Protein 5YFJ (pdb70)

Sequence (966 aa):
AMIVKEVYETAEKIKSMEIRGAGRIARAAAQALMIQAEKSKAKEPEELWNELKVASKILYNTRPTAVSLPNALRYVMHRVKAAYLGGADLETLRFTAINSAKEFIYNSEKAIERIGEIGAKRIEDGDIIMTHCHSKAAISVMKKAFEQGKNIKVIVTETRPKWQGKITAKELASYGIPVIYIVDSAARHYMKMTDKVVMGADSITANGAVINKIGTSLIALTAKEHRVWVMIAAETYKFHPATMLGQLVEIEMRDPTEVIPEEELRTWPKNNIEVWNPAFDVTPPEYIDVIITERGIIPPYAAIDILKEEFGWALKYKEPWEDAMIVKEVYETAEKIKSMEIRGAGRIARAAAQALMIQAEKSKAKEPEELWNELKVASKILYNTRPTAVSLPNALRYVMHRVKAAYLGGADLETLRFTAINSAKEFIYNSEKAIERIGEIGAKRIEDGDIIMTHCHSKAAISVMKKAFEQGKNIKVIVTETRPKWQGKITAKELASYGIPVIYIVDSAARHYMKMTDKVVMGADSITANGAVINKIGTSLIALTAKEHRVWVMIAAETYKFHPATMLGQLVEIEMRDPTEVIPEEELRTWPKNIEVWNPAFDVTPPEYIDVIITERGIIPPYAAIDILKEEFGWALKYKEPWEDAMIVKEVYETAEKIKSMEIRGAGRIARAAAQALMIQAEKSKAKEPEELWNELKVASKILYNTRPTAVSLPNALRYVMHRVKAAYLGGADLETLRFTAINSAKEFIYNSEKAIERIGEIGAKRIEDGDIIMTHCHSKAAISVMKKAFEQGKNIKVIVTETRPKWQGKITAKELASYGIPVIYIVDSAARHYMKMTDKVVMGADSITANGAVINKIGTSLIALTAKEHRVWVMIAAETYKFHPATMLGQLVEIEMRDPTEVIPEEELRTWPKNIEVWNPAFDVTPPEYIDVIITERGIIPPYAAIDILKEEFGWALKYKEPWED

Foldseek 3Di:
DPQDPLLLVLLVCLQVVVQDAQLRLLLSLLVRLQVLLVPPPDDWLVVSLLNLLVSLVSSCPRFFFQLSNLLSSLQQLVQLLVCVVVPNTSVRSSVSSNVSSVVSNVCSVLFLLLLQVQLLVVDAAPAEEEEEADHSSLVSVVLSNVVVVRQYEYEFELAPDQRSSVVVCVVCVVSVHHYHYDHLVCLLVCLLVHQAYEYEARAAALQLKGKDFPSPQVSLVSNVVNVHAYEYEYELSRYDQCNLVPDDRDFDWDDQCSRPPPVVVVPDDPPDDRTRGGIDIHHLVSHQWYRTSVGTDRSNCSNVSNVVPPNVCVVDDSSSDD/DPADVLLVVLLVCLQVVVQDAQLRLQLSLLVSLLVLLVPPPDPWLVVSLLRLLVSLVSSPPRFFFQLSNLLSSQQLLVQLLVCVVVPHTSVRSSCSSNVSSVVSNVCSVLFLLLLLVQLLVVAAAAAEEEEEADHSSLVSVVLSVVVVVRQYAYEFEQAPDQRSSVVVQVVCVVSVHHYHYYHLVCLLVCLLVHQAYEYEARAAALQLKGKDFPSPQVNLVSNVVVVHAYEYRYELSRYDQVRVVPDDRDFDWDDQCSRPPPVVVVPDDPVDDRTGTGIDIHHQVSHQWYRTSVGIDRSNCSNVSNVVPPNVCPVDDRSSDD/DDADPLLVVLLVCLQVVVQDAQLRLLLSLLVSQLVRLVPPPDDWLVVSLLRLLVSLVSSCPRDFFFLSNLLSSLQLLVQLLVCVVVPHTSVRSSVSSNVSSVVSNVVSVVFLLLLLVQLLVVAAAPAEEEEEADHSSLVSVVLSVVVVVRQYAYEFEQAPDQRSSVVVCVVCVVSVHHYDYDHLVCLLVCLLVHQAYEYEARAAAQQLKGKDFPSPQVNLVSCVVNVHAYEYRYELSRYHQVVVVPDDRDFDWDDQCSRPPPVGVVPDDPPDDRTGTGIDIHHQVSHQWYRTSVHIDRSRCSNVSNVVPPNVCVVDDRSSDD

Secondary structure (DSSP, 8-state):
----HHHHHHHHHHHTTSS-SHHHHHHHHHHHHHHHHHH---SSHHHHHHHHHHHHHHHHTS-SS-THHHHHHHHHHHHHHHHHHTT--HHHHHHHHHHHHHHHHHHHHHHHHHHHHHHHTT--TT-EEEE-S--HHHHHHHHHHHHTT---EEEEE--TTTTHHHHHHHHHHHTT--EEEE-GGGTTTTTTT-SEEEE--SEE-TTS-EEEETTHHHHHHHHHHTT-EEEEE--GGGB-GGGGGTPPPPPPB--GGGTS-HHHHTTS-TT-----B-EEEE-GGG--EEEETTEEE-GGGHHHHHHHHHGGGTTSPPTT--/----HHHHHHHHHHHTTSS-SHHHHHHHHHHHHHHHHHH---SSHHHHHHHHHHHHHHHHTS-SS-THHHHHHHHHHHHHHHHHHTT--HHHHHHHHHHHHHHHHHHHHHHHHHHHHHHHTT--TT-EEEE-S--HHHHHHHHHHHHTT---EEEEE--TTTTHHHHHHHHHHHTT--EEEE-GGGTTTTTTT-SEEEE--SEE-TTS-EEEETTHHHHHHHHHHTTPEEEEE--GGGB-GGGGGTPPPP--B--GGGTS-HHHHHTS-TT-----B-EEEE-GGG--EEEETTEEE-GGGHHHHHHHHHGGGGGSPPTT--/----HHHHHHHHHHHTTSS-SHHHHHHHHHHHHHHHHHH----SHHHHHHHHHHHHHHHHTS-SS-THHHHHHHHHHHHHHHHHHTT--HHHHHHHHHHHHHHHHHHHHHHHHHHHHHHHTT--TT-EEEE-S--HHHHHHHHHHHHTT---EEEEE--TTTTHHHHHHHHHHHTT--EEEE-GGGTTTTTTT--EEEE--SEE-TTS-EEEETTHHHHHHHHHHTT-EEEEE--GGGB-GGGGGTPPPP--B--GGGTS-HHHHTTS-TTPPP--B-EEEE-GGG--EEEETTEEE-GGGHHHHHHHHTGGGGGSPPTT--

B-factor: mean 36.79, std 14.36, range [16.36, 106.86]

Radius of gyration: 31.14 Å; Cα contacts (8 Å, |Δi|>4): 1989; chains: 3; bounding box: 60×80×82 Å

Solvent-accessible surface area: 40545 Å² total; per-residue (Å²): 85,146,12,21,144,42,0,109,65,18,5,107,68,0,109,69,14,119,21,36,22,10,9,128,5,0,39,18,0,0,78,0,0,26,31,0,0,81,110,10,174,7,155,105,35,99,81,0,12,50,7,0,22,51,0,0,65,42,0,89,102,18,19,56,1,9,3,0,1,10,8,0,0,34,50,0,0,35,97,0,47,69,24,53,128,67,65,15,87,30,102,71,0,37,121,26,0,27,49,5,0,105,69,9,32,133,70,0,96,97,6,21,94,85,0,0,48,0,0,0,75,15,2,83,94,50,10,30,0,0,2,3,10,16,20,88,4,0,5,17,0,0,67,66,0,62,110,84,52,41,107,3,88,0,0,0,0,25,0,79,17,76,97,4,0,96,73,1,15,143,34,0,55,91,82,47,4,59,43,48,88,16,77,44,108,21,6,137,136,78,0,176,81,6,62,7,0,0,0,1,5,16,0,0,10,0,8,0,4,0,2,9,14,52,16,0,25,119,5,0,80,11,0,38,99,47,115,11,93,1,1,1,0,0,2,7,20,10,0,23,8,21,1,13,35,0,87,67,24,115,53,16,112,40,77,50,48,37,40,27,73,87,113,87,36,166,102,87,83,209,140,80,135,26,183,7,39,5,8,26,69,1,34,14,57,31,8,39,5,0,0,0,38,95,2,0,5,0,2,29,3,0,3,24,1,0,72,100,71,27,21,132,18,49,156,130,116,54,2,3,81,118,92,148,21,25,130,32,0,101,71,18,2,101,75,0,100,67,15,119,21,39,20,10,8,133,5,0,42,15,0,0,75,0,0,26,32,0,0,88,115,12,186,6,173,110,34,112,84,0,15,60,5,0,20,48,0,0,69,43,0,90,110,15,20,57,1,9,3,0,1,10,6,0,0,30,49,0,0,35,98,0,40,69,21,54,127,68,64,19,88,32,106,70,0,35,126,26,0,26,49,4,0,116,71,8,34,130,70,0,98,98,7,23,90,86,0,1,49,0,0,0,72,15,2,82,101,49,11,28,0,0,2,2,10,16,21,86,4,1,3,19,0,0,71,68,0,58,107,85,55,42,106,3,82,0,0,0,0,26,0,77,17,75,102,3,0,92,73,1,15,144,32,0,56,89,73,46,2,62,42,53,88,18,77,46,107,20,6,135,112,78,1,151,84,7,63,7,0,0,0,1,5,16,0,0,10,0,22,0,8,0,3,10,15,48,15,0,27,123,4,0,82,12,0,43,99,51,121,11,92,0,0,0,0,0,2,9,18,9,0,24,9,35,0,12,34,0,78,51,25,117,51,16,113,40,82,51,51,34,39,28,87,98,123,89,38,156,106,84,82,198,124,81,132,28,190,5,40,6,8,24,75,1,36,16,66,29,8,47,4,0,0,0,41,99,2,1,7,0,2,32,5,0,3,24,2,0,68,99,72,32,20,137,18,52,162,128,124,50,3,2,77,126,87,113,22,25,151,53,0,103,70,19,6,108,72,0,106,72,13,119,20,38,19,8,10,126,4,0,40,15,0,0,77,1,0,26,29,0,0,85,109,11,168,4,161,103,36,113,77,0,17,59,3,0,21,44,0,0,55,43,0,90,105,16,17,57,2,7,2,0,2,11,6,0,0,30,51,0,0,36,96,0,45,67,25,51,127,68,65,16,87,33,103,72,0,37,117,29,0,19,54,4,0,107,70,10,31,126,71,0,99,103,5,23,95,88,0,1,53,0,0,0,72,11,1,83,100,49,10,20,0,0,3,2,12,16,20,91,3,0,4,19,0,0,66,61,0,60,108,83,54,47,108,3,89,0,0,0,0,25,0,76,19,77,101,3,0,92,72,1,16,144,31,0,58,89,72,47,3,67,44,56,88,15,78,45,110,21,6,137,139,80,0,174,82,6,63,13,0,0,0,1,5,17,0,0,11,0,21,0,9,0,3,9,14,51,15,0,25,121,4,0,80,12,0,39,95,41,124,11,84,0,0,0,0,0,2,16,18,10,0,23,6,28,1,11,34,0,80,52,24,115,51,16,111,39,83,50,49,34,40,27,81,100,151,89,33,176,106,84,77,208,142,79,135,29,188,5,40,5,8,24,77,1,36,14,55,30,8,37,0,0,0,0,38,98,4,0,4,1,2,33,4,0,5,23,2,0,73,108,72,34,18,128,16,49,153,135,116,57,4,3,74,112

Nearest PDB structures (foldseek):
  5yfj-assembly1_A  TM=1.003E+00  e=6.191E-59  Pyrococcus horikoshii OT3
  5yft-assembly1_A  TM=1.003E+00  e=6.842E-57  Pyrococcus horikoshii OT3
  5yfs-assembly1_A  TM=1.002E+00  e=4.047E-56  Pyrococcus horikoshii OT3
  3vm6-assembly1_A  TM=9.988E-01  e=9.729E-51  Thermococcus kodakarensis KOD1
  3a9c-assembly1_A  TM=7.999E-01  e=8.259E-48  Thermococcus kodakarensis

Organism: Pyrococcus horikoshii (strain ATCC 700860 / DSM 12428 / JCM 9974 / NBRC 100139 / OT-3) (NCBI:txid70601)

Structure (mmCIF, N/CA/C/O backbone):
data_5YFJ
#
_entry.id   5YFJ
#
_cell.length_a   98.630
_cell.length_b   98.630
_cell.length_c   257.061
_cell.angle_alpha   90.000
_cell.angle_beta   90.000
_cell.angle_gamma   120.000
#
_symmetry.space_group_name_H-M   'P 31 1 2'
#
loop_
_entity.id
_entity.type
_entity.pdbx_description
1 polymer 'Ribose 1,5-bisphosphate isomerase'
2 non-polymer RIBULOSE-1,5-DIPHOSPHATE
3 non-polymer 'POTASSIUM ION'
4 non-polymer 'CHLORIDE ION'
5 non-polymer DI(HYDROXYETHYL)ETHER
6 non-polymer (4S)-2-METHYL-2,4-PENTANEDIOL
7 water water
#
loop_
_atom_site.group_PDB
_atom_site.id
_atom_site.type_symbol
_atom_site.label_atom_id
_atom_site.label_alt_id
_atom_site.label_comp_id
_atom_site.label_asym_id
_atom_site.label_entity_id
_atom_site.label_seq_id
_atom_site.pdbx_PDB_ins_code
_atom_site.Cartn_x
_atom_site.Cartn_y
_atom_site.Cartn_z
_atom_site.occupancy
_atom_site.B_iso_or_equiv
_atom_site.auth_seq_id
_atom_site.auth_comp_id
_atom_site.auth_asym_id
_atom_site.auth_atom_id
_atom_site.pdbx_PDB_model_num
ATOM 1 N N . ALA A 1 3 ? 37.562 -4.212 -0.725 1.00 59.24 3 ALA A N 1
ATOM 2 C CA . ALA A 1 3 ? 38.243 -5.355 -0.010 1.00 59.17 3 ALA A CA 1
ATOM 3 C C . ALA A 1 3 ? 37.813 -6.743 -0.513 1.00 55.10 3 ALA A C 1
ATOM 4 O O . ALA A 1 3 ? 36.703 -6.922 -0.952 1.00 65.94 3 ALA A O 1
ATOM 6 N N . MET A 1 4 ? 38.697 -7.726 -0.466 1.00 53.91 4 MET A N 1
ATOM 7 C CA . MET A 1 4 ? 38.353 -9.076 -0.929 1.00 60.83 4 MET A CA 1
ATOM 8 C C . MET A 1 4 ? 37.653 -9.915 0.194 1.00 60.03 4 MET A C 1
ATOM 9 O O . MET A 1 4 ? 38.281 -10.695 0.936 1.00 54.07 4 MET A O 1
ATOM 14 N N . ILE A 1 5 ? 36.336 -9.734 0.317 1.00 54.44 5 ILE A N 1
ATOM 15 C CA . ILE A 1 5 ? 35.559 -10.381 1.366 1.00 43.61 5 ILE A CA 1
ATOM 16 C C . ILE A 1 5 ? 35.173 -11.778 0.956 1.00 38.80 5 ILE A C 1
ATOM 17 O O . ILE A 1 5 ? 34.590 -11.971 -0.094 1.00 41.08 5 ILE A O 1
ATOM 22 N N . VAL A 1 6 ? 35.490 -12.767 1.795 1.00 38.71 6 VAL A N 1
ATOM 23 C CA . VAL A 1 6 ? 35.187 -14.151 1.463 1.00 39.83 6 VAL A CA 1
ATOM 24 C C . VAL A 1 6 ? 33.679 -14.499 1.529 1.00 44.14 6 VAL A C 1
ATOM 25 O O . VAL A 1 6 ? 32.874 -13.849 2.233 1.00 37.77 6 VAL A O 1
ATOM 29 N N . LYS A 1 7 ? 33.342 -15.558 0.815 1.00 40.30 7 LYS A N 1
ATOM 30 C CA . LYS A 1 7 ? 31.986 -15.978 0.608 1.00 50.59 7 LYS A CA 1
ATOM 31 C C . LYS A 1 7 ? 31.247 -16.225 1.982 1.00 48.51 7 LYS A C 1
ATOM 32 O O . LYS A 1 7 ? 30.076 -15.915 2.111 1.00 36.33 7 LYS A O 1
ATOM 38 N N . GLU A 1 8 ? 31.957 -16.747 2.991 1.00 45.56 8 GLU A N 1
ATOM 39 C CA . GLU A 1 8 ? 31.341 -17.170 4.257 1.00 42.74 8 GLU A CA 1
ATOM 40 C C . GLU A 1 8 ? 30.850 -15.978 5.057 1.00 36.08 8 GLU A C 1
ATOM 41 O O . GLU A 1 8 ? 29.937 -16.123 5.828 1.00 37.67 8 GLU A O 1
ATOM 47 N N . VAL A 1 9 ? 31.467 -14.818 4.861 1.00 31.99 9 VAL A N 1
ATOM 48 C CA . VAL A 1 9 ? 31.032 -13.595 5.478 1.00 34.46 9 VAL A CA 1
ATOM 49 C C . VAL A 1 9 ? 29.671 -13.148 4.905 1.00 41.67 9 VAL A C 1
ATOM 50 O O . VAL A 1 9 ? 28.725 -12.756 5.679 1.00 35.77 9 VAL A O 1
ATOM 54 N N . TYR A 1 10 ? 29.572 -13.155 3.567 1.00 39.03 10 TYR A N 1
ATOM 55 C CA . TYR A 1 10 ? 28.334 -12.733 2.914 1.00 40.25 10 TYR A CA 1
ATOM 56 C C . TYR A 1 10 ? 27.219 -13.709 3.297 1.00 38.44 10 TYR A C 1
ATOM 57 O O . TYR A 1 10 ? 26.143 -13.251 3.610 1.00 34.94 10 TYR A O 1
ATOM 66 N N . GLU A 1 11 ? 27.490 -15.008 3.270 1.00 34.58 11 GLU A N 1
ATOM 67 C CA . GLU A 1 11 ? 26.507 -16.039 3.593 1.00 39.93 11 GLU A CA 1
ATOM 68 C C . GLU A 1 11 ? 26.020 -15.975 5.037 1.00 39.98 11 GLU A C 1
ATOM 69 O O . GLU A 1 11 ? 24.823 -16.175 5.293 1.00 32.00 11 GLU A O 1
ATOM 75 N N . THR A 1 12 ? 26.957 -15.747 5.958 1.00 30.53 12 THR A N 1
ATOM 76 C CA . THR A 1 12 ? 26.617 -15.600 7.333 1.00 29.84 12 THR A CA 1
ATOM 77 C C . THR A 1 12 ? 25.760 -14.382 7.507 1.00 26.50 12 THR A C 1
ATOM 78 O O . THR A 1 12 ? 24.768 -14.454 8.194 1.00 28.03 12 THR A O 1
ATOM 82 N N . ALA A 1 13 ? 26.112 -13.276 6.891 1.00 25.06 13 ALA A N 1
ATOM 83 C CA . ALA A 1 13 ? 25.295 -12.092 7.010 1.00 27.56 13 ALA A CA 1
ATOM 84 C C . ALA A 1 13 ? 23.842 -12.303 6.466 1.00 32.40 13 ALA A C 1
ATOM 85 O O . ALA A 1 13 ? 22.912 -11.840 7.122 1.00 28.69 13 ALA A O 1
ATOM 87 N N . GLU A 1 14 ? 23.667 -12.995 5.330 1.00 32.94 14 GLU A N 1
ATOM 88 C CA . GLU A 1 14 ? 22.342 -13.292 4.767 1.00 39.41 14 GLU A CA 1
ATOM 89 C C . GLU A 1 14 ? 21.544 -14.208 5.707 1.00 33.60 14 GLU A C 1
ATOM 90 O O . GLU A 1 14 ? 20.364 -14.164 5.748 1.00 30.67 14 GLU A O 1
ATOM 96 N N . LYS A 1 15 ? 22.207 -15.187 6.285 1.00 32.82 15 LYS A N 1
ATOM 97 C CA . LYS A 1 15 ? 21.565 -16.093 7.184 1.00 34.17 15 LYS A CA 1
ATOM 98 C C . LYS A 1 15 ? 21.172 -15.497 8.531 1.00 30.82 15 LYS A C 1
ATOM 99 O O . LYS A 1 15 ? 20.238 -15.982 9.117 1.00 31.68 15 LYS A O 1
ATOM 105 N N . ILE A 1 16 ? 21.872 -14.483 8.995 1.00 27.97 16 ILE A N 1
ATOM 106 C CA . ILE A 1 16 ? 21.443 -13.727 10.177 1.00 31.99 16 ILE A CA 1
ATOM 107 C C . ILE A 1 16 ? 20.204 -12.906 9.839 1.00 30.03 16 ILE A C 1
ATOM 108 O O . ILE A 1 16 ? 19.209 -12.969 10.557 1.00 29.14 16 ILE A O 1
ATOM 113 N N . LYS A 1 17 ? 20.285 -12.169 8.739 1.00 31.96 17 LYS A N 1
ATOM 114 C CA . LYS A 1 17 ? 19.173 -11.380 8.172 1.00 33.18 17 LYS A CA 1
ATOM 115 C C . LYS A 1 17 ? 17.890 -12.182 7.976 1.00 30.22 17 LYS A C 1
ATOM 116 O O . LYS A 1 17 ? 16.860 -11.732 8.400 1.00 31.77 17 LYS A O 1
ATOM 122 N N . SER A 1 18 ? 17.960 -13.344 7.345 1.00 27.60 18 SER A N 1
ATOM 123 C CA . SER A 1 18 ? 16.767 -14.216 7.140 1.00 31.01 18 SER A CA 1
ATOM 124 C C . SER A 1 18 ? 16.385 -15.086 8.352 1.00 31.19 18 SER A C 1
ATOM 125 O O . SER A 1 18 ? 15.424 -15.850 8.317 1.00 32.30 18 SER A O 1
ATOM 128 N N . MET A 1 19 ? 17.211 -15.066 9.400 1.00 33.60 19 MET A N 1
ATOM 129 C CA . MET A 1 19 ? 16.971 -15.795 10.606 1.00 31.43 19 MET A CA 1
ATOM 130 C C . MET A 1 19 ? 17.110 -17.261 10.446 1.00 31.98 19 MET A C 1
ATOM 131 O O . MET A 1 19 ? 16.637 -18.005 11.305 1.00 33.86 19 MET A O 1
ATOM 136 N N . GLU A 1 20 ? 17.799 -17.718 9.410 1.00 34.56 20 GLU A N 1
ATOM 137 C CA . GLU A 1 20 ? 18.228 -19.134 9.373 1.00 33.78 20 GLU A CA 1
ATOM 138 C C . GLU A 1 20 ? 19.255 -19.412 10.504 1.00 32.61 20 GLU A C 1
ATOM 139 O O . GLU A 1 20 ? 19.297 -20.501 11.106 1.00 31.21 20 GLU A O 1
ATOM 145 N N . ILE A 1 21 ? 20.037 -18.391 10.821 1.00 29.22 21 ILE A N 1
ATOM 146 C CA . ILE A 1 21 ? 20.846 -18.368 12.039 1.00 30.72 21 ILE A CA 1
ATOM 147 C C . ILE A 1 21 ? 20.176 -17.349 12.953 1.00 28.47 21 ILE A C 1
ATOM 148 O O . ILE A 1 21 ? 20.061 -16.203 12.589 1.00 27.26 21 ILE A O 1
ATOM 153 N N . ARG A 1 22 ? 19.695 -17.804 14.108 1.00 28.31 22 ARG A N 1
ATOM 154 C CA . ARG A 1 22 ? 18.937 -16.921 15.040 1.00 28.04 22 ARG A CA 1
ATOM 155 C C . ARG A 1 22 ? 19.284 -17.287 16.503 1.00 26.24 22 ARG A C 1
ATOM 156 O O . ARG A 1 22 ? 20.003 -18.251 16.783 1.00 28.83 22 ARG A O 1
ATOM 164 N N . GLY A 1 23 ? 18.765 -16.502 17.453 1.00 25.26 23 GLY A N 1
ATOM 165 C CA . GLY A 1 23 ? 19.125 -16.668 18.862 1.00 24.06 23 GLY A CA 1
ATOM 166 C C . GLY A 1 23 ? 20.319 -15.764 19.083 1.00 23.13 23 GLY A C 1
ATOM 167 O O . GLY A 1 23 ? 21.266 -15.804 18.296 1.00 22.41 23 GLY A O 1
ATOM 168 N N . ALA A 1 24 ? 20.275 -14.930 20.123 1.00 22.30 24 ALA A N 1
ATOM 169 C CA . ALA A 1 24 ? 21.297 -13.901 20.274 1.00 24.81 24 ALA A CA 1
ATOM 170 C C . ALA A 1 24 ? 22.747 -14.452 20.464 1.00 24.12 24 ALA A C 1
ATOM 171 O O . ALA A 1 24 ? 23.686 -13.872 19.924 1.00 20.87 24 ALA A O 1
ATOM 173 N N . GLY A 1 25 ? 22.893 -15.490 21.278 1.00 23.41 25 GLY A N 1
ATOM 174 C CA . GLY A 1 25 ? 24.180 -16.132 21.479 1.00 23.87 25 GLY A CA 1
ATOM 175 C C . GLY A 1 25 ? 24.717 -16.766 20.183 1.00 27.48 25 GLY A C 1
ATOM 176 O O . GLY A 1 25 ? 25.876 -16.554 19.803 1.00 25.15 25 GLY A O 1
ATOM 177 N N . ARG A 1 26 ? 23.860 -17.483 19.468 1.00 26.97 26 ARG A N 1
ATOM 178 C CA . ARG A 1 26 ? 24.264 -18.122 18.249 1.00 28.89 26 ARG A CA 1
ATOM 179 C C . ARG A 1 26 ? 24.645 -17.148 17.141 1.00 30.06 26 ARG A C 1
ATOM 180 O O . ARG A 1 26 ? 25.627 -17.360 16.441 1.00 25.41 26 ARG A O 1
ATOM 188 N N . ILE A 1 27 ? 23.910 -16.058 17.038 1.00 25.64 27 ILE A N 1
ATOM 189 C CA . ILE A 1 27 ? 24.246 -15.029 16.133 1.00 26.35 27 ILE A CA 1
ATOM 190 C C . ILE A 1 27 ? 25.668 -14.483 16.407 1.00 28.18 27 ILE A C 1
ATOM 191 O O . ILE A 1 27 ? 26.416 -14.164 15.491 1.00 26.91 27 ILE A O 1
ATOM 196 N N . ALA A 1 28 ? 25.955 -14.242 17.660 1.00 28.36 28 ALA A N 1
ATOM 197 C CA . ALA A 1 28 ? 27.268 -13.732 18.094 1.00 27.43 28 ALA A CA 1
ATOM 198 C C . ALA A 1 28 ? 28.373 -14.725 17.771 1.00 25.79 28 ALA A C 1
ATOM 199 O O . ALA A 1 28 ? 29.366 -14.376 17.150 1.00 30.23 28 ALA A O 1
ATOM 201 N N . ARG A 1 29 ? 28.159 -15.986 18.052 1.00 28.87 29 ARG A N 1
ATOM 202 C CA . ARG A 1 29 ? 29.163 -16.971 17.701 1.00 27.05 29 ARG A CA 1
ATOM 203 C C . ARG A 1 29 ? 29.371 -17.086 16.180 1.00 32.15 29 ARG A C 1
ATOM 204 O O . ARG A 1 29 ? 30.542 -17.239 15.734 1.00 28.28 29 ARG A O 1
ATOM 212 N N . ALA A 1 30 ? 28.282 -17.018 15.398 1.00 27.85 30 ALA A N 1
ATOM 213 C CA . ALA A 1 30 ? 28.368 -17.042 13.931 1.00 30.33 30 ALA A CA 1
ATOM 214 C C . ALA A 1 30 ? 29.151 -15.826 13.386 1.00 31.09 30 ALA A C 1
ATOM 215 O O . ALA A 1 30 ? 29.885 -15.943 12.436 1.00 30.04 30 ALA A O 1
ATOM 217 N N . ALA A 1 31 ? 28.926 -14.660 13.956 1.00 30.44 31 ALA A N 1
ATOM 218 C CA . ALA A 1 31 ? 29.631 -13.461 13.566 1.00 30.97 31 ALA A CA 1
ATOM 219 C C . ALA A 1 31 ? 31.185 -13.580 13.835 1.00 36.02 31 ALA A C 1
ATOM 220 O O . ALA A 1 31 ? 32.033 -13.226 12.987 1.00 31.68 31 ALA A O 1
ATOM 222 N N . ALA A 1 32 ? 31.539 -14.108 15.006 1.00 31.53 32 ALA A N 1
ATOM 223 C CA . ALA A 1 32 ? 32.923 -14.340 15.334 1.00 32.12 32 ALA A CA 1
ATOM 224 C C . ALA A 1 32 ? 33.516 -15.422 14.407 1.00 31.69 32 ALA A C 1
ATOM 225 O O . ALA A 1 32 ? 34.670 -15.331 13.963 1.00 30.61 32 ALA A O 1
ATOM 227 N N . GLN A 1 33 ? 32.740 -16.436 14.113 1.00 30.27 33 GLN A N 1
ATOM 228 C CA . GLN A 1 33 ? 33.188 -17.471 13.220 1.00 35.35 33 GLN A CA 1
ATOM 229 C C . GLN A 1 33 ? 33.446 -16.893 11.813 1.00 37.53 33 GLN A C 1
ATOM 230 O O . GLN A 1 33 ? 34.441 -17.250 11.157 1.00 31.76 33 GLN A O 1
ATOM 236 N N . ALA A 1 34 ? 32.613 -15.971 11.372 1.00 32.43 34 ALA A N 1
ATOM 237 C CA . ALA A 1 34 ? 32.846 -15.359 10.082 1.00 34.28 34 ALA A CA 1
ATOM 238 C C . ALA A 1 34 ? 34.126 -14.493 9.997 1.00 33.00 34 ALA A C 1
ATOM 239 O O . ALA A 1 34 ? 34.786 -14.530 8.973 1.00 29.63 34 ALA A O 1
ATOM 241 N N . LEU A 1 35 ? 34.412 -13.674 11.012 1.00 31.65 35 LEU A N 1
ATOM 242 C CA . LEU A 1 35 ? 35.677 -12.952 11.081 1.00 34.43 35 LEU A CA 1
ATOM 243 C C . LEU A 1 35 ? 36.849 -13.932 11.092 1.00 34.47 35 LEU A C 1
ATOM 244 O O . LEU A 1 35 ? 37.858 -13.655 10.463 1.00 36.90 35 LEU A O 1
ATOM 249 N N . MET A 1 36 ? 36.668 -15.072 11.765 1.00 31.45 36 MET A N 1
ATOM 250 C CA . MET A 1 36 ? 37.632 -16.091 11.815 1.00 34.91 36 MET A CA 1
ATOM 251 C C . MET A 1 36 ? 37.964 -16.613 10.381 1.00 40.38 36 MET A C 1
ATOM 252 O O . MET A 1 36 ? 39.119 -16.597 9.998 1.00 36.95 36 MET A O 1
ATOM 257 N N . ILE A 1 37 ? 36.977 -17.098 9.654 1.00 35.98 37 ILE A N 1
ATOM 258 C CA . ILE A 1 37 ? 37.128 -17.581 8.313 1.00 36.16 37 ILE A CA 1
ATOM 259 C C . ILE A 1 37 ? 37.704 -16.531 7.343 1.00 37.88 37 ILE A C 1
ATOM 260 O O . ILE A 1 37 ? 38.521 -16.874 6.539 1.00 38.14 37 ILE A O 1
ATOM 265 N N . GLN A 1 38 ? 37.295 -15.271 7.428 1.00 37.94 38 GLN A N 1
ATOM 266 C CA . GLN A 1 38 ? 37.927 -14.202 6.685 1.00 35.42 38 GLN A CA 1
ATOM 267 C C . GLN A 1 38 ? 39.495 -14.076 6.934 1.00 42.74 38 GLN A C 1
ATOM 268 O O . GLN A 1 38 ? 40.249 -13.893 5.970 1.00 36.46 38 GLN A O 1
ATOM 274 N N . ALA A 1 39 ? 39.919 -14.099 8.202 1.00 36.88 39 ALA A N 1
ATOM 275 C CA . ALA A 1 39 ? 41.315 -14.058 8.595 1.00 38.33 39 ALA A CA 1
ATOM 276 C C . ALA A 1 39 ? 42.020 -15.322 8.127 1.00 40.08 39 ALA A C 1
ATOM 277 O O . ALA A 1 39 ? 43.075 -15.214 7.544 1.00 35.98 39 ALA A O 1
ATOM 279 N N . GLU A 1 40 ? 41.404 -16.490 8.270 1.00 40.07 40 GLU A N 1
ATOM 280 C CA . GLU A 1 40 ? 41.979 -17.735 7.767 1.00 44.83 40 GLU A CA 1
ATOM 281 C C . GLU A 1 40 ? 42.318 -17.694 6.284 1.00 48.33 40 GLU A C 1
ATOM 282 O O . GLU A 1 40 ? 43.449 -18.018 5.941 1.00 44.54 40 GLU A O 1
ATOM 288 N N . LYS A 1 41 ? 41.341 -17.312 5.442 1.00 47.00 41 LYS A N 1
ATOM 289 C CA . LYS A 1 41 ? 41.409 -17.413 3.964 1.00 45.83 41 LYS A CA 1
ATOM 290 C C . LYS A 1 41 ? 41.874 -16.167 3.260 1.00 42.10 41 LYS A C 1
ATOM 291 O O . LYS A 1 41 ? 42.134 -16.172 2.053 1.00 50.56 41 LYS A O 1
ATOM 297 N N . SER A 1 42 ? 42.013 -15.084 3.994 1.00 40.93 42 SER A N 1
ATOM 298 C CA . SER A 1 42 ? 42.428 -13.849 3.359 1.00 43.62 42 SER A CA 1
ATOM 299 C C . SER A 1 42 ? 43.749 -14.111 2.565 1.00 48.53 42 SER A C 1
ATOM 300 O O . SER A 1 42 ? 44.627 -14.813 3.023 1.00 45.48 42 SER A O 1
ATOM 303 N N . LYS A 1 43 ? 43.847 -13.550 1.377 1.00 53.44 43 LYS A N 1
ATOM 304 C CA . LYS A 1 43 ? 45.060 -13.602 0.571 1.00 54.97 43 LYS A CA 1
ATOM 305 C C . LYS A 1 43 ? 45.813 -12.286 0.691 1.00 51.85 43 LYS A C 1
ATOM 306 O O . LYS A 1 43 ? 46.691 -11.986 -0.119 1.00 53.71 43 LYS A O 1
ATOM 312 N N . ALA A 1 44 ? 45.466 -11.484 1.688 1.00 46.44 44 ALA A N 1
ATOM 313 C CA . ALA A 1 44 ? 46.249 -10.302 2.015 1.00 53.47 44 ALA A CA 1
ATOM 314 C C . ALA A 1 44 ? 47.763 -10.585 2.151 1.00 52.03 44 ALA A C 1
ATOM 315 O O . ALA A 1 44 ? 48.171 -11.677 2.564 1.00 51.76 44 ALA A O 1
ATOM 317 N N . LYS A 1 45 ? 48.545 -9.564 1.793 1.00 53.62 45 LYS A N 1
ATOM 318 C CA . LYS A 1 45 ? 50.014 -9.585 1.783 1.00 62.24 45 LYS A CA 1
ATOM 319 C C . LYS A 1 45 ? 50.564 -8.696 2.868 1.00 56.24 45 LYS A C 1
ATOM 320 O O . LYS A 1 45 ? 51.572 -9.025 3.445 1.00 64.68 45 LYS A O 1
ATOM 326 N N . GLU A 1 46 ? 49.964 -7.519 3.022 1.00 53.54 46 GLU A N 1
ATOM 327 C CA . GLU A 1 46 ? 50.239 -6.573 4.095 1.00 61.19 46 GLU A CA 1
ATOM 328 C C . GLU A 1 46 ? 49.262 -6.750 5.292 1.00 61.44 46 GLU A C 1
ATOM 329 O O . GLU A 1 46 ? 48.093 -7.108 5.096 1.00 54.55 46 GLU A O 1
ATOM 335 N N . PRO A 1 47 ? 49.740 -6.475 6.523 1.00 59.77 47 PRO A N 1
ATOM 336 C CA . PRO A 1 47 ? 48.854 -6.174 7.647 1.00 56.22 47 PRO A CA 1
ATOM 337 C C . PRO A 1 47 ? 47.756 -5.129 7.364 1.00 53.55 47 PRO A C 1
ATOM 338 O O . PRO A 1 47 ? 46.613 -5.335 7.757 1.00 53.48 47 PRO A O 1
ATOM 342 N N . GLU A 1 48 ? 48.076 -4.044 6.681 1.00 51.92 48 GLU A N 1
ATOM 343 C CA . GLU A 1 48 ? 47.098 -2.985 6.437 1.00 61.17 48 GLU A CA 1
ATOM 344 C C . GLU A 1 48 ? 45.933 -3.478 5.570 1.00 55.54 48 GLU A C 1
ATOM 345 O O . GLU A 1 48 ? 44.819 -3.007 5.714 1.00 47.53 48 GLU A O 1
ATOM 351 N N . GLU A 1 49 ? 46.204 -4.458 4.726 1.00 48.84 49 GLU A N 1
ATOM 352 C CA . GLU A 1 49 ? 45.229 -5.009 3.829 1.00 50.24 49 GLU A CA 1
ATOM 353 C C . GLU A 1 49 ? 44.277 -5.884 4.642 1.00 45.48 49 GLU A C 1
ATOM 354 O O . GLU A 1 49 ? 43.097 -5.822 4.389 1.00 44.81 49 GLU A O 1
ATOM 360 N N . LEU A 1 50 ? 44.795 -6.717 5.556 1.00 41.05 50 LEU A N 1
ATOM 361 C CA . LEU A 1 50 ? 43.974 -7.667 6.360 1.00 44.16 50 LEU A CA 1
ATOM 362 C C . LEU A 1 50 ? 43.123 -6.883 7.361 1.00 40.87 50 LEU A C 1
ATOM 363 O O . LEU A 1 50 ? 41.961 -7.137 7.516 1.00 42.33 50 LEU A O 1
ATOM 368 N N . TRP A 1 51 ? 43.731 -5.892 7.988 1.00 38.67 51 TRP A N 1
ATOM 369 C CA . TRP A 1 51 ? 43.041 -4.964 8.827 1.00 42.14 51 TRP A CA 1
ATOM 370 C C . TRP A 1 51 ? 41.829 -4.378 8.131 1.00 47.77 51 TRP A C 1
ATOM 371 O O . TRP A 1 51 ? 40.727 -4.259 8.701 1.00 44.87 51 TRP A O 1
ATOM 382 N N . ASN A 1 52 ? 42.035 -3.975 6.900 1.00 47.61 52 ASN A N 1
ATOM 383 C CA . ASN A 1 52 ? 40.984 -3.330 6.161 1.00 49.30 52 ASN A CA 1
ATOM 384 C C . ASN A 1 52 ? 39.855 -4.339 5.742 1.00 41.62 52 ASN A C 1
ATOM 385 O O . ASN A 1 52 ? 38.674 -3.972 5.817 1.00 40.35 52 ASN A O 1
ATOM 390 N N . GLU A 1 53 ? 40.222 -5.565 5.360 1.00 36.84 53 GLU A N 1
ATOM 391 C CA . GLU A 1 53 ? 39.281 -6.643 5.135 1.00 40.61 53 GLU A CA 1
ATOM 392 C C . GLU A 1 53 ? 38.421 -6.914 6.417 1.00 44.04 53 GLU A C 1
ATOM 393 O O . GLU A 1 53 ? 37.193 -6.999 6.335 1.00 41.57 53 GLU A O 1
ATOM 399 N N . LEU A 1 54 ? 39.065 -7.014 7.585 1.00 38.30 54 LEU A N 1
ATOM 400 C CA . LEU A 1 54 ? 38.365 -7.338 8.816 1.00 37.16 54 LEU A CA 1
ATOM 401 C C . LEU A 1 54 ? 37.444 -6.226 9.236 1.00 38.38 54 LEU A C 1
ATOM 402 O O . LEU A 1 54 ? 36.351 -6.513 9.741 1.00 32.51 54 LEU A O 1
ATOM 407 N N . LYS A 1 55 ? 37.863 -4.973 9.021 1.00 35.05 55 LYS A N 1
ATOM 408 C CA . LYS A 1 55 ? 36.991 -3.845 9.190 1.00 38.61 55 LYS A CA 1
ATOM 409 C C . LYS A 1 55 ? 35.726 -3.939 8.335 1.00 45.56 55 LYS A C 1
ATOM 410 O O . LYS A 1 55 ? 34.672 -3.491 8.780 1.00 42.67 55 LYS A O 1
ATOM 416 N N . VAL A 1 56 ? 35.845 -4.442 7.096 1.00 40.84 56 VAL A N 1
ATOM 417 C CA . VAL A 1 56 ? 34.749 -4.288 6.144 1.00 38.06 56 VAL A CA 1
ATOM 418 C C . VAL A 1 56 ? 33.812 -5.429 6.451 1.00 35.61 56 VAL A C 1
ATOM 419 O O . VAL A 1 56 ? 32.631 -5.210 6.520 1.00 36.80 56 VAL A O 1
ATOM 423 N N . ALA A 1 57 ? 34.364 -6.617 6.650 1.00 34.23 57 ALA A N 1
ATOM 424 C CA . ALA A 1 57 ? 33.632 -7.781 7.146 1.00 35.76 57 ALA A CA 1
ATOM 425 C C . ALA A 1 57 ? 32.808 -7.508 8.425 1.00 36.37 57 ALA A C 1
ATOM 426 O O . ALA A 1 57 ? 31.700 -7.974 8.550 1.00 36.11 57 ALA A O 1
ATOM 428 N N . SER A 1 58 ? 33.401 -6.793 9.355 1.00 34.63 58 SER A N 1
ATOM 429 C CA . SER A 1 58 ? 32.748 -6.384 10.565 1.00 36.75 58 SER A CA 1
ATOM 430 C C . SER A 1 58 ? 31.540 -5.490 10.299 1.00 38.86 58 SER A C 1
ATOM 431 O O . SER A 1 58 ? 30.510 -5.655 10.952 1.00 36.47 58 SER A O 1
ATOM 434 N N . LYS A 1 59 ? 31.692 -4.506 9.418 1.00 38.91 59 LYS A N 1
ATOM 435 C CA . LYS A 1 59 ? 30.593 -3.615 9.049 1.00 42.78 59 LYS A CA 1
ATOM 436 C C . LYS A 1 59 ? 29.460 -4.419 8.400 1.00 36.44 59 LYS A C 1
ATOM 437 O O . LYS A 1 59 ? 28.318 -4.261 8.742 1.00 36.92 59 LYS A O 1
ATOM 443 N N . ILE A 1 60 ? 29.799 -5.345 7.546 1.00 35.04 60 ILE A N 1
ATOM 444 C CA . ILE A 1 60 ? 28.801 -6.171 6.896 1.00 36.32 60 ILE A CA 1
ATOM 445 C C . ILE A 1 60 ? 28.012 -6.928 7.967 1.00 36.60 60 ILE A C 1
ATOM 446 O O . ILE A 1 60 ? 26.787 -6.914 7.939 1.00 32.72 60 ILE A O 1
ATOM 451 N N . LEU A 1 61 ? 28.719 -7.566 8.899 1.00 34.23 61 LEU A N 1
ATOM 452 C CA . LEU A 1 61 ? 28.099 -8.403 9.936 1.00 31.67 61 LEU A CA 1
ATOM 453 C C . LEU A 1 61 ? 27.267 -7.569 10.907 1.00 32.31 61 LEU A C 1
ATOM 454 O O . LEU A 1 61 ? 26.211 -7.989 11.297 1.00 30.71 61 LEU A O 1
ATOM 459 N N . TYR A 1 62 ? 27.717 -6.371 11.228 1.00 30.57 62 TYR A N 1
ATOM 460 C CA . TYR A 1 62 ? 26.999 -5.494 12.140 1.00 34.28 62 TYR A CA 1
ATOM 461 C C . TYR A 1 62 ? 25.696 -4.892 11.577 1.00 39.28 62 TYR A C 1
ATOM 462 O O . TYR A 1 62 ? 24.783 -4.594 12.344 1.00 34.01 62 TYR A O 1
ATOM 471 N N . ASN A 1 63 ? 25.627 -4.699 10.260 1.00 39.14 63 ASN A N 1
ATOM 472 C CA . ASN A 1 63 ? 24.441 -4.147 9.608 1.00 40.54 63 ASN A CA 1
ATOM 473 C C . ASN A 1 63 ? 23.359 -5.197 9.275 1.00 38.50 63 ASN A C 1
ATOM 474 O O . ASN A 1 63 ? 22.631 -5.003 8.357 1.00 49.23 63 ASN A O 1
ATOM 479 N N . THR A 1 64 ? 23.268 -6.287 10.042 1.00 36.68 64 THR A N 1
ATOM 480 C CA . THR A 1 64 ? 22.380 -7.376 9.786 1.00 32.65 64 THR A CA 1
ATOM 481 C C . THR A 1 64 ? 21.109 -7.182 10.621 1.00 38.03 64 THR A C 1
ATOM 482 O O . THR A 1 64 ? 20.095 -6.792 10.061 1.00 36.73 64 THR A O 1
ATOM 486 N N . ARG A 1 65 ? 21.181 -7.414 11.935 1.00 33.82 65 ARG A N 1
ATOM 487 C CA . ARG A 1 65 ? 20.043 -7.253 12.857 1.00 31.31 65 ARG A CA 1
ATOM 488 C C . ARG A 1 65 ? 20.495 -6.350 14.001 1.00 32.86 65 ARG A C 1
ATOM 489 O O . ARG A 1 65 ? 21.591 -6.521 14.526 1.00 33.83 65 ARG A O 1
ATOM 497 N N . PRO A 1 66 ? 19.689 -5.341 14.350 1.00 32.50 66 PRO A N 1
ATOM 498 C CA . PRO A 1 66 ? 20.218 -4.310 15.238 1.00 33.58 66 PRO A CA 1
ATOM 499 C C . PRO A 1 66 ? 20.051 -4.518 16.747 1.00 34.95 66 PRO A C 1
ATOM 500 O O . PRO A 1 66 ? 20.794 -3.929 17.538 1.00 38.22 66 PRO A O 1
ATOM 504 N N . THR A 1 67 ? 19.103 -5.334 17.158 1.00 29.61 67 THR A N 1
ATOM 505 C CA . THR A 1 67 ? 18.626 -5.284 18.528 1.00 27.58 67 THR A CA 1
ATOM 506 C C . THR A 1 67 ? 19.463 -6.082 19.539 1.00 28.85 67 THR A C 1
ATOM 507 O O . THR A 1 67 ? 19.679 -5.601 20.666 1.00 31.91 67 THR A O 1
ATOM 511 N N . ALA A 1 68 ? 19.899 -7.287 19.174 1.00 27.73 68 ALA A N 1
ATOM 512 C CA . ALA A 1 68 ? 20.730 -8.095 20.068 1.00 28.26 68 ALA A CA 1
ATOM 513 C C . ALA A 1 68 ? 22.192 -7.573 20.096 1.00 27.63 68 ALA A C 1
ATOM 514 O O . ALA A 1 68 ? 22.935 -7.765 19.145 1.00 29.15 68 ALA A O 1
ATOM 516 N N . VAL A 1 69 ? 22.594 -6.985 21.209 1.00 27.05 69 VAL A N 1
ATOM 517 C CA . VAL A 1 69 ? 23.950 -6.383 21.349 1.00 27.08 69 VAL A CA 1
ATOM 518 C C . VAL A 1 69 ? 25.020 -7.490 21.412 1.00 25.18 69 VAL A C 1
ATOM 519 O O . VAL A 1 69 ? 26.197 -7.193 21.363 1.00 26.23 69 VAL A O 1
ATOM 523 N N . SER A 1 70 ? 24.622 -8.760 21.487 1.00 26.08 70 SER A N 1
ATOM 524 C CA . SER A 1 70 ? 25.589 -9.850 21.462 1.00 25.11 70 SER A CA 1
ATOM 525 C C . SER A 1 70 ? 26.451 -9.790 20.205 1.00 27.38 70 SER A C 1
ATOM 526 O O . SER A 1 70 ? 27.628 -10.143 20.241 1.00 26.51 70 SER A O 1
ATOM 529 N N . LEU A 1 71 ? 25.839 -9.393 19.096 1.00 29.23 71 LEU A N 1
ATOM 530 C CA . LEU A 1 71 ? 26.488 -9.347 17.811 1.00 30.92 71 LEU A CA 1
ATOM 531 C C . LEU A 1 71 ? 27.644 -8.316 17.833 1.00 26.76 71 LEU A C 1
ATOM 532 O O . LEU A 1 71 ? 28.745 -8.682 17.641 1.00 23.07 71 LEU A O 1
ATOM 537 N N . PRO A 1 72 ? 27.369 -7.044 18.060 1.00 27.36 72 PRO A N 1
ATOM 538 C CA . PRO A 1 72 ? 28.476 -6.116 18.169 1.00 27.60 72 PRO A CA 1
ATOM 539 C C . PRO A 1 72 ? 29.448 -6.390 19.299 1.00 33.01 72 PRO A C 1
ATOM 540 O O . PRO A 1 72 ? 30.623 -6.005 19.177 1.00 28.81 72 PRO A O 1
ATOM 544 N N . ASN A 1 73 ? 28.995 -7.018 20.391 1.00 30.22 73 ASN A N 1
ATOM 545 C CA . ASN A 1 73 ? 29.918 -7.298 21.479 1.00 28.88 73 ASN A CA 1
ATOM 546 C C . ASN A 1 73 ? 30.871 -8.387 21.027 1.00 26.81 73 ASN A C 1
ATOM 547 O O . ASN A 1 73 ? 32.045 -8.361 21.433 1.00 23.32 73 ASN A O 1
ATOM 552 N N . ALA A 1 74 ? 30.402 -9.333 20.227 1.00 26.09 74 ALA A N 1
ATOM 553 C CA . ALA A 1 74 ? 31.316 -10.337 19.660 1.00 26.80 74 ALA A CA 1
ATOM 554 C C . ALA A 1 74 ? 32.333 -9.694 18.691 1.00 28.33 74 ALA A C 1
ATOM 555 O O . ALA A 1 74 ? 33.522 -9.972 18.734 1.00 29.26 74 ALA A O 1
ATOM 557 N N . LEU A 1 75 ? 31.831 -8.837 17.826 1.00 27.74 75 LEU A N 1
ATOM 558 C CA . LEU A 1 75 ? 32.652 -8.156 16.875 1.00 29.10 75 LEU A CA 1
ATOM 559 C C . LEU A 1 75 ? 33.686 -7.334 17.606 1.00 31.26 75 LEU A C 1
ATOM 560 O O . LEU A 1 75 ? 34.804 -7.328 17.173 1.00 30.55 75 LEU A O 1
ATOM 565 N N . ARG A 1 76 ? 33.304 -6.609 18.659 1.00 32.43 76 ARG A N 1
ATOM 566 C CA . ARG A 1 76 ? 34.230 -5.840 19.439 1.00 34.13 76 ARG A CA 1
ATOM 567 C C . ARG A 1 76 ? 35.281 -6.689 20.129 1.00 34.60 76 ARG A C 1
ATOM 568 O O . ARG A 1 76 ? 36.424 -6.228 20.308 1.00 34.33 76 ARG A O 1
ATOM 576 N N . TYR A 1 77 ? 34.879 -7.860 20.601 1.00 31.27 77 TYR A N 1
ATOM 577 C CA . TYR A 1 77 ? 35.772 -8.717 21.326 1.00 33.14 77 TYR A CA 1
ATOM 578 C C . TYR A 1 77 ? 36.978 -9.062 20.397 1.00 38.78 77 TYR A C 1
ATOM 579 O O . TYR A 1 77 ? 38.151 -9.071 20.836 1.00 31.91 77 TYR A O 1
ATOM 588 N N . VAL A 1 78 ? 36.672 -9.360 19.138 1.00 32.98 78 VAL A N 1
ATOM 589 C CA . VAL A 1 78 ? 37.679 -9.795 18.179 1.00 32.71 78 VAL A CA 1
ATOM 590 C C . VAL A 1 78 ? 38.402 -8.534 17.735 1.00 34.31 78 VAL A C 1
ATOM 591 O O . VAL A 1 78 ? 39.604 -8.459 17.830 1.00 29.19 78 VAL A O 1
ATOM 595 N N . MET A 1 79 ? 37.671 -7.516 17.345 1.00 30.30 79 MET A N 1
ATOM 596 C CA . MET A 1 79 ? 38.304 -6.344 16.778 1.00 34.07 79 MET A CA 1
ATOM 597 C C . MET A 1 79 ? 39.037 -5.346 17.671 1.00 37.02 79 MET A C 1
ATOM 598 O O . MET A 1 79 ? 39.861 -4.612 17.154 1.00 31.82 79 MET A O 1
ATOM 603 N N . HIS A 1 80 ? 38.693 -5.205 18.944 1.00 39.15 80 HIS A N 1
ATOM 604 C CA . HIS A 1 80 ? 39.554 -4.476 19.907 1.00 39.72 80 HIS A CA 1
ATOM 605 C C . HIS A 1 80 ? 40.972 -5.064 19.935 1.00 36.26 80 HIS A C 1
ATOM 606 O O . HIS A 1 80 ? 41.932 -4.337 20.067 1.00 37.97 80 HIS A O 1
ATOM 613 N N . ARG A 1 81 ? 41.033 -6.380 19.883 1.00 33.45 81 ARG A N 1
ATOM 614 C CA . ARG A 1 81 ? 42.236 -7.124 19.950 1.00 37.87 81 ARG A CA 1
ATOM 615 C C . ARG A 1 81 ? 43.003 -7.036 18.634 1.00 42.44 81 ARG A C 1
ATOM 616 O O . ARG A 1 81 ? 44.251 -6.978 18.635 1.00 42.16 81 ARG A O 1
ATOM 624 N N . VAL A 1 82 ? 42.281 -7.068 17.524 1.00 36.43 82 VAL A N 1
ATOM 625 C CA . VAL A 1 82 ? 42.920 -7.009 16.247 1.00 36.28 82 VAL A CA 1
ATOM 626 C C . VAL A 1 82 ? 43.429 -5.601 16.126 1.00 36.48 82 VAL A C 1
ATOM 627 O O . VAL A 1 82 ? 44.594 -5.398 15.790 1.00 34.94 82 VAL A O 1
ATOM 631 N N . LYS A 1 83 ? 42.631 -4.624 16.518 1.00 34.82 83 LYS A N 1
ATOM 632 C CA . LYS A 1 83 ? 43.029 -3.236 16.384 1.00 37.57 83 LYS A CA 1
ATOM 633 C C . LYS A 1 83 ? 44.293 -2.924 17.182 1.00 50.13 83 LYS A C 1
ATOM 634 O O . LYS A 1 83 ? 45.149 -2.197 16.682 1.00 41.24 83 LYS A O 1
ATOM 640 N N . ALA A 1 84 ? 44.374 -3.405 18.425 1.00 50.04 84 ALA A N 1
ATOM 641 C CA . ALA A 1 84 ? 45.510 -3.076 19.266 1.00 50.11 84 ALA A CA 1
ATOM 642 C C . ALA A 1 84 ? 46.792 -3.738 18.705 1.00 48.63 84 ALA A C 1
ATOM 643 O O . ALA A 1 84 ? 47.810 -3.079 18.618 1.00 49.72 84 ALA A O 1
ATOM 645 N N . ALA A 1 85 ? 46.722 -4.997 18.291 1.00 42.96 85 ALA A N 1
ATOM 646 C CA . ALA A 1 85 ? 47.784 -5.616 17.550 1.00 40.49 85 ALA A CA 1
ATOM 647 C C . ALA A 1 85 ? 48.244 -4.755 16.329 1.00 48.88 85 ALA A C 1
ATOM 648 O O . ALA A 1 85 ? 49.429 -4.456 16.188 1.00 52.83 85 ALA A O 1
ATOM 650 N N . TYR A 1 86 ? 47.312 -4.327 15.484 1.00 48.56 86 TYR A N 1
ATOM 651 C CA . TYR A 1 86 ? 47.639 -3.595 14.265 1.00 47.92 86 TYR A CA 1
ATOM 652 C C . TYR A 1 86 ? 48.412 -2.340 14.601 1.00 47.34 86 TYR A C 1
ATOM 653 O O . TYR A 1 86 ? 49.518 -2.189 14.128 1.00 55.99 86 TYR A O 1
ATOM 662 N N . LEU A 1 87 ? 47.845 -1.485 15.451 1.00 47.62 87 LEU A N 1
ATOM 663 C CA . LEU A 1 87 ? 48.497 -0.252 15.910 1.00 54.40 87 LEU A CA 1
ATOM 664 C C . LEU A 1 87 ? 49.812 -0.458 16.714 1.00 51.53 87 LEU A C 1
ATOM 665 O O . LEU A 1 87 ? 50.576 0.486 16.882 1.00 52.79 87 LEU A O 1
ATOM 670 N N . GLY A 1 88 ? 50.070 -1.669 17.190 1.00 52.40 88 GLY A N 1
ATOM 671 C CA . GLY A 1 88 ? 51.342 -2.007 17.813 1.00 58.68 88 GLY A CA 1
ATOM 672 C C . GLY A 1 88 ? 52.245 -2.754 16.850 1.00 62.08 88 GLY A C 1
ATOM 673 O O . GLY A 1 88 ? 53.022 -3.611 17.268 1.00 70.06 88 GLY A O 1
ATOM 674 N N . GLY A 1 89 ? 52.088 -2.492 15.553 1.00 63.04 89 GLY A N 1
ATOM 675 C CA . GLY A 1 89 ? 53.004 -2.976 14.543 1.00 59.77 89 GLY A CA 1
ATOM 676 C C . GLY A 1 89 ? 52.996 -4.441 14.189 1.00 58.75 89 GLY A C 1
ATOM 677 O O . GLY A 1 89 ? 53.815 -4.868 13.408 1.00 63.82 89 GLY A O 1
ATOM 678 N N . ALA A 1 90 ? 52.084 -5.237 14.715 1.00 57.20 90 ALA A N 1
ATOM 679 C CA . ALA A 1 90 ? 52.020 -6.641 14.288 1.00 52.92 90 ALA A CA 1
ATOM 680 C C . ALA A 1 90 ? 52.108 -6.812 12.772 1.00 54.17 90 ALA A C 1
ATOM 681 O O . ALA A 1 90 ? 51.445 -6.106 11.989 1.00 52.21 90 ALA A O 1
ATOM 683 N N . ASP A 1 91 ? 52.961 -7.744 12.370 1.00 53.70 91 ASP A N 1
ATOM 684 C CA . ASP A 1 91 ? 53.082 -8.152 10.992 1.00 58.24 91 ASP A CA 1
ATOM 685 C C . ASP A 1 91 ? 51.851 -8.956 10.599 1.00 58.08 91 ASP A C 1
ATOM 686 O O . ASP A 1 91 ? 51.010 -9.270 11.455 1.00 49.38 91 ASP A O 1
ATOM 691 N N . LEU A 1 92 ? 51.784 -9.310 9.317 1.00 51.88 92 LEU A N 1
ATOM 692 C CA . LEU A 1 92 ? 50.716 -10.146 8.777 1.00 58.07 92 LEU A CA 1
ATOM 693 C C . LEU A 1 92 ? 50.350 -11.336 9.637 1.00 53.04 92 LEU A C 1
ATOM 694 O O . LEU A 1 92 ? 49.220 -11.437 10.026 1.00 45.73 92 LEU A O 1
ATOM 699 N N . GLU A 1 93 ? 51.264 -12.250 9.908 1.00 51.43 93 GLU A N 1
ATOM 700 C CA . GLU A 1 93 ? 50.841 -13.505 10.557 1.00 52.76 93 GLU A CA 1
ATOM 701 C C . GLU A 1 93 ? 50.427 -13.335 12.019 1.00 45.93 93 GLU A C 1
ATOM 702 O O . GLU A 1 93 ? 49.644 -14.112 12.544 1.00 43.50 93 GLU A O 1
ATOM 708 N N . THR A 1 94 ? 50.955 -12.312 12.651 1.00 43.04 94 THR A N 1
ATOM 709 C CA . THR A 1 94 ? 50.637 -12.002 14.021 1.00 45.74 94 THR A CA 1
ATOM 710 C C . THR A 1 94 ? 49.189 -11.461 14.042 1.00 45.93 94 THR A C 1
ATOM 711 O O . THR A 1 94 ? 48.408 -11.829 14.911 1.00 39.73 94 THR A O 1
ATOM 715 N N . LEU A 1 95 ? 48.853 -10.599 13.086 1.00 44.33 95 LEU A N 1
ATOM 716 C CA . LEU A 1 95 ? 47.525 -9.987 13.005 1.00 47.50 95 LEU A CA 1
ATOM 717 C C . LEU A 1 95 ? 46.511 -11.072 12.691 1.00 45.04 95 LEU A C 1
ATOM 718 O O . LEU A 1 95 ? 45.489 -11.150 13.332 1.00 38.88 95 LEU A O 1
ATOM 723 N N . ARG A 1 96 ? 46.849 -11.944 11.767 1.00 33.67 96 ARG A N 1
ATOM 724 C CA . ARG A 1 96 ? 45.996 -13.038 11.439 1.00 34.58 96 ARG A CA 1
ATOM 725 C C . ARG A 1 96 ? 45.681 -13.889 12.614 1.00 38.04 96 ARG A C 1
ATOM 726 O O . ARG A 1 96 ? 44.530 -14.309 12.786 1.00 40.48 96 ARG A O 1
ATOM 734 N N . PHE A 1 97 ? 46.703 -14.267 13.364 1.00 38.52 97 PHE A N 1
ATOM 735 C CA . PHE A 1 97 ? 46.498 -15.197 14.452 1.00 37.28 97 PHE A CA 1
ATOM 736 C C . PHE A 1 97 ? 45.638 -14.540 15.559 1.00 33.63 97 PHE A C 1
ATOM 737 O O . PHE A 1 97 ? 44.854 -15.228 16.177 1.00 37.94 97 PHE A O 1
ATOM 745 N N . THR A 1 98 ? 45.861 -13.257 15.815 1.00 27.94 98 THR A N 1
ATOM 746 C CA . THR A 1 98 ? 45.122 -12.443 16.704 1.00 35.45 98 THR A CA 1
ATOM 747 C C . THR A 1 98 ? 43.646 -12.403 16.377 1.00 41.06 98 THR A C 1
ATOM 748 O O . THR A 1 98 ? 42.827 -12.466 17.310 1.00 37.15 98 THR A O 1
ATOM 752 N N . ALA A 1 99 ? 43.303 -12.313 15.086 1.00 39.90 99 ALA A N 1
ATOM 753 C CA . ALA A 1 99 ? 41.888 -12.446 14.663 1.00 38.87 99 ALA A CA 1
ATOM 754 C C . ALA A 1 99 ? 41.358 -13.851 14.924 1.00 35.98 99 ALA A C 1
ATOM 755 O O . ALA A 1 99 ? 40.298 -14.035 15.514 1.00 36.42 99 ALA A O 1
ATOM 757 N N . ILE A 1 100 ? 42.085 -14.856 14.490 1.00 30.58 100 ILE A N 1
ATOM 758 C CA . ILE A 1 100 ? 41.576 -16.194 14.594 1.00 32.55 100 ILE A CA 1
ATOM 759 C C . ILE A 1 100 ? 41.431 -16.636 16.055 1.00 38.72 100 ILE A C 1
ATOM 760 O O . ILE A 1 100 ? 40.422 -17.273 16.426 1.00 33.25 100 ILE A O 1
ATOM 765 N N . ASN A 1 101 ? 42.420 -16.277 16.869 1.00 33.89 101 ASN A N 1
ATOM 766 C CA . ASN A 1 101 ? 42.447 -16.651 18.274 1.00 36.80 101 ASN A CA 1
ATOM 767 C C . ASN A 1 101 ? 41.418 -15.910 19.118 1.00 34.66 101 ASN A C 1
ATOM 768 O O . ASN A 1 101 ? 40.867 -16.508 19.982 1.00 35.13 101 ASN A O 1
ATOM 773 N N . SER A 1 102 ? 41.292 -14.601 18.952 1.00 33.61 102 SER A N 1
ATOM 774 C CA . SER A 1 102 ? 40.281 -13.857 19.600 1.00 34.33 102 SER A CA 1
ATOM 775 C C . SER A 1 102 ? 38.870 -14.415 19.240 1.00 37.64 102 SER A C 1
ATOM 776 O O . SER A 1 102 ? 38.030 -14.586 20.110 1.00 34.28 102 SER A O 1
ATOM 779 N N . ALA A 1 103 ? 38.614 -14.735 17.989 1.00 35.85 103 ALA A N 1
ATOM 780 C CA . ALA A 1 103 ? 37.301 -15.275 17.628 1.00 37.11 103 ALA A CA 1
ATOM 781 C C . ALA A 1 103 ? 37.042 -16.623 18.301 1.00 37.44 103 ALA A C 1
ATOM 782 O O . ALA A 1 103 ? 35.906 -16.876 18.767 1.00 33.72 103 ALA A O 1
ATOM 784 N N . LYS A 1 104 ? 38.049 -17.489 18.322 1.00 33.84 104 LYS A N 1
ATOM 785 C CA . LYS A 1 104 ? 37.922 -18.813 18.970 1.00 38.32 104 LYS A CA 1
ATOM 786 C C . LYS A 1 104 ? 37.726 -18.671 20.476 1.00 35.74 104 LYS A C 1
ATOM 787 O O . LYS A 1 104 ? 36.994 -19.435 21.036 1.00 30.79 104 LYS A O 1
ATOM 793 N N . GLU A 1 105 ? 38.384 -17.695 21.081 1.00 30.58 105 GLU A N 1
ATOM 794 C CA . GLU A 1 105 ? 38.247 -17.353 22.486 1.00 34.86 105 GLU A CA 1
ATOM 795 C C . GLU A 1 105 ? 36.756 -16.952 22.799 1.00 34.28 105 GLU A C 1
ATOM 796 O O . GLU A 1 105 ? 36.162 -17.431 23.765 1.00 30.62 105 GLU A O 1
ATOM 802 N N . PHE A 1 106 ? 36.199 -16.038 21.998 1.00 30.91 106 PHE A N 1
ATOM 803 C CA . PHE A 1 106 ? 34.815 -15.625 22.114 1.00 31.75 106 PHE A CA 1
ATOM 804 C C . PHE A 1 106 ? 33.869 -16.821 22.041 1.00 28.28 106 PHE A C 1
ATOM 805 O O . PHE A 1 106 ? 33.050 -16.958 22.916 1.00 27.17 106 PHE A O 1
ATOM 813 N N . ILE A 1 107 ? 34.070 -17.704 21.087 1.00 26.51 107 ILE A N 1
ATOM 814 C CA . ILE A 1 107 ? 33.201 -18.864 20.882 1.00 29.82 107 ILE A CA 1
ATOM 815 C C . ILE A 1 107 ? 33.247 -19.838 22.037 1.00 36.06 107 ILE A C 1
ATOM 816 O O . ILE A 1 107 ? 32.195 -20.265 22.553 1.00 32.39 107 ILE A O 1
ATOM 821 N N . TYR A 1 108 ? 34.466 -20.161 22.471 1.00 36.95 108 TYR A N 1
ATOM 822 C CA . TYR A 1 108 ? 34.694 -21.048 23.612 1.00 34.39 108 TYR A CA 1
ATOM 823 C C . TYR A 1 108 ? 34.100 -20.447 24.919 1.00 28.24 108 TYR A C 1
ATOM 824 O O . TYR A 1 108 ? 33.412 -21.143 25.613 1.00 28.57 108 TYR A O 1
ATOM 833 N N . ASN A 1 109 ? 34.345 -19.178 25.213 1.00 26.77 109 ASN A N 1
ATOM 834 C CA . ASN A 1 109 ? 33.791 -18.507 26.395 1.00 29.02 109 ASN A CA 1
ATOM 835 C C . ASN A 1 109 ? 32.225 -18.460 26.373 1.00 31.61 109 ASN A C 1
ATOM 836 O O . ASN A 1 109 ? 31.593 -18.671 27.435 1.00 30.31 109 ASN A O 1
ATOM 841 N N . SER A 1 110 ? 31.639 -18.237 25.179 1.00 27.67 110 SER A N 1
ATOM 842 C CA . SER A 1 110 ? 30.194 -18.254 24.985 1.00 27.98 110 SER A CA 1
ATOM 843 C C . SER A 1 110 ? 29.632 -19.586 25.347 1.00 27.79 110 SER A C 1
ATOM 844 O O . SER A 1 110 ? 28.741 -19.638 26.187 1.00 29.17 110 SER A O 1
ATOM 847 N N . GLU A 1 111 ? 30.188 -20.664 24.802 1.00 28.95 111 GLU A N 1
ATOM 848 C CA . GLU A 1 111 ? 29.772 -22.023 25.171 1.00 30.42 111 GLU A CA 1
ATOM 849 C C . GLU A 1 111 ? 29.881 -22.372 26.661 1.00 28.52 111 GLU A C 1
ATOM 850 O O . GLU A 1 111 ? 28.955 -22.984 27.235 1.00 28.95 111 GLU A O 1
ATOM 856 N N . LYS A 1 112 ? 30.980 -21.988 27.288 1.00 28.36 112 LYS A N 1
ATOM 857 C CA . LYS A 1 112 ? 31.206 -22.247 28.713 1.00 30.39 112 LYS A CA 1
ATOM 858 C C . LYS A 1 112 ? 30.241 -21.402 29.556 1.00 27.35 112 LYS A C 1
ATOM 859 O O . LYS A 1 112 ? 29.768 -21.863 30.577 1.00 26.56 112 LYS A O 1
ATOM 865 N N . ALA A 1 113 ? 29.991 -20.170 29.122 1.00 24.16 113 ALA A N 1
ATOM 866 C CA . ALA A 1 113 ? 29.091 -19.257 29.841 1.00 26.71 113 ALA A CA 1
ATOM 867 C C . ALA A 1 113 ? 27.674 -19.851 29.937 1.00 27.85 113 ALA A C 1
ATOM 868 O O . ALA A 1 113 ? 27.076 -19.833 31.004 1.00 27.57 113 ALA A O 1
ATOM 870 N N . ILE A 1 114 ? 27.216 -20.464 28.838 1.00 30.15 114 ILE A N 1
ATOM 871 C CA . ILE A 1 114 ? 25.866 -21.039 28.706 1.00 30.46 114 ILE A CA 1
ATOM 872 C C . ILE A 1 114 ? 25.781 -22.261 29.603 1.00 32.41 114 ILE A C 1
ATOM 873 O O . ILE A 1 114 ? 24.798 -22.421 30.354 1.00 27.52 114 ILE A O 1
ATOM 878 N N . GLU A 1 115 ? 26.799 -23.104 29.577 1.00 29.18 115 GLU A N 1
ATOM 879 C CA . GLU A 1 115 ? 26.826 -24.243 30.505 1.00 31.34 115 GLU A CA 1
ATOM 880 C C . GLU A 1 115 ? 26.797 -23.836 31.994 1.00 27.94 115 GLU A C 1
ATOM 881 O O . GLU A 1 115 ? 26.089 -24.413 32.790 1.00 29.05 115 GLU A O 1
ATOM 887 N N . ARG A 1 116 ? 27.535 -22.818 32.333 1.00 26.38 116 ARG A N 1
ATOM 888 C CA . ARG A 1 116 ? 27.608 -22.322 33.675 1.00 30.84 116 ARG A CA 1
ATOM 889 C C . ARG A 1 116 ? 26.266 -21.591 34.131 1.00 27.78 116 ARG A C 1
ATOM 890 O O . ARG A 1 116 ? 25.775 -21.745 35.254 1.00 28.64 116 ARG A O 1
ATOM 898 N N . ILE A 1 117 ? 25.700 -20.809 33.244 1.00 25.58 117 ILE A N 1
ATOM 899 C CA . ILE A 1 117 ? 24.371 -20.293 33.444 1.00 26.65 117 ILE A CA 1
ATOM 900 C C . ILE A 1 117 ? 23.408 -21.433 33.754 1.00 25.45 117 ILE A C 1
ATOM 901 O O . ILE A 1 117 ? 22.619 -21.362 34.694 1.00 22.84 117 ILE A O 1
ATOM 906 N N . GLY A 1 118 ? 23.533 -22.534 33.075 1.00 26.20 118 GLY A N 1
ATOM 907 C CA . GLY A 1 118 ? 22.681 -23.636 33.369 1.00 26.53 118 GLY A CA 1
ATOM 908 C C . GLY A 1 118 ? 22.816 -24.210 34.763 1.00 28.72 118 GLY A C 1
ATOM 909 O O . GLY A 1 118 ? 21.796 -24.524 35.380 1.00 27.36 118 GLY A O 1
ATOM 910 N N . GLU A 1 119 ? 24.059 -24.389 35.231 1.00 27.44 119 GLU A N 1
ATOM 911 C CA . GLU A 1 119 ? 24.392 -24.929 36.581 1.00 29.76 119 GLU A CA 1
ATOM 912 C C . GLU A 1 119 ? 23.913 -23.991 37.689 1.00 27.76 119 GLU A C 1
ATOM 913 O O . GLU A 1 119 ? 23.365 -24.432 38.682 1.00 27.94 119 GLU A O 1
ATOM 919 N N . ILE A 1 120 ? 24.102 -22.703 37.496 1.00 22.04 120 ILE A N 1
ATOM 920 C CA . ILE A 1 120 ? 23.686 -21.709 38.471 1.00 23.59 120 ILE A CA 1
ATOM 921 C C . ILE A 1 120 ? 22.146 -21.650 38.559 1.00 26.62 120 ILE A C 1
ATOM 922 O O . ILE A 1 120 ? 21.579 -21.763 39.677 1.00 25.78 120 ILE A O 1
ATOM 927 N N . GLY A 1 121 ? 21.484 -21.519 37.400 1.00 23.50 121 GLY A N 1
ATOM 928 C CA . GLY A 1 121 ? 20.048 -21.398 37.323 1.00 23.94 121 GLY A CA 1
ATOM 929 C C . GLY A 1 121 ? 19.314 -22.611 37.788 1.00 24.09 121 GLY A C 1
ATOM 930 O O . GLY A 1 121 ? 18.272 -22.539 38.430 1.00 26.66 121 GLY A O 1
ATOM 931 N N . ALA A 1 122 ? 19.862 -23.762 37.511 1.00 25.77 122 ALA A N 1
ATOM 932 C CA . ALA A 1 122 ? 19.196 -24.993 37.930 1.00 27.73 122 ALA A CA 1
ATOM 933 C C . ALA A 1 122 ? 19.062 -25.126 39.452 1.00 28.69 122 ALA A C 1
ATOM 934 O O . ALA A 1 122 ? 18.163 -25.808 39.925 1.00 26.02 122 ALA A O 1
ATOM 936 N N . LYS A 1 123 ? 19.970 -24.503 40.209 1.00 30.51 123 LYS A N 1
ATOM 937 C CA . LYS A 1 123 ? 19.852 -24.463 41.670 1.00 31.69 123 LYS A CA 1
ATOM 938 C C . LYS A 1 123 ? 18.631 -23.756 42.224 1.00 32.91 123 LYS A C 1
ATOM 939 O O . LYS A 1 123 ? 18.230 -24.041 43.350 1.00 30.71 123 LYS A O 1
ATOM 945 N N . ARG A 1 124 ? 18.067 -22.839 41.449 1.00 33.36 124 ARG A N 1
ATOM 946 C CA . ARG A 1 124 ? 16.826 -22.164 41.763 1.00 33.68 124 ARG A CA 1
ATOM 947 C C . ARG A 1 124 ? 15.584 -22.937 41.320 1.00 34.36 124 ARG A C 1
ATOM 948 O O . ARG A 1 124 ? 14.456 -22.483 41.524 1.00 39.24 124 ARG A O 1
ATOM 956 N N . ILE A 1 125 ? 15.749 -24.022 40.592 1.00 30.83 125 ILE A N 1
ATOM 957 C CA . ILE A 1 125 ? 14.616 -24.825 40.172 1.00 31.81 125 ILE A CA 1
ATOM 958 C C . ILE A 1 125 ? 14.440 -25.944 41.200 1.00 35.17 125 ILE A C 1
ATOM 959 O O . ILE A 1 125 ? 15.428 -26.548 41.609 1.00 35.98 125 ILE A O 1
ATOM 964 N N . GLU A 1 126 ? 13.194 -26.228 41.601 1.00 33.65 126 GLU A N 1
ATOM 965 C CA . GLU A 1 126 ? 12.898 -27.218 42.646 1.00 32.87 126 GLU A CA 1
ATOM 966 C C . GLU A 1 126 ? 12.161 -28.375 42.036 1.00 33.37 126 GLU A C 1
ATOM 967 O O . GLU A 1 126 ? 11.441 -28.267 41.007 1.00 32.37 126 GLU A O 1
ATOM 973 N N . ASP A 1 127 ? 12.235 -29.487 42.718 1.00 29.72 127 ASP A N 1
ATOM 974 C CA . ASP A 1 127 ? 11.562 -30.669 42.236 1.00 33.78 127 ASP A CA 1
ATOM 975 C C . ASP A 1 127 ? 10.052 -30.368 42.139 1.00 30.26 127 ASP A C 1
ATOM 976 O O . ASP A 1 127 ? 9.493 -29.665 42.981 1.00 29.75 127 ASP A O 1
ATOM 981 N N . GLY A 1 128 ? 9.393 -30.868 41.110 1.00 30.26 128 GLY A N 1
ATOM 982 C CA . GLY A 1 128 ? 7.926 -30.596 40.953 1.00 32.11 128 GLY A CA 1
ATOM 983 C C . GLY A 1 128 ? 7.611 -29.257 40.262 1.00 30.72 128 GLY A C 1
ATOM 984 O O . GLY A 1 128 ? 6.431 -28.951 40.001 1.00 30.71 128 GLY A O 1
ATOM 985 N N . ASP A 1 129 ? 8.638 -28.461 39.926 1.00 29.00 129 ASP A N 1
ATOM 986 C CA . ASP A 1 129 ? 8.352 -27.129 39.368 1.00 28.29 129 ASP A CA 1
ATOM 987 C C . ASP A 1 129 ? 7.690 -27.173 37.965 1.00 29.20 129 ASP A C 1
ATOM 988 O O . ASP A 1 129 ? 8.106 -27.943 37.057 1.00 28.58 129 ASP A O 1
ATOM 993 N N . ILE A 1 130 ? 6.683 -26.302 37.802 1.00 27.00 130 ILE A N 1
ATOM 994 C CA . ILE A 1 130 ? 6.199 -25.910 36.471 1.00 25.12 130 ILE A CA 1
ATOM 995 C C . ILE A 1 130 ? 6.868 -24.680 36.044 1.00 22.09 130 ILE A C 1
ATOM 996 O O . ILE A 1 130 ? 6.837 -23.726 36.735 1.00 22.10 130 ILE A O 1
ATOM 1001 N N . ILE A 1 131 ? 7.573 -24.732 34.923 1.00 21.71 131 ILE A N 1
ATOM 1002 C CA . ILE A 1 131 ? 8.310 -23.576 34.440 1.00 23.86 131 ILE A CA 1
ATOM 1003 C C . ILE A 1 131 ? 7.709 -23.084 33.130 1.00 22.04 131 ILE A C 1
ATOM 1004 O O . ILE A 1 131 ? 7.488 -23.872 32.255 1.00 22.11 131 ILE A O 1
ATOM 1009 N N . MET A 1 132 ? 7.478 -21.793 33.006 1.00 21.29 132 MET A N 1
ATOM 1010 C CA . MET A 1 132 ? 7.010 -21.223 31.756 1.00 21.77 132 MET A CA 1
ATOM 1011 C C . MET A 1 132 ? 8.170 -20.513 31.074 1.00 22.52 132 MET A C 1
ATOM 1012 O O . MET A 1 132 ? 8.978 -19.846 31.727 1.00 21.51 132 MET A O 1
ATOM 1017 N N . THR A 1 133 ? 8.281 -20.683 29.771 1.00 22.28 133 THR A N 1
ATOM 1018 C CA . THR A 1 133 ? 9.295 -19.973 29.007 1.00 22.93 133 THR A CA 1
ATOM 1019 C C . THR A 1 133 ? 8.637 -19.333 27.789 1.00 23.73 133 THR A C 1
ATOM 1020 O O . THR A 1 133 ? 7.444 -19.530 27.543 1.00 25.74 133 THR A O 1
ATOM 1024 N N . HIS A 1 134 ? 9.447 -18.613 27.018 1.00 23.16 134 HIS A N 1
ATOM 1025 C CA . HIS A 1 134 ? 9.006 -17.887 25.838 1.00 23.72 134 HIS A CA 1
ATOM 1026 C C . HIS A 1 134 ? 10.168 -17.922 24.812 1.00 26.14 134 HIS A C 1
ATOM 1027 O O . HIS A 1 134 ? 11.366 -17.959 25.187 1.00 23.60 134 HIS A O 1
ATOM 1034 N N . CYS A 1 135 ? 9.818 -17.903 23.530 1.00 25.71 135 CYS A N 1
ATOM 1035 C CA . CYS A 1 135 ? 10.823 -17.960 22.441 1.00 28.60 135 CYS A CA 1
ATOM 1036 C C . CYS A 1 135 ? 11.710 -19.177 22.579 1.00 26.78 135 CYS A C 1
ATOM 1037 O O . CYS A 1 135 ? 11.276 -20.196 23.139 1.00 30.11 135 CYS A O 1
ATOM 1040 N N . HIS A 1 136 ? 12.941 -19.084 22.068 1.00 25.49 136 HIS A N 1
ATOM 1041 C CA . HIS A 1 136 ? 13.868 -20.173 22.136 1.00 25.61 136 HIS A CA 1
ATOM 1042 C C . HIS A 1 136 ? 15.211 -19.554 22.527 1.00 25.82 136 HIS A C 1
ATOM 1043 O O . HIS A 1 136 ? 15.813 -18.801 21.776 1.00 26.36 136 HIS A O 1
ATOM 1050 N N . SER A 1 137 ? 15.618 -19.835 23.745 1.00 23.63 137 SER A N 1
ATOM 1051 C CA . SER A 1 137 ? 16.813 -19.234 24.343 1.00 25.47 137 SER A CA 1
ATOM 1052 C C . SER A 1 137 ? 17.627 -20.383 24.833 1.00 25.94 137 SER A C 1
ATOM 1053 O O . SER A 1 137 ? 17.194 -21.191 25.667 1.00 25.08 137 SER A O 1
ATOM 1056 N N . LYS A 1 138 ? 18.805 -20.475 24.267 1.00 26.37 138 LYS A N 1
ATOM 1057 C CA . LYS A 1 138 ? 19.750 -21.518 24.670 1.00 28.03 138 LYS A CA 1
ATOM 1058 C C . LYS A 1 138 ? 20.138 -21.380 26.137 1.00 22.46 138 LYS A C 1
ATOM 1059 O O . LYS A 1 138 ? 20.338 -22.335 26.852 1.00 23.43 138 LYS A O 1
ATOM 1065 N N . ALA A 1 139 ? 20.224 -20.171 26.597 1.00 23.59 139 ALA A N 1
ATOM 1066 C CA . ALA A 1 139 ? 20.594 -19.927 27.996 1.00 24.33 139 ALA A CA 1
ATOM 1067 C C . ALA A 1 139 ? 19.485 -20.428 28.882 1.00 24.34 139 ALA A C 1
ATOM 1068 O O . ALA A 1 139 ? 19.762 -21.169 29.803 1.00 23.80 139 ALA A O 1
ATOM 1070 N N . ALA A 1 140 ? 18.221 -20.152 28.540 1.00 24.63 140 ALA A N 1
ATOM 1071 C CA . ALA A 1 140 ? 17.094 -20.623 29.374 1.00 25.23 140 ALA A CA 1
ATOM 1072 C C . ALA A 1 140 ? 16.955 -22.124 29.314 1.00 26.44 140 ALA A C 1
ATOM 1073 O O . ALA A 1 140 ? 16.660 -22.788 30.306 1.00 24.72 140 ALA A O 1
ATOM 1075 N N . ILE A 1 141 ? 17.240 -22.685 28.143 1.00 27.93 141 ILE A N 1
ATOM 1076 C CA . ILE A 1 141 ? 17.168 -24.134 27.973 1.00 26.86 141 ILE A CA 1
ATOM 1077 C C . ILE A 1 141 ? 18.235 -24.843 28.747 1.00 24.39 141 ILE A C 1
ATOM 1078 O O . ILE A 1 141 ? 17.988 -25.908 29.325 1.00 22.88 141 ILE A O 1
ATOM 1083 N N . SER A 1 142 ? 19.420 -24.251 28.781 1.00 24.97 142 SER A N 1
ATOM 1084 C CA . SER A 1 142 ? 20.504 -24.771 29.628 1.00 25.98 142 SER A CA 1
ATOM 1085 C C . SER A 1 142 ? 20.082 -24.952 31.123 1.00 25.94 142 SER A C 1
ATOM 1086 O O . SER A 1 142 ? 20.381 -25.962 31.743 1.00 22.48 142 SER A O 1
ATOM 1089 N N . VAL A 1 143 ? 19.351 -23.973 31.660 1.00 25.63 143 VAL A N 1
ATOM 1090 C CA . VAL A 1 143 ? 18.820 -24.027 33.002 1.00 24.78 143 VAL A CA 1
ATOM 1091 C C . VAL A 1 143 ? 17.861 -25.186 33.172 1.00 24.40 143 VAL A C 1
ATOM 1092 O O . VAL A 1 143 ? 18.005 -25.985 34.096 1.00 25.04 143 VAL A O 1
ATOM 1096 N N . MET A 1 144 ? 16.911 -25.301 32.262 1.00 25.59 144 MET A N 1
ATOM 1097 C CA . MET A 1 144 ? 15.914 -26.357 32.336 1.00 28.07 144 MET A CA 1
ATOM 1098 C C . MET A 1 144 ? 16.480 -27.715 32.096 1.00 28.45 144 MET A C 1
ATOM 1099 O O . MET A 1 144 ? 16.113 -28.680 32.763 1.00 26.18 144 MET A O 1
ATOM 1104 N N . LYS A 1 145 ? 17.385 -27.806 31.129 1.00 28.27 145 LYS A N 1
ATOM 1105 C CA . LYS A 1 145 ? 18.008 -29.076 30.879 1.00 33.18 145 LYS A CA 1
ATOM 1106 C C . LYS A 1 145 ? 18.849 -29.521 32.098 1.00 32.95 145 LYS A C 1
ATOM 1107 O O . LYS A 1 145 ? 18.718 -30.679 32.534 1.00 27.59 145 LYS A O 1
ATOM 1113 N N . LYS A 1 146 ? 19.655 -28.610 32.691 1.00 29.91 146 LYS A N 1
ATOM 1114 C CA . LYS A 1 146 ? 20.442 -29.028 33.872 1.00 31.39 146 LYS A CA 1
ATOM 1115 C C . LYS A 1 146 ? 19.530 -29.477 35.061 1.00 30.30 146 LYS A C 1
ATOM 1116 O O . LYS A 1 146 ? 19.755 -30.540 35.700 1.00 26.16 146 LYS A O 1
ATOM 1122 N N . ALA A 1 147 ? 18.454 -28.727 35.318 1.00 29.81 147 ALA A N 1
ATOM 1123 C CA . ALA A 1 147 ? 17.516 -29.121 36.393 1.00 30.40 147 ALA A CA 1
ATOM 1124 C C . ALA A 1 147 ? 16.966 -30.524 36.181 1.00 31.08 147 ALA A C 1
ATOM 1125 O O . ALA A 1 147 ? 16.931 -31.352 37.097 1.00 27.87 147 ALA A O 1
ATOM 1127 N N . PHE A 1 148 ? 16.566 -30.818 34.951 1.00 32.42 148 PHE A N 1
ATOM 1128 C CA . PHE A 1 148 ? 16.044 -32.140 34.658 1.00 31.24 148 PHE A CA 1
ATOM 1129 C C . PHE A 1 148 ? 17.110 -33.222 34.837 1.00 32.19 148 PHE A C 1
ATOM 1130 O O . PHE A 1 148 ? 16.762 -34.270 35.286 1.00 31.97 148 PHE A O 1
ATOM 1138 N N . GLU A 1 149 ? 18.347 -33.019 34.395 1.00 32.95 149 GLU A N 1
ATOM 1139 C CA . GLU A 1 149 ? 19.440 -33.992 34.650 1.00 37.33 149 GLU A CA 1
ATOM 1140 C C . GLU A 1 149 ? 19.757 -34.201 36.125 1.00 38.68 149 GLU A C 1
ATOM 1141 O O . GLU A 1 149 ? 20.259 -35.206 36.468 1.00 39.45 149 GLU A O 1
ATOM 1147 N N . GLN A 1 150 ? 19.478 -33.243 36.993 1.00 37.68 150 GLN A N 1
ATOM 1148 C CA . GLN A 1 150 ? 19.623 -33.441 38.429 1.00 35.78 150 GLN A CA 1
ATOM 1149 C C . GLN A 1 150 ? 18.513 -34.296 39.048 1.00 37.59 150 GLN A C 1
ATOM 1150 O O . GLN A 1 150 ? 18.587 -34.639 40.221 1.00 46.38 150 GLN A O 1
ATOM 1156 N N . GLY A 1 151 ? 17.498 -34.651 38.274 1.00 39.40 151 GLY A N 1
ATOM 1157 C CA . GLY A 1 151 ? 16.423 -35.568 38.702 1.00 34.53 151 GLY A CA 1
ATOM 1158 C C . GLY A 1 151 ? 15.281 -34.765 39.234 1.00 35.31 151 GLY A C 1
ATOM 1159 O O . GLY A 1 151 ? 14.446 -35.303 39.929 1.00 41.35 151 GLY A O 1
ATOM 1160 N N . LYS A 1 152 ? 15.238 -33.453 38.969 1.00 36.84 152 LYS A N 1
ATOM 1161 C CA . LYS A 1 152 ? 14.054 -32.695 39.349 1.00 35.19 152 LYS A CA 1
ATOM 1162 C C . LYS A 1 152 ? 12.970 -32.954 38.312 1.00 38.15 152 LYS A C 1
ATOM 1163 O O . LYS A 1 152 ? 13.228 -32.986 37.109 1.00 37.11 152 LYS A O 1
ATOM 1169 N N . ASN A 1 153 ? 11.770 -33.227 38.804 1.00 38.98 153 ASN A N 1
ATOM 1170 C CA . ASN A 1 153 ? 10.683 -33.618 37.966 1.00 40.95 153 ASN A CA 1
ATOM 1171 C C . ASN A 1 153 ? 9.995 -32.346 37.577 1.00 37.73 153 ASN A C 1
ATOM 1172 O O . ASN A 1 153 ? 9.197 -31.834 38.329 1.00 47.01 153 ASN A O 1
ATOM 1177 N N . ILE A 1 154 ? 10.371 -31.794 36.444 1.00 34.80 154 ILE A N 1
ATOM 1178 C CA . ILE A 1 154 ? 9.812 -30.524 36.002 1.00 34.85 154 ILE A CA 1
ATOM 1179 C C . ILE A 1 154 ? 8.846 -30.674 34.826 1.00 31.10 154 ILE A C 1
ATOM 1180 O O . ILE A 1 154 ? 8.831 -31.656 34.175 1.00 33.22 154 ILE A O 1
ATOM 1185 N N . LYS A 1 155 ? 8.010 -29.686 34.591 1.00 29.79 155 LYS A N 1
ATOM 1186 C CA . LYS A 1 155 ? 7.289 -29.566 33.334 1.00 29.76 155 LYS A CA 1
ATOM 1187 C C . LYS A 1 155 ? 7.481 -28.173 32.854 1.00 26.88 155 LYS A C 1
ATOM 1188 O O . LYS A 1 155 ? 7.497 -27.231 33.656 1.00 28.66 155 LYS A O 1
ATOM 1194 N N . VAL A 1 156 ? 7.533 -28.018 31.541 1.00 23.80 156 VAL A N 1
ATOM 1195 C CA . VAL A 1 156 ? 7.770 -26.710 30.962 1.00 24.85 156 VAL A CA 1
ATOM 1196 C C . VAL A 1 156 ? 6.599 -26.329 30.091 1.00 25.21 156 VAL A C 1
ATOM 1197 O O . VAL A 1 156 ? 6.181 -27.086 29.200 1.00 26.96 156 VAL A O 1
ATOM 1201 N N . ILE A 1 157 ? 6.062 -25.175 30.370 1.00 25.02 157 ILE A N 1
ATOM 1202 C CA . ILE A 1 157 ? 5.029 -24.589 29.537 1.00 25.57 157 ILE A CA 1
ATOM 1203 C C . ILE A 1 157 ? 5.741 -23.716 28.509 1.00 23.31 157 ILE A C 1
ATOM 1204 O O . ILE A 1 157 ? 6.426 -22.774 28.870 1.00 23.21 157 ILE A O 1
ATOM 1209 N N . VAL A 1 158 ? 5.559 -24.034 27.244 1.00 22.27 158 VAL A N 1
ATOM 1210 C CA . VAL A 1 158 ? 6.244 -23.365 26.131 1.00 22.17 158 VAL A CA 1
ATOM 1211 C C . VAL A 1 158 ? 5.215 -22.603 25.353 1.00 23.35 158 VAL A C 1
ATOM 1212 O O . VAL A 1 158 ? 4.190 -23.162 24.973 1.00 20.96 158 VAL A O 1
ATOM 1216 N N . THR A 1 159 ? 5.445 -21.307 25.181 1.00 24.04 159 THR A N 1
ATOM 1217 C CA . THR A 1 159 ? 4.545 -20.475 24.426 1.00 25.86 159 THR A CA 1
ATOM 1218 C C . THR A 1 159 ? 5.033 -20.471 22.968 1.00 26.72 159 THR A C 1
ATOM 1219 O O . THR A 1 159 ? 6.249 -20.425 22.696 1.00 28.43 159 THR A O 1
ATOM 1223 N N . GLU A 1 160 ? 4.074 -20.469 22.045 1.00 24.69 160 GLU A N 1
ATOM 1224 C CA . GLU A 1 160 ? 4.368 -20.660 20.632 1.00 26.44 160 GLU A CA 1
ATOM 1225 C C . GLU A 1 160 ? 5.289 -19.621 20.015 1.00 22.66 160 GLU A C 1
ATOM 1226 O O . GLU A 1 160 ? 6.069 -19.959 19.123 1.00 24.23 160 GLU A O 1
ATOM 1232 N N . THR A 1 161 ? 5.198 -18.409 20.526 1.00 19.54 161 THR A N 1
ATOM 1233 C CA . THR A 1 161 ? 5.977 -17.263 20.136 1.00 21.77 161 THR A CA 1
ATOM 1234 C C . THR A 1 161 ? 5.778 -16.890 18.668 1.00 23.49 161 THR A C 1
ATOM 1235 O O . THR A 1 161 ? 6.655 -17.080 17.844 1.00 27.22 161 THR A O 1
ATOM 1239 N N . ARG A 1 162 ? 4.628 -16.329 18.385 1.00 24.43 162 ARG A N 1
ATOM 1240 C CA . ARG A 1 162 ? 4.356 -15.614 17.158 1.00 24.20 162 ARG A CA 1
ATOM 1241 C C . ARG A 1 162 ? 5.238 -14.400 16.966 1.00 24.21 162 ARG A C 1
ATOM 1242 O O . ARG A 1 162 ? 5.631 -13.790 17.911 1.00 25.92 162 ARG A O 1
ATOM 1250 N N . PRO A 1 163 ? 5.520 -14.014 15.722 1.00 24.55 163 PRO A N 1
ATOM 1251 C CA . PRO A 1 163 ? 4.999 -14.651 14.519 1.00 23.74 163 PRO A CA 1
ATOM 1252 C C . PRO A 1 163 ? 5.847 -15.770 13.972 1.00 25.93 163 PRO A C 1
ATOM 1253 O O . PRO A 1 163 ? 5.372 -16.481 13.121 1.00 27.05 163 PRO A O 1
ATOM 1257 N N . LYS A 1 164 ? 7.078 -15.938 14.435 1.00 23.88 164 LYS A N 1
ATOM 1258 C CA . LYS A 1 164 ? 8.010 -16.889 13.784 1.00 27.28 164 LYS A CA 1
ATOM 1259 C C . LYS A 1 164 ? 8.000 -18.235 14.397 1.00 25.47 164 LYS A C 1
ATOM 1260 O O . LYS A 1 164 ? 8.662 -19.062 13.916 1.00 24.43 164 LYS A O 1
ATOM 1266 N N . TRP A 1 165 ? 7.187 -18.480 15.439 1.00 23.46 165 TRP A N 1
ATOM 1267 C CA . TRP A 1 165 ? 7.005 -19.851 15.948 1.00 24.07 165 TRP A CA 1
ATOM 1268 C C . TRP A 1 165 ? 8.235 -20.462 16.644 1.00 22.72 165 TRP A C 1
ATOM 1269 O O . TRP A 1 165 ? 8.424 -21.674 16.612 1.00 19.65 165 TRP A O 1
ATOM 1280 N N . GLN A 1 166 ? 9.024 -19.648 17.332 1.00 24.14 166 GLN A N 1
ATOM 1281 C CA . GLN A 1 166 ? 10.273 -20.148 17.936 1.00 24.56 166 GLN A CA 1
ATOM 1282 C C . GLN A 1 166 ? 9.965 -21.167 18.984 1.00 25.16 166 GLN A C 1
ATOM 1283 O O . GLN A 1 166 ? 10.752 -22.036 19.247 1.00 23.54 166 GLN A O 1
ATOM 1289 N N . GLY A 1 167 ? 8.757 -21.079 19.554 1.00 21.97 167 GLY A N 1
ATOM 1290 C CA . GLY A 1 167 ? 8.325 -22.030 20.503 1.00 22.74 167 GLY A CA 1
ATOM 1291 C C . GLY A 1 167 ? 8.214 -23.446 20.054 1.00 21.27 167 GLY A C 1
ATOM 1292 O O . GLY A 1 167 ? 8.419 -24.348 20.846 1.00 25.48 167 GLY A O 1
ATOM 1293 N N . LYS A 1 168 ? 7.943 -23.670 18.789 1.00 23.18 168 LYS A N 1
ATOM 1294 C CA . LYS A 1 168 ? 8.046 -25.069 18.202 1.00 23.35 168 LYS A CA 1
ATOM 1295 C C . LYS A 1 168 ? 9.448 -25.682 18.347 1.00 22.41 168 LYS A C 1
ATOM 1296 O O . LYS A 1 168 ? 9.589 -26.823 18.732 1.00 23.91 168 LYS A O 1
ATOM 1302 N N . ILE A 1 169 ? 10.466 -24.855 18.181 1.00 24.76 169 ILE A N 1
ATOM 1303 C CA . ILE A 1 169 ? 11.866 -25.283 18.348 1.00 26.81 169 ILE A CA 1
ATOM 1304 C C . ILE A 1 169 ? 12.064 -25.682 19.802 1.00 26.19 169 ILE A C 1
ATOM 1305 O O . ILE A 1 169 ? 12.588 -26.732 20.115 1.00 24.23 169 ILE A O 1
ATOM 1310 N N . THR A 1 170 ? 11.563 -24.843 20.704 1.00 25.13 170 THR A N 1
ATOM 1311 C CA . THR A 1 170 ? 11.745 -25.088 22.112 1.00 24.61 170 THR A CA 1
ATOM 1312 C C . THR A 1 170 ? 11.025 -26.344 22.570 1.00 23.65 170 THR A C 1
ATOM 1313 O O . THR A 1 170 ? 11.570 -27.125 23.325 1.00 21.12 170 THR A O 1
ATOM 1317 N N . ALA A 1 171 ? 9.781 -26.497 22.163 1.00 23.38 171 ALA A N 1
ATOM 1318 C CA . ALA A 1 171 ? 9.009 -27.662 22.558 1.00 24.47 171 ALA A CA 1
ATOM 1319 C C . ALA A 1 171 ? 9.671 -28.975 22.108 1.00 25.48 171 ALA A C 1
ATOM 1320 O O . ALA A 1 171 ? 9.752 -29.967 22.897 1.00 25.82 171 ALA A O 1
ATOM 1322 N N . LYS A 1 172 ? 10.167 -29.011 20.889 1.00 28.19 172 LYS A N 1
ATOM 1323 C CA . LYS A 1 172 ? 10.776 -30.266 20.393 1.00 29.48 172 LYS A CA 1
ATOM 1324 C C . LYS A 1 172 ? 12.149 -30.479 21.014 1.00 28.13 172 LYS A C 1
ATOM 1325 O O . LYS A 1 172 ? 12.455 -31.599 21.447 1.00 31.03 172 LYS A O 1
ATOM 1331 N N . GLU A 1 173 ? 12.943 -29.422 21.139 1.00 28.09 173 GLU A N 1
ATOM 1332 C CA . GLU A 1 173 ? 14.211 -29.562 21.902 1.00 27.84 173 GLU A CA 1
ATOM 1333 C C . GLU A 1 173 ? 13.998 -30.089 23.294 1.00 27.75 173 GLU A C 1
ATOM 1334 O O . GLU A 1 173 ? 14.603 -31.059 23.644 1.00 29.28 173 GLU A O 1
ATOM 1340 N N . LEU A 1 174 ? 13.111 -29.504 24.090 1.00 28.78 174 LEU A N 1
ATOM 1341 C CA . LEU A 1 174 ? 12.940 -29.962 25.499 1.00 26.67 174 LEU A CA 1
ATOM 1342 C C . LEU A 1 174 ? 12.417 -31.369 25.568 1.00 26.08 174 LEU A C 1
ATOM 1343 O O . LEU A 1 174 ? 12.877 -32.170 26.351 1.00 26.98 174 LEU A O 1
ATOM 1348 N N . ALA A 1 175 ? 11.424 -31.678 24.754 1.00 27.80 175 ALA A N 1
ATOM 1349 C CA . ALA A 1 175 ? 10.865 -33.013 24.733 1.00 29.24 175 ALA A CA 1
ATOM 1350 C C . ALA A 1 175 ? 11.888 -34.074 24.287 1.00 31.27 175 ALA A C 1
ATOM 1351 O O . ALA A 1 175 ? 11.802 -35.187 24.784 1.00 31.71 175 ALA A O 1
ATOM 1353 N N . SER A 1 176 ? 12.813 -33.744 23.374 1.00 31.82 176 SER A N 1
ATOM 1354 C CA . SER A 1 176 ? 13.831 -34.694 22.981 1.00 34.65 176 SER A CA 1
ATOM 1355 C C . SER A 1 176 ? 14.817 -34.959 24.132 1.00 37.28 176 SER A C 1
ATOM 1356 O O . SER A 1 176 ? 15.353 -36.042 24.141 1.00 37.53 176 SER A O 1
ATOM 1359 N N . TYR A 1 177 ? 15.020 -34.043 25.112 1.00 34.87 177 TYR A N 1
ATOM 1360 C CA . TYR A 1 177 ? 15.792 -34.388 26.334 1.00 36.51 177 TYR A CA 1
ATOM 1361 C C . TYR A 1 177 ? 15.013 -35.215 27.350 1.00 36.49 177 TYR A C 1
ATOM 1362 O O . TYR A 1 177 ? 15.573 -35.584 28.363 1.00 38.41 177 TYR A O 1
ATOM 1371 N N . GLY A 1 178 ? 13.731 -35.495 27.096 1.00 36.80 178 GLY A N 1
ATOM 1372 C CA . GLY A 1 178 ? 12.864 -36.225 28.035 1.00 37.21 178 GLY A CA 1
ATOM 1373 C C . GLY A 1 178 ? 12.009 -35.341 28.945 1.00 35.17 178 GLY A C 1
ATOM 1374 O O . GLY A 1 178 ? 11.372 -35.831 29.841 1.00 30.97 178 GLY A O 1
ATOM 1375 N N . ILE A 1 179 ? 11.974 -34.039 28.697 1.00 33.94 179 ILE A N 1
ATOM 1376 C CA . ILE A 1 179 ? 11.255 -33.108 29.589 1.00 33.05 179 ILE A CA 1
ATOM 1377 C C . ILE A 1 179 ? 9.808 -33.059 29.144 1.00 29.45 179 ILE A C 1
ATOM 1378 O O . ILE A 1 179 ? 9.550 -32.830 28.002 1.00 32.79 179 ILE A O 1
ATOM 1383 N N . PRO A 1 180 ? 8.854 -33.218 30.063 1.00 30.58 180 PRO A N 1
ATOM 1384 C CA . PRO A 1 180 ? 7.461 -33.032 29.648 1.00 33.92 180 PRO A CA 1
ATOM 1385 C C . PRO A 1 180 ? 7.160 -31.557 29.275 1.00 33.95 180 PRO A C 1
ATOM 1386 O O . PRO A 1 180 ? 7.625 -30.599 30.003 1.00 30.10 180 PRO A O 1
ATOM 1390 N N . VAL A 1 181 ? 6.386 -31.391 28.198 1.00 28.47 181 VAL A N 1
ATOM 1391 C CA . VAL A 1 181 ? 6.065 -30.082 27.660 1.00 26.52 181 VAL A CA 1
ATOM 1392 C C . VAL A 1 181 ? 4.576 -29.847 27.509 1.00 26.69 181 VAL A C 1
ATOM 1393 O O . VAL A 1 181 ? 3.881 -30.672 26.970 1.00 24.84 181 VAL A O 1
ATOM 1397 N N . ILE A 1 182 ? 4.116 -28.688 27.969 1.00 28.37 182 ILE A N 1
ATOM 1398 C CA . ILE A 1 182 ? 2.792 -28.172 27.674 1.00 26.06 182 ILE A CA 1
ATOM 1399 C C . ILE A 1 182 ? 2.957 -27.001 26.726 1.00 25.77 182 ILE A C 1
ATOM 1400 O O . ILE A 1 182 ? 3.637 -26.067 27.059 1.00 25.07 182 ILE A O 1
ATOM 1405 N N . TYR A 1 183 ? 2.330 -27.057 25.551 1.00 24.60 183 TYR A N 1
ATOM 1406 C CA . TYR A 1 183 ? 2.452 -26.051 24.532 1.00 22.49 183 TYR A CA 1
ATOM 1407 C C . TYR A 1 183 ? 1.192 -25.255 24.454 1.00 23.73 183 TYR A C 1
ATOM 1408 O O . TYR A 1 183 ? 0.086 -25.813 24.325 1.00 22.28 183 TYR A O 1
ATOM 1417 N N . ILE A 1 184 ? 1.338 -23.937 24.514 1.00 20.60 184 ILE A N 1
ATOM 1418 C CA . ILE A 1 184 ? 0.212 -23.044 24.466 1.00 21.52 184 ILE A CA 1
ATOM 1419 C C . ILE A 1 184 ? 0.446 -21.850 23.588 1.00 23.41 184 ILE A C 1
ATOM 1420 O O . ILE A 1 184 ? 1.615 -21.450 23.287 1.00 20.51 184 ILE A O 1
ATOM 1425 N N . VAL A 1 185 ? -0.669 -21.194 23.256 1.00 23.58 185 VAL A N 1
ATOM 1426 C CA . VAL A 1 185 ? -0.566 -19.889 22.596 1.00 23.32 185 VAL A CA 1
ATOM 1427 C C . VAL A 1 185 ? -0.166 -18.776 23.585 1.00 24.31 185 VAL A C 1
ATOM 1428 O O . VAL A 1 185 ? -0.481 -18.857 24.758 1.00 24.86 185 VAL A O 1
ATOM 1432 N N . ASP A 1 186 ? 0.508 -17.738 23.086 1.00 25.16 186 ASP A N 1
ATOM 1433 C CA . ASP A 1 186 ? 1.078 -16.633 23.901 1.00 27.30 186 ASP A CA 1
ATOM 1434 C C . ASP A 1 186 ? -0.013 -16.015 24.761 1.00 25.25 186 ASP A C 1
ATOM 1435 O O . ASP A 1 186 ? 0.167 -15.670 25.944 1.00 25.85 186 ASP A O 1
ATOM 1440 N N . SER A 1 187 ? -1.174 -15.863 24.139 1.00 24.61 187 SER A N 1
ATOM 1441 C CA . SER A 1 187 ? -2.400 -15.334 24.795 1.00 24.04 187 SER A CA 1
ATOM 1442 C C . SER A 1 187 ? -2.847 -16.046 26.046 1.00 21.55 187 SER A C 1
ATOM 1443 O O . SER A 1 187 ? -3.551 -15.448 26.899 1.00 23.22 187 SER A O 1
ATOM 1446 N N . ALA A 1 188 ? -2.502 -17.309 26.157 1.00 19.44 188 ALA A N 1
ATOM 1447 C CA . ALA A 1 188 ? -2.898 -18.090 27.268 1.00 21.79 188 ALA A CA 1
ATOM 1448 C C . ALA A 1 188 ? -1.925 -17.983 28.463 1.00 23.89 188 ALA A C 1
ATOM 1449 O O . ALA A 1 188 ? -2.124 -18.727 29.432 1.00 22.11 188 ALA A O 1
ATOM 1451 N N . ALA A 1 189 ? -0.945 -17.062 28.428 1.00 24.26 189 ALA A N 1
ATOM 1452 C CA . ALA A 1 189 ? 0.078 -16.995 29.508 1.00 26.63 189 ALA A CA 1
ATOM 1453 C C . ALA A 1 189 ? -0.532 -16.578 30.847 1.00 25.98 189 ALA A C 1
ATOM 1454 O O . ALA A 1 189 ? -0.178 -17.148 31.866 1.00 25.44 189 ALA A O 1
ATOM 1456 N N . ARG A 1 190 ? -1.439 -15.612 30.855 1.00 22.36 190 ARG A N 1
ATOM 1457 C CA . ARG A 1 190 ? -2.078 -15.272 32.141 1.00 23.45 190 ARG A CA 1
ATOM 1458 C C . ARG A 1 190 ? -2.928 -16.396 32.732 1.00 25.16 190 ARG A C 1
ATOM 1459 O O . ARG A 1 190 ? -2.817 -16.704 33.888 1.00 24.21 190 ARG A O 1
ATOM 1467 N N . HIS A 1 191 ? -3.705 -17.056 31.889 1.00 27.25 191 HIS A N 1
ATOM 1468 C CA . HIS A 1 191 ? -4.586 -18.139 32.286 1.00 24.44 191 HIS A CA 1
ATOM 1469 C C . HIS A 1 191 ? -3.808 -19.270 32.953 1.00 23.38 191 HIS A C 1
ATOM 1470 O O . HIS A 1 191 ? -4.300 -19.899 33.838 1.00 21.58 191 HIS A O 1
ATOM 1477 N N . TYR A 1 192 ? -2.610 -19.589 32.479 1.00 24.00 192 TYR A N 1
ATOM 1478 C CA . TYR A 1 192 ? -1.811 -20.651 33.094 1.00 21.82 192 TYR A CA 1
ATOM 1479 C C . TYR A 1 192 ? -0.714 -20.143 34.090 1.00 21.62 192 TYR A C 1
ATOM 1480 O O . TYR A 1 192 ? 0.092 -20.920 34.549 1.00 20.15 192 TYR A O 1
ATOM 1489 N N . MET A 1 193 ? -0.709 -18.865 34.440 1.00 20.21 193 MET A N 1
ATOM 1490 C CA . MET A 1 193 ? 0.264 -18.322 35.376 1.00 21.85 193 MET A CA 1
ATOM 1491 C C . MET A 1 193 ? -0.015 -18.748 36.800 1.00 27.24 193 MET A C 1
ATOM 1492 O O . MET A 1 193 ? 0.913 -18.874 37.545 1.00 26.68 193 MET A O 1
ATOM 1497 N N . LYS A 1 194 ? -1.262 -19.068 37.119 1.00 29.17 194 LYS A N 1
ATOM 1498 C CA . LYS A 1 194 ? -1.680 -19.617 38.409 1.00 32.05 194 LYS A CA 1
ATOM 1499 C C . LYS A 1 194 ? -0.955 -20.942 38.650 1.00 28.75 194 LYS A C 1
ATOM 1500 O O . LYS A 1 194 ? -0.449 -21.192 39.746 1.00 28.34 194 LYS A O 1
ATOM 1506 N N . MET A 1 195 ? -0.888 -21.818 37.671 1.00 26.07 195 MET A N 1
ATOM 1507 C CA . MET A 1 195 ? -0.192 -23.086 37.916 1.00 27.61 195 MET A CA 1
ATOM 1508 C C . MET A 1 195 ? 1.336 -23.005 37.778 1.00 24.58 195 MET A C 1
ATOM 1509 O O . MET A 1 195 ? 1.984 -23.914 38.172 1.00 25.75 195 MET A O 1
ATOM 1514 N N . THR A 1 196 ? 1.909 -21.929 37.244 1.00 23.77 196 THR A N 1
ATOM 1515 C CA . THR A 1 196 ? 3.371 -21.867 37.001 1.00 22.23 196 THR A CA 1
ATOM 1516 C C . THR A 1 196 ? 4.121 -21.576 38.292 1.00 23.06 196 THR A C 1
ATOM 1517 O O . THR A 1 196 ? 3.706 -20.756 39.062 1.00 22.88 196 THR A O 1
ATOM 1521 N N . ASP A 1 197 ? 5.257 -22.203 38.551 1.00 24.89 197 ASP A N 1
ATOM 1522 C CA . ASP A 1 197 ? 6.065 -21.800 39.738 1.00 24.55 197 ASP A CA 1
ATOM 1523 C C . ASP A 1 197 ? 7.135 -20.792 39.376 1.00 24.89 197 ASP A C 1
ATOM 1524 O O . ASP A 1 197 ? 7.537 -20.038 40.204 1.00 28.30 197 ASP A O 1
ATOM 1529 N N . LYS A 1 198 ? 7.682 -20.860 38.159 1.00 29.59 198 LYS A N 1
ATOM 1530 C CA . LYS A 1 198 ? 8.808 -20.005 37.752 1.00 26.42 198 LYS A CA 1
ATOM 1531 C C . LYS A 1 198 ? 8.705 -19.701 36.286 1.00 22.03 198 LYS A C 1
ATOM 1532 O O . LYS A 1 198 ? 8.340 -20.578 35.524 1.00 19.75 198 LYS A O 1
ATOM 1538 N N . VAL A 1 199 ? 9.179 -18.513 35.892 1.00 19.96 199 VAL A N 1
ATOM 1539 C CA . VAL A 1 199 ? 9.365 -18.153 34.515 1.00 20.93 199 VAL A CA 1
ATOM 1540 C C . VAL A 1 199 ? 10.882 -18.002 34.215 1.00 23.64 199 VAL A C 1
ATOM 1541 O O . VAL A 1 199 ? 11.571 -17.280 34.938 1.00 24.30 199 VAL A O 1
ATOM 1545 N N . VAL A 1 200 ? 11.356 -18.624 33.130 1.00 21.05 200 VAL A N 1
ATOM 1546 C CA . VAL A 1 200 ? 12.752 -18.578 32.717 1.00 21.96 200 VAL A CA 1
ATOM 1547 C C . VAL A 1 200 ? 12.827 -18.234 31.232 1.00 21.66 200 VAL A C 1
ATOM 1548 O O . VAL A 1 200 ? 12.337 -18.979 30.390 1.00 24.09 200 VAL A O 1
ATOM 1552 N N . MET A 1 201 ? 13.388 -17.090 30.944 1.00 19.26 201 MET A N 1
ATOM 1553 C CA . MET A 1 201 ? 13.500 -16.547 29.609 1.00 22.54 201 MET A CA 1
ATOM 1554 C C . MET A 1 201 ? 14.924 -16.047 29.388 1.00 24.46 201 MET A C 1
ATOM 1555 O O . MET A 1 201 ? 15.731 -15.972 30.342 1.00 24.11 201 MET A O 1
ATOM 1560 N N . GLY A 1 202 ? 15.255 -15.804 28.122 1.00 24.26 202 GLY A N 1
ATOM 1561 C CA . GLY A 1 202 ? 16.576 -15.274 27.753 1.00 23.84 202 GLY A CA 1
ATOM 1562 C C . GLY A 1 202 ? 16.544 -13.774 27.598 1.00 24.41 202 GLY A C 1
ATOM 1563 O O . GLY A 1 202 ? 15.574 -13.159 28.002 1.00 24.40 202 GLY A O 1
ATOM 1564 N N . ALA A 1 203 ? 17.590 -13.219 26.958 1.00 20.49 203 ALA A N 1
ATOM 1565 C CA . ALA A 1 203 ? 17.739 -11.843 26.618 1.00 21.41 203 ALA A CA 1
ATOM 1566 C C . ALA A 1 203 ? 18.570 -11.619 25.328 1.00 23.74 203 ALA A C 1
ATOM 1567 O O . ALA A 1 203 ? 19.489 -12.384 24.978 1.00 26.28 203 ALA A O 1
ATOM 1569 N N . ASP A 1 204 ? 18.288 -10.513 24.689 1.00 23.63 204 ASP A N 1
ATOM 1570 C CA . ASP A 1 204 ? 18.998 -10.064 23.533 1.00 25.85 204 ASP A CA 1
ATOM 1571 C C . ASP A 1 204 ? 19.871 -8.931 23.883 1.00 27.27 204 ASP A C 1
ATOM 1572 O O . ASP A 1 204 ? 20.975 -8.889 23.390 1.00 28.83 204 ASP A O 1
ATOM 1577 N N . SER A 1 205 ? 19.338 -7.987 24.679 1.00 25.28 205 SER A N 1
ATOM 1578 C CA . SER A 1 205 ? 20.063 -6.849 25.205 1.00 25.85 205 SER A CA 1
ATOM 1579 C C . SER A 1 205 ? 19.570 -6.556 26.634 1.00 25.82 205 SER A C 1
ATOM 1580 O O . SER A 1 205 ? 18.394 -6.583 26.881 1.00 26.16 205 SER A O 1
ATOM 1583 N N . ILE A 1 206 ? 20.481 -6.253 27.539 1.00 24.42 206 ILE A N 1
ATOM 1584 C CA . ILE A 1 206 ? 20.182 -5.741 28.877 1.00 21.74 206 ILE A CA 1
ATOM 1585 C C . ILE A 1 206 ? 20.822 -4.388 29.066 1.00 23.33 206 ILE A C 1
ATOM 1586 O O . ILE A 1 206 ? 22.006 -4.231 28.832 1.00 25.38 206 ILE A O 1
ATOM 1591 N N . THR A 1 207 ? 20.049 -3.424 29.522 1.00 22.01 207 THR A N 1
ATOM 1592 C CA . THR A 1 207 ? 20.442 -2.063 29.543 1.00 25.26 207 THR A CA 1
ATOM 1593 C C . THR A 1 207 ? 20.985 -1.666 30.918 1.00 26.38 207 THR A C 1
ATOM 1594 O O . THR A 1 207 ? 20.809 -2.372 31.924 1.00 26.61 207 THR A O 1
ATOM 1598 N N . ALA A 1 208 ? 21.577 -0.491 30.945 1.00 24.40 208 ALA A N 1
ATOM 1599 C CA . ALA A 1 208 ? 22.243 0.040 32.149 1.00 30.88 208 ALA A CA 1
ATOM 1600 C C . ALA A 1 208 ? 21.291 0.173 33.308 1.00 33.03 208 ALA A C 1
ATOM 1601 O O . ALA A 1 208 ? 21.705 -0.003 34.438 1.00 33.08 208 ALA A O 1
ATOM 1603 N N . ASN A 1 209 ? 20.031 0.527 33.017 1.00 31.26 209 ASN A N 1
ATOM 1604 C CA . ASN A 1 209 ? 19.033 0.669 34.067 1.00 35.29 209 ASN A CA 1
ATOM 1605 C C . ASN A 1 209 ? 18.361 -0.615 34.516 1.00 31.31 209 ASN A C 1
ATOM 1606 O O . ASN A 1 209 ? 17.481 -0.550 35.373 1.00 33.52 209 ASN A O 1
ATOM 1611 N N . GLY A 1 210 ? 18.814 -1.753 33.987 1.00 22.93 210 GLY A N 1
ATOM 1612 C CA . GLY A 1 210 ? 18.271 -3.043 34.327 1.00 27.55 210 GLY A CA 1
ATOM 1613 C C . GLY A 1 210 ? 17.115 -3.646 33.477 1.00 25.87 210 GLY A C 1
ATOM 1614 O O . GLY A 1 210 ? 16.651 -4.733 33.778 1.00 26.97 210 GLY A O 1
ATOM 1615 N N . ALA A 1 211 ? 16.719 -2.945 32.426 1.00 24.63 211 ALA A N 1
ATOM 1616 C CA . ALA A 1 211 ? 15.698 -3.381 31.456 1.00 24.39 211 ALA A CA 1
ATOM 1617 C C . ALA A 1 211 ? 16.198 -4.463 30.521 1.00 22.28 211 ALA A C 1
ATOM 1618 O O . ALA A 1 211 ? 17.371 -4.517 30.162 1.00 24.93 211 ALA A O 1
ATOM 1620 N N . VAL A 1 212 ? 15.339 -5.412 30.229 1.00 21.71 212 VAL A N 1
ATOM 1621 C CA . VAL A 1 212 ? 15.672 -6.566 29.398 1.00 22.09 212 VAL A CA 1
ATOM 1622 C C . VAL A 1 212 ? 14.904 -6.447 28.120 1.00 23.14 212 VAL A C 1
ATOM 1623 O O . VAL A 1 212 ? 13.636 -6.272 28.152 1.00 23.66 212 VAL A O 1
ATOM 1627 N N . ILE A 1 213 ? 15.642 -6.494 26.997 1.00 24.80 213 ILE A N 1
ATOM 1628 C CA . ILE A 1 213 ? 15.038 -6.482 25.667 1.00 24.06 213 ILE A CA 1
ATOM 1629 C C . ILE A 1 213 ? 15.112 -7.872 25.196 1.00 21.93 213 ILE A C 1
ATOM 1630 O O . ILE A 1 213 ? 16.187 -8.459 25.187 1.00 20.57 213 ILE A O 1
ATOM 1635 N N . ASN A 1 214 ? 13.950 -8.446 24.898 1.00 20.44 214 ASN A N 1
ATOM 1636 C CA . ASN A 1 214 ? 13.842 -9.856 24.503 1.00 19.53 214 ASN A CA 1
ATOM 1637 C C . ASN A 1 214 ? 12.649 -9.984 23.537 1.00 20.30 214 ASN A C 1
ATOM 1638 O O . ASN A 1 214 ? 12.051 -9.004 23.267 1.00 19.50 214 ASN A O 1
ATOM 1643 N N . LYS A 1 215 ? 12.348 -11.180 23.052 1.00 19.61 215 LYS A N 1
ATOM 1644 C CA . LYS A 1 215 ? 11.346 -11.454 22.037 1.00 21.60 215 LYS A CA 1
ATOM 1645 C C . LYS A 1 215 ? 9.999 -10.872 22.422 1.00 22.04 215 LYS A C 1
ATOM 1646 O O . LYS A 1 215 ? 9.553 -11.029 23.583 1.00 20.71 215 LYS A O 1
ATOM 1652 N N . ILE A 1 216 ? 9.388 -10.202 21.452 1.00 20.12 216 ILE A N 1
ATOM 1653 C CA . ILE A 1 216 ? 8.022 -9.650 21.606 1.00 20.55 216 ILE A CA 1
ATOM 1654 C C . ILE A 1 216 ? 7.152 -10.611 22.397 1.00 18.03 216 ILE A C 1
ATOM 1655 O O . ILE A 1 216 ? 7.106 -11.799 22.120 1.00 20.21 216 ILE A O 1
ATOM 1660 N N . GLY A 1 217 ? 6.501 -10.068 23.412 1.00 19.21 217 GLY A N 1
ATOM 1661 C CA . GLY A 1 217 ? 5.685 -10.846 24.355 1.00 20.97 217 GLY A CA 1
ATOM 1662 C C . GLY A 1 217 ? 6.306 -11.075 25.722 1.00 20.39 217 GLY A C 1
ATOM 1663 O O . GLY A 1 217 ? 5.628 -11.399 26.678 1.00 18.85 217 GLY A O 1
ATOM 1664 N N . THR A 1 218 ? 7.630 -11.024 25.792 1.00 21.72 218 THR A N 1
ATOM 1665 C CA . THR A 1 218 ? 8.356 -11.246 27.040 1.00 20.34 218 THR A CA 1
ATOM 1666 C C . THR A 1 218 ? 7.799 -10.347 28.183 1.00 21.35 218 THR A C 1
ATOM 1667 O O . THR A 1 218 ? 7.518 -10.867 29.246 1.00 20.07 218 THR A O 1
ATOM 1671 N N . SER A 1 219 ? 7.658 -9.037 27.913 1.00 20.25 219 SER A N 1
ATOM 1672 C CA . SER A 1 219 ? 7.231 -8.068 28.883 1.00 23.40 219 SER A CA 1
ATOM 1673 C C . SER A 1 219 ? 5.806 -8.334 29.426 1.00 24.99 219 SER A C 1
ATOM 1674 O O . SER A 1 219 ? 5.508 -7.995 30.581 1.00 22.36 219 SER A O 1
ATOM 1677 N N . LEU A 1 220 ? 4.977 -8.971 28.607 1.00 25.99 220 LEU A N 1
ATOM 1678 C CA . LEU A 1 220 ? 3.631 -9.301 29.005 1.00 23.49 220 LEU A CA 1
ATOM 1679 C C . LEU A 1 220 ? 3.693 -10.454 29.935 1.00 21.20 220 LEU A C 1
ATOM 1680 O O . LEU A 1 220 ? 2.971 -10.487 30.941 1.00 21.18 220 LEU A O 1
ATOM 1685 N N . ILE A 1 221 ? 4.461 -11.460 29.563 1.00 20.02 221 ILE A N 1
ATOM 1686 C CA . ILE A 1 221 ? 4.630 -12.597 30.460 1.00 20.31 221 ILE A CA 1
ATOM 1687 C C . ILE A 1 221 ? 5.229 -12.154 31.822 1.00 21.61 221 ILE A C 1
ATOM 1688 O O . ILE A 1 221 ? 4.749 -12.561 32.886 1.00 19.92 221 ILE A O 1
ATOM 1693 N N . ALA A 1 222 ? 6.227 -11.276 31.788 1.00 21.88 222 ALA A N 1
ATOM 1694 C CA . ALA A 1 222 ? 6.813 -10.760 33.023 1.00 21.59 222 ALA A CA 1
ATOM 1695 C C . ALA A 1 222 ? 5.769 -9.972 33.853 1.00 20.77 222 ALA A C 1
ATOM 1696 O O . ALA A 1 222 ? 5.748 -10.058 35.031 1.00 19.96 222 ALA A O 1
ATOM 1698 N N . LEU A 1 223 ? 4.944 -9.197 33.197 1.00 19.35 223 LEU A N 1
ATOM 1699 C CA . LEU A 1 223 ? 3.981 -8.402 33.888 1.00 20.19 223 LEU A CA 1
ATOM 1700 C C . LEU A 1 223 ? 3.029 -9.306 34.684 1.00 20.10 223 LEU A C 1
ATOM 1701 O O . LEU A 1 223 ? 2.771 -9.040 35.846 1.00 19.60 223 LEU A O 1
ATOM 1706 N N . THR A 1 224 ? 2.538 -10.365 34.071 1.00 19.80 224 THR A N 1
ATOM 1707 C CA . THR A 1 224 ? 1.574 -11.212 34.702 1.00 21.65 224 THR A CA 1
ATOM 1708 C C . THR A 1 224 ? 2.239 -12.176 35.669 1.00 22.25 224 THR A C 1
ATOM 1709 O O . THR A 1 224 ? 1.624 -12.534 36.675 1.00 20.94 224 THR A O 1
ATOM 1713 N N . ALA A 1 225 ? 3.490 -12.571 35.417 1.00 21.33 225 ALA A N 1
ATOM 1714 C CA . ALA A 1 225 ? 4.245 -13.264 36.457 1.00 21.40 225 ALA A CA 1
ATOM 1715 C C . ALA A 1 225 ? 4.345 -12.431 37.723 1.00 21.92 225 ALA A C 1
ATOM 1716 O O . ALA A 1 225 ? 4.122 -12.922 38.822 1.00 18.51 225 ALA A O 1
ATOM 1718 N N . LYS A 1 226 ? 4.627 -11.153 37.567 1.00 22.49 226 LYS A N 1
ATOM 1719 C CA . LYS A 1 226 ? 4.738 -10.288 38.710 1.00 24.51 226 LYS A CA 1
ATOM 1720 C C . LYS A 1 226 ? 3.402 -10.127 39.467 1.00 23.71 226 LYS A C 1
ATOM 1721 O O . LYS A 1 226 ? 3.383 -10.158 40.703 1.00 24.39 226 LYS A O 1
ATOM 1727 N N . GLU A 1 227 ? 2.309 -9.935 38.721 1.00 24.20 227 GLU A N 1
ATOM 1728 C CA . GLU A 1 227 ? 0.967 -9.899 39.241 1.00 21.88 227 GLU A CA 1
ATOM 1729 C C . GLU A 1 227 ? 0.720 -11.140 40.116 1.00 22.41 227 GLU A C 1
ATOM 1730 O O . GLU A 1 227 ? 0.100 -11.014 41.130 1.00 22.50 227 GLU A O 1
ATOM 1736 N N . HIS A 1 228 ? 1.197 -12.334 39.703 1.00 20.04 228 HIS A N 1
ATOM 1737 C CA . HIS A 1 228 ? 0.942 -13.580 40.367 1.00 20.81 228 HIS A CA 1
ATOM 1738 C C . HIS A 1 228 ? 2.036 -14.048 41.384 1.00 19.68 228 HIS A C 1
ATOM 1739 O O . HIS A 1 228 ? 1.962 -15.162 41.921 1.00 20.72 228 HIS A O 1
ATOM 1746 N N . ARG A 1 229 ? 3.003 -13.181 41.631 1.00 21.12 229 ARG A N 1
ATOM 1747 C CA . ARG A 1 229 ? 4.209 -13.470 42.423 1.00 22.29 229 ARG A CA 1
ATOM 1748 C C . ARG A 1 229 ? 4.991 -14.675 41.945 1.00 20.68 229 ARG A C 1
ATOM 1749 O O . ARG A 1 229 ? 5.452 -15.462 42.714 1.00 20.22 229 ARG A O 1
ATOM 1757 N N . VAL A 1 230 ? 5.090 -14.843 40.651 1.00 19.14 230 VAL A N 1
ATOM 1758 C CA . VAL A 1 230 ? 5.842 -15.943 40.089 1.00 19.94 230 VAL A CA 1
ATOM 1759 C C . VAL A 1 230 ? 7.212 -15.335 39.732 1.00 20.55 230 VAL A C 1
ATOM 1760 O O . VAL A 1 230 ? 7.278 -14.303 39.030 1.00 23.90 230 VAL A O 1
ATOM 1764 N N . TRP A 1 231 ? 8.267 -15.957 40.197 1.00 22.78 231 TRP A N 1
ATOM 1765 C CA . TRP A 1 231 ? 9.650 -15.505 39.954 1.00 27.73 231 TRP A CA 1
ATOM 1766 C C . TRP A 1 231 ? 9.952 -15.429 38.467 1.00 24.87 231 TRP A C 1
ATOM 1767 O O . TRP A 1 231 ? 9.698 -16.394 37.759 1.00 22.50 231 TRP A O 1
ATOM 1778 N N . VAL A 1 232 ? 10.468 -14.292 38.023 1.00 22.23 232 VAL A N 1
ATOM 1779 C CA . VAL A 1 232 ? 10.938 -14.122 36.677 1.00 24.98 232 VAL A CA 1
ATOM 1780 C C . VAL A 1 232 ? 12.480 -14.120 36.655 1.00 25.40 232 VAL A C 1
ATOM 1781 O O . VAL A 1 232 ? 13.113 -13.211 37.227 1.00 22.42 232 VAL A O 1
ATOM 1785 N N . MET A 1 233 ? 13.049 -15.134 36.018 1.00 23.35 233 MET A N 1
ATOM 1786 C CA . MET A 1 233 ? 14.509 -15.286 35.880 1.00 27.05 233 MET A CA 1
ATOM 1787 C C . MET A 1 233 ? 14.921 -15.198 34.418 1.00 25.56 233 MET A C 1
ATOM 1788 O O . MET A 1 233 ? 14.367 -15.896 33.580 1.00 25.49 233 MET A O 1
ATOM 1793 N N . ILE A 1 234 ? 15.871 -14.329 34.136 1.00 24.10 234 ILE A N 1
ATOM 1794 C CA . ILE A 1 234 ? 16.399 -14.064 32.806 1.00 24.08 234 ILE A CA 1
ATOM 1795 C C . ILE A 1 234 ? 17.803 -14.681 32.833 1.00 25.27 234 ILE A C 1
ATOM 1796 O O . ILE A 1 234 ? 18.648 -14.298 33.664 1.00 22.63 234 ILE A O 1
ATOM 1801 N N . ALA A 1 235 ? 17.997 -15.687 31.999 1.00 21.23 235 ALA A N 1
ATOM 1802 C CA . ALA A 1 235 ? 19.277 -16.348 31.821 1.00 23.24 235 ALA A CA 1
ATOM 1803 C C . ALA A 1 235 ? 20.022 -15.627 30.674 1.00 24.33 235 ALA A C 1
ATOM 1804 O O . ALA A 1 235 ? 19.540 -15.589 29.532 1.00 26.87 235 ALA A O 1
ATOM 1806 N N . ALA A 1 236 ? 21.137 -14.995 30.996 1.00 23.44 236 ALA A N 1
ATOM 1807 C CA . ALA A 1 236 ? 21.883 -14.168 30.047 1.00 24.20 236 ALA A CA 1
ATOM 1808 C C . ALA A 1 236 ? 23.390 -14.009 30.328 1.00 26.00 236 ALA A C 1
ATOM 1809 O O . ALA A 1 236 ? 23.827 -13.566 31.407 1.00 25.30 236 ALA A O 1
ATOM 1811 N N . GLU A 1 237 ? 24.145 -14.177 29.265 1.00 25.96 237 GLU A N 1
ATOM 1812 C CA . GLU A 1 237 ? 25.579 -14.033 29.262 1.00 24.55 237 GLU A CA 1
ATOM 1813 C C . GLU A 1 237 ? 25.918 -12.605 29.381 1.00 26.03 237 GLU A C 1
ATOM 1814 O O . GLU A 1 237 ? 25.117 -11.711 29.023 1.00 27.10 237 GLU A O 1
ATOM 1820 N N . THR A 1 238 ? 27.104 -12.337 29.924 1.00 27.04 238 THR A N 1
ATOM 1821 C CA . THR A 1 238 ? 27.537 -10.957 30.095 1.00 28.70 238 THR A CA 1
ATOM 1822 C C . THR A 1 238 ? 27.655 -10.203 28.762 1.00 23.35 238 THR A C 1
ATOM 1823 O O . THR A 1 238 ? 27.516 -8.977 28.727 1.00 26.33 238 THR A O 1
ATOM 1827 N N . TYR A 1 239 ? 27.877 -10.917 27.676 1.00 22.97 239 TYR A N 1
ATOM 1828 C CA . TYR A 1 239 ? 27.903 -10.252 26.388 1.00 25.89 239 TYR A CA 1
ATOM 1829 C C . TYR A 1 239 ? 26.461 -9.878 25.874 1.00 26.38 239 TYR A C 1
ATOM 1830 O O . TYR A 1 239 ? 26.336 -9.269 24.831 1.00 24.30 239 TYR A O 1
ATOM 1839 N N . LYS A 1 240 ? 25.397 -10.174 26.650 1.00 23.56 240 LYS A N 1
ATOM 1840 C CA . LYS A 1 240 ? 24.062 -9.610 26.366 1.00 23.57 240 LYS A CA 1
ATOM 1841 C C . LYS A 1 240 ? 23.871 -8.225 26.935 1.00 21.78 240 LYS A C 1
ATOM 1842 O O . LYS A 1 240 ? 22.808 -7.580 26.682 1.00 24.34 240 LYS A O 1
ATOM 1848 N N . PHE A 1 241 ? 24.832 -7.753 27.732 1.00 21.86 241 PHE A N 1
ATOM 1849 C CA . PHE A 1 241 ? 24.719 -6.438 28.355 1.00 22.40 241 PHE A CA 1
ATOM 1850 C C . PHE A 1 241 ? 25.199 -5.345 27.380 1.00 22.68 241 PHE A C 1
ATOM 1851 O O . PHE A 1 241 ? 26.104 -5.572 26.585 1.00 22.42 241 PHE A O 1
ATOM 1859 N N . HIS A 1 242 ? 24.524 -4.191 27.382 1.00 23.37 242 HIS A N 1
ATOM 1860 C CA . HIS A 1 242 ? 24.586 -3.255 26.297 1.00 25.49 242 HIS A CA 1
ATOM 1861 C C . HIS A 1 242 ? 25.369 -2.002 26.709 1.00 26.36 242 HIS A C 1
ATOM 1862 O O . HIS A 1 242 ? 24.798 -1.104 27.314 1.00 25.08 242 HIS A O 1
ATOM 1869 N N . PRO A 1 243 ? 26.636 -1.884 26.283 1.00 29.47 243 PRO A N 1
ATOM 1870 C CA . PRO A 1 243 ? 27.471 -0.793 26.769 1.00 30.32 243 PRO A CA 1
ATOM 1871 C C . PRO A 1 243 ? 26.949 0.600 26.438 1.00 29.37 243 PRO A C 1
ATOM 1872 O O . PRO A 1 243 ? 27.040 1.494 27.261 1.00 29.90 243 PRO A O 1
ATOM 1876 N N . ALA A 1 244 ? 26.423 0.834 25.242 1.00 28.93 244 ALA A N 1
ATOM 1877 C CA . ALA A 1 244 ? 26.097 2.225 24.885 1.00 29.15 244 ALA A CA 1
ATOM 1878 C C . ALA A 1 244 ? 24.953 2.847 25.704 1.00 25.34 244 ALA A C 1
ATOM 1879 O O . ALA A 1 244 ? 24.781 4.081 25.712 1.00 24.33 244 ALA A O 1
ATOM 1881 N N . THR A 1 245 ? 24.165 1.998 26.366 1.00 25.37 245 THR A N 1
ATOM 1882 C CA . THR A 1 245 ? 23.059 2.475 27.187 1.00 25.37 245 THR A CA 1
ATOM 1883 C C . THR A 1 245 ? 23.624 3.178 28.401 1.00 28.60 245 THR A C 1
ATOM 1884 O O . THR A 1 245 ? 22.960 4.047 28.937 1.00 25.72 245 THR A O 1
ATOM 1888 N N . MET A 1 246 ? 24.888 2.880 28.788 1.00 29.33 246 MET A N 1
ATOM 1889 C CA . MET A 1 246 ? 25.516 3.617 29.884 1.00 29.35 246 MET A CA 1
ATOM 1890 C C . MET A 1 246 ? 25.549 5.116 29.595 1.00 30.96 246 MET A C 1
ATOM 1891 O O . MET A 1 246 ? 25.421 5.911 30.523 1.00 28.21 246 MET A O 1
ATOM 1896 N N . LEU A 1 247 ? 25.710 5.514 28.326 1.00 27.81 247 LEU A N 1
ATOM 1897 C CA . LEU A 1 247 ? 25.807 6.927 27.980 1.00 29.44 247 LEU A CA 1
ATOM 1898 C C . LEU A 1 247 ? 24.562 7.427 27.277 1.00 31.38 247 LEU A C 1
ATOM 1899 O O . LEU A 1 247 ? 24.603 8.481 26.618 1.00 29.49 247 LEU A O 1
ATOM 1904 N N . GLY A 1 248 ? 23.440 6.716 27.438 1.00 31.80 248 GLY A N 1
ATOM 1905 C CA . GLY A 1 248 ? 22.143 7.294 27.131 1.00 30.19 248 GLY A CA 1
ATOM 1906 C C . GLY A 1 248 ? 21.503 6.717 25.885 1.00 31.13 248 GLY A C 1
ATOM 1907 O O . GLY A 1 248 ? 20.410 7.103 25.547 1.00 29.23 248 GLY A O 1
ATOM 1908 N N . GLN A 1 249 ? 22.159 5.823 25.178 1.00 29.82 249 GLN A N 1
ATOM 1909 C CA . GLN A 1 249 ? 21.610 5.427 23.875 1.00 33.97 249 GLN A CA 1
ATOM 1910 C C . GLN A 1 249 ? 20.384 4.541 24.106 1.00 30.34 249 GLN A C 1
ATOM 1911 O O . GLN A 1 249 ? 20.387 3.734 25.064 1.00 25.76 249 GLN A O 1
ATOM 1917 N N . LEU A 1 250 ? 19.359 4.731 23.276 1.00 31.43 250 LEU A N 1
ATOM 1918 C CA . LEU A 1 250 ? 18.176 3.838 23.249 1.00 33.49 250 LEU A CA 1
ATOM 1919 C C . LEU A 1 250 ? 18.452 2.597 22.408 1.00 31.09 250 LEU A C 1
ATOM 1920 O O . LEU A 1 250 ? 19.152 2.659 21.426 1.00 31.66 250 LEU A O 1
ATOM 1925 N N . VAL A 1 251 ? 17.912 1.465 22.781 1.00 29.85 251 VAL A N 1
ATOM 1926 C CA . VAL A 1 251 ? 18.093 0.241 22.003 1.00 32.24 251 VAL A CA 1
ATOM 1927 C C . VAL A 1 251 ? 17.086 0.294 20.863 1.00 30.42 251 VAL A C 1
ATOM 1928 O O . VAL A 1 251 ? 15.935 0.609 21.072 1.00 30.29 251 VAL A O 1
ATOM 1932 N N . GLU A 1 252 ? 17.556 0.132 19.649 1.00 32.76 252 GLU A N 1
ATOM 1933 C CA . GLU A 1 252 ? 16.701 0.097 18.500 1.00 35.73 252 GLU A CA 1
ATOM 1934 C C . GLU A 1 252 ? 15.885 -1.196 18.553 1.00 30.52 252 GLU A C 1
ATOM 1935 O O . GLU A 1 252 ? 16.438 -2.294 18.650 1.00 29.07 252 GLU A O 1
ATOM 1941 N N . ILE A 1 253 ? 14.586 -1.060 18.425 1.00 25.43 253 ILE A N 1
ATOM 1942 C CA . ILE A 1 253 ? 13.721 -2.250 18.276 1.00 30.11 253 ILE A CA 1
ATOM 1943 C C . ILE A 1 253 ? 13.509 -2.647 16.846 1.00 26.20 253 ILE A C 1
ATOM 1944 O O . ILE A 1 253 ? 12.843 -1.912 16.118 1.00 27.99 253 ILE A O 1
ATOM 1949 N N . GLU A 1 254 ? 13.975 -3.840 16.480 1.00 25.88 254 GLU A N 1
ATOM 1950 C CA . GLU A 1 254 ? 13.862 -4.298 15.087 1.00 26.62 254 GLU A CA 1
ATOM 1951 C C . GLU A 1 254 ? 12.371 -4.506 14.614 1.00 25.57 254 GLU A C 1
ATOM 1952 O O . GLU A 1 254 ? 11.644 -5.251 15.248 1.00 22.96 254 GLU A O 1
ATOM 1958 N N . MET A 1 255 ? 12.000 -3.905 13.481 1.00 25.24 255 MET A N 1
ATOM 1959 C CA . MET A 1 255 ? 10.683 -4.063 12.809 1.00 26.51 255 MET A CA 1
ATOM 1960 C C . MET A 1 255 ? 10.912 -4.969 11.610 1.00 25.46 255 MET A C 1
ATOM 1961 O O . MET A 1 255 ? 11.584 -4.585 10.725 1.00 27.19 255 MET A O 1
ATOM 1966 N N . ARG A 1 256 ? 10.421 -6.205 11.642 1.00 23.80 256 ARG A N 1
ATOM 1967 C CA . ARG A 1 256 ? 10.639 -7.151 10.589 1.00 23.36 256 ARG A CA 1
ATOM 1968 C C . ARG A 1 256 ? 9.424 -7.147 9.631 1.00 29.09 256 ARG A C 1
ATOM 1969 O O . ARG A 1 256 ? 8.420 -6.434 9.825 1.00 27.79 256 ARG A O 1
ATOM 1977 N N . ASP A 1 257 ? 9.552 -7.917 8.578 1.00 30.58 257 ASP A N 1
ATOM 1978 C CA . ASP A 1 257 ? 8.689 -7.778 7.450 1.00 32.62 257 ASP A CA 1
ATOM 1979 C C . ASP A 1 257 ? 7.239 -8.160 7.812 1.00 26.71 257 ASP A C 1
ATOM 1980 O O . ASP A 1 257 ? 7.021 -9.179 8.403 1.00 25.85 257 ASP A O 1
ATOM 1985 N N . PRO A 1 258 ? 6.266 -7.390 7.359 1.00 27.07 258 PRO A N 1
ATOM 1986 C CA . PRO A 1 258 ? 4.846 -7.795 7.562 1.00 28.32 258 PRO A CA 1
ATOM 1987 C C . PRO A 1 258 ? 4.452 -9.181 7.127 1.00 27.33 258 PRO A C 1
ATOM 1988 O O . PRO A 1 258 ? 3.582 -9.754 7.759 1.00 28.50 258 PRO A O 1
ATOM 1992 N N . THR A 1 259 ? 5.137 -9.779 6.163 1.00 23.46 259 THR A N 1
ATOM 1993 C CA . THR A 1 259 ? 4.728 -11.054 5.646 1.00 28.50 259 THR A CA 1
ATOM 1994 C C . THR A 1 259 ? 5.126 -12.197 6.563 1.00 29.68 259 THR A C 1
ATOM 1995 O O . THR A 1 259 ? 4.670 -13.300 6.361 1.00 30.93 259 THR A O 1
ATOM 1999 N N . GLU A 1 260 ? 5.933 -11.939 7.594 1.00 29.38 260 GLU A N 1
ATOM 2000 C CA . GLU A 1 260 ? 6.088 -12.917 8.677 1.00 27.55 260 GLU A CA 1
ATOM 2001 C C . GLU A 1 260 ? 4.826 -13.154 9.465 1.00 23.60 260 GLU A C 1
ATOM 2002 O O . GLU A 1 260 ? 4.593 -14.261 10.000 1.00 24.57 260 GLU A O 1
ATOM 2008 N N . VAL A 1 261 ? 4.025 -12.104 9.578 1.00 22.80 261 VAL A N 1
ATOM 2009 C CA . VAL A 1 261 ? 2.755 -12.162 10.334 1.00 24.08 261 VAL A CA 1
ATOM 2010 C C . VAL A 1 261 ? 1.608 -12.734 9.434 1.00 25.93 261 VAL A C 1
ATOM 2011 O O . VAL A 1 261 ? 0.897 -13.695 9.811 1.00 29.26 261 VAL A O 1
ATOM 2015 N N . ILE A 1 262 ? 1.429 -12.090 8.259 1.00 26.82 262 ILE A N 1
ATOM 2016 C CA . ILE A 1 262 ? 0.431 -12.488 7.271 1.00 29.99 262 ILE A CA 1
ATOM 2017 C C . ILE A 1 262 ? 1.186 -12.878 6.006 1.00 27.05 262 ILE A C 1
ATOM 2018 O O . ILE A 1 262 ? 1.771 -11.994 5.391 1.00 23.47 262 ILE A O 1
ATOM 2023 N N . PRO A 1 263 ? 1.139 -14.170 5.610 1.00 26.20 263 PRO A N 1
ATOM 2024 C CA . PRO A 1 263 ? 1.839 -14.556 4.385 1.00 30.16 263 PRO A CA 1
ATOM 2025 C C . PRO A 1 263 ? 1.436 -13.688 3.154 1.00 27.96 263 PRO A C 1
ATOM 2026 O O . PRO A 1 263 ? 0.303 -13.164 3.049 1.00 25.95 263 PRO A O 1
ATOM 2030 N N . GLU A 1 264 ? 2.435 -13.457 2.320 1.00 28.49 264 GLU A N 1
ATOM 2031 C CA . GLU A 1 264 ? 2.374 -12.586 1.138 1.00 33.03 264 GLU A CA 1
ATOM 2032 C C . GLU A 1 264 ? 1.123 -12.850 0.267 1.00 29.82 264 GLU A C 1
ATOM 2033 O O . GLU A 1 264 ? 0.486 -11.922 -0.133 1.00 30.06 264 GLU A O 1
ATOM 2039 N N . GLU A 1 265 ? 0.777 -14.117 0.075 1.00 32.25 265 GLU A N 1
ATOM 2040 C CA . GLU A 1 265 ? -0.337 -14.572 -0.789 1.00 41.79 265 GLU A CA 1
ATOM 2041 C C . GLU A 1 265 ? -1.639 -14.114 -0.181 1.00 36.27 265 GLU A C 1
ATOM 2042 O O . GLU A 1 265 ? -2.553 -13.789 -0.894 1.00 39.70 265 GLU A O 1
ATOM 2048 N N . GLU A 1 266 ? -1.726 -14.051 1.139 1.00 30.65 266 GLU A N 1
ATOM 2049 C CA . GLU A 1 266 ? -2.920 -13.486 1.748 1.00 30.23 266 GLU A CA 1
ATOM 2050 C C . GLU A 1 266 ? -2.856 -11.918 1.838 1.00 26.94 266 GLU A C 1
ATOM 2051 O O . GLU A 1 266 ? -3.840 -11.202 1.532 1.00 25.20 266 GLU A O 1
ATOM 2057 N N . LEU A 1 267 ? -1.710 -11.399 2.224 1.00 24.12 267 LEU A N 1
ATOM 2058 C CA . LEU A 1 267 ? -1.592 -9.990 2.510 1.00 25.07 267 LEU A CA 1
ATOM 2059 C C . LEU A 1 267 ? -1.830 -9.116 1.287 1.00 25.56 267 LEU A C 1
ATOM 2060 O O . LEU A 1 267 ? -2.336 -8.031 1.419 1.00 21.71 267 LEU A O 1
ATOM 2065 N N . ARG A 1 268 ? -1.411 -9.565 0.115 1.00 26.13 268 ARG A N 1
ATOM 2066 C CA . ARG A 1 268 ? -1.632 -8.757 -1.104 1.00 28.39 268 ARG A CA 1
ATOM 2067 C C . ARG A 1 268 ? -3.131 -8.532 -1.411 1.00 27.01 268 ARG A C 1
ATOM 2068 O O . ARG A 1 268 ? -3.478 -7.583 -2.059 1.00 30.06 268 ARG A O 1
ATOM 2076 N N . THR A 1 269 ? -4.012 -9.379 -0.901 1.00 25.81 269 THR A N 1
ATOM 2077 C CA . THR A 1 269 ? -5.478 -9.234 -1.052 1.00 25.25 269 THR A CA 1
ATOM 2078 C C . THR A 1 269 ? -6.193 -8.395 -0.022 1.00 24.77 269 THR A C 1
ATOM 2079 O O . THR A 1 269 ? -7.380 -8.134 -0.168 1.00 26.24 269 THR A O 1
ATOM 2083 N N . TRP A 1 270 ? -5.486 -7.913 0.984 1.00 23.92 270 TRP A N 1
ATOM 2084 C CA . TRP A 1 270 ? -6.092 -7.141 2.061 1.00 23.01 270 TRP A CA 1
ATOM 2085 C C . TRP A 1 270 ? -6.141 -5.685 1.691 1.00 21.35 270 TRP A C 1
ATOM 2086 O O . TRP A 1 270 ? -5.282 -5.221 0.963 1.00 20.86 270 TRP A O 1
ATOM 2097 N N . PRO A 1 271 ? -7.073 -4.925 2.266 1.00 21.42 271 PRO A N 1
ATOM 2098 C CA . PRO A 1 271 ? -7.179 -3.543 1.944 1.00 23.56 271 PRO A CA 1
ATOM 2099 C C . PRO A 1 271 ? -5.971 -2.745 2.340 1.00 25.29 271 PRO A C 1
ATOM 2100 O O . PRO A 1 271 ? -5.283 -3.074 3.297 1.00 30.19 271 PRO A O 1
ATOM 2104 N N . LYS A 1 272 ? -5.789 -1.663 1.624 1.00 24.64 272 LYS A N 1
ATOM 2105 C CA . LYS A 1 272 ? -4.713 -0.760 1.764 1.00 26.43 272 LYS A CA 1
ATOM 2106 C C . LYS A 1 272 ? -4.686 -0.075 3.145 1.00 26.27 272 LYS A C 1
ATOM 2107 O O . LYS A 1 272 ? -3.615 0.259 3.550 1.00 26.23 272 LYS A O 1
ATOM 2113 N N . ASN A 1 273 ? -5.835 0.167 3.795 1.00 23.62 273 ASN A N 1
ATOM 2114 C CA A ASN A 1 273 ? -5.864 0.917 5.073 0.50 22.53 273 ASN A CA 1
ATOM 2115 C CA B ASN A 1 273 ? -5.939 0.910 5.074 0.50 23.96 273 ASN A CA 1
ATOM 2116 C C . ASN A 1 273 ? -5.572 -0.015 6.279 1.00 22.86 273 ASN A C 1
ATOM 2117 O O . ASN A 1 273 ? -5.677 0.398 7.375 1.00 24.84 273 ASN A O 1
ATOM 2126 N N . ILE A 1 274 ? -5.187 -1.269 6.054 1.00 22.76 274 ILE A N 1
ATOM 2127 C CA . ILE A 1 274 ? -4.592 -2.140 7.085 1.00 22.88 274 ILE A CA 1
ATOM 2128 C C . ILE A 1 274 ? -3.063 -2.103 7.009 1.00 25.20 274 ILE A C 1
ATOM 2129 O O . ILE A 1 274 ? -2.508 -2.467 5.996 1.00 27.24 274 ILE A O 1
ATOM 2134 N N . GLU A 1 275 ? -2.375 -1.758 8.107 1.00 26.36 275 GLU A N 1
ATOM 2135 C CA . GLU A 1 275 ? -0.903 -1.831 8.179 1.00 26.29 275 GLU A CA 1
ATOM 2136 C C . GLU A 1 275 ? -0.601 -2.947 9.168 1.00 25.64 275 GLU A C 1
ATOM 2137 O O . GLU A 1 275 ? -1.187 -2.990 10.247 1.00 25.10 275 GLU A O 1
ATOM 2143 N N . VAL A 1 276 ? 0.256 -3.888 8.788 1.00 22.26 276 VAL A N 1
ATOM 2144 C CA . VAL A 1 276 ? 0.748 -4.908 9.631 1.00 24.95 276 VAL A CA 1
ATOM 2145 C C . VAL A 1 276 ? 2.038 -4.401 10.306 1.00 26.57 276 VAL A C 1
ATOM 2146 O O . VAL A 1 276 ? 2.951 -3.988 9.632 1.00 27.15 276 VAL A O 1
ATOM 2150 N N . TRP A 1 277 ? 2.089 -4.380 11.634 1.00 25.35 277 TRP A N 1
ATOM 2151 C CA . TRP A 1 277 ? 3.323 -3.966 12.396 1.00 26.01 277 TRP A CA 1
ATOM 2152 C C . TRP A 1 277 ? 3.932 -5.196 13.073 1.00 27.82 277 TRP A C 1
ATOM 2153 O O . TRP A 1 277 ? 3.223 -5.943 13.772 1.00 26.88 277 TRP A O 1
ATOM 2164 N N . ASN A 1 278 ? 5.251 -5.382 12.883 1.00 25.67 278 ASN A N 1
ATOM 2165 C CA . ASN A 1 278 ? 5.921 -6.607 13.324 1.00 25.04 278 ASN A CA 1
ATOM 2166 C C . ASN A 1 278 ? 7.232 -6.308 14.121 1.00 23.35 278 ASN A C 1
ATOM 2167 O O . ASN A 1 278 ? 8.318 -6.555 13.642 1.00 21.68 278 ASN A O 1
ATOM 2172 N N . PRO A 1 279 ? 7.099 -5.776 15.343 1.00 22.89 279 PRO A N 1
ATOM 2173 C CA . PRO A 1 279 ? 8.248 -5.595 16.234 1.00 22.34 279 PRO A CA 1
ATOM 2174 C C . PRO A 1 279 ? 8.694 -6.937 16.698 1.00 21.76 279 PRO A C 1
ATOM 2175 O O . PRO A 1 279 ? 7.884 -7.757 16.998 1.00 20.10 279 PRO A O 1
ATOM 2179 N N . ALA A 1 280 ? 9.999 -7.196 16.631 1.00 20.19 280 ALA A N 1
ATOM 2180 C CA . ALA A 1 280 ? 10.521 -8.480 16.925 1.00 19.70 280 ALA A CA 1
ATOM 2181 C C . ALA A 1 280 ? 10.881 -8.580 18.417 1.00 21.58 280 ALA A C 1
ATOM 2182 O O . ALA A 1 280 ? 11.159 -9.656 18.908 1.00 20.98 280 ALA A O 1
ATOM 2184 N N . PHE A 1 281 ? 10.929 -7.451 19.121 1.00 22.03 281 PHE A N 1
ATOM 2185 C CA . PHE A 1 281 ? 11.335 -7.401 20.522 1.00 22.62 281 PHE A CA 1
ATOM 2186 C C . PHE A 1 281 ? 10.445 -6.446 21.310 1.00 23.57 281 PHE A C 1
ATOM 2187 O O . PHE A 1 281 ? 9.846 -5.528 20.730 1.00 21.26 281 PHE A O 1
ATOM 2195 N N . ASP A 1 282 ? 10.364 -6.653 22.624 1.00 22.18 282 ASP A N 1
ATOM 2196 C CA . ASP A 1 282 ? 9.875 -5.602 23.534 1.00 25.14 282 ASP A CA 1
ATOM 2197 C C . ASP A 1 282 ? 10.844 -5.404 24.754 1.00 23.77 282 ASP A C 1
ATOM 2198 O O . ASP A 1 282 ? 11.830 -6.138 24.894 1.00 22.60 282 ASP A O 1
ATOM 2203 N N . VAL A 1 283 ? 10.528 -4.415 25.573 1.00 22.82 283 VAL A N 1
ATOM 2204 C CA . VAL A 1 283 ? 11.288 -3.971 26.730 1.00 22.59 283 VAL A CA 1
ATOM 2205 C C . VAL A 1 283 ? 10.524 -4.277 28.016 1.00 21.85 283 VAL A C 1
ATOM 2206 O O . VAL A 1 283 ? 9.389 -3.825 28.198 1.00 26.62 283 VAL A O 1
ATOM 2210 N N . THR A 1 284 ? 11.135 -5.077 28.869 1.00 22.26 284 THR A N 1
ATOM 2211 C CA . THR A 1 284 ? 10.601 -5.476 30.142 1.00 24.68 284 THR A CA 1
ATOM 2212 C C . THR A 1 284 ? 11.324 -4.612 31.167 1.00 25.44 284 THR A C 1
ATOM 2213 O O . THR A 1 284 ? 12.517 -4.703 31.275 1.00 26.54 284 THR A O 1
ATOM 2217 N N . PRO A 1 285 ? 10.602 -3.793 31.925 1.00 26.42 285 PRO A N 1
ATOM 2218 C CA . PRO A 1 285 ? 11.283 -3.033 32.963 1.00 28.20 285 PRO A CA 1
ATOM 2219 C C . PRO A 1 285 ? 11.815 -3.864 34.168 1.00 26.45 285 PRO A C 1
ATOM 2220 O O . PRO A 1 285 ? 11.360 -4.970 34.433 1.00 21.96 285 PRO A O 1
ATOM 2224 N N . PRO A 1 286 ? 12.903 -3.370 34.813 1.00 24.84 286 PRO A N 1
ATOM 2225 C CA . PRO A 1 286 ? 13.590 -4.114 35.868 1.00 25.02 286 PRO A CA 1
ATOM 2226 C C . PRO A 1 286 ? 12.641 -4.499 37.033 1.00 24.41 286 PRO A C 1
ATOM 2227 O O . PRO A 1 286 ? 12.801 -5.563 37.559 1.00 23.48 286 PRO A O 1
ATOM 2231 N N . GLU A 1 287 ? 11.562 -3.739 37.305 1.00 24.85 287 GLU A N 1
ATOM 2232 C CA . GLU A 1 287 ? 10.646 -4.089 38.383 1.00 26.78 287 GLU A CA 1
ATOM 2233 C C . GLU A 1 287 ? 9.896 -5.409 38.181 1.00 25.57 287 GLU A C 1
ATOM 2234 O O . GLU A 1 287 ? 9.417 -5.957 39.139 1.00 26.65 287 GLU A O 1
ATOM 2240 N N . TYR A 1 288 ? 9.846 -5.961 36.957 1.00 24.82 288 TYR A N 1
ATOM 2241 C CA . TYR A 1 288 ? 9.201 -7.225 36.697 1.00 26.87 288 TYR A CA 1
ATOM 2242 C C . TYR A 1 288 ? 10.189 -8.372 36.564 1.00 27.59 288 TYR A C 1
ATOM 2243 O O . TYR A 1 288 ? 9.812 -9.493 36.214 1.00 34.80 288 TYR A O 1
ATOM 2252 N N . ILE A 1 289 ? 11.440 -8.122 36.896 1.00 24.47 289 ILE A N 1
ATOM 2253 C CA . ILE A 1 289 ? 12.477 -9.189 36.827 1.00 24.78 289 ILE A CA 1
ATOM 2254 C C . ILE A 1 289 ? 13.006 -9.454 38.223 1.00 24.11 289 ILE A C 1
ATOM 2255 O O . ILE A 1 289 ? 13.410 -8.510 38.909 1.00 23.83 289 ILE A O 1
ATOM 2260 N N . ASP A 1 290 ? 13.070 -10.711 38.625 1.00 21.52 290 ASP A N 1
ATOM 2261 C CA . ASP A 1 290 ? 13.631 -11.002 39.964 1.00 25.34 290 ASP A CA 1
ATOM 2262 C C . ASP A 1 290 ? 15.157 -11.093 39.942 1.00 25.41 290 ASP A C 1
ATOM 2263 O O . ASP A 1 290 ? 15.822 -10.409 40.701 1.00 25.49 290 ASP A O 1
ATOM 2268 N N . VAL A 1 291 ? 15.691 -11.876 39.015 1.00 24.58 291 VAL A N 1
ATOM 2269 C CA . VAL A 1 291 ? 17.119 -12.019 38.871 1.00 26.58 291 VAL A CA 1
ATOM 2270 C C . VAL A 1 291 ? 17.490 -12.223 37.408 1.00 25.66 291 VAL A C 1
ATOM 2271 O O . VAL A 1 291 ? 16.699 -12.777 36.586 1.00 20.76 291 VAL A O 1
ATOM 2275 N N . ILE A 1 292 ? 18.719 -11.789 37.144 1.00 24.51 292 ILE A N 1
ATOM 2276 C CA . ILE A 1 292 ? 19.498 -12.166 35.964 1.00 26.20 292 ILE A CA 1
ATOM 2277 C C . ILE A 1 292 ? 20.571 -13.182 36.360 1.00 24.18 292 ILE A C 1
ATOM 2278 O O . ILE A 1 292 ? 21.391 -12.953 37.308 1.00 23.95 292 ILE A O 1
ATOM 2283 N N . ILE A 1 293 ? 20.523 -14.324 35.678 1.00 22.23 293 ILE A N 1
ATOM 2284 C CA . ILE A 1 293 ? 21.509 -15.375 35.837 1.00 24.47 293 ILE A CA 1
ATOM 2285 C C . ILE A 1 293 ? 22.584 -15.195 34.772 1.00 26.48 293 ILE A C 1
ATOM 2286 O O . ILE A 1 293 ? 22.301 -15.473 33.616 1.00 26.38 293 ILE A O 1
ATOM 2291 N N . THR A 1 294 ? 23.765 -14.655 35.168 1.00 26.79 294 THR A N 1
ATOM 2292 C CA . THR A 1 294 ? 24.939 -14.573 34.313 1.00 26.90 294 THR A CA 1
ATOM 2293 C C . THR A 1 294 ? 25.906 -15.701 34.684 1.00 26.76 294 THR A C 1
ATOM 2294 O O . THR A 1 294 ? 25.699 -16.385 35.664 1.00 27.71 294 THR A O 1
ATOM 2298 N N . GLU A 1 295 ? 26.938 -15.910 33.845 1.00 25.57 295 GLU A N 1
ATOM 2299 C CA . GLU A 1 295 ? 27.914 -16.955 34.038 1.00 27.38 295 GLU A CA 1
ATOM 2300 C C . GLU A 1 295 ? 28.788 -16.574 35.253 1.00 27.81 295 GLU A C 1
ATOM 2301 O O . GLU A 1 295 ? 29.476 -17.405 35.768 1.00 31.06 295 GLU A O 1
ATOM 2307 N N . ARG A 1 296 ? 28.728 -15.329 35.692 1.00 28.81 296 ARG A N 1
ATOM 2308 C CA . ARG A 1 296 ? 29.395 -14.918 36.915 1.00 36.89 296 ARG A CA 1
ATOM 2309 C C . ARG A 1 296 ? 28.521 -14.925 38.195 1.00 36.24 296 ARG A C 1
ATOM 2310 O O . ARG A 1 296 ? 29.042 -14.650 39.241 1.00 38.34 296 ARG A O 1
ATOM 2318 N N . GLY A 1 297 ? 27.225 -15.243 38.082 1.00 33.41 297 GLY A N 1
ATOM 2319 C CA . GLY A 1 297 ? 26.310 -15.354 39.203 1.00 32.38 297 GLY A CA 1
ATOM 2320 C C . GLY A 1 297 ? 24.980 -14.628 39.020 1.00 29.59 297 GLY A C 1
ATOM 2321 O O . GLY A 1 297 ? 24.742 -13.967 38.021 1.00 31.13 297 GLY A O 1
ATOM 2322 N N . ILE A 1 298 ? 24.162 -14.760 40.052 1.00 27.54 298 ILE A N 1
ATOM 2323 C CA . ILE A 1 298 ? 22.837 -14.218 40.203 1.00 26.65 298 ILE A CA 1
ATOM 2324 C C . ILE A 1 298 ? 23.039 -12.780 40.561 1.00 29.17 298 ILE A C 1
ATOM 2325 O O . ILE A 1 298 ? 23.857 -12.453 41.439 1.00 28.57 298 ILE A O 1
ATOM 2330 N N . ILE A 1 299 ? 22.361 -11.888 39.854 1.00 27.12 299 ILE A N 1
ATOM 2331 C CA . ILE A 1 299 ? 22.364 -10.499 40.203 1.00 25.07 299 ILE A CA 1
ATOM 2332 C C . ILE A 1 299 ? 20.909 -9.953 40.181 1.00 26.98 299 ILE A C 1
ATOM 2333 O O . ILE A 1 299 ? 20.072 -10.434 39.420 1.00 27.07 299 ILE A O 1
ATOM 2338 N N . PRO A 1 300 ? 20.603 -8.968 41.010 1.00 23.29 300 PRO A N 1
ATOM 2339 C CA . PRO A 1 300 ? 19.385 -8.246 40.686 1.00 25.33 300 PRO A CA 1
ATOM 2340 C C . PRO A 1 300 ? 19.541 -7.418 39.394 1.00 26.13 300 PRO A C 1
ATOM 2341 O O . PRO A 1 300 ? 20.662 -7.064 38.996 1.00 26.24 300 PRO A O 1
ATOM 2345 N N . PRO A 1 301 ? 18.421 -7.116 38.730 1.00 27.25 301 PRO A N 1
ATOM 2346 C CA . PRO A 1 301 ? 18.513 -6.429 37.472 1.00 27.88 301 PRO A CA 1
ATOM 2347 C C . PRO A 1 301 ? 19.154 -5.053 37.579 1.00 27.93 301 PRO A C 1
ATOM 2348 O O . PRO A 1 301 ? 19.820 -4.575 36.634 1.00 25.86 301 PRO A O 1
ATOM 2352 N N . TYR A 1 302 ? 19.036 -4.429 38.731 1.00 29.49 302 TYR A N 1
ATOM 2353 C CA . TYR A 1 302 ? 19.627 -3.104 38.917 1.00 32.04 302 TYR A CA 1
ATOM 2354 C C . TYR A 1 302 ? 21.168 -3.116 39.034 1.00 31.92 302 TYR A C 1
ATOM 2355 O O . TYR A 1 302 ? 21.758 -2.076 39.020 1.00 33.98 302 TYR A O 1
ATOM 2364 N N . ALA A 1 303 ? 21.782 -4.291 39.095 1.00 29.75 303 ALA A N 1
ATOM 2365 C CA . ALA A 1 303 ? 23.221 -4.487 39.058 1.00 29.02 303 ALA A CA 1
ATOM 2366 C C . ALA A 1 303 ? 23.785 -4.659 37.648 1.00 30.58 303 ALA A C 1
ATOM 2367 O O . ALA A 1 303 ? 25.005 -4.883 37.468 1.00 25.62 303 ALA A O 1
ATOM 2369 N N . ALA A 1 304 ? 22.917 -4.568 36.636 1.00 29.32 304 ALA A N 1
ATOM 2370 C CA . ALA A 1 304 ? 23.351 -4.572 35.264 1.00 27.25 304 ALA A CA 1
ATOM 2371 C C . ALA A 1 304 ? 24.427 -3.481 35.038 1.00 26.16 304 ALA A C 1
ATOM 2372 O O . ALA A 1 304 ? 25.375 -3.684 34.260 1.00 30.19 304 ALA A O 1
ATOM 2374 N N . ILE A 1 305 ? 24.266 -2.350 35.698 1.00 24.69 305 ILE A N 1
ATOM 2375 C CA . ILE A 1 305 ? 25.175 -1.244 35.510 1.00 28.66 305 ILE A CA 1
ATOM 2376 C C . ILE A 1 305 ? 26.600 -1.643 36.000 1.00 31.61 305 ILE A C 1
ATOM 2377 O O . ILE A 1 305 ? 27.563 -1.199 35.418 1.00 28.86 305 ILE A O 1
ATOM 2382 N N . ASP A 1 306 ? 26.701 -2.514 37.009 1.00 33.12 306 ASP A N 1
ATOM 2383 C CA . ASP A 1 306 ? 27.994 -3.019 37.535 1.00 36.10 306 ASP A CA 1
ATOM 2384 C C . ASP A 1 306 ? 28.685 -3.968 36.564 1.00 38.88 306 ASP A C 1
ATOM 2385 O O . ASP A 1 306 ? 29.918 -3.889 36.371 1.00 34.97 306 ASP A O 1
ATOM 2390 N N . ILE A 1 307 ? 27.913 -4.851 35.938 1.00 32.70 307 ILE A N 1
ATOM 2391 C CA . ILE A 1 307 ? 28.485 -5.709 34.929 1.00 34.74 307 ILE A CA 1
ATOM 2392 C C . ILE A 1 307 ? 29.040 -4.838 33.802 1.00 38.30 307 ILE A C 1
ATOM 2393 O O . ILE A 1 307 ? 30.100 -5.149 33.272 1.00 35.15 307 ILE A O 1
ATOM 2398 N N . LEU A 1 308 ? 28.318 -3.765 33.441 1.00 34.33 308 LEU A N 1
ATOM 2399 C CA . LEU A 1 308 ? 28.717 -2.925 32.333 1.00 35.83 308 LEU A CA 1
ATOM 2400 C C . LEU A 1 308 ? 29.968 -2.103 32.668 1.00 42.39 308 LEU A C 1
ATOM 2401 O O . LEU A 1 308 ? 30.896 -2.038 31.852 1.00 35.90 308 LEU A O 1
ATOM 2406 N N . LYS A 1 309 ? 29.933 -1.410 33.815 1.00 43.67 309 LYS A N 1
ATOM 2407 C CA . LYS A 1 309 ? 31.082 -0.652 34.330 1.00 49.63 309 LYS A CA 1
ATOM 2408 C C . LYS A 1 309 ? 32.348 -1.489 34.334 1.00 44.71 309 LYS A C 1
ATOM 2409 O O . LYS A 1 309 ? 33.321 -1.064 33.770 1.00 49.20 309 LYS A O 1
ATOM 2415 N N . GLU A 1 310 ? 32.295 -2.702 34.862 1.00 48.74 310 GLU A N 1
ATOM 2416 C CA . GLU A 1 310 ? 33.494 -3.543 34.966 1.00 51.92 310 GLU A CA 1
ATOM 2417 C C . GLU A 1 310 ? 33.930 -4.220 33.649 1.00 54.82 310 GLU A C 1
ATOM 2418 O O . GLU A 1 310 ? 35.130 -4.378 33.446 1.00 55.86 310 GLU A O 1
ATOM 2424 N N . GLU A 1 311 ? 33.001 -4.596 32.754 1.00 50.81 311 GLU A N 1
ATOM 2425 C CA . GLU A 1 311 ? 33.365 -5.287 31.507 1.00 50.36 311 GLU A CA 1
ATOM 2426 C C . GLU A 1 311 ? 33.570 -4.412 30.275 1.00 45.57 311 GLU A C 1
ATOM 2427 O O . GLU A 1 311 ? 34.393 -4.740 29.476 1.00 40.75 311 GLU A O 1
ATOM 2433 N N . PHE A 1 312 ? 32.840 -3.311 30.158 1.00 41.53 312 PHE A N 1
ATOM 2434 C CA . PHE A 1 312 ? 32.686 -2.571 28.901 1.00 44.78 312 PHE A CA 1
ATOM 2435 C C . PHE A 1 312 ? 32.950 -1.048 28.938 1.00 45.71 312 PHE A C 1
ATOM 2436 O O . PHE A 1 312 ? 33.108 -0.414 27.876 1.00 49.87 312 PHE A O 1
ATOM 2444 N N . GLY A 1 313 ? 32.929 -0.449 30.127 1.00 52.44 313 GLY A N 1
ATOM 2445 C CA . GLY A 1 313 ? 32.943 1.007 30.284 1.00 57.94 313 GLY A CA 1
ATOM 2446 C C . GLY A 1 313 ? 34.167 1.661 29.648 1.00 61.76 313 GLY A C 1
ATOM 2447 O O . GLY A 1 313 ? 34.024 2.734 29.014 1.00 51.11 313 GLY A O 1
ATOM 2448 N N . TRP A 1 314 ? 35.334 0.995 29.807 1.00 54.76 314 TRP A N 1
ATOM 2449 C CA . TRP A 1 314 ? 36.637 1.458 29.266 1.00 60.35 314 TRP A CA 1
ATOM 2450 C C . TRP A 1 314 ? 36.602 1.760 27.745 1.00 56.48 314 TRP A C 1
ATOM 2451 O O . TRP A 1 314 ? 37.282 2.673 27.290 1.00 57.24 314 TRP A O 1
ATOM 2462 N N . ALA A 1 315 ? 35.827 0.996 26.976 1.00 53.20 315 ALA A N 1
ATOM 2463 C CA . ALA A 1 315 ? 35.777 1.173 25.508 1.00 56.33 315 ALA A CA 1
ATOM 2464 C C . ALA A 1 315 ? 34.938 2.367 25.035 1.00 58.11 315 ALA A C 1
ATOM 2465 O O . ALA A 1 315 ? 35.098 2.803 23.887 1.00 60.66 315 ALA A O 1
ATOM 2467 N N . LEU A 1 316 ? 34.071 2.903 25.898 1.00 65.00 316 LEU A N 1
ATOM 2468 C CA . LEU A 1 316 ? 33.125 3.997 25.508 1.00 70.98 316 LEU A CA 1
ATOM 2469 C C . LEU A 1 316 ? 33.703 5.395 25.129 1.00 67.60 316 LEU A C 1
ATOM 2470 O O . LEU A 1 316 ? 33.108 6.096 24.305 1.00 59.08 316 LEU A O 1
ATOM 2475 N N . LYS A 1 317 ? 34.834 5.788 25.716 1.00 69.39 317 LYS A N 1
ATOM 2476 C CA . LYS A 1 317 ? 35.571 6.986 25.259 1.00 72.47 317 LYS A CA 1
ATOM 2477 C C . LYS A 1 317 ? 36.216 6.829 23.851 1.00 71.70 317 LYS A C 1
ATOM 2478 O O . LYS A 1 317 ? 36.475 7.841 23.181 1.00 67.79 317 LYS A O 1
ATOM 2484 N N . TYR A 1 318 ? 36.434 5.584 23.401 1.00 60.75 318 TYR A N 1
ATOM 2485 C CA . TYR A 1 318 ? 36.938 5.298 22.035 1.00 67.27 318 TYR A CA 1
ATOM 2486 C C . TYR A 1 318 ? 35.831 5.068 20.979 1.00 68.46 318 TYR A C 1
ATOM 2487 O O . TYR A 1 318 ? 34.665 4.770 21.269 1.00 68.61 318 TYR A O 1
ATOM 2496 N N . LYS A 1 319 ? 36.239 5.210 19.732 1.00 69.08 319 LYS A N 1
ATOM 2497 C CA . LYS A 1 319 ? 35.395 4.885 18.600 1.00 68.57 319 LYS A CA 1
ATOM 2498 C C . LYS A 1 319 ? 35.236 3.342 18.495 1.00 62.51 319 LYS A C 1
ATOM 2499 O O . LYS A 1 319 ? 35.952 2.558 19.134 1.00 44.32 319 LYS A O 1
ATOM 2505 N N . GLU A 1 320 ? 34.271 2.927 17.686 1.00 56.63 320 GLU A N 1
ATOM 2506 C CA . GLU A 1 320 ? 34.037 1.507 17.410 1.00 55.16 320 GLU A CA 1
ATOM 2507 C C . GLU A 1 320 ? 35.309 0.925 16.726 1.00 53.28 320 GLU A C 1
ATOM 2508 O O . GLU A 1 320 ? 35.878 1.557 15.818 1.00 49.73 320 GLU A O 1
ATOM 2514 N N . PRO A 1 321 ? 35.801 -0.248 17.178 1.00 49.02 321 PRO A N 1
ATOM 2515 C CA . PRO A 1 321 ? 37.094 -0.716 16.642 1.00 46.19 321 PRO A CA 1
ATOM 2516 C C . PRO A 1 321 ? 37.118 -1.085 15.167 1.00 52.66 321 PRO A C 1
ATOM 2517 O O . PRO A 1 321 ? 38.163 -1.508 14.701 1.00 54.79 321 PRO A O 1
ATOM 2521 N N . TRP A 1 322 ? 36.005 -0.973 14.444 1.00 53.54 322 TRP A N 1
ATOM 2522 C CA . TRP A 1 322 ? 35.990 -1.237 12.988 1.00 54.18 322 TRP A CA 1
ATOM 2523 C C . TRP A 1 322 ? 35.761 0.040 12.171 1.00 52.45 322 TRP A C 1
ATOM 2524 O O . TRP A 1 322 ? 35.548 -0.042 10.977 1.00 48.69 322 TRP A O 1
ATOM 2535 N N . GLU A 1 323 ? 35.775 1.200 12.833 1.00 57.51 323 GLU A N 1
ATOM 2536 C CA . GLU A 1 323 ? 35.535 2.497 12.193 1.00 69.83 323 GLU A CA 1
ATOM 2537 C C . GLU A 1 323 ? 36.799 3.155 11.613 1.00 74.71 323 GLU A C 1
ATOM 2538 O O . GLU A 1 323 ? 37.928 2.871 12.079 1.00 67.50 323 GLU A O 1
ATOM 2544 N N . ASP A 1 324 ? 36.553 4.020 10.602 1.00 80.74 324 ASP A N 1
ATOM 2545 C CA . ASP A 1 324 ? 37.522 4.965 9.979 1.00 83.16 324 ASP A CA 1
ATOM 2546 C C . ASP A 1 324 ? 37.295 6.402 10.499 1.00 88.64 324 ASP A C 1
ATOM 2547 O O . ASP A 1 324 ? 37.827 6.814 11.536 1.00 84.90 324 ASP A O 1
ATOM 2552 N N . ALA B 1 3 ? 38.420 -36.301 66.266 1.00 59.35 3 ALA B N 1
ATOM 2553 C CA . ALA B 1 3 ? 37.720 -37.326 67.090 1.00 63.96 3 ALA B CA 1
ATOM 2554 C C . ALA B 1 3 ? 37.588 -36.960 68.595 1.00 61.49 3 ALA B C 1
ATOM 2555 O O . ALA B 1 3 ? 36.545 -37.286 69.175 1.00 75.91 3 ALA B O 1
ATOM 2557 N N . MET B 1 4 ? 38.585 -36.308 69.237 1.00 57.60 4 MET B N 1
ATOM 2558 C CA . MET B 1 4 ? 38.502 -35.998 70.725 1.00 55.96 4 MET B CA 1
ATOM 2559 C C . MET B 1 4 ? 37.837 -34.622 71.025 1.00 52.75 4 MET B C 1
ATOM 2560 O O . MET B 1 4 ? 38.498 -33.649 71.425 1.00 44.31 4 MET B O 1
ATOM 2565 N N . ILE B 1 5 ? 36.513 -34.563 70.868 1.00 46.34 5 ILE B N 1
ATOM 2566 C CA . ILE B 1 5 ? 35.790 -33.298 70.896 1.00 38.36 5 ILE B CA 1
ATOM 2567 C C . ILE B 1 5 ? 35.419 -32.942 72.318 1.00 36.12 5 ILE B C 1
ATOM 2568 O O . ILE B 1 5 ? 34.888 -33.752 73.063 1.00 38.74 5 ILE B O 1
ATOM 2573 N N . VAL B 1 6 ? 35.708 -31.723 72.717 1.00 37.23 6 VAL B N 1
ATOM 2574 C CA . VAL B 1 6 ? 35.400 -31.302 74.100 1.00 40.73 6 VAL B CA 1
ATOM 2575 C C . VAL B 1 6 ? 33.879 -31.148 74.339 1.00 44.25 6 VAL B C 1
ATOM 2576 O O . VAL B 1 6 ? 33.123 -30.871 73.405 1.00 39.28 6 VAL B O 1
ATOM 2580 N N . LYS B 1 7 ? 33.437 -31.295 75.585 1.00 44.07 7 LYS B N 1
ATOM 2581 C CA . LYS B 1 7 ? 32.010 -31.260 75.854 1.00 47.56 7 LYS B CA 1
ATOM 2582 C C . LYS B 1 7 ? 31.382 -29.869 75.546 1.00 41.56 7 LYS B C 1
ATOM 2583 O O . LYS B 1 7 ? 30.219 -29.823 75.217 1.00 36.18 7 LYS B O 1
ATOM 2589 N N . GLU B 1 8 ? 32.148 -28.792 75.581 1.00 37.67 8 GLU B N 1
ATOM 2590 C CA . GLU B 1 8 ? 31.625 -27.485 75.232 1.00 40.24 8 GLU B CA 1
ATOM 2591 C C . GLU B 1 8 ? 31.117 -27.376 73.760 1.00 36.66 8 GLU B C 1
ATOM 2592 O O . GLU B 1 8 ? 30.201 -26.622 73.493 1.00 35.85 8 GLU B O 1
ATOM 2598 N N . VAL B 1 9 ? 31.701 -28.143 72.850 1.00 31.71 9 VAL B N 1
ATOM 2599 C CA . VAL B 1 9 ? 31.272 -28.165 71.486 1.00 33.29 9 VAL B CA 1
ATOM 2600 C C . VAL B 1 9 ? 29.911 -28.837 71.429 1.00 35.44 9 VAL B C 1
ATOM 2601 O O . VAL B 1 9 ? 28.989 -28.325 70.799 1.00 33.80 9 VAL B O 1
ATOM 2605 N N . TYR B 1 10 ? 29.792 -29.982 72.075 1.00 34.77 10 TYR B N 1
ATOM 2606 C CA . TYR B 1 10 ? 28.540 -30.718 72.068 1.00 36.36 10 TYR B CA 1
ATOM 2607 C C . TYR B 1 10 ? 27.418 -29.943 72.767 1.00 37.02 10 TYR B C 1
ATOM 2608 O O . TYR B 1 10 ? 26.282 -29.956 72.291 1.00 32.72 10 TYR B O 1
ATOM 2617 N N . GLU B 1 11 ? 27.746 -29.291 73.879 1.00 31.77 11 GLU B N 1
ATOM 2618 C CA . GLU B 1 11 ? 26.782 -28.565 74.657 1.00 34.89 11 GLU B CA 1
ATOM 2619 C C . GLU B 1 11 ? 26.353 -27.304 73.888 1.00 33.60 11 GLU B C 1
ATOM 2620 O O . GLU B 1 11 ? 25.183 -26.890 73.979 1.00 30.25 11 GLU B O 1
ATOM 2626 N N . THR B 1 12 ? 27.305 -26.660 73.213 1.00 28.32 12 THR B N 1
ATOM 2627 C CA . THR B 1 12 ? 26.993 -25.491 72.443 1.00 29.86 12 THR B CA 1
ATOM 2628 C C . THR B 1 12 ? 26.004 -25.909 71.338 1.00 30.80 12 THR B C 1
ATOM 2629 O O . THR B 1 12 ? 25.007 -25.217 71.103 1.00 25.07 12 THR B O 1
ATOM 2633 N N . ALA B 1 13 ? 26.281 -27.041 70.697 1.00 29.73 13 ALA B N 1
ATOM 2634 C CA . ALA B 1 13 ? 25.442 -27.558 69.628 1.00 33.25 13 ALA B CA 1
ATOM 2635 C C . ALA B 1 13 ? 24.028 -27.882 70.079 1.00 32.94 13 ALA B C 1
ATOM 2636 O O . ALA B 1 13 ? 23.063 -27.495 69.365 1.00 28.15 13 ALA B O 1
ATOM 2638 N N . GLU B 1 14 ? 23.918 -28.587 71.219 1.00 30.46 14 GLU B N 1
ATOM 2639 C CA . GLU B 1 14 ? 22.623 -28.905 71.852 1.00 36.56 14 GLU B CA 1
ATOM 2640 C C . GLU B 1 14 ? 21.811 -27.618 72.117 1.00 32.05 14 GLU B C 1
ATOM 2641 O O . GLU B 1 14 ? 20.613 -27.554 71.882 1.00 29.29 14 GLU B O 1
ATOM 2647 N N . LYS B 1 15 ? 22.484 -26.634 72.675 1.00 30.89 15 LYS B N 1
ATOM 2648 C CA . LYS B 1 15 ? 21.854 -25.381 73.000 1.00 33.95 15 LYS B CA 1
ATOM 2649 C C . LYS B 1 15 ? 21.415 -24.527 71.793 1.00 32.48 15 LYS B C 1
ATOM 2650 O O . LYS B 1 15 ? 20.439 -23.759 71.892 1.00 30.62 15 LYS B O 1
ATOM 2656 N N . ILE B 1 16 ? 22.181 -24.596 70.716 1.00 29.87 16 ILE B N 1
ATOM 2657 C CA . ILE B 1 16 ? 21.763 -24.000 69.468 1.00 27.97 16 ILE B CA 1
ATOM 2658 C C . ILE B 1 16 ? 20.499 -24.696 68.965 1.00 27.23 16 ILE B C 1
ATOM 2659 O O . ILE B 1 16 ? 19.526 -23.991 68.670 1.00 24.64 16 ILE B O 1
ATOM 2664 N N . LYS B 1 17 ? 20.524 -26.032 68.910 1.00 29.68 17 LYS B N 1
ATOM 2665 C CA . LYS B 1 17 ? 19.424 -26.844 68.406 1.00 32.73 17 LYS B CA 1
ATOM 2666 C C . LYS B 1 17 ? 18.149 -26.655 69.232 1.00 32.62 17 LYS B C 1
ATOM 2667 O O . LYS B 1 17 ? 17.081 -26.606 68.682 1.00 29.97 17 LYS B O 1
ATOM 2673 N N . SER B 1 18 ? 18.272 -26.549 70.538 1.00 28.77 18 SER B N 1
ATOM 2674 C CA . SER B 1 18 ? 17.102 -26.397 71.395 1.00 31.65 18 SER B CA 1
ATOM 2675 C C . SER B 1 18 ? 16.644 -24.952 71.506 1.00 29.02 18 SER B C 1
ATOM 2676 O O . SER B 1 18 ? 15.694 -24.686 72.166 1.00 28.69 18 SER B O 1
ATOM 2679 N N . MET B 1 19 ? 17.428 -24.013 70.983 1.00 29.12 19 MET B N 1
ATOM 2680 C CA . MET B 1 19 ? 17.157 -22.571 71.067 1.00 30.38 19 MET B CA 1
ATOM 2681 C C . MET B 1 19 ? 17.317 -21.966 72.432 1.00 27.34 19 MET B C 1
ATOM 2682 O O . MET B 1 19 ? 16.966 -20.827 72.646 1.00 27.75 19 MET B O 1
ATOM 2687 N N . GLU B 1 20 ? 18.019 -22.638 73.299 1.00 31.72 20 GLU B N 1
ATOM 2688 C CA . GLU B 1 20 ? 18.519 -21.986 74.513 1.00 31.94 20 GLU B CA 1
ATOM 2689 C C . GLU B 1 20 ? 19.519 -20.908 74.122 1.00 29.87 20 GLU B C 1
ATOM 2690 O O . GLU B 1 20 ? 19.590 -19.903 74.753 1.00 34.27 20 GLU B O 1
ATOM 2696 N N . ILE B 1 21 ? 20.311 -21.121 73.067 1.00 30.23 21 ILE B N 1
ATOM 2697 C CA . ILE B 1 21 ? 21.143 -20.048 72.508 1.00 28.98 21 ILE B CA 1
ATOM 2698 C C . ILE B 1 21 ? 20.465 -19.731 71.182 1.00 27.62 21 ILE B C 1
ATOM 2699 O O . ILE B 1 21 ? 20.349 -20.615 70.357 1.00 25.73 21 ILE B O 1
ATOM 2704 N N . ARG B 1 22 ? 20.033 -18.485 70.977 1.00 24.80 22 ARG B N 1
ATOM 2705 C CA . ARG B 1 22 ? 19.197 -18.129 69.814 1.00 24.70 22 ARG B CA 1
ATOM 2706 C C . ARG B 1 22 ? 19.487 -16.686 69.378 1.00 22.79 22 ARG B C 1
ATOM 2707 O O . ARG B 1 22 ? 20.125 -15.879 70.101 1.00 24.05 22 ARG B O 1
ATOM 2715 N N . GLY B 1 23 ? 19.027 -16.342 68.189 1.00 21.01 23 GLY B N 1
ATOM 2716 C CA . GLY B 1 23 ? 19.368 -15.068 67.581 1.00 21.68 23 GLY B CA 1
ATOM 2717 C C . GLY B 1 23 ? 20.533 -15.319 66.648 1.00 23.30 23 GLY B C 1
ATOM 2718 O O . GLY B 1 23 ? 21.510 -15.913 67.071 1.00 22.94 23 GLY B O 1
ATOM 2719 N N . ALA B 1 24 ? 20.487 -14.812 65.416 1.00 24.72 24 ALA B N 1
ATOM 2720 C CA . ALA B 1 24 ? 21.528 -15.184 64.451 1.00 24.52 24 ALA B CA 1
ATOM 2721 C C . ALA B 1 24 ? 22.933 -14.765 64.863 1.00 23.37 24 ALA B C 1
ATOM 2722 O O . ALA B 1 24 ? 23.851 -15.534 64.724 1.00 23.71 24 ALA B O 1
ATOM 2724 N N . GLY B 1 25 ? 23.109 -13.552 65.330 1.00 22.44 25 GLY B N 1
ATOM 2725 C CA . GLY B 1 25 ? 24.411 -13.105 65.770 1.00 23.37 25 GLY B CA 1
ATOM 2726 C C . GLY B 1 25 ? 24.972 -13.819 66.964 1.00 24.31 25 GLY B C 1
ATOM 2727 O O . GLY B 1 25 ? 26.148 -14.128 67.025 1.00 26.26 25 GLY B O 1
ATOM 2728 N N . ARG B 1 26 ? 24.107 -14.150 67.894 1.00 26.64 26 ARG B N 1
ATOM 2729 C CA . ARG B 1 26 ? 24.522 -14.822 69.110 1.00 26.55 26 ARG B CA 1
ATOM 2730 C C . ARG B 1 26 ? 24.926 -16.262 68.860 1.00 26.04 26 ARG B C 1
ATOM 2731 O O . ARG B 1 26 ? 25.914 -16.720 69.432 1.00 22.73 26 ARG B O 1
ATOM 2739 N N . ILE B 1 27 ? 24.157 -16.948 68.004 1.00 21.79 27 ILE B N 1
ATOM 2740 C CA . ILE B 1 27 ? 24.487 -18.244 67.524 1.00 24.00 27 ILE B CA 1
ATOM 2741 C C . ILE B 1 27 ? 25.895 -18.235 66.852 1.00 25.01 27 ILE B C 1
ATOM 2742 O O . ILE B 1 27 ? 26.637 -19.165 67.010 1.00 21.59 27 ILE B O 1
ATOM 2747 N N . ALA B 1 28 ? 26.194 -17.228 66.043 1.00 24.92 28 ALA B N 1
ATOM 2748 C CA . ALA B 1 28 ? 27.463 -17.206 65.349 1.00 24.80 28 ALA B CA 1
ATOM 2749 C C . ALA B 1 28 ? 28.613 -16.995 66.382 1.00 26.36 28 ALA B C 1
ATOM 2750 O O . ALA B 1 28 ? 29.602 -17.708 66.343 1.00 26.40 28 ALA B O 1
ATOM 2752 N N . ARG B 1 29 ? 28.438 -16.046 67.315 1.00 24.81 29 ARG B N 1
ATOM 2753 C CA . ARG B 1 29 ? 29.364 -15.896 68.404 1.00 23.72 29 ARG B CA 1
ATOM 2754 C C . ARG B 1 29 ? 29.566 -17.159 69.205 1.00 25.68 29 ARG B C 1
ATOM 2755 O O . ARG B 1 29 ? 30.705 -17.452 69.546 1.00 24.85 29 ARG B O 1
ATOM 2763 N N . ALA B 1 30 ? 28.506 -17.923 69.473 1.00 23.58 30 ALA B N 1
ATOM 2764 C CA . ALA B 1 30 ? 28.617 -19.110 70.262 1.00 24.72 30 ALA B CA 1
ATOM 2765 C C . ALA B 1 30 ? 29.372 -20.215 69.489 1.00 28.68 30 ALA B C 1
ATOM 2766 O O . ALA B 1 30 ? 30.072 -21.057 70.098 1.00 25.87 30 ALA B O 1
ATOM 2768 N N . ALA B 1 31 ? 29.252 -20.231 68.175 1.00 27.47 31 ALA B N 1
ATOM 2769 C CA . ALA B 1 31 ? 29.990 -21.222 67.374 1.00 30.14 31 ALA B CA 1
ATOM 2770 C C . ALA B 1 31 ? 31.494 -20.890 67.350 1.00 30.20 31 ALA B C 1
ATOM 2771 O O . ALA B 1 31 ? 32.316 -21.767 67.500 1.00 29.72 31 ALA B O 1
ATOM 2773 N N . ALA B 1 32 ? 31.835 -19.631 67.098 1.00 27.70 32 ALA B N 1
ATOM 2774 C CA . ALA B 1 32 ? 33.224 -19.183 67.173 1.00 30.52 32 ALA B CA 1
ATOM 2775 C C . ALA B 1 32 ? 33.862 -19.489 68.549 1.00 33.42 32 ALA B C 1
ATOM 2776 O O . ALA B 1 32 ? 35.009 -19.958 68.622 1.00 26.85 32 ALA B O 1
ATOM 2778 N N . GLN B 1 33 ? 33.100 -19.221 69.604 1.00 30.01 33 GLN B N 1
ATOM 2779 C CA . GLN B 1 33 ? 33.493 -19.550 70.955 1.00 33.16 33 GLN B CA 1
ATOM 2780 C C . GLN B 1 33 ? 33.720 -21.054 71.192 1.00 35.09 33 GLN B C 1
ATOM 2781 O O . GLN B 1 33 ? 34.649 -21.452 71.904 1.00 28.93 33 GLN B O 1
ATOM 2787 N N . ALA B 1 34 ? 32.849 -21.884 70.643 1.00 32.11 34 ALA B N 1
ATOM 2788 C CA . ALA B 1 34 ? 33.023 -23.301 70.765 1.00 33.69 34 ALA B CA 1
ATOM 2789 C C . ALA B 1 34 ? 34.345 -23.764 70.069 1.00 30.75 34 ALA B C 1
ATOM 2790 O O . ALA B 1 34 ? 35.013 -24.602 70.605 1.00 32.33 34 ALA B O 1
ATOM 2792 N N . LEU B 1 35 ? 34.661 -23.251 68.886 1.00 27.69 35 LEU B N 1
ATOM 2793 C CA . LEU B 1 35 ? 35.915 -23.562 68.235 1.00 33.06 35 LEU B CA 1
ATOM 2794 C C . LEU B 1 35 ? 37.118 -23.058 69.060 1.00 30.55 35 LEU B C 1
ATOM 2795 O O . LEU B 1 35 ? 38.137 -23.732 69.132 1.00 29.55 35 LEU B O 1
ATOM 2800 N N . MET B 1 36 ? 36.968 -21.900 69.674 1.00 29.50 36 MET B N 1
ATOM 2801 C CA . MET B 1 36 ? 37.964 -21.316 70.511 1.00 32.04 36 MET B CA 1
ATOM 2802 C C . MET B 1 36 ? 38.323 -22.287 71.624 1.00 35.39 36 MET B C 1
ATOM 2803 O O . MET B 1 36 ? 39.492 -22.543 71.869 1.00 35.64 36 MET B O 1
ATOM 2808 N N . ILE B 1 37 ? 37.307 -22.848 72.243 1.00 30.45 37 ILE B N 1
ATOM 2809 C CA . ILE B 1 37 ? 37.455 -23.691 73.383 1.00 33.44 37 ILE B CA 1
ATOM 2810 C C . ILE B 1 37 ? 38.043 -25.062 73.022 1.00 35.71 37 ILE B C 1
ATOM 2811 O O . ILE B 1 37 ? 38.887 -25.563 73.755 1.00 36.70 37 ILE B O 1
ATOM 2816 N N . GLN B 1 38 ? 37.573 -25.667 71.932 1.00 31.35 38 GLN B N 1
ATOM 2817 C CA . GLN B 1 38 ? 38.182 -26.859 71.389 1.00 32.43 38 GLN B CA 1
ATOM 2818 C C . GLN B 1 38 ? 39.718 -26.692 71.163 1.00 33.54 38 GLN B C 1
ATOM 2819 O O . GLN B 1 38 ? 40.479 -27.628 71.417 1.00 30.12 38 GLN B O 1
ATOM 2825 N N . ALA B 1 39 ? 40.121 -25.558 70.638 1.00 29.02 39 ALA B N 1
ATOM 2826 C CA . ALA B 1 39 ? 41.515 -25.294 70.367 1.00 32.33 39 ALA B CA 1
ATOM 2827 C C . ALA B 1 39 ? 42.283 -25.076 71.681 1.00 35.90 39 ALA B C 1
ATOM 2828 O O . ALA B 1 39 ? 43.320 -25.690 71.850 1.00 38.94 39 ALA B O 1
ATOM 2830 N N . GLU B 1 40 ? 41.772 -24.262 72.603 1.00 38.61 40 GLU B N 1
ATOM 2831 C CA . GLU B 1 40 ? 42.416 -24.040 73.911 1.00 41.56 40 GLU B CA 1
ATOM 2832 C C . GLU B 1 40 ? 42.639 -25.338 74.679 1.00 39.43 40 GLU B C 1
ATOM 2833 O O . GLU B 1 40 ? 43.708 -25.525 75.203 1.00 42.86 40 GLU B O 1
ATOM 2839 N N . LYS B 1 41 ? 41.618 -26.198 74.741 1.00 39.49 41 LYS B N 1
ATOM 2840 C CA . LYS B 1 41 ? 41.638 -27.430 75.527 1.00 39.81 41 LYS B CA 1
ATOM 2841 C C . LYS B 1 41 ? 42.090 -28.703 74.767 1.00 40.69 41 LYS B C 1
ATOM 2842 O O . LYS B 1 41 ? 42.150 -29.800 75.358 1.00 41.34 41 LYS B O 1
ATOM 2848 N N . SER B 1 42 ? 42.405 -28.589 73.480 1.00 37.51 42 SER B N 1
ATOM 2849 C CA . SER B 1 42 ? 42.822 -29.748 72.736 1.00 37.30 42 SER B CA 1
ATOM 2850 C C . SER B 1 42 ? 44.062 -30.321 73.433 1.00 43.87 42 SER B C 1
ATOM 2851 O O . SER B 1 42 ? 44.935 -29.571 73.880 1.00 37.44 42 SER B O 1
ATOM 2854 N N . LYS B 1 43 ? 44.066 -31.633 73.572 1.00 48.49 43 LYS B N 1
ATOM 2855 C CA . LYS B 1 43 ? 45.257 -32.374 73.948 1.00 50.23 43 LYS B CA 1
ATOM 2856 C C . LYS B 1 43 ? 45.961 -32.898 72.716 1.00 49.69 43 LYS B C 1
ATOM 2857 O O . LYS B 1 43 ? 46.819 -33.765 72.838 1.00 62.29 43 LYS B O 1
ATOM 2863 N N . ALA B 1 44 ? 45.618 -32.427 71.514 1.00 48.32 44 ALA B N 1
ATOM 2864 C CA . ALA B 1 44 ? 46.373 -32.851 70.307 1.00 48.90 44 ALA B CA 1
ATOM 2865 C C . ALA B 1 44 ? 47.882 -32.593 70.441 1.00 49.29 44 ALA B C 1
ATOM 2866 O O . ALA B 1 44 ? 48.285 -31.607 71.045 1.00 48.18 44 ALA B O 1
ATOM 2868 N N . LYS B 1 45 ? 48.690 -33.501 69.874 1.00 55.96 45 LYS B N 1
ATOM 2869 C CA . LYS B 1 45 ? 50.159 -33.393 69.927 1.00 59.28 45 LYS B CA 1
ATOM 2870 C C . LYS B 1 45 ? 50.772 -33.021 68.595 1.00 54.00 45 LYS B C 1
ATOM 2871 O O . LYS B 1 45 ? 51.892 -32.550 68.555 1.00 56.08 45 LYS B O 1
ATOM 2877 N N . GLU B 1 46 ? 50.014 -33.188 67.523 1.00 51.64 46 GLU B N 1
ATOM 2878 C CA . GLU B 1 46 ? 50.447 -32.837 66.178 1.00 55.16 46 GLU B CA 1
ATOM 2879 C C . GLU B 1 46 ? 49.396 -31.912 65.537 1.00 54.20 46 GLU B C 1
ATOM 2880 O O . GLU B 1 46 ? 48.184 -32.040 65.823 1.00 47.97 46 GLU B O 1
ATOM 2886 N N . PRO B 1 47 ? 49.848 -31.023 64.642 1.00 48.46 47 PRO B N 1
ATOM 2887 C CA . PRO B 1 47 ? 48.951 -30.120 63.915 1.00 48.25 47 PRO B CA 1
ATOM 2888 C C . PRO B 1 47 ? 47.815 -30.831 63.149 1.00 43.60 47 PRO B C 1
ATOM 2889 O O . PRO B 1 47 ? 46.697 -30.354 63.192 1.00 36.63 47 PRO B O 1
ATOM 2893 N N . GLU B 1 48 ? 48.094 -31.948 62.476 1.00 38.06 48 GLU B N 1
ATOM 2894 C CA . GLU B 1 48 ? 47.066 -32.681 61.740 1.00 43.10 48 GLU B CA 1
ATOM 2895 C C . GLU B 1 48 ? 45.902 -33.162 62.648 1.00 40.00 48 GLU B C 1
ATOM 2896 O O . GLU B 1 48 ? 44.756 -33.326 62.191 1.00 39.35 48 GLU B O 1
ATOM 2902 N N . GLU B 1 49 ? 46.217 -33.420 63.900 1.00 36.10 49 GLU B N 1
ATOM 2903 C CA . GLU B 1 49 ? 45.273 -33.946 64.825 1.00 42.62 49 GLU B CA 1
ATOM 2904 C C . GLU B 1 49 ? 44.362 -32.805 65.351 1.00 43.50 49 GLU B C 1
ATOM 2905 O O . GLU B 1 49 ? 43.167 -33.014 65.531 1.00 40.93 49 GLU B O 1
ATOM 2911 N N . LEU B 1 50 ? 44.947 -31.637 65.628 1.00 38.14 50 LEU B N 1
ATOM 2912 C CA . LEU B 1 50 ? 44.179 -30.433 66.001 1.00 40.61 50 LEU B CA 1
ATOM 2913 C C . LEU B 1 50 ? 43.281 -30.011 64.834 1.00 36.85 50 LEU B C 1
ATOM 2914 O O . LEU B 1 50 ? 42.108 -29.721 65.031 1.00 37.16 50 LEU B O 1
ATOM 2919 N N . TRP B 1 51 ? 43.860 -29.995 63.641 1.00 35.06 51 TRP B N 1
ATOM 2920 C CA . TRP B 1 51 ? 43.135 -29.734 62.411 1.00 37.86 51 TRP B CA 1
ATOM 2921 C C . TRP B 1 51 ? 41.900 -30.653 62.267 1.00 41.38 51 TRP B C 1
ATOM 2922 O O . TRP B 1 51 ? 40.773 -30.189 61.977 1.00 33.52 51 TRP B O 1
ATOM 2933 N N . ASN B 1 52 ? 42.084 -31.937 62.535 1.00 41.14 52 ASN B N 1
ATOM 2934 C CA . ASN B 1 52 ? 40.953 -32.849 62.511 1.00 43.08 52 ASN B CA 1
ATOM 2935 C C . ASN B 1 52 ? 39.843 -32.526 63.493 1.00 42.98 52 ASN B C 1
ATOM 2936 O O . ASN B 1 52 ? 38.682 -32.610 63.133 1.00 42.13 52 ASN B O 1
ATOM 2941 N N . GLU B 1 53 ? 40.215 -32.193 64.713 1.00 34.65 53 GLU B N 1
ATOM 2942 C CA . GLU B 1 53 ? 39.265 -31.818 65.729 1.00 37.85 53 GLU B CA 1
ATOM 2943 C C . GLU B 1 53 ? 38.498 -30.548 65.339 1.00 39.90 53 GLU B C 1
ATOM 2944 O O . GLU B 1 53 ? 37.298 -30.403 65.630 1.00 39.13 53 GLU B O 1
ATOM 2950 N N . LEU B 1 54 ? 39.192 -29.610 64.722 1.00 36.19 54 LEU B N 1
ATOM 2951 C CA . LEU B 1 54 ? 38.563 -28.369 64.378 1.00 36.70 54 LEU B CA 1
ATOM 2952 C C . LEU B 1 54 ? 37.564 -28.624 63.248 1.00 32.79 54 LEU B C 1
ATOM 2953 O O . LEU B 1 54 ? 36.502 -28.046 63.241 1.00 34.06 54 LEU B O 1
ATOM 2958 N N . LYS B 1 55 ? 37.907 -29.483 62.320 1.00 32.22 55 LYS B N 1
ATOM 2959 C CA . LYS B 1 55 ? 37.008 -29.880 61.238 1.00 35.34 55 LYS B CA 1
ATOM 2960 C C . LYS B 1 55 ? 35.781 -30.611 61.732 1.00 34.25 55 LYS B C 1
ATOM 2961 O O . LYS B 1 55 ? 34.663 -30.296 61.311 1.00 35.90 55 LYS B O 1
ATOM 2967 N N . VAL B 1 56 ? 35.976 -31.562 62.634 1.00 32.07 56 VAL B N 1
ATOM 2968 C CA . VAL B 1 56 ? 34.859 -32.312 63.190 1.00 34.70 56 VAL B CA 1
ATOM 2969 C C . VAL B 1 56 ? 33.952 -31.402 64.028 1.00 36.56 56 VAL B C 1
ATOM 2970 O O . VAL B 1 56 ? 32.737 -31.496 63.941 1.00 33.71 56 VAL B O 1
ATOM 2974 N N . ALA B 1 57 ? 34.549 -30.505 64.797 1.00 35.92 57 ALA B N 1
ATOM 2975 C CA . ALA B 1 57 ? 33.781 -29.613 65.637 1.00 37.94 57 ALA B CA 1
ATOM 2976 C C . ALA B 1 57 ? 32.999 -28.604 64.755 1.00 37.33 57 ALA B C 1
ATOM 2977 O O . ALA B 1 57 ? 31.847 -28.342 65.031 1.00 33.66 57 ALA B O 1
ATOM 2979 N N . SER B 1 58 ? 33.631 -28.084 63.703 1.00 31.86 58 SER B N 1
ATOM 2980 C CA . SER B 1 58 ? 32.960 -27.265 62.735 1.00 30.49 58 SER B CA 1
ATOM 2981 C C . SER B 1 58 ? 31.730 -27.964 62.149 1.00 31.81 58 SER B C 1
ATOM 2982 O O . SER B 1 58 ? 30.712 -27.343 62.021 1.00 31.96 58 SER B O 1
ATOM 2985 N N . LYS B 1 59 ? 31.824 -29.243 61.831 1.00 34.11 59 LYS B N 1
ATOM 2986 C CA . LYS B 1 59 ? 30.720 -29.978 61.240 1.00 36.06 59 LYS B CA 1
ATOM 2987 C C . LYS B 1 59 ? 29.576 -30.179 62.202 1.00 34.30 59 LYS B C 1
ATOM 2988 O O . LYS B 1 59 ? 28.411 -30.097 61.811 1.00 30.96 59 LYS B O 1
ATOM 2994 N N . ILE B 1 60 ? 29.908 -30.487 63.436 1.00 30.43 60 ILE B N 1
ATOM 2995 C CA . ILE B 1 60 ? 28.933 -30.617 64.462 1.00 34.51 60 ILE B CA 1
ATOM 2996 C C . ILE B 1 60 ? 28.178 -29.307 64.685 1.00 35.00 60 ILE B C 1
ATOM 2997 O O . ILE B 1 60 ? 26.964 -29.337 64.893 1.00 36.40 60 ILE B O 1
ATOM 3002 N N . LEU B 1 61 ? 28.878 -28.189 64.719 1.00 29.40 61 LEU B N 1
ATOM 3003 C CA . LEU B 1 61 ? 28.205 -26.914 64.896 1.00 30.64 61 LEU B CA 1
ATOM 3004 C C . LEU B 1 61 ? 27.393 -26.474 63.653 1.00 31.33 61 LEU B C 1
ATOM 3005 O O . LEU B 1 61 ? 26.358 -25.839 63.813 1.00 28.42 61 LEU B O 1
ATOM 3010 N N . TYR B 1 62 ? 27.886 -26.783 62.458 1.00 30.83 62 TYR B N 1
ATOM 3011 C CA . TYR B 1 62 ? 27.204 -26.495 61.205 1.00 33.56 62 TYR B CA 1
ATOM 3012 C C . TYR B 1 62 ? 25.847 -27.207 61.049 1.00 35.35 62 TYR B C 1
ATOM 3013 O O . TYR B 1 62 ? 24.926 -26.602 60.523 1.00 36.17 62 TYR B O 1
ATOM 3022 N N . ASN B 1 63 ? 25.760 -28.447 61.530 1.00 32.73 63 ASN B N 1
ATOM 3023 C CA . ASN B 1 63 ? 24.572 -29.290 61.445 1.00 39.78 63 ASN B CA 1
ATOM 3024 C C . ASN B 1 63 ? 23.533 -29.036 62.571 1.00 42.38 63 ASN B C 1
ATOM 3025 O O . ASN B 1 63 ? 22.784 -29.916 62.895 1.00 49.61 63 ASN B O 1
ATOM 3030 N N . THR B 1 64 ? 23.492 -27.822 63.134 1.00 37.41 64 THR B N 1
ATOM 3031 C CA . THR B 1 64 ? 22.599 -27.527 64.246 1.00 33.93 64 THR B CA 1
ATOM 3032 C C . THR B 1 64 ? 21.321 -26.921 63.651 1.00 34.72 64 THR B C 1
ATOM 3033 O O . THR B 1 64 ? 20.284 -27.548 63.739 1.00 38.47 64 THR B O 1
ATOM 3037 N N . ARG B 1 65 ? 21.437 -25.738 63.031 1.00 30.20 65 ARG B N 1
ATOM 3038 C CA . ARG B 1 65 ? 20.295 -24.953 62.491 1.00 31.81 65 ARG B CA 1
ATOM 3039 C C . ARG B 1 65 ? 20.679 -24.382 61.136 1.00 30.43 65 ARG B C 1
ATOM 3040 O O . ARG B 1 65 ? 21.745 -23.743 61.026 1.00 33.69 65 ARG B O 1
ATOM 3048 N N . PRO B 1 66 ? 19.841 -24.644 60.102 1.00 29.33 66 PRO B N 1
ATOM 3049 C CA . PRO B 1 66 ? 20.290 -24.351 58.755 1.00 31.57 66 PRO B CA 1
ATOM 3050 C C . PRO B 1 66 ? 20.180 -22.937 58.256 1.00 32.90 66 PRO B C 1
ATOM 3051 O O . PRO B 1 66 ? 21.009 -22.557 57.445 1.00 34.54 66 PRO B O 1
ATOM 3055 N N . THR B 1 67 ? 19.250 -22.134 58.746 1.00 28.48 67 THR B N 1
ATOM 3056 C CA . THR B 1 67 ? 18.800 -20.986 57.948 1.00 25.78 67 THR B CA 1
ATOM 3057 C C . THR B 1 67 ? 19.642 -19.735 58.113 1.00 29.55 67 THR B C 1
ATOM 3058 O O . THR B 1 67 ? 19.840 -18.968 57.146 1.00 32.65 67 THR B O 1
ATOM 3062 N N . ALA B 1 68 ? 20.122 -19.484 59.324 1.00 26.59 68 ALA B N 1
ATOM 3063 C CA . ALA B 1 68 ? 20.925 -18.302 59.547 1.00 28.28 68 ALA B CA 1
ATOM 3064 C C . ALA B 1 68 ? 22.393 -18.550 59.089 1.00 25.47 68 ALA B C 1
ATOM 3065 O O . ALA B 1 68 ? 23.087 -19.375 59.666 1.00 27.72 68 ALA B O 1
ATOM 3067 N N . VAL B 1 69 ? 22.791 -17.850 58.036 1.00 22.89 69 VAL B N 1
ATOM 3068 C CA . VAL B 1 69 ? 24.081 -17.969 57.458 1.00 25.07 69 VAL B CA 1
ATOM 3069 C C . VAL B 1 69 ? 25.216 -17.375 58.351 1.00 26.22 69 VAL B C 1
ATOM 3070 O O . VAL B 1 69 ? 26.368 -17.658 58.124 1.00 25.98 69 VAL B O 1
ATOM 3074 N N . SER B 1 70 ? 24.870 -16.564 59.344 1.00 26.06 70 SER B N 1
ATOM 3075 C CA . SER B 1 70 ? 25.843 -16.069 60.315 1.00 25.04 70 SER B CA 1
ATOM 3076 C C . SER B 1 70 ? 26.681 -17.240 60.889 1.00 24.00 70 SER B C 1
ATOM 3077 O O . SER B 1 70 ? 27.875 -17.121 61.013 1.00 25.87 70 SER B O 1
ATOM 3080 N N . LEU B 1 71 ? 26.041 -18.355 61.222 1.00 25.55 71 LEU B N 1
ATOM 3081 C CA . LEU B 1 71 ? 26.722 -19.530 61.784 1.00 28.34 71 LEU B CA 1
ATOM 3082 C C . LEU B 1 71 ? 27.857 -20.089 60.861 1.00 28.86 71 LEU B C 1
ATOM 3083 O O . LEU B 1 71 ? 29.033 -20.016 61.239 1.00 26.45 71 LEU B O 1
ATOM 3088 N N . PRO B 1 72 ? 27.505 -20.595 59.658 1.00 28.63 72 PRO B N 1
ATOM 3089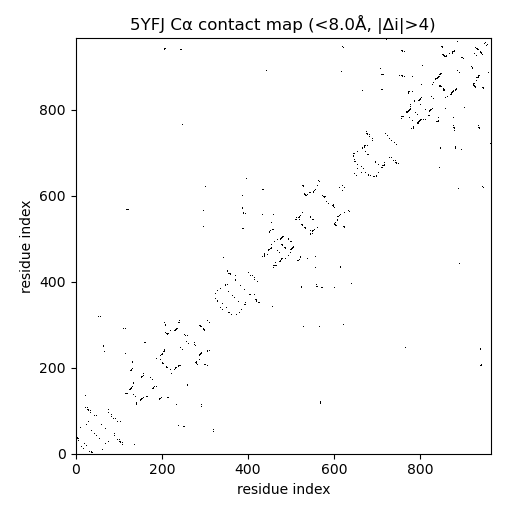 C CA . PRO B 1 72 ? 28.576 -20.954 58.729 1.00 29.01 72 PRO B CA 1
ATOM 3090 C C . PRO B 1 72 ? 29.552 -19.835 58.402 1.00 28.29 72 PRO B C 1
ATOM 3091 O O . PRO B 1 72 ? 30.755 -20.130 58.176 1.00 27.86 72 PRO B O 1
ATOM 3095 N N . ASN B 1 73 ? 29.099 -18.587 58.343 1.00 23.65 73 ASN B N 1
ATOM 3096 C CA . ASN B 1 73 ? 30.049 -17.489 58.076 1.00 24.65 73 ASN B CA 1
ATOM 3097 C C . ASN B 1 73 ? 31.063 -17.322 59.260 1.00 25.68 73 ASN B C 1
ATOM 3098 O O . ASN B 1 73 ? 32.243 -16.904 59.075 1.00 24.69 73 ASN B O 1
ATOM 3103 N N . ALA B 1 74 ? 30.605 -17.580 60.466 1.00 24.92 74 ALA B N 1
ATOM 3104 C CA . ALA B 1 74 ? 31.514 -17.547 61.604 1.00 26.78 74 ALA B CA 1
ATOM 3105 C C . ALA B 1 74 ? 32.513 -18.739 61.530 1.00 27.24 74 ALA B C 1
ATOM 3106 O O . ALA B 1 74 ? 33.702 -18.581 61.774 1.00 27.55 74 ALA B O 1
ATOM 3108 N N . LEU B 1 75 ? 31.997 -19.922 61.293 1.00 25.04 75 LEU B N 1
ATOM 3109 C CA . LEU B 1 75 ? 32.830 -21.095 61.131 1.00 27.02 75 LEU B CA 1
ATOM 3110 C C . LEU B 1 75 ? 33.870 -20.880 60.007 1.00 29.46 75 LEU B C 1
ATOM 3111 O O . LEU B 1 75 ? 34.999 -21.242 60.182 1.00 25.42 75 LEU B O 1
ATOM 3116 N N . ARG B 1 76 ? 33.466 -20.277 58.889 1.00 26.40 76 ARG B N 1
ATOM 3117 C CA . ARG B 1 76 ? 34.371 -19.984 57.823 1.00 28.21 76 ARG B CA 1
ATOM 3118 C C . ARG B 1 76 ? 35.420 -18.963 58.166 1.00 29.30 76 ARG B C 1
ATOM 3119 O O . ARG B 1 76 ? 36.539 -19.065 57.686 1.00 26.84 76 ARG B O 1
ATOM 3127 N N . TYR B 1 77 ? 35.032 -17.933 58.902 1.00 27.45 77 TYR B N 1
ATOM 3128 C CA . TYR B 1 77 ? 35.960 -16.916 59.278 1.00 29.02 77 TYR B CA 1
ATOM 3129 C C . TYR B 1 77 ? 37.176 -17.557 60.056 1.00 26.95 77 TYR B C 1
ATOM 3130 O O . TYR B 1 77 ? 38.336 -17.286 59.760 1.00 29.98 77 TYR B O 1
ATOM 3139 N N . VAL B 1 78 ? 36.858 -18.373 61.029 1.00 25.11 78 VAL B N 1
ATOM 3140 C CA . VAL B 1 78 ? 37.844 -19.085 61.793 1.00 27.80 78 VAL B CA 1
ATOM 3141 C C . VAL B 1 78 ? 38.542 -20.117 60.886 1.00 28.10 78 VAL B C 1
ATOM 3142 O O . VAL B 1 78 ? 39.752 -20.096 60.791 1.00 27.38 78 VAL B O 1
ATOM 3146 N N . MET B 1 79 ? 37.774 -20.953 60.191 1.00 27.57 79 MET B N 1
ATOM 3147 C CA . MET B 1 79 ? 38.338 -22.084 59.479 1.00 30.73 79 MET B CA 1
ATOM 3148 C C . MET B 1 79 ? 39.107 -21.767 58.218 1.00 29.62 79 MET B C 1
ATOM 3149 O O . MET B 1 79 ? 40.042 -22.493 57.954 1.00 29.54 79 MET B O 1
ATOM 3154 N N . HIS B 1 80 ? 38.771 -20.724 57.461 1.00 29.91 80 HIS B N 1
ATOM 3155 C CA . HIS B 1 80 ? 39.616 -20.326 56.350 1.00 31.71 80 HIS B CA 1
ATOM 3156 C C . HIS B 1 80 ? 41.010 -20.002 56.882 1.00 32.60 80 HIS B C 1
ATOM 3157 O O . HIS B 1 80 ? 41.975 -20.302 56.219 1.00 31.67 80 HIS B O 1
ATOM 3164 N N . ARG B 1 81 ? 41.094 -19.325 58.030 1.00 31.28 81 ARG B N 1
ATOM 3165 C CA . ARG B 1 81 ? 42.373 -18.872 58.588 1.00 32.66 81 ARG B CA 1
ATOM 3166 C C . ARG B 1 81 ? 43.152 -20.061 59.140 1.00 35.23 81 ARG B C 1
ATOM 3167 O O . ARG B 1 81 ? 44.327 -20.209 58.865 1.00 36.36 81 ARG B O 1
ATOM 3175 N N . VAL B 1 82 ? 42.474 -20.929 59.862 1.00 32.23 82 VAL B N 1
ATOM 3176 C CA . VAL B 1 82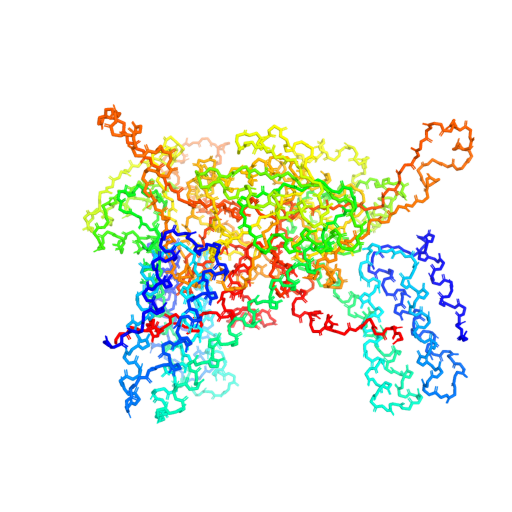 ? 43.057 -22.146 60.347 1.00 34.64 82 VAL B CA 1
ATOM 3177 C C . VAL B 1 82 ? 43.571 -23.039 59.198 1.00 38.99 82 VAL B C 1
ATOM 3178 O O . VAL B 1 82 ? 44.680 -23.526 59.279 1.00 36.04 82 VAL B O 1
ATOM 3182 N N . LYS B 1 83 ? 42.784 -23.197 58.138 1.00 35.82 83 LYS B N 1
ATOM 3183 C CA . LYS B 1 83 ? 43.156 -24.006 57.053 1.00 34.71 83 LYS B CA 1
ATOM 3184 C C . LYS B 1 83 ? 44.380 -23.443 56.323 1.00 40.64 83 LYS B C 1
ATOM 3185 O O . LYS B 1 83 ? 45.234 -24.231 55.952 1.00 36.03 83 LYS B O 1
ATOM 3191 N N . ALA B 1 84 ? 44.451 -22.128 56.100 1.00 36.15 84 ALA B N 1
ATOM 3192 C CA . ALA B 1 84 ? 45.625 -21.541 55.486 1.00 38.14 84 ALA B CA 1
ATOM 3193 C C . ALA B 1 84 ? 46.894 -21.684 56.351 1.00 43.46 84 ALA B C 1
ATOM 3194 O O . ALA B 1 84 ? 47.987 -21.794 55.805 1.00 45.72 84 ALA B O 1
ATOM 3196 N N . ALA B 1 85 ? 46.763 -21.691 57.665 1.00 39.15 85 ALA B N 1
ATOM 3197 C CA . ALA B 1 85 ? 47.916 -21.905 58.538 1.00 40.86 85 ALA B CA 1
ATOM 3198 C C . ALA B 1 85 ? 48.379 -23.381 58.517 1.00 43.79 85 ALA B C 1
ATOM 3199 O O . ALA B 1 85 ? 49.551 -23.644 58.338 1.00 45.91 85 ALA B O 1
ATOM 3201 N N . TYR B 1 86 ? 47.455 -24.323 58.651 1.00 42.76 86 TYR B N 1
ATOM 3202 C CA . TYR B 1 86 ? 47.754 -25.763 58.539 1.00 44.42 86 TYR B CA 1
ATOM 3203 C C . TYR B 1 86 ? 48.482 -26.118 57.227 1.00 47.11 86 TYR B C 1
ATOM 3204 O O . TYR B 1 86 ? 49.519 -26.746 57.270 1.00 42.63 86 TYR B O 1
ATOM 3213 N N . LEU B 1 87 ? 47.924 -25.697 56.097 1.00 43.18 87 LEU B N 1
ATOM 3214 C CA . LEU B 1 87 ? 48.499 -25.947 54.791 1.00 50.55 87 LEU B CA 1
ATOM 3215 C C . LEU B 1 87 ? 49.758 -25.131 54.543 1.00 45.63 87 LEU B C 1
ATOM 3216 O O . LEU B 1 87 ? 50.504 -25.448 53.656 1.00 45.02 87 LEU B O 1
ATOM 3221 N N . GLY B 1 88 ? 49.959 -24.063 55.283 1.00 50.98 88 GLY B N 1
ATOM 3222 C CA . GLY B 1 88 ? 51.201 -23.295 55.202 1.00 50.70 88 GLY B CA 1
ATOM 3223 C C . GLY B 1 88 ? 52.288 -23.863 56.103 1.00 52.87 88 GLY B C 1
ATOM 3224 O O . GLY B 1 88 ? 53.298 -23.206 56.281 1.00 59.61 88 GLY B O 1
ATOM 3225 N N . GLY B 1 89 ? 52.052 -25.026 56.727 1.00 47.45 89 GLY B N 1
ATOM 3226 C CA . GLY B 1 89 ? 53.048 -25.705 57.551 1.00 47.37 89 GLY B CA 1
ATOM 3227 C C . GLY B 1 89 ? 53.113 -25.342 59.020 1.00 48.52 89 GLY B C 1
ATOM 3228 O O . GLY B 1 89 ? 54.033 -25.745 59.735 1.00 44.07 89 GLY B O 1
ATOM 3229 N N . ALA B 1 90 ? 52.132 -24.608 59.517 1.00 49.08 90 ALA B N 1
ATOM 3230 C CA . ALA B 1 90 ? 52.183 -24.184 60.893 1.00 41.98 90 ALA B CA 1
ATOM 3231 C C . ALA B 1 90 ? 52.309 -25.387 61.807 1.00 40.69 90 ALA B C 1
ATOM 3232 O O . ALA B 1 90 ? 51.788 -26.480 61.536 1.00 36.94 90 ALA B O 1
ATOM 3234 N N . ASP B 1 91 ? 53.007 -25.152 62.899 1.00 41.35 91 ASP B N 1
ATOM 3235 C CA . ASP B 1 91 ? 53.182 -26.127 63.947 1.00 46.61 91 ASP B CA 1
ATOM 3236 C C . ASP B 1 91 ? 51.972 -26.017 64.893 1.00 45.39 91 ASP B C 1
ATOM 3237 O O . ASP B 1 91 ? 51.070 -25.183 64.661 1.00 40.91 91 ASP B O 1
ATOM 3242 N N . LEU B 1 92 ? 51.972 -26.854 65.930 1.00 39.37 92 LEU B N 1
ATOM 3243 C CA . LEU B 1 92 ? 50.850 -27.027 66.790 1.00 42.13 92 LEU B CA 1
ATOM 3244 C C . LEU B 1 92 ? 50.449 -25.702 67.423 1.00 44.67 92 LEU B C 1
ATOM 3245 O O . LEU B 1 92 ? 49.282 -25.312 67.302 1.00 41.74 92 LEU B O 1
ATOM 3250 N N . GLU B 1 93 ? 51.377 -25.046 68.127 1.00 40.04 93 GLU B N 1
ATOM 3251 C CA . GLU B 1 93 ? 51.037 -23.851 68.874 1.00 41.90 93 GLU B CA 1
ATOM 3252 C C . GLU B 1 93 ? 50.615 -22.729 67.950 1.00 41.11 93 GLU B C 1
ATOM 3253 O O . GLU B 1 93 ? 49.730 -21.939 68.314 1.00 36.85 93 GLU B O 1
ATOM 3259 N N . THR B 1 94 ? 51.173 -22.706 66.747 1.00 36.58 94 THR B N 1
ATOM 3260 C CA . THR B 1 94 ? 50.794 -21.724 65.776 1.00 38.90 94 THR B CA 1
ATOM 3261 C C . THR B 1 94 ? 49.328 -21.918 65.252 1.00 38.93 94 THR B C 1
ATOM 3262 O O . THR B 1 94 ? 48.597 -20.942 65.048 1.00 34.64 94 THR B O 1
ATOM 3266 N N . LEU B 1 95 ? 48.945 -23.164 65.018 1.00 40.11 95 LEU B N 1
ATOM 3267 C CA . LEU B 1 95 ? 47.640 -23.509 64.525 1.00 40.53 95 LEU B CA 1
ATOM 3268 C C . LEU B 1 95 ? 46.611 -23.264 65.622 1.00 38.35 95 LEU B C 1
ATOM 3269 O O . LEU B 1 95 ? 45.574 -22.715 65.354 1.00 38.61 95 LEU B O 1
ATOM 3274 N N . ARG B 1 96 ? 46.952 -23.620 66.849 1.00 35.34 96 ARG B N 1
ATOM 3275 C CA . ARG B 1 96 ? 46.122 -23.347 67.999 1.00 37.34 96 ARG B CA 1
ATOM 3276 C C . ARG B 1 96 ? 45.814 -21.866 68.151 1.00 39.66 96 ARG B C 1
ATOM 3277 O O . ARG B 1 96 ? 44.632 -21.476 68.303 1.00 34.76 96 ARG B O 1
ATOM 3285 N N . PHE B 1 97 ? 46.866 -21.052 68.139 1.00 35.49 97 PHE B N 1
ATOM 3286 C CA . PHE B 1 97 ? 46.702 -19.639 68.255 1.00 36.04 97 PHE B CA 1
ATOM 3287 C C . PHE B 1 97 ? 45.894 -19.065 67.102 1.00 34.43 97 PHE B C 1
ATOM 3288 O O . PHE B 1 97 ? 45.131 -18.187 67.330 1.00 35.54 97 PHE B O 1
ATOM 3296 N N . THR B 1 98 ? 46.088 -19.534 65.884 1.00 32.80 98 THR B N 1
ATOM 3297 C CA . THR B 1 98 ? 45.349 -19.030 64.740 1.00 33.26 98 THR B CA 1
ATOM 3298 C C . THR B 1 98 ? 43.827 -19.215 64.952 1.00 34.71 98 THR B C 1
ATOM 3299 O O . THR B 1 98 ? 43.045 -18.291 64.683 1.00 30.56 98 THR B O 1
ATOM 3303 N N . ALA B 1 99 ? 43.450 -20.416 65.427 1.00 35.35 99 ALA B N 1
ATOM 3304 C CA . ALA B 1 99 ? 42.081 -20.777 65.766 1.00 30.68 99 ALA B CA 1
ATOM 3305 C C . ALA B 1 99 ? 41.545 -19.896 66.886 1.00 31.39 99 ALA B C 1
ATOM 3306 O O . ALA B 1 99 ? 40.513 -19.245 66.714 1.00 30.75 99 ALA B O 1
ATOM 3308 N N . ILE B 1 100 ? 42.257 -19.802 67.997 1.00 29.31 100 ILE B N 1
ATOM 3309 C CA . ILE B 1 100 ? 41.812 -18.940 69.129 1.00 29.60 100 ILE B CA 1
ATOM 3310 C C . ILE B 1 100 ? 41.611 -17.473 68.758 1.00 31.01 100 ILE B C 1
ATOM 3311 O O . ILE B 1 100 ? 40.590 -16.852 69.087 1.00 31.49 100 ILE B O 1
ATOM 3316 N N . ASN B 1 101 ? 42.565 -16.949 68.033 1.00 29.70 101 ASN B N 1
ATOM 3317 C CA . ASN B 1 101 ? 42.614 -15.578 67.732 1.00 30.60 101 ASN B CA 1
ATOM 3318 C C . ASN B 1 101 ? 41.631 -15.191 66.611 1.00 31.38 101 ASN B C 1
ATOM 3319 O O . ASN B 1 101 ? 41.226 -14.056 66.545 1.00 30.69 101 ASN B O 1
ATOM 3324 N N . SER B 1 102 ? 41.392 -16.094 65.674 1.00 31.38 102 SER B N 1
ATOM 3325 C CA . SER B 1 102 ? 40.441 -15.876 64.642 1.00 28.36 102 SER B CA 1
ATOM 3326 C C . SER B 1 102 ? 39.060 -15.900 65.311 1.00 27.59 102 SER B C 1
ATOM 3327 O O . SER B 1 102 ? 38.264 -15.053 65.051 1.00 26.42 102 SER B O 1
ATOM 3330 N N . ALA B 1 103 ? 38.835 -16.830 66.213 1.00 26.86 103 ALA B N 1
ATOM 3331 C CA . ALA B 1 103 ? 37.591 -16.891 66.945 1.00 27.17 103 ALA B CA 1
ATOM 3332 C C . ALA B 1 103 ? 37.337 -15.570 67.690 1.00 33.43 103 ALA B C 1
ATOM 3333 O O . ALA B 1 103 ? 36.241 -15.021 67.632 1.00 26.69 103 ALA B O 1
ATOM 3335 N N . LYS B 1 104 ? 38.375 -15.058 68.346 1.00 34.63 104 LYS B N 1
ATOM 3336 C CA . LYS B 1 104 ? 38.264 -13.846 69.134 1.00 34.85 104 LYS B CA 1
ATOM 3337 C C . LYS B 1 104 ? 37.966 -12.615 68.328 1.00 30.51 104 LYS B C 1
ATOM 3338 O O . LYS B 1 104 ? 37.213 -11.751 68.780 1.00 29.32 104 LYS B O 1
ATOM 3344 N N . GLU B 1 105 ? 38.630 -12.496 67.195 1.00 27.63 105 GLU B N 1
ATOM 3345 C CA . GLU B 1 105 ? 38.401 -11.405 66.265 1.00 33.05 105 GLU B CA 1
ATOM 3346 C C . GLU B 1 105 ? 36.936 -11.396 65.720 1.00 31.02 105 GLU B C 1
ATOM 3347 O O . GLU B 1 105 ? 36.371 -10.329 65.508 1.00 30.58 105 GLU B O 1
ATOM 3353 N N . PHE B 1 106 ? 36.428 -12.569 65.354 1.00 27.47 106 PHE B N 1
ATOM 3354 C CA . PHE B 1 106 ? 35.045 -12.678 64.857 1.00 29.19 106 PHE B CA 1
ATOM 3355 C C . PHE B 1 106 ? 34.085 -12.159 65.947 1.00 29.45 106 PHE B C 1
ATOM 3356 O O . PHE B 1 106 ? 33.190 -11.379 65.674 1.00 27.25 106 PHE B O 1
ATOM 3364 N N . ILE B 1 107 ? 34.328 -12.585 67.187 1.00 28.17 107 ILE B N 1
ATOM 3365 C CA . ILE B 1 107 ? 33.465 -12.237 68.321 1.00 29.44 107 ILE B CA 1
ATOM 3366 C C . ILE B 1 107 ? 33.500 -10.733 68.567 1.00 32.86 107 ILE B C 1
ATOM 3367 O O . ILE B 1 107 ? 32.453 -10.073 68.710 1.00 28.75 107 ILE B O 1
ATOM 3372 N N . TYR B 1 108 ? 34.713 -10.191 68.562 1.00 31.53 108 TYR B N 1
ATOM 3373 C CA . TYR B 1 108 ? 34.924 -8.762 68.778 1.00 31.19 108 TYR B CA 1
ATOM 3374 C C . TYR B 1 108 ? 34.353 -7.931 67.602 1.00 29.09 108 TYR B C 1
ATOM 3375 O O . TYR B 1 108 ? 33.754 -6.902 67.818 1.00 29.09 108 TYR B O 1
ATOM 3384 N N . ASN B 1 109 ? 34.601 -8.348 66.371 1.00 26.22 109 ASN B N 1
ATOM 3385 C CA . ASN B 1 109 ? 34.005 -7.724 65.229 1.00 26.63 109 ASN B CA 1
ATOM 3386 C C . ASN B 1 109 ? 32.450 -7.725 65.266 1.00 25.68 109 ASN B C 1
ATOM 3387 O O . ASN B 1 109 ? 31.852 -6.697 64.919 1.00 25.77 109 ASN B O 1
ATOM 3392 N N . SER B 1 110 ? 31.853 -8.828 65.703 1.00 23.95 110 SER B N 1
ATOM 3393 C CA . SER B 1 110 ? 30.415 -8.938 65.882 1.00 26.20 110 SER B CA 1
ATOM 3394 C C . SER B 1 110 ? 29.910 -7.943 66.888 1.00 25.36 110 SER B C 1
ATOM 3395 O O . SER B 1 110 ? 29.027 -7.161 66.579 1.00 25.18 110 SER B O 1
ATOM 3398 N N . GLU B 1 111 ? 30.575 -7.808 68.012 1.00 27.83 111 GLU B N 1
ATOM 3399 C CA . GLU B 1 111 ? 30.123 -6.836 69.040 1.00 31.40 111 GLU B CA 1
ATOM 3400 C C . GLU B 1 111 ? 30.207 -5.400 68.537 1.00 29.64 111 GLU B C 1
ATOM 3401 O O . GLU B 1 111 ? 29.262 -4.624 68.702 1.00 26.30 111 GLU B O 1
ATOM 3407 N N . LYS B 1 112 ? 31.318 -5.052 67.908 1.00 28.76 112 LYS B N 1
ATOM 3408 C CA . LYS B 1 112 ? 31.506 -3.728 67.329 1.00 32.53 112 LYS B CA 1
ATOM 3409 C C . LYS B 1 112 ? 30.491 -3.430 66.184 1.00 30.72 112 LYS B C 1
ATOM 3410 O O . LYS B 1 112 ? 30.054 -2.307 66.008 1.00 27.36 112 LYS B O 1
ATOM 3416 N N . ALA B 1 113 ? 30.194 -4.442 65.380 1.00 27.76 113 ALA B N 1
ATOM 3417 C CA . ALA B 1 113 ? 29.328 -4.259 64.257 1.00 27.02 113 ALA B CA 1
ATOM 3418 C C . ALA B 1 113 ? 27.903 -3.909 64.740 1.00 25.51 113 ALA B C 1
ATOM 3419 O O . ALA B 1 113 ? 27.268 -3.000 64.207 1.00 24.58 113 ALA B O 1
ATOM 3421 N N . ILE B 1 114 ? 27.455 -4.568 65.788 1.00 27.36 114 ILE B N 1
ATOM 3422 C CA . ILE B 1 114 ? 26.126 -4.325 66.354 1.00 27.99 114 ILE B CA 1
ATOM 3423 C C . ILE B 1 114 ? 26.043 -2.964 66.977 1.00 30.81 114 ILE B C 1
ATOM 3424 O O . ILE B 1 114 ? 25.042 -2.253 66.790 1.00 30.61 114 ILE B O 1
ATOM 3429 N N . GLU B 1 115 ? 27.109 -2.544 67.638 1.00 27.72 115 GLU B N 1
ATOM 3430 C CA . GLU B 1 115 ? 27.183 -1.187 68.131 1.00 30.00 115 GLU B CA 1
ATOM 3431 C C . GLU B 1 115 ? 27.121 -0.106 67.002 1.00 29.59 115 GLU B C 1
ATOM 3432 O O . GLU B 1 115 ? 26.384 0.888 67.132 1.00 26.27 115 GLU B O 1
ATOM 3438 N N . ARG B 1 116 ? 27.877 -0.300 65.935 1.00 25.14 116 ARG B N 1
ATOM 3439 C CA . ARG B 1 116 ? 27.925 0.645 64.847 1.00 29.55 116 ARG B CA 1
ATOM 3440 C C . ARG B 1 116 ? 26.548 0.746 64.073 1.00 27.63 116 ARG B C 1
ATOM 3441 O O . ARG B 1 116 ? 26.093 1.863 63.676 1.00 25.54 116 ARG B O 1
ATOM 3449 N N . ILE B 1 117 ? 25.936 -0.409 63.876 1.00 21.37 117 ILE B N 1
ATOM 3450 C CA . ILE B 1 117 ? 24.564 -0.505 63.311 1.00 24.39 117 ILE B CA 1
ATOM 3451 C C . ILE B 1 117 ? 23.554 0.330 64.097 1.00 23.77 117 ILE B C 1
ATOM 3452 O O . ILE B 1 117 ? 22.728 1.077 63.524 1.00 23.33 117 ILE B O 1
ATOM 3457 N N . GLY B 1 118 ? 23.639 0.226 65.408 1.00 23.71 118 GLY B N 1
ATOM 3458 C CA . GLY B 1 118 ? 22.898 1.110 66.323 1.00 21.01 118 GLY B CA 1
ATOM 3459 C C . GLY B 1 118 ? 23.129 2.587 66.081 1.00 22.21 118 GLY B C 1
ATOM 3460 O O . GLY B 1 118 ? 22.166 3.360 65.965 1.00 21.97 118 GLY B O 1
ATOM 3461 N N . GLU B 1 119 ? 24.378 2.989 65.976 1.00 23.22 119 GLU B N 1
ATOM 3462 C CA . GLU B 1 119 ? 24.688 4.413 65.816 1.00 27.50 119 GLU B CA 1
ATOM 3463 C C . GLU B 1 119 ? 24.218 4.923 64.474 1.00 27.46 119 GLU B C 1
ATOM 3464 O O . GLU B 1 119 ? 23.722 6.043 64.350 1.00 28.61 119 GLU B O 1
ATOM 3470 N N . ILE B 1 120 ? 24.414 4.112 63.442 1.00 24.81 120 ILE B N 1
ATOM 3471 C CA . ILE B 1 120 ? 23.977 4.488 62.093 1.00 24.95 120 ILE B CA 1
ATOM 3472 C C . ILE B 1 120 ? 22.443 4.487 62.021 1.00 26.80 120 ILE B C 1
ATOM 3473 O O . ILE B 1 120 ? 21.825 5.441 61.530 1.00 24.03 120 ILE B O 1
ATOM 3478 N N . GLY B 1 121 ? 21.831 3.403 62.465 1.00 25.07 121 GLY B N 1
ATOM 3479 C CA . GLY B 1 121 ? 20.354 3.312 62.351 1.00 26.83 121 GLY B CA 1
ATOM 3480 C C . GLY B 1 121 ? 19.593 4.356 63.192 1.00 25.71 121 GLY B C 1
ATOM 3481 O O . GLY B 1 121 ? 18.558 4.876 62.768 1.00 26.46 121 GLY B O 1
ATOM 3482 N N . ALA B 1 122 ? 20.153 4.720 64.346 1.00 23.91 122 ALA B N 1
ATOM 3483 C CA . ALA B 1 122 ? 19.533 5.674 65.243 1.00 24.31 122 ALA B CA 1
ATOM 3484 C C . ALA B 1 122 ? 19.419 7.023 64.602 1.00 24.68 122 ALA B C 1
ATOM 3485 O O . ALA B 1 122 ? 18.486 7.750 64.926 1.00 24.07 122 ALA B O 1
ATOM 3487 N N . LYS B 1 123 ? 20.296 7.357 63.664 1.00 24.11 123 LYS B N 1
ATOM 3488 C CA . LYS B 1 123 ? 20.140 8.623 62.977 1.00 26.26 123 LYS B CA 1
ATOM 3489 C C . LYS B 1 123 ? 18.924 8.664 62.059 1.00 27.64 123 LYS B C 1
ATOM 3490 O O . LYS B 1 123 ? 18.462 9.724 61.748 1.00 26.89 123 LYS B O 1
ATOM 3496 N N . ARG B 1 124 ? 18.411 7.523 61.624 1.00 33.48 124 ARG B N 1
ATOM 3497 C CA . ARG B 1 124 ? 17.165 7.482 60.886 1.00 33.57 124 ARG B CA 1
ATOM 3498 C C . ARG B 1 124 ? 15.917 7.598 61.758 1.00 34.86 124 ARG B C 1
ATOM 3499 O O . ARG B 1 124 ? 14.810 7.671 61.191 1.00 33.42 124 ARG B O 1
ATOM 3507 N N . ILE B 1 125 ? 16.046 7.532 63.093 1.00 27.47 125 ILE B N 1
ATOM 3508 C CA . ILE B 1 125 ? 14.896 7.497 63.947 1.00 27.26 125 ILE B CA 1
ATOM 3509 C C . ILE B 1 125 ? 14.658 8.930 64.356 1.00 29.43 125 ILE B C 1
ATOM 3510 O O . ILE B 1 125 ? 15.595 9.618 64.647 1.00 28.62 125 ILE B O 1
ATOM 3515 N N . GLU B 1 126 ? 13.420 9.425 64.287 1.00 31.43 126 GLU B N 1
ATOM 3516 C CA . GLU B 1 126 ? 13.136 10.828 64.699 1.00 32.81 126 GLU B CA 1
ATOM 3517 C C . GLU B 1 126 ? 12.348 10.891 65.992 1.00 32.31 126 GLU B C 1
ATOM 3518 O O . GLU B 1 126 ? 11.628 9.953 66.345 1.00 26.65 126 GLU B O 1
ATOM 3524 N N . ASP B 1 127 ? 12.446 12.034 66.666 1.00 33.35 127 ASP B N 1
ATOM 3525 C CA . ASP B 1 127 ? 11.735 12.253 67.900 1.00 34.75 127 ASP B CA 1
ATOM 3526 C C . ASP B 1 127 ? 10.225 12.040 67.699 1.00 30.74 127 ASP B C 1
ATOM 3527 O O . ASP B 1 127 ? 9.622 12.504 66.715 1.00 34.52 127 ASP B O 1
ATOM 3532 N N . GLY B 1 128 ? 9.615 11.332 68.623 1.00 32.95 128 GLY B N 1
ATOM 3533 C CA . GLY B 1 128 ? 8.167 10.989 68.537 1.00 32.95 128 GLY B CA 1
ATOM 3534 C C . GLY B 1 128 ? 7.809 9.761 67.686 1.00 31.34 128 GLY B C 1
ATOM 3535 O O . GLY B 1 128 ? 6.618 9.381 67.617 1.00 31.40 128 GLY B O 1
ATOM 3536 N N . ASP B 1 129 ? 8.811 9.119 67.069 1.00 27.15 129 ASP B N 1
ATOM 3537 C CA . ASP B 1 129 ? 8.542 7.935 66.231 1.00 26.24 129 ASP B CA 1
ATOM 3538 C C . ASP B 1 129 ? 7.902 6.753 66.979 1.00 24.44 129 ASP B C 1
ATOM 3539 O O . ASP B 1 129 ? 8.278 6.447 68.104 1.00 21.74 129 ASP B O 1
ATOM 3544 N N . ILE B 1 130 ? 6.903 6.143 66.340 1.00 24.03 130 ILE B N 1
ATOM 3545 C CA . ILE B 1 130 ? 6.384 4.847 66.722 1.00 24.58 130 ILE B CA 1
ATOM 3546 C C . ILE B 1 130 ? 7.061 3.825 65.802 1.00 24.76 130 ILE B C 1
ATOM 3547 O O . ILE B 1 130 ? 6.986 3.938 64.580 1.00 25.02 130 ILE B O 1
ATOM 3552 N N . ILE B 1 131 ? 7.727 2.836 66.380 1.00 21.43 131 ILE B N 1
ATOM 3553 C CA . ILE B 1 131 ? 8.474 1.869 65.638 1.00 21.59 131 ILE B CA 1
ATOM 3554 C C . ILE B 1 131 ? 7.875 0.514 65.855 1.00 21.14 131 ILE B C 1
ATOM 3555 O O . ILE B 1 131 ? 7.621 0.168 66.973 1.00 23.76 131 ILE B O 1
ATOM 3560 N N . MET B 1 132 ? 7.603 -0.259 64.820 1.00 20.90 132 MET B N 1
ATOM 3561 C CA . MET B 1 132 ? 7.166 -1.633 65.018 1.00 20.81 132 MET B CA 1
ATOM 3562 C C . MET B 1 132 ? 8.333 -2.565 64.744 1.00 22.16 132 MET B C 1
ATOM 3563 O O . MET B 1 132 ? 9.120 -2.309 63.856 1.00 24.04 132 MET B O 1
ATOM 3568 N N . THR B 1 133 ? 8.460 -3.626 65.539 1.00 22.13 133 THR B N 1
ATOM 3569 C CA . THR B 1 133 ? 9.542 -4.596 65.369 1.00 23.51 133 THR B CA 1
ATOM 3570 C C . THR B 1 133 ? 8.934 -5.968 65.429 1.00 21.89 133 THR B C 1
ATOM 3571 O O . THR B 1 133 ? 7.737 -6.081 65.636 1.00 27.35 133 THR B O 1
ATOM 3575 N N . HIS B 1 134 ? 9.728 -7.007 65.196 1.00 19.43 134 HIS B N 1
ATOM 3576 C CA . HIS B 1 134 ? 9.209 -8.371 65.150 1.00 20.35 134 HIS B CA 1
ATOM 3577 C C . HIS B 1 134 ? 10.315 -9.266 65.656 1.00 20.21 134 HIS B C 1
ATOM 3578 O O . HIS B 1 134 ? 11.452 -8.931 65.473 1.00 20.51 134 HIS B O 1
ATOM 3585 N N . CYS B 1 135 ? 9.965 -10.356 66.313 1.00 20.43 135 CYS B N 1
ATOM 3586 C CA . CYS B 1 135 ? 10.957 -11.266 66.938 1.00 25.43 135 CYS B CA 1
ATOM 3587 C C . CYS B 1 135 ? 11.849 -10.527 67.941 1.00 23.30 135 CYS B C 1
ATOM 3588 O O . CYS B 1 135 ? 11.432 -9.510 68.540 1.00 23.36 135 CYS B O 1
ATOM 3591 N N . HIS B 1 136 ? 13.031 -11.068 68.173 1.00 22.48 136 HIS B N 1
ATOM 3592 C CA . HIS B 1 136 ? 14.035 -10.414 69.016 1.00 21.29 136 HIS B CA 1
ATOM 3593 C C . HIS B 1 136 ? 15.372 -10.401 68.249 1.00 21.81 136 HIS B C 1
ATOM 3594 O O . HIS B 1 136 ? 16.003 -11.467 68.012 1.00 21.28 136 HIS B O 1
ATOM 3601 N N . SER B 1 137 ? 15.788 -9.202 67.868 1.00 19.42 137 SER B N 1
ATOM 3602 C CA . SER B 1 137 ? 16.967 -8.990 67.097 1.00 20.77 137 SER B CA 1
ATOM 3603 C C . SER B 1 137 ? 17.835 -8.010 67.880 1.00 21.93 137 SER B C 1
ATOM 3604 O O . SER B 1 137 ? 17.439 -6.843 68.100 1.00 20.47 137 SER B O 1
ATOM 3607 N N . LYS B 1 138 ? 19.060 -8.432 68.189 1.00 20.36 138 LYS B N 1
ATOM 3608 C CA . LYS B 1 138 ? 19.984 -7.541 68.905 1.00 22.09 138 LYS B CA 1
ATOM 3609 C C . LYS B 1 138 ? 20.372 -6.426 68.011 1.00 19.53 138 LYS B C 1
ATOM 3610 O O . LYS B 1 138 ? 20.620 -5.342 68.491 1.00 20.82 138 LYS B O 1
ATOM 3616 N N . ALA B 1 139 ? 20.416 -6.654 66.713 1.00 19.08 139 ALA B N 1
ATOM 3617 C CA . ALA B 1 139 ? 20.798 -5.552 65.827 1.00 20.48 139 ALA B CA 1
ATOM 3618 C C . ALA B 1 139 ? 19.688 -4.506 65.801 1.00 20.01 139 ALA B C 1
ATOM 3619 O O . ALA B 1 139 ? 19.990 -3.306 65.827 1.00 19.45 139 ALA B O 1
ATOM 3621 N N . ALA B 1 140 ? 18.415 -4.938 65.701 1.00 21.09 140 ALA B N 1
ATOM 3622 C CA . ALA B 1 140 ? 17.289 -3.967 65.670 1.00 22.75 140 ALA B CA 1
ATOM 3623 C C . ALA B 1 140 ? 17.188 -3.216 67.010 1.00 21.92 140 ALA B C 1
ATOM 3624 O O . ALA B 1 140 ? 16.927 -2.030 67.061 1.00 21.52 140 ALA B O 1
ATOM 3626 N N . ILE B 1 141 ? 17.335 -3.962 68.098 1.00 21.54 141 ILE B N 1
ATOM 3627 C CA . ILE B 1 141 ? 17.315 -3.366 69.440 1.00 23.63 141 ILE B CA 1
ATOM 3628 C C . ILE B 1 141 ? 18.397 -2.326 69.649 1.00 22.74 141 ILE B C 1
ATOM 3629 O O . ILE B 1 141 ? 18.147 -1.314 70.300 1.00 20.76 141 ILE B O 1
ATOM 3634 N N . SER B 1 142 ? 19.586 -2.568 69.108 1.00 23.30 142 SER B N 1
ATOM 3635 C CA . SER B 1 142 ? 20.720 -1.609 69.230 1.00 23.96 142 SER B CA 1
ATOM 3636 C C . SER B 1 142 ? 20.285 -0.272 68.625 1.00 23.12 142 SER B C 1
ATOM 3637 O O . SER B 1 142 ? 20.602 0.807 69.127 1.00 25.30 142 SER B O 1
ATOM 3640 N N . VAL B 1 143 ? 19.520 -0.331 67.555 1.00 23.37 143 VAL B N 1
ATOM 3641 C CA . VAL B 1 143 ? 19.034 0.884 66.891 1.00 23.19 143 VAL B CA 1
ATOM 3642 C C . VAL B 1 143 ? 18.103 1.666 67.836 1.00 24.42 143 VAL B C 1
ATOM 3643 O O . VAL B 1 143 ? 18.257 2.864 67.984 1.00 19.70 143 VAL B O 1
ATOM 3647 N N . MET B 1 144 ? 17.125 0.984 68.412 1.00 25.66 144 MET B N 1
ATOM 3648 C CA . MET B 1 144 ? 16.122 1.640 69.245 1.00 27.62 144 MET B CA 1
ATOM 3649 C C . MET B 1 144 ? 16.720 2.133 70.548 1.00 27.56 144 MET B C 1
ATOM 3650 O O . MET B 1 144 ? 16.471 3.267 70.972 1.00 23.63 144 MET B O 1
ATOM 3655 N N . LYS B 1 145 ? 17.597 1.314 71.113 1.00 27.75 145 LYS B N 1
ATOM 3656 C CA . LYS B 1 145 ? 18.302 1.674 72.346 1.00 29.17 145 LYS B CA 1
ATOM 3657 C C . LYS B 1 145 ? 19.134 2.963 72.118 1.00 27.00 145 LYS B C 1
ATOM 3658 O O . LYS B 1 145 ? 18.976 3.926 72.855 1.00 25.86 145 LYS B O 1
ATOM 3664 N N . LYS B 1 146 ? 19.883 3.055 71.027 1.00 25.70 146 LYS B N 1
ATOM 3665 C CA . LYS B 1 146 ? 20.647 4.261 70.780 1.00 27.41 146 LYS B CA 1
ATOM 3666 C C . LYS B 1 146 ? 19.780 5.474 70.488 1.00 26.20 146 LYS B C 1
ATOM 3667 O O . LYS B 1 146 ? 20.098 6.523 70.960 1.00 25.73 146 LYS B O 1
ATOM 3673 N N . ALA B 1 147 ? 18.668 5.330 69.759 1.00 24.94 147 ALA B N 1
ATOM 3674 C CA . ALA B 1 147 ? 17.798 6.492 69.500 1.00 25.92 147 ALA B CA 1
ATOM 3675 C C . ALA B 1 147 ? 17.240 7.003 70.817 1.00 25.76 147 ALA B C 1
ATOM 3676 O O . ALA B 1 147 ? 17.228 8.201 71.007 1.00 25.12 147 ALA B O 1
ATOM 3678 N N . PHE B 1 148 ? 16.827 6.108 71.717 1.00 26.35 148 PHE B N 1
ATOM 3679 C CA . PHE B 1 148 ? 16.371 6.520 73.010 1.00 31.86 148 PHE B CA 1
ATOM 3680 C C . PHE B 1 148 ? 17.475 7.234 73.829 1.00 34.95 148 PHE B C 1
ATOM 3681 O O . PHE B 1 148 ? 17.211 8.261 74.434 1.00 34.43 148 PHE B O 1
ATOM 3689 N N . GLU B 1 149 ? 18.712 6.740 73.783 1.00 35.99 149 GLU B N 1
ATOM 3690 C CA . GLU B 1 149 ? 19.825 7.384 74.515 1.00 37.22 149 GLU B CA 1
ATOM 3691 C C . GLU B 1 149 ? 20.155 8.750 73.987 1.00 34.41 149 GLU B C 1
ATOM 3692 O O . GLU B 1 149 ? 20.582 9.611 74.731 1.00 40.24 149 GLU B O 1
ATOM 3698 N N . GLN B 1 150 ? 19.966 8.953 72.694 1.00 33.12 150 GLN B N 1
ATOM 3699 C CA . GLN B 1 150 ? 20.025 10.302 72.110 1.00 35.30 150 GLN B CA 1
ATOM 3700 C C . GLN B 1 150 ? 18.903 11.236 72.587 1.00 35.56 150 GLN B C 1
ATOM 3701 O O . GLN B 1 150 ? 18.952 12.396 72.263 1.00 34.61 150 GLN B O 1
ATOM 3707 N N . GLY B 1 151 ? 17.905 10.756 73.335 1.00 34.10 151 GLY B N 1
ATOM 3708 C CA . GLY B 1 151 ? 16.829 11.625 73.848 1.00 38.74 151 GLY B CA 1
ATOM 3709 C C . GLY B 1 151 ? 15.611 11.747 72.944 1.00 36.50 151 GLY B C 1
ATOM 3710 O O . GLY B 1 151 ? 14.763 12.597 73.166 1.00 36.85 151 GLY B O 1
ATOM 3711 N N . LYS B 1 152 ? 15.530 10.887 71.928 1.00 34.11 152 LYS B N 1
ATOM 3712 C CA . LYS B 1 152 ? 14.314 10.746 71.108 1.00 32.08 152 LYS B CA 1
ATOM 3713 C C . LYS B 1 152 ? 13.247 9.964 71.893 1.00 34.44 152 LYS B C 1
ATOM 3714 O O . LYS B 1 152 ? 13.495 8.909 72.444 1.00 35.60 152 LYS B O 1
ATOM 3720 N N . ASN B 1 153 ? 12.046 10.499 71.966 1.00 42.61 153 ASN B 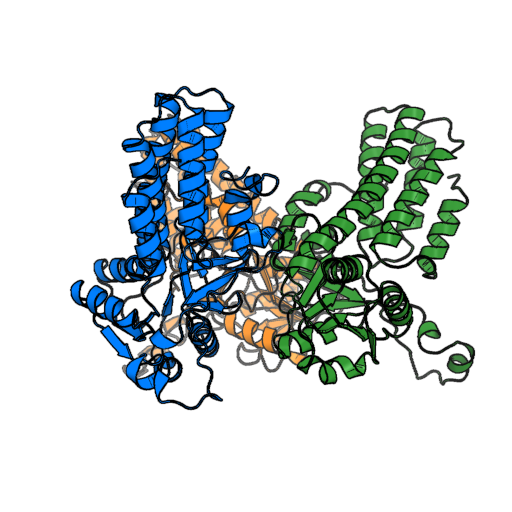N 1
ATOM 3721 C CA . ASN B 1 153 ? 10.967 9.874 72.733 1.00 38.04 153 ASN B CA 1
ATOM 3722 C C . ASN B 1 153 ? 10.270 8.948 71.745 1.00 33.57 153 ASN B C 1
ATOM 3723 O O . ASN B 1 153 ? 9.501 9.383 70.940 1.00 36.86 153 ASN B O 1
ATOM 3728 N N . ILE B 1 154 ? 10.634 7.687 71.757 1.00 29.28 154 ILE B N 1
ATOM 3729 C CA . ILE B 1 154 ? 10.098 6.749 70.853 1.00 29.64 154 ILE B CA 1
ATOM 3730 C C . ILE B 1 154 ? 9.206 5.839 71.617 1.00 26.66 154 ILE B C 1
ATOM 3731 O O . ILE B 1 154 ? 9.335 5.677 72.797 1.00 27.86 154 ILE B O 1
ATOM 3736 N N . LYS B 1 155 ? 8.376 5.144 70.893 1.00 25.77 155 LYS B N 1
ATOM 3737 C CA . LYS B 1 155 ? 7.629 4.054 71.448 1.00 25.14 155 LYS B CA 1
ATOM 3738 C C . LYS B 1 155 ? 7.696 2.881 70.463 1.00 24.50 155 LYS B C 1
ATOM 3739 O O . LYS B 1 155 ? 7.710 3.092 69.228 1.00 23.60 155 LYS B O 1
ATOM 3745 N N . VAL B 1 156 ? 7.715 1.648 70.981 1.00 22.54 156 VAL B N 1
ATOM 3746 C CA . VAL B 1 156 ? 7.918 0.514 70.156 1.00 22.05 156 VAL B CA 1
ATOM 3747 C C . VAL B 1 156 ? 6.761 -0.431 70.266 1.00 21.63 156 VAL B C 1
ATOM 3748 O O . VAL B 1 156 ? 6.399 -0.828 71.380 1.00 22.14 156 VAL B O 1
ATOM 3752 N N . ILE B 1 157 ? 6.217 -0.823 69.108 1.00 19.83 157 ILE B N 1
ATOM 3753 C CA . ILE B 1 157 ? 5.234 -1.871 68.990 1.00 18.75 157 ILE B CA 1
ATOM 3754 C C . ILE B 1 157 ? 5.959 -3.182 68.735 1.00 19.69 157 ILE B C 1
ATOM 3755 O O . ILE B 1 157 ? 6.708 -3.368 67.766 1.00 22.80 157 ILE B O 1
ATOM 3760 N N . VAL B 1 158 ? 5.737 -4.113 69.615 1.00 19.88 158 VAL B N 1
ATOM 3761 C CA . VAL B 1 158 ? 6.414 -5.344 69.625 1.00 20.77 158 VAL B CA 1
ATOM 3762 C C . VAL B 1 158 ? 5.370 -6.375 69.373 1.00 21.09 158 VAL B C 1
ATOM 3763 O O . VAL B 1 158 ? 4.360 -6.439 70.071 1.00 21.09 158 VAL B O 1
ATOM 3767 N N . THR B 1 159 ? 5.618 -7.215 68.406 1.00 21.87 159 THR B N 1
ATOM 3768 C CA . THR B 1 159 ? 4.711 -8.288 68.090 1.00 23.40 159 THR B CA 1
ATOM 3769 C C . THR B 1 159 ? 5.201 -9.489 68.884 1.00 23.12 159 THR B C 1
ATOM 3770 O O . THR B 1 159 ? 6.416 -9.694 69.038 1.00 25.15 159 THR B O 1
ATOM 3774 N N . GLU B 1 160 ? 4.260 -10.297 69.379 1.00 23.94 160 GLU B N 1
ATOM 3775 C CA . GLU B 1 160 ? 4.575 -11.425 70.215 1.00 23.24 160 GLU B CA 1
ATOM 3776 C C . GLU B 1 160 ? 5.476 -12.499 69.639 1.00 22.11 160 GLU B C 1
ATOM 3777 O O . GLU B 1 160 ? 6.224 -13.161 70.412 1.00 21.71 160 GLU B O 1
ATOM 3783 N N . THR B 1 161 ? 5.366 -12.708 68.326 1.00 20.61 161 THR B N 1
ATOM 3784 C CA . THR B 1 161 ? 6.161 -13.640 67.559 1.00 20.85 161 THR B CA 1
ATOM 3785 C C . THR B 1 161 ? 5.985 -15.110 67.982 1.00 21.51 161 THR B C 1
ATOM 3786 O O . THR B 1 161 ? 6.838 -15.709 68.618 1.00 21.81 161 THR B O 1
ATOM 3790 N N . ARG B 1 162 ? 4.870 -15.662 67.592 1.00 20.49 162 ARG B N 1
ATOM 3791 C CA . ARG B 1 162 ? 4.592 -17.060 67.730 1.00 22.29 162 ARG B CA 1
ATOM 3792 C C . ARG B 1 162 ? 5.469 -17.828 66.756 1.00 21.83 162 ARG B C 1
ATOM 3793 O O . ARG B 1 162 ? 5.891 -17.278 65.726 1.00 22.23 162 ARG B O 1
ATOM 3801 N N . PRO B 1 163 ? 5.729 -19.088 67.029 1.00 21.29 163 PRO B N 1
ATOM 3802 C CA . PRO B 1 163 ? 5.256 -19.824 68.198 1.00 23.28 163 PRO B CA 1
ATOM 3803 C C . PRO B 1 163 ? 6.137 -19.765 69.491 1.00 24.13 163 PRO B C 1
ATOM 3804 O O . PRO B 1 163 ? 5.622 -20.075 70.534 1.00 25.76 163 PRO B O 1
ATOM 3808 N N . LYS B 1 164 ? 7.397 -19.331 69.388 1.00 24.14 164 LYS B N 1
ATOM 3809 C CA . LYS B 1 164 ? 8.374 -19.370 70.502 1.00 27.84 164 LYS B CA 1
ATOM 3810 C C . LYS B 1 164 ? 8.330 -18.145 71.402 1.00 25.33 164 LYS B C 1
ATOM 3811 O O . LYS B 1 164 ? 9.108 -18.073 72.316 1.00 25.18 164 LYS B O 1
ATOM 3817 N N . TRP B 1 165 ? 7.508 -17.146 71.054 1.00 24.05 165 TRP B N 1
ATOM 3818 C CA . TRP B 1 165 ? 7.279 -15.962 71.855 1.00 22.80 165 TRP B CA 1
ATOM 3819 C C . TRP B 1 165 ? 8.508 -15.075 72.025 1.00 22.45 165 TRP B C 1
ATOM 3820 O O . TRP B 1 165 ? 8.694 -14.463 73.101 1.00 21.55 165 TRP B O 1
ATOM 3831 N N . GLN B 1 166 ? 9.304 -14.915 70.969 1.00 20.38 166 GLN B N 1
ATOM 3832 C CA . GLN B 1 166 ? 10.508 -14.074 71.077 1.00 21.98 166 GLN B CA 1
ATOM 3833 C C . GLN B 1 166 ? 10.172 -12.620 71.442 1.00 24.42 166 GLN B C 1
ATOM 3834 O O . GLN B 1 166 ? 11.069 -11.843 71.930 1.00 20.71 166 GLN B O 1
ATOM 3840 N N . GLY B 1 167 ? 8.928 -12.203 71.144 1.00 19.86 167 GLY B N 1
ATOM 3841 C CA . GLY B 1 167 ? 8.519 -10.844 71.438 1.00 21.37 167 GLY B CA 1
ATOM 3842 C C . GLY B 1 167 ? 8.483 -10.500 72.922 1.00 20.18 167 GLY B C 1
ATOM 3843 O O . GLY B 1 167 ? 8.694 -9.371 73.261 1.00 22.31 167 GLY B O 1
ATOM 3844 N N . LYS B 1 168 ? 8.261 -11.481 73.770 1.00 21.09 168 LYS B N 1
ATOM 3845 C CA . LYS B 1 168 ? 8.334 -11.280 75.210 1.00 23.37 168 LYS B CA 1
ATOM 3846 C C . LYS B 1 168 ? 9.743 -10.870 75.612 1.00 23.29 168 LYS B C 1
ATOM 3847 O O . LYS B 1 168 ? 9.905 -10.030 76.479 1.00 24.55 168 LYS B O 1
ATOM 3853 N N . ILE B 1 169 ? 10.756 -11.388 74.934 1.00 24.48 169 ILE B N 1
ATOM 3854 C CA . ILE B 1 169 ? 12.155 -11.013 75.252 1.00 23.54 169 ILE B CA 1
ATOM 3855 C C . ILE B 1 169 ? 12.325 -9.564 74.873 1.00 24.87 169 ILE B C 1
ATOM 3856 O O . ILE B 1 169 ? 12.844 -8.751 75.655 1.00 22.80 169 ILE B O 1
ATOM 3861 N N . THR B 1 170 ? 11.850 -9.214 73.669 1.00 23.17 170 THR B N 1
ATOM 3862 C CA . THR B 1 170 ? 12.035 -7.863 73.175 1.00 21.15 170 THR B CA 1
ATOM 3863 C C . THR B 1 170 ? 11.313 -6.833 74.066 1.00 19.50 170 THR B C 1
ATOM 3864 O O . THR B 1 170 ? 11.831 -5.800 74.371 1.00 17.89 170 THR B O 1
ATOM 3868 N N . ALA B 1 171 ? 10.083 -7.141 74.427 1.00 20.48 171 ALA B N 1
ATOM 3869 C CA . ALA B 1 171 ? 9.267 -6.215 75.193 1.00 22.29 171 ALA B CA 1
ATOM 3870 C C . ALA B 1 171 ? 9.945 -5.909 76.510 1.00 21.15 171 ALA B C 1
ATOM 3871 O O . ALA B 1 171 ? 10.108 -4.752 76.863 1.00 23.17 171 ALA B O 1
ATOM 3873 N N . LYS B 1 172 ? 10.323 -6.952 77.220 1.00 23.59 172 LYS B N 1
ATOM 3874 C CA . LYS B 1 172 ? 10.960 -6.805 78.558 1.00 25.40 172 LYS B CA 1
ATOM 3875 C C . LYS B 1 172 ? 12.297 -6.133 78.445 1.00 24.32 172 LYS B C 1
ATOM 3876 O O . LYS B 1 172 ? 12.636 -5.271 79.258 1.00 24.07 172 LYS B O 1
ATOM 3882 N N . GLU B 1 173 ? 13.037 -6.416 77.371 1.00 25.33 173 GLU B N 1
ATOM 3883 C CA . GLU B 1 173 ? 14.339 -5.782 77.205 1.00 24.83 173 GLU B CA 1
ATOM 3884 C C . GLU B 1 173 ? 14.205 -4.268 76.883 1.00 24.81 173 GLU B C 1
ATOM 3885 O O . GLU B 1 173 ? 14.916 -3.405 77.466 1.00 21.59 173 GLU B O 1
ATOM 3891 N N . LEU B 1 174 ? 13.298 -3.893 75.983 1.00 22.36 174 LEU B N 1
ATOM 3892 C CA . LEU B 1 174 ? 13.220 -2.463 75.666 1.00 21.35 174 LEU B CA 1
ATOM 3893 C C . LEU B 1 174 ? 12.676 -1.710 76.851 1.00 22.28 174 LEU B C 1
ATOM 3894 O O . LEU B 1 174 ? 13.092 -0.597 77.133 1.00 21.74 174 LEU B O 1
ATOM 3899 N N . ALA B 1 175 ? 11.740 -2.304 77.556 1.00 23.12 175 ALA B N 1
ATOM 3900 C CA . ALA B 1 175 ? 11.162 -1.623 78.740 1.00 26.90 175 ALA B CA 1
ATOM 3901 C C . ALA B 1 175 ? 12.209 -1.430 79.836 1.00 28.06 175 ALA B C 1
ATOM 3902 O O . ALA B 1 175 ? 12.195 -0.403 80.490 1.00 27.52 175 ALA B O 1
ATOM 3904 N N . SER B 1 176 ? 13.112 -2.401 80.018 1.00 26.17 176 SER B N 1
ATOM 3905 C CA . SER B 1 176 ? 14.218 -2.254 80.983 1.00 27.04 176 SER B CA 1
ATOM 3906 C C . SER B 1 176 ? 15.119 -1.090 80.635 1.00 28.72 176 SER B C 1
ATOM 3907 O O . SER B 1 176 ? 15.723 -0.520 81.537 1.00 32.14 176 SER B O 1
ATOM 3910 N N . TYR B 1 177 ? 15.201 -0.675 79.368 1.00 29.19 177 TYR B N 1
ATOM 3911 C CA . TYR B 1 177 ? 15.994 0.499 79.038 1.00 28.96 177 TYR B CA 1
ATOM 3912 C C . TYR B 1 177 ? 15.262 1.781 79.228 1.00 25.64 177 TYR B C 1
ATOM 3913 O O . TYR B 1 177 ? 15.843 2.800 78.972 1.00 32.22 177 TYR B O 1
ATOM 3922 N N . GLY B 1 178 ? 14.001 1.769 79.618 1.00 25.94 178 GLY B N 1
ATOM 3923 C CA . GLY B 1 178 ? 13.218 2.995 79.684 1.00 25.27 178 GLY B CA 1
ATOM 3924 C C . GLY B 1 178 ? 12.257 3.223 78.515 1.00 27.82 178 GLY B C 1
ATOM 3925 O O . GLY B 1 178 ? 11.566 4.211 78.520 1.00 30.15 178 GLY B O 1
ATOM 3926 N N . ILE B 1 179 ? 12.197 2.330 77.524 1.00 25.51 179 ILE B N 1
ATOM 3927 C CA . ILE B 1 179 ? 11.428 2.608 76.303 1.00 25.95 179 ILE B CA 1
ATOM 3928 C C . ILE B 1 179 ? 10.028 2.109 76.453 1.00 23.42 179 ILE B C 1
ATOM 3929 O O . ILE B 1 179 ? 9.820 0.941 76.720 1.00 25.50 179 ILE B O 1
ATOM 3934 N N . PRO B 1 180 ? 9.030 2.961 76.207 1.00 23.88 180 PRO B N 1
ATOM 3935 C CA . PRO B 1 180 ? 7.663 2.404 76.256 1.00 26.69 180 PRO B CA 1
ATOM 3936 C C . PRO B 1 180 ? 7.351 1.391 75.104 1.00 24.41 180 PRO B C 1
ATOM 3937 O O . PRO B 1 180 ? 7.809 1.553 74.006 1.00 21.85 180 PRO B O 1
ATOM 3941 N N . VAL B 1 181 ? 6.592 0.371 75.426 1.00 22.42 181 VAL B N 1
ATOM 3942 C CA . VAL B 1 181 ? 6.315 -0.732 74.562 1.00 24.47 181 VAL B CA 1
ATOM 3943 C C . VAL B 1 181 ? 4.793 -0.884 74.482 1.00 24.47 181 VAL B C 1
ATOM 3944 O O . VAL B 1 181 ? 4.103 -0.823 75.503 1.00 23.41 181 VAL B O 1
ATOM 3948 N N . ILE B 1 182 ? 4.312 -1.093 73.269 1.00 23.32 182 ILE B N 1
ATOM 3949 C CA . ILE B 1 182 ? 2.989 -1.639 73.016 1.00 22.36 182 ILE B CA 1
ATOM 3950 C C . ILE B 1 182 ? 3.130 -3.058 72.480 1.00 23.63 182 ILE B C 1
ATOM 3951 O O . ILE B 1 182 ? 3.724 -3.267 71.431 1.00 21.23 182 ILE B O 1
ATOM 3956 N N . TYR B 1 183 ? 2.495 -3.997 73.140 1.00 20.13 183 TYR B N 1
ATOM 3957 C CA . TYR B 1 183 ? 2.659 -5.384 72.839 1.00 21.48 183 TYR B CA 1
ATOM 3958 C C . TYR B 1 183 ? 1.370 -5.854 72.202 1.00 21.30 183 TYR B C 1
ATOM 3959 O O . TYR B 1 183 ? 0.318 -5.571 72.753 1.00 22.23 183 TYR B O 1
ATOM 3968 N N . ILE B 1 184 ? 1.468 -6.563 71.078 1.00 19.32 184 ILE B N 1
ATOM 3969 C CA . ILE B 1 184 ? 0.310 -7.041 70.304 1.00 20.94 184 ILE B CA 1
ATOM 3970 C C . ILE B 1 184 ? 0.571 -8.417 69.746 1.00 20.92 184 ILE B C 1
ATOM 3971 O O . ILE B 1 184 ? 1.722 -8.873 69.605 1.00 20.00 184 ILE B O 1
ATOM 3976 N N . VAL B 1 185 ? -0.501 -9.103 69.381 1.00 21.45 185 VAL B N 1
ATOM 3977 C CA . VAL B 1 185 ? -0.357 -10.320 68.598 1.00 20.83 185 VAL B CA 1
ATOM 3978 C C . VAL B 1 185 ? 0.062 -10.006 67.133 1.00 20.86 185 VAL B C 1
ATOM 3979 O O . VAL B 1 185 ? -0.151 -8.921 66.687 1.00 20.48 185 VAL B O 1
ATOM 3983 N N . ASP B 1 186 ? 0.718 -10.949 66.449 1.00 22.33 186 ASP B N 1
ATOM 3984 C CA . ASP B 1 186 ? 1.275 -10.778 65.058 1.00 25.24 186 ASP B CA 1
ATOM 3985 C C . ASP B 1 186 ? 0.100 -10.369 64.089 1.00 24.90 186 ASP B C 1
ATOM 3986 O O . ASP B 1 186 ? 0.213 -9.440 63.268 1.00 23.96 186 ASP B O 1
ATOM 3991 N N . SER B 1 187 ? -1.068 -11.010 64.275 1.00 23.84 187 SER B N 1
ATOM 3992 C CA . SER B 1 187 ? -2.268 -10.672 63.495 1.00 24.44 187 SER B CA 1
ATOM 3993 C C . SER B 1 187 ? -2.674 -9.223 63.512 1.00 22.14 187 SER B C 1
ATOM 3994 O O . SER B 1 187 ? -3.424 -8.807 62.632 1.00 24.77 187 SER B O 1
ATOM 3997 N N . ALA B 1 188 ? -2.264 -8.448 64.514 1.00 18.98 188 ALA B N 1
ATOM 3998 C CA . ALA B 1 188 ? -2.716 -7.072 64.619 1.00 19.28 188 ALA B CA 1
ATOM 3999 C C . ALA B 1 188 ? -1.793 -6.055 63.957 1.00 21.73 188 ALA B C 1
ATOM 4000 O O . ALA B 1 188 ? -2.023 -4.824 64.037 1.00 21.48 188 ALA B O 1
ATOM 4002 N N . ALA B 1 189 ? -0.788 -6.541 63.232 1.00 20.93 189 ALA B N 1
ATOM 4003 C CA . ALA B 1 189 ? 0.214 -5.659 62.648 1.00 22.03 189 ALA B CA 1
ATOM 4004 C C . ALA B 1 189 ? -0.351 -4.735 61.573 1.00 23.26 189 ALA B C 1
ATOM 4005 O O . ALA B 1 189 ? -0.027 -3.566 61.546 1.00 26.10 189 ALA B O 1
ATOM 4007 N N . ARG B 1 190 ? -1.278 -5.219 60.756 1.00 21.94 190 ARG B N 1
ATOM 4008 C CA . ARG B 1 190 ? -1.910 -4.348 59.782 1.00 21.67 190 ARG B CA 1
ATOM 4009 C C . ARG B 1 190 ? -2.765 -3.306 60.468 1.00 21.81 190 ARG B C 1
ATOM 4010 O O . ARG B 1 190 ? -2.630 -2.117 60.148 1.00 19.14 190 ARG B O 1
ATOM 4018 N N . HIS B 1 191 ? -3.599 -3.739 61.417 1.00 22.13 191 HIS B N 1
ATOM 4019 C CA . HIS B 1 191 ? -4.443 -2.824 62.224 1.00 23.14 191 HIS B CA 1
ATOM 4020 C C . HIS B 1 191 ? -3.632 -1.644 62.855 1.00 24.07 191 HIS B C 1
ATOM 4021 O O . HIS B 1 191 ? -4.083 -0.493 62.852 1.00 19.89 191 HIS B O 1
ATOM 4028 N N . TYR B 1 192 ? -2.406 -1.886 63.308 1.00 23.83 192 TYR B N 1
ATOM 4029 C CA . TYR B 1 192 ? -1.632 -0.770 63.894 1.00 22.50 192 TYR B CA 1
ATOM 4030 C C . TYR B 1 192 ? -0.632 -0.154 62.956 1.00 23.37 192 TYR B C 1
ATOM 4031 O O . TYR B 1 192 ? 0.179 0.675 63.370 1.00 23.47 192 TYR B O 1
ATOM 4040 N N . MET B 1 193 ? -0.645 -0.546 61.697 1.00 23.88 193 MET B N 1
ATOM 4041 C CA . MET B 1 193 ? 0.337 0.004 60.749 1.00 24.11 193 MET B CA 1
ATOM 4042 C C . MET B 1 193 ? 0.099 1.468 60.454 1.00 25.52 193 MET B C 1
ATOM 4043 O O . MET B 1 193 ? 1.084 2.208 60.267 1.00 23.09 193 MET B O 1
ATOM 4048 N N . LYS B 1 194 ? -1.180 1.896 60.465 1.00 26.66 194 LYS B N 1
ATOM 4049 C CA . LYS B 1 194 ? -1.594 3.307 60.364 1.00 30.42 194 LYS B CA 1
ATOM 4050 C C . LYS B 1 194 ? -0.831 4.206 61.377 1.00 27.65 194 LYS B C 1
ATOM 4051 O O . LYS B 1 194 ? -0.449 5.333 61.071 1.00 28.00 194 LYS B O 1
ATOM 4057 N N . MET B 1 195 ? -0.686 3.759 62.606 1.00 27.67 195 MET B N 1
ATOM 4058 C CA . MET B 1 195 ? -0.041 4.612 63.618 1.00 32.44 195 MET B CA 1
ATOM 4059 C C . MET B 1 195 ? 1.501 4.489 63.631 1.00 24.18 195 MET B C 1
ATOM 4060 O O . MET B 1 195 ? 2.157 5.233 64.299 1.00 26.02 195 MET B O 1
ATOM 4065 N N . THR B 1 196 ? 2.065 3.537 62.898 1.00 23.22 196 THR B N 1
ATOM 4066 C CA . THR B 1 196 ? 3.531 3.276 62.906 1.00 22.47 196 THR B CA 1
ATOM 4067 C C . THR B 1 196 ? 4.289 4.188 61.963 1.00 25.55 196 THR B C 1
ATOM 4068 O O . THR B 1 196 ? 3.875 4.448 60.857 1.00 26.30 196 THR B O 1
ATOM 4072 N N . ASP B 1 197 ? 5.443 4.688 62.366 1.00 25.99 197 ASP B N 1
ATOM 4073 C CA . ASP B 1 197 ? 6.250 5.543 61.483 1.00 24.56 197 ASP B CA 1
ATOM 4074 C C . ASP B 1 197 ? 7.319 4.735 60.795 1.00 24.63 197 ASP B C 1
ATOM 4075 O O . ASP B 1 197 ? 7.636 5.060 59.675 1.00 25.40 197 ASP B O 1
ATOM 4080 N N . LYS B 1 198 ? 7.881 3.706 61.472 1.00 24.39 198 LYS B N 1
ATOM 4081 C CA . LYS B 1 198 ? 8.949 2.903 60.949 1.00 23.82 198 LYS B CA 1
ATOM 4082 C C . LYS B 1 198 ? 8.816 1.472 61.422 1.00 23.16 198 LYS B C 1
ATOM 4083 O O . LYS B 1 198 ? 8.363 1.237 62.523 1.00 20.87 198 LYS B O 1
ATOM 4089 N N . VAL B 1 199 ? 9.271 0.532 60.596 1.00 20.74 199 VAL B N 1
ATOM 4090 C CA . VAL B 1 199 ? 9.464 -0.858 60.919 1.00 21.45 199 VAL B CA 1
ATOM 4091 C C . VAL B 1 199 ? 10.984 -1.103 60.944 1.00 23.52 199 VAL B C 1
ATOM 4092 O O . VAL B 1 199 ? 11.724 -0.594 60.107 1.00 24.77 199 VAL B O 1
ATOM 4096 N N . VAL B 1 200 ? 11.459 -1.750 62.007 1.00 22.28 200 VAL B N 1
ATOM 4097 C CA . VAL B 1 200 ? 12.891 -2.011 62.207 1.00 21.49 200 VAL B CA 1
ATOM 4098 C C . VAL B 1 200 ? 12.991 -3.459 62.666 1.00 20.74 200 VAL B C 1
ATOM 4099 O O . VAL B 1 200 ? 12.500 -3.787 63.764 1.00 21.00 200 VAL B O 1
ATOM 4103 N N . MET B 1 201 ? 13.533 -4.328 61.801 1.00 19.35 201 MET B N 1
ATOM 4104 C CA . MET B 1 201 ? 13.661 -5.751 62.071 1.00 20.46 201 MET B CA 1
ATOM 4105 C C . MET B 1 201 ? 15.086 -6.174 61.776 1.00 22.02 201 MET B C 1
ATOM 4106 O O . MET B 1 201 ? 15.871 -5.399 61.165 1.00 20.55 201 MET B O 1
ATOM 4111 N N . GLY B 1 202 ? 15.413 -7.399 62.187 1.00 22.32 202 GLY B N 1
ATOM 4112 C CA . GLY B 1 202 ? 16.763 -7.981 61.850 1.00 24.73 202 GLY B CA 1
ATOM 4113 C C . GLY B 1 202 ? 16.701 -8.996 60.718 1.00 24.68 202 GLY B C 1
ATOM 4114 O O . GLY B 1 202 ? 15.698 -9.110 60.002 1.00 25.96 202 GLY B O 1
ATOM 4115 N N . ALA B 1 203 ? 17.756 -9.781 60.592 1.00 22.14 203 ALA B N 1
ATOM 4116 C CA . ALA B 1 203 ? 17.869 -10.811 59.531 1.00 21.96 203 ALA B CA 1
ATOM 4117 C C . ALA B 1 203 ? 18.696 -12.011 59.923 1.00 24.36 203 ALA B C 1
ATOM 4118 O O . ALA B 1 203 ? 19.686 -11.874 60.673 1.00 25.78 203 ALA B O 1
ATOM 4120 N N . ASP B 1 204 ? 18.275 -13.185 59.479 1.00 24.82 204 ASP B N 1
ATOM 4121 C CA . ASP B 1 204 ? 19.106 -14.400 59.522 1.00 27.20 204 ASP B CA 1
ATOM 4122 C C . ASP B 1 204 ? 20.025 -14.606 58.339 1.00 27.33 204 ASP B C 1
ATOM 4123 O O . ASP B 1 204 ? 21.173 -14.918 58.556 1.00 32.25 204 ASP B O 1
ATOM 4128 N N . SER B 1 205 ? 19.512 -14.380 57.124 1.00 24.62 205 SER B N 1
ATOM 4129 C CA . SER B 1 205 ? 20.240 -14.416 55.861 1.00 22.67 205 SER B CA 1
ATOM 4130 C C . SER B 1 205 ? 19.671 -13.356 54.904 1.00 25.86 205 SER B C 1
ATOM 4131 O O . SER B 1 205 ? 18.429 -13.102 54.841 1.00 23.20 205 SER B O 1
ATOM 4134 N N . ILE B 1 206 ? 20.569 -12.731 54.176 1.00 22.64 206 ILE B N 1
ATOM 4135 C CA . ILE B 1 206 ? 20.240 -11.824 53.119 1.00 22.03 206 ILE B CA 1
ATOM 4136 C C . ILE B 1 206 ? 20.870 -12.383 51.844 1.00 24.23 206 ILE B C 1
ATOM 4137 O O . ILE B 1 206 ? 22.034 -12.765 51.827 1.00 24.66 206 ILE B O 1
ATOM 4142 N N . THR B 1 207 ? 20.099 -12.453 50.767 1.00 22.98 207 THR B N 1
ATOM 4143 C CA . THR B 1 207 ? 20.514 -13.145 49.566 1.00 22.71 207 THR B CA 1
ATOM 4144 C C . THR B 1 207 ? 21.042 -12.167 48.555 1.00 20.90 207 THR B C 1
ATOM 4145 O O . THR B 1 207 ? 20.911 -10.957 48.679 1.00 21.47 207 THR B O 1
ATOM 4149 N N . ALA B 1 208 ? 21.632 -12.720 47.519 1.00 24.44 208 ALA B N 1
ATOM 4150 C CA . ALA B 1 208 ? 22.272 -11.940 46.450 1.00 26.57 208 ALA B CA 1
ATOM 4151 C C . ALA B 1 208 ? 21.328 -11.000 45.699 1.00 31.42 208 ALA B C 1
ATOM 4152 O O . ALA B 1 208 ? 21.759 -9.871 45.243 1.00 28.09 208 ALA B O 1
ATOM 4154 N N . ASN B 1 209 ? 20.047 -11.385 45.632 1.00 28.98 209 ASN B N 1
ATOM 4155 C CA . ASN B 1 209 ? 19.077 -10.463 45.069 1.00 33.00 209 ASN B CA 1
ATOM 4156 C C . ASN B 1 209 ? 18.431 -9.452 46.018 1.00 32.28 209 ASN B C 1
ATOM 4157 O O . ASN B 1 209 ? 17.643 -8.666 45.562 1.00 36.09 209 ASN B O 1
ATOM 4162 N N . GLY B 1 210 ? 18.861 -9.364 47.268 1.00 27.93 210 GLY B N 1
ATOM 4163 C CA . GLY B 1 210 ? 18.282 -8.419 48.196 1.00 26.60 210 GLY B CA 1
ATOM 4164 C C . GLY B 1 210 ? 17.160 -8.953 49.074 1.00 25.73 210 GLY B C 1
ATOM 4165 O O . GLY B 1 210 ? 16.697 -8.250 49.910 1.00 24.70 210 GLY B O 1
ATOM 4166 N N . ALA B 1 211 ? 16.753 -10.196 48.900 1.00 22.81 211 ALA B N 1
ATOM 4167 C CA . ALA B 1 211 ? 15.736 -10.787 49.754 1.00 25.12 211 ALA B CA 1
ATOM 4168 C C . ALA B 1 211 ? 16.314 -11.005 51.192 1.00 25.73 211 ALA B C 1
ATOM 4169 O O . ALA B 1 211 ? 17.492 -11.395 51.389 1.00 23.99 211 ALA B O 1
ATOM 4171 N N . VAL B 1 212 ? 15.443 -10.857 52.160 1.00 22.51 212 VAL B N 1
ATOM 4172 C CA . VAL B 1 212 ? 15.790 -10.996 53.577 1.00 23.47 212 VAL B CA 1
ATOM 4173 C C . VAL B 1 212 ? 15.001 -12.171 54.142 1.00 20.65 212 VAL B C 1
ATOM 4174 O O . VAL B 1 212 ? 13.768 -12.268 53.961 1.00 20.43 212 VAL B O 1
ATOM 4178 N N . ILE B 1 213 ? 15.716 -13.127 54.696 1.00 20.29 213 ILE B N 1
ATOM 4179 C CA . ILE B 1 213 ? 15.141 -14.307 55.376 1.00 22.19 213 ILE B CA 1
ATOM 4180 C C . ILE B 1 213 ? 15.236 -13.996 56.858 1.00 24.01 213 ILE B C 1
ATOM 4181 O O . ILE B 1 213 ? 16.344 -13.659 57.353 1.00 21.89 213 ILE B O 1
ATOM 4186 N N . ASN B 1 214 ? 14.076 -14.035 57.543 1.00 22.76 214 ASN B N 1
ATOM 4187 C CA . ASN B 1 214 ? 13.921 -13.575 58.939 1.00 22.41 214 ASN B CA 1
ATOM 4188 C C . ASN B 1 214 ? 12.772 -14.345 59.574 1.00 23.68 214 ASN B C 1
ATOM 4189 O O . ASN B 1 214 ? 12.126 -15.120 58.891 1.00 20.70 214 ASN B O 1
ATOM 4194 N N . LYS B 1 215 ? 12.580 -14.213 60.887 1.00 20.53 215 LYS B N 1
ATOM 4195 C CA . LYS B 1 215 ? 11.550 -14.911 61.587 1.00 21.32 215 LYS B CA 1
ATOM 4196 C C . LYS B 1 215 ? 10.184 -14.891 60.834 1.00 19.82 215 LYS B C 1
ATOM 4197 O O . LYS B 1 215 ? 9.795 -13.880 60.331 1.00 18.63 215 LYS B O 1
ATOM 4203 N N . ILE B 1 216 ? 9.568 -16.054 60.745 1.00 19.31 216 ILE B N 1
ATOM 4204 C CA . ILE B 1 216 ? 8.218 -16.243 60.283 1.00 21.29 216 ILE B CA 1
ATOM 4205 C C . ILE B 1 216 ? 7.342 -15.074 60.716 1.00 21.79 216 ILE B C 1
ATOM 4206 O O . ILE B 1 216 ? 7.305 -14.702 61.880 1.00 23.01 216 ILE B O 1
ATOM 4211 N N . GLY B 1 217 ? 6.723 -14.460 59.717 1.00 21.65 217 GLY B N 1
ATOM 4212 C CA . GLY B 1 217 ? 5.821 -13.314 59.873 1.00 21.33 217 GLY B CA 1
ATOM 4213 C C . GLY B 1 217 ? 6.446 -12.029 59.388 1.00 21.08 217 GLY B C 1
ATOM 4214 O O . GLY B 1 217 ? 5.753 -11.048 59.134 1.00 20.40 217 GLY B O 1
ATOM 4215 N N . THR B 1 218 ? 7.782 -11.999 59.223 1.00 20.43 218 THR B N 1
ATOM 4216 C CA . THR B 1 218 ? 8.455 -10.750 58.818 1.00 19.21 218 THR B CA 1
ATOM 4217 C C . THR B 1 218 ? 7.930 -10.215 57.493 1.00 18.83 218 THR B C 1
ATOM 4218 O O . THR B 1 218 ? 7.732 -9.034 57.345 1.00 19.51 218 THR B O 1
ATOM 4222 N N . SER B 1 219 ? 7.743 -11.115 56.552 1.00 20.97 219 SER B N 1
ATOM 4223 C CA . SER B 1 219 ? 7.241 -10.797 55.219 1.00 22.07 219 SER B CA 1
ATOM 4224 C C . SER B 1 219 ? 5.893 -10.201 55.224 1.00 20.03 219 SER B C 1
ATOM 4225 O O . SER B 1 219 ? 5.649 -9.261 54.462 1.00 19.69 219 SER B O 1
ATOM 4228 N N . LEU B 1 220 ? 5.056 -10.627 56.160 1.00 23.05 220 LEU B N 1
ATOM 4229 C CA . LEU B 1 220 ? 3.725 -10.026 56.308 1.00 24.02 220 LEU B CA 1
ATOM 4230 C C . LEU B 1 220 ? 3.785 -8.605 56.809 1.00 22.71 220 LEU B C 1
ATOM 4231 O O . LEU B 1 220 ? 3.062 -7.722 56.327 1.00 21.55 220 LEU B O 1
ATOM 4236 N N . ILE B 1 221 ? 4.597 -8.388 57.832 1.00 21.25 221 ILE B N 1
ATOM 4237 C CA . ILE B 1 221 ? 4.774 -7.055 58.366 1.00 22.57 221 ILE B CA 1
ATOM 4238 C C . ILE B 1 221 ? 5.352 -6.126 57.277 1.00 22.07 221 ILE B C 1
ATOM 4239 O O . ILE B 1 221 ? 4.915 -4.988 57.134 1.00 23.48 221 ILE B O 1
ATOM 4244 N N . ALA B 1 222 ? 6.319 -6.599 56.515 1.00 19.80 222 ALA B N 1
ATOM 4245 C CA . ALA B 1 222 ? 6.907 -5.751 55.473 1.00 19.99 222 ALA B CA 1
ATOM 4246 C C . ALA B 1 222 ? 5.865 -5.419 54.329 1.00 19.32 222 ALA B C 1
ATOM 4247 O O . ALA B 1 222 ? 5.823 -4.326 53.797 1.00 19.05 222 ALA B O 1
ATOM 4249 N N . LEU B 1 223 ? 5.063 -6.400 53.975 1.00 19.89 223 LEU B N 1
ATOM 4250 C CA . LEU B 1 223 ? 4.025 -6.230 52.979 1.00 21.51 223 LEU B CA 1
ATOM 4251 C C . LEU B 1 223 ? 3.060 -5.174 53.420 1.00 22.42 223 LEU B C 1
ATOM 4252 O O . LEU B 1 223 ? 2.777 -4.273 52.632 1.00 23.16 223 LEU B O 1
ATOM 4257 N N . THR B 1 224 ? 2.554 -5.243 54.651 1.00 20.58 224 THR B N 1
ATOM 4258 C CA . THR B 1 224 ? 1.606 -4.220 55.026 1.00 21.10 224 THR B CA 1
ATOM 4259 C C . THR B 1 224 ? 2.242 -2.866 55.291 1.00 19.18 224 THR B C 1
ATOM 4260 O O . THR B 1 224 ? 1.660 -1.831 55.052 1.00 17.54 224 THR B O 1
ATOM 4264 N N . ALA B 1 225 ? 3.493 -2.865 55.708 1.00 18.80 225 ALA B N 1
ATOM 4265 C CA . ALA B 1 225 ? 4.221 -1.614 55.819 1.00 20.37 225 ALA B CA 1
ATOM 4266 C C . ALA B 1 225 ? 4.362 -0.937 54.493 1.00 19.29 225 ALA B C 1
ATOM 4267 O O . ALA B 1 225 ? 4.165 0.277 54.368 1.00 19.67 225 ALA B O 1
ATOM 4269 N N . LYS B 1 226 ? 4.733 -1.707 53.490 1.00 21.33 226 LYS B N 1
ATOM 4270 C CA . LYS B 1 226 ? 4.813 -1.140 52.141 1.00 23.64 226 LYS B CA 1
ATOM 4271 C C . LYS B 1 226 ? 3.441 -0.555 51.678 1.00 21.14 226 LYS B C 1
ATOM 4272 O O . LYS B 1 226 ? 3.344 0.535 51.124 1.00 20.37 226 LYS B O 1
ATOM 4278 N N . GLU B 1 227 ? 2.407 -1.321 51.889 1.00 21.77 227 GLU B N 1
ATOM 4279 C CA . GLU B 1 227 ? 1.043 -0.899 51.622 1.00 21.25 227 GLU B CA 1
ATOM 4280 C C . GLU B 1 227 ? 0.770 0.502 52.209 1.00 21.20 227 GLU B C 1
ATOM 4281 O O . GLU B 1 227 ? 0.134 1.366 51.586 1.00 20.75 227 GLU B O 1
ATOM 4287 N N . HIS B 1 228 ? 1.293 0.727 53.411 1.00 20.57 228 HIS B N 1
ATOM 4288 C CA . HIS B 1 228 ? 1.081 1.958 54.130 1.00 19.55 228 HIS B CA 1
ATOM 4289 C C . HIS B 1 228 ? 2.130 3.023 53.990 1.00 19.78 228 HIS B C 1
ATOM 4290 O O . HIS B 1 228 ? 2.079 4.062 54.668 1.00 23.57 228 HIS B O 1
ATOM 4297 N N . ARG B 1 229 ? 3.094 2.826 53.114 1.00 21.09 229 ARG B N 1
ATOM 4298 C CA . ARG B 1 229 ? 4.222 3.750 52.988 1.00 21.88 229 ARG B CA 1
ATOM 4299 C C . ARG B 1 229 ? 4.972 3.947 54.296 1.00 21.79 229 ARG B C 1
ATOM 4300 O O . ARG B 1 229 ? 5.424 5.004 54.623 1.00 26.35 229 ARG B O 1
ATOM 4308 N N . VAL B 1 230 ? 5.100 2.900 55.055 1.00 23.94 230 VAL B N 1
ATOM 4309 C CA . VAL B 1 230 ? 5.916 2.968 56.260 1.00 22.25 230 VAL B CA 1
ATOM 4310 C C . VAL B 1 230 ? 7.314 2.380 55.929 1.00 22.58 230 VAL B C 1
ATOM 4311 O O . VAL B 1 230 ? 7.425 1.235 55.443 1.00 21.00 230 VAL B O 1
ATOM 4315 N N . TRP B 1 231 ? 8.340 3.096 56.254 1.00 22.95 231 TRP B N 1
ATOM 4316 C CA . TRP B 1 231 ? 9.732 2.590 56.011 1.00 29.03 231 TRP B CA 1
ATOM 4317 C C . TRP B 1 231 ? 10.032 1.230 56.648 1.00 24.24 231 TRP B C 1
ATOM 4318 O O . TRP B 1 231 ? 9.798 1.048 57.821 1.00 22.33 231 TRP B O 1
ATOM 4329 N N . VAL B 1 232 ? 10.554 0.282 55.869 1.00 21.96 232 VAL B N 1
ATOM 4330 C CA . VAL B 1 232 ? 11.090 -0.938 56.398 1.00 21.71 232 VAL B CA 1
ATOM 4331 C C . VAL B 1 232 ? 12.606 -0.903 56.398 1.00 23.88 232 VAL B C 1
ATOM 4332 O O . VAL B 1 232 ? 13.250 -0.801 55.309 1.00 22.51 232 VAL B O 1
ATOM 4336 N N . MET B 1 233 ? 13.181 -1.013 57.598 1.00 22.29 233 MET B N 1
ATOM 4337 C CA . MET B 1 233 ? 14.630 -0.982 57.807 1.00 24.34 233 MET B CA 1
ATOM 4338 C C . MET B 1 233 ? 15.045 -2.287 58.400 1.00 21.64 233 MET B C 1
ATOM 4339 O O . MET B 1 233 ? 14.445 -2.685 59.372 1.00 20.95 233 MET B O 1
ATOM 4344 N N . ILE B 1 234 ? 16.054 -2.935 57.789 1.00 18.86 234 ILE B N 1
ATOM 4345 C CA . ILE B 1 234 ? 16.585 -4.175 58.243 1.00 22.57 234 ILE B CA 1
ATOM 4346 C C . ILE B 1 234 ? 17.993 -3.898 58.827 1.00 22.63 234 ILE B C 1
ATOM 4347 O O . ILE B 1 234 ? 18.825 -3.377 58.140 1.00 23.11 234 ILE B O 1
ATOM 4352 N N . ALA B 1 235 ? 18.201 -4.199 60.111 1.00 21.98 235 ALA B N 1
ATOM 4353 C CA . ALA B 1 235 ? 19.502 -3.985 60.827 1.00 21.66 235 ALA B CA 1
ATOM 4354 C C . ALA B 1 235 ? 20.212 -5.314 60.757 1.00 22.04 235 ALA B C 1
ATOM 4355 O O . ALA B 1 235 ? 19.689 -6.344 61.266 1.00 22.77 235 ALA B O 1
ATOM 4357 N N . ALA B 1 236 ? 21.333 -5.348 60.056 1.00 22.03 236 ALA B N 1
ATOM 4358 C CA . ALA B 1 236 ? 22.006 -6.621 59.760 1.00 23.42 236 ALA B CA 1
ATOM 4359 C C . ALA B 1 236 ? 23.505 -6.481 59.493 1.00 25.95 236 ALA B C 1
ATOM 4360 O O . ALA B 1 236 ? 23.931 -5.664 58.688 1.00 25.02 236 ALA B O 1
ATOM 4362 N N . GLU B 1 237 ? 24.281 -7.309 60.177 1.00 24.83 237 GLU B N 1
ATOM 4363 C CA . GLU B 1 237 ? 25.740 -7.275 60.062 1.00 26.31 237 GLU B CA 1
ATOM 4364 C C . GLU B 1 237 ? 26.100 -7.897 58.712 1.00 26.21 237 GLU B C 1
ATOM 4365 O O . GLU B 1 237 ? 25.347 -8.683 58.183 1.00 26.29 237 GLU B O 1
ATOM 4371 N N . THR B 1 238 ? 27.275 -7.597 58.183 1.00 27.75 238 THR B N 1
ATOM 4372 C CA . THR B 1 238 ? 27.759 -8.195 56.912 1.00 26.64 238 THR B CA 1
ATOM 4373 C C . THR B 1 238 ? 27.793 -9.754 56.908 1.00 25.71 238 THR B C 1
ATOM 4374 O O . THR B 1 238 ? 27.528 -10.393 55.853 1.00 22.34 238 THR B O 1
ATOM 4378 N N . TYR B 1 239 ? 28.020 -10.359 58.079 1.00 22.69 239 TYR B N 1
ATOM 4379 C CA . TYR B 1 239 ? 28.000 -11.797 58.186 1.00 22.64 239 TYR B CA 1
ATOM 4380 C C . TYR B 1 239 ? 26.581 -12.408 58.094 1.00 20.53 239 TYR B C 1
ATOM 4381 O O . TYR B 1 239 ? 26.434 -13.620 58.120 1.00 20.73 239 TYR B O 1
ATOM 4390 N N . LYS B 1 240 ? 25.552 -11.601 57.951 1.00 22.11 240 LYS B N 1
ATOM 4391 C CA . LYS B 1 240 ? 24.194 -12.130 57.633 1.00 24.71 240 LYS B CA 1
ATOM 4392 C C . LYS B 1 240 ? 23.944 -12.300 56.119 1.00 24.89 240 LYS B C 1
ATOM 4393 O O . LYS B 1 240 ? 22.898 -12.822 55.691 1.00 25.20 240 LYS B O 1
ATOM 4399 N N . PHE B 1 241 ? 24.882 -11.840 55.316 1.00 23.61 241 PHE B N 1
ATOM 4400 C CA . PHE B 1 241 ? 24.802 -12.002 53.860 1.00 24.03 241 PHE B CA 1
ATOM 4401 C C . PHE B 1 241 ? 25.258 -13.401 53.431 1.00 22.84 241 PHE B C 1
ATOM 4402 O O . PHE B 1 241 ? 26.204 -14.001 53.973 1.00 22.82 241 PHE B O 1
ATOM 4410 N N . HIS B 1 242 ? 24.535 -13.964 52.497 1.00 21.03 242 HIS B N 1
ATOM 4411 C CA . HIS B 1 242 ? 24.631 -15.369 52.221 1.00 25.53 242 HIS B CA 1
ATOM 4412 C C . HIS B 1 242 ? 25.418 -15.627 50.910 1.00 26.61 242 HIS B C 1
ATOM 4413 O O . HIS B 1 242 ? 24.877 -15.393 49.830 1.00 26.61 242 HIS B O 1
ATOM 4420 N N . PRO B 1 243 ? 26.676 -16.094 51.002 1.00 28.51 243 PRO B N 1
ATOM 4421 C CA . PRO B 1 243 ? 27.494 -16.128 49.776 1.00 30.31 243 PRO B CA 1
ATOM 4422 C C . PRO B 1 243 ? 27.025 -17.182 48.765 1.00 27.88 243 PRO B C 1
ATOM 4423 O O . PRO B 1 243 ? 27.141 -16.918 47.600 1.00 25.57 243 PRO B O 1
ATOM 4427 N N . ALA B 1 244 ? 26.566 -18.364 49.202 1.00 24.14 244 ALA B N 1
ATOM 4428 C CA . ALA B 1 244 ? 26.178 -19.391 48.278 1.00 24.58 244 ALA B CA 1
ATOM 4429 C C . ALA B 1 244 ? 25.024 -18.959 47.317 1.00 26.23 244 ALA B C 1
ATOM 4430 O O . ALA B 1 244 ? 24.902 -19.512 46.216 1.00 22.60 244 ALA B O 1
ATOM 4432 N N . THR B 1 245 ? 24.227 -17.948 47.708 1.00 24.12 245 THR B N 1
ATOM 4433 C CA . THR B 1 245 ? 23.132 -17.483 46.855 1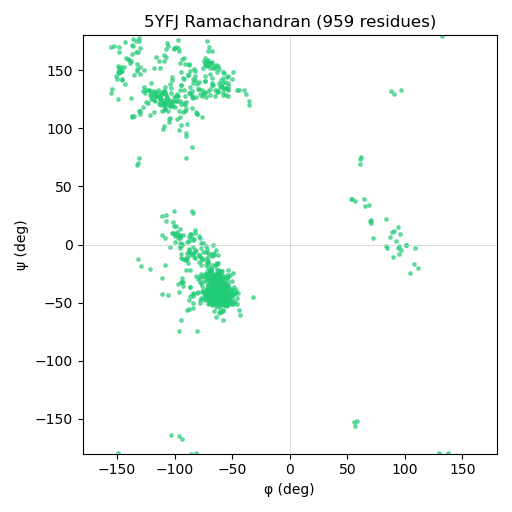.00 24.62 245 THR B CA 1
ATOM 4434 C C . THR B 1 245 ? 23.644 -16.797 45.617 1.00 26.80 245 THR B C 1
ATOM 4435 O O . THR B 1 245 ? 22.953 -16.789 44.605 1.00 25.41 245 THR B O 1
ATOM 4439 N N . MET B 1 246 ? 24.876 -16.295 45.650 1.00 27.56 246 MET B N 1
ATOM 4440 C CA . MET B 1 246 ? 25.488 -15.691 44.445 1.00 29.61 246 MET B CA 1
ATOM 4441 C C . MET B 1 246 ? 25.574 -16.688 43.266 1.00 26.69 246 MET B C 1
ATOM 4442 O O . MET B 1 246 ? 25.570 -16.296 42.102 1.00 26.66 246 MET B O 1
ATOM 4447 N N . LEU B 1 247 ? 25.713 -17.960 43.594 1.00 22.86 247 LEU B N 1
ATOM 4448 C CA . LEU B 1 247 ? 25.800 -18.993 42.621 1.00 25.86 247 LEU B CA 1
ATOM 4449 C C . LEU B 1 247 ? 24.557 -19.816 42.581 1.00 25.60 247 LEU B C 1
ATOM 4450 O O . LEU B 1 247 ? 24.608 -20.960 42.111 1.00 25.80 247 LEU B O 1
ATOM 4455 N N . GLY B 1 248 ? 23.423 -19.233 42.985 1.00 26.69 248 GLY B N 1
ATOM 4456 C CA . GLY B 1 248 ? 22.093 -19.864 42.745 1.00 27.72 248 GLY B CA 1
ATOM 4457 C C . GLY B 1 248 ? 21.490 -20.700 43.839 1.00 29.13 248 GLY B C 1
ATOM 4458 O O . GLY B 1 248 ? 20.325 -21.124 43.711 1.00 25.57 248 GLY B O 1
ATOM 4459 N N . GLN B 1 249 ? 22.274 -20.953 44.904 1.00 27.83 249 GLN B N 1
ATOM 4460 C CA . GLN B 1 249 ? 21.786 -21.699 46.051 1.00 31.12 249 GLN B CA 1
ATOM 4461 C C . GLN B 1 249 ? 20.518 -21.079 46.641 1.00 30.11 249 GLN B C 1
ATOM 4462 O O . GLN B 1 249 ? 20.439 -19.855 46.777 1.00 30.84 249 GLN B O 1
ATOM 4468 N N . LEU B 1 250 ? 19.547 -21.938 46.936 1.00 32.89 250 LEU B N 1
ATOM 4469 C CA . LEU B 1 250 ? 18.328 -21.596 47.698 1.00 36.98 250 LEU B CA 1
ATOM 4470 C C . LEU B 1 250 ? 18.583 -21.735 49.154 1.00 36.30 250 LEU B C 1
ATOM 4471 O O . LEU B 1 250 ? 19.156 -22.723 49.577 1.00 36.69 250 LEU B O 1
ATOM 4476 N N . VAL B 1 251 ? 18.130 -20.765 49.930 1.00 33.80 251 VAL B N 1
ATOM 4477 C CA . VAL B 1 251 ? 18.258 -20.859 51.372 1.00 31.75 251 VAL B CA 1
ATOM 4478 C C . VAL B 1 251 ? 17.236 -21.863 51.921 1.00 28.87 251 VAL B C 1
ATOM 4479 O O . VAL B 1 251 ? 16.093 -21.796 51.568 1.00 29.21 251 VAL B O 1
ATOM 4483 N N . GLU B 1 252 ? 17.665 -22.788 52.756 1.00 29.17 252 GLU B N 1
ATOM 4484 C CA . GLU B 1 252 ? 16.797 -23.762 53.401 1.00 31.25 252 GLU B CA 1
ATOM 4485 C C . GLU B 1 252 ? 16.020 -23.098 54.556 1.00 27.59 252 GLU B C 1
ATOM 4486 O O . GLU B 1 252 ? 16.617 -22.441 55.356 1.00 28.27 252 GLU B O 1
ATOM 4492 N N . ILE B 1 253 ? 14.697 -23.253 54.562 1.00 26.15 253 ILE B N 1
ATOM 4493 C CA . ILE B 1 253 ? 13.826 -22.802 55.627 1.00 25.73 253 ILE B CA 1
ATOM 4494 C C . ILE B 1 253 ? 13.620 -23.942 56.631 1.00 23.63 253 ILE B C 1
ATOM 4495 O O . ILE B 1 253 ? 13.025 -24.955 56.327 1.00 24.45 253 ILE B O 1
ATOM 4500 N N . GLU B 1 254 ? 14.125 -23.727 57.830 1.00 24.27 254 GLU B N 1
ATOM 4501 C CA . GLU B 1 254 ? 14.034 -24.654 58.918 1.00 25.42 254 GLU B CA 1
ATOM 4502 C C . GLU B 1 254 ? 12.579 -24.880 59.315 1.00 24.92 254 GLU B C 1
ATOM 4503 O O . GLU B 1 254 ? 11.856 -23.945 59.608 1.00 26.24 254 GLU B O 1
ATOM 4509 N N . MET B 1 255 ? 12.216 -26.138 59.433 1.00 25.98 255 MET B N 1
ATOM 4510 C CA . MET B 1 255 ? 10.922 -26.582 59.896 1.00 26.98 255 MET B CA 1
ATOM 4511 C C . MET B 1 255 ? 11.180 -27.172 61.278 1.00 27.45 255 MET B C 1
ATOM 4512 O O . MET B 1 255 ? 11.864 -28.168 61.397 1.00 27.77 255 MET B O 1
ATOM 4517 N N . ARG B 1 256 ? 10.611 -26.574 62.312 1.00 29.25 256 ARG B N 1
ATOM 4518 C CA . ARG B 1 256 ? 10.832 -26.995 63.674 1.00 29.15 256 ARG B CA 1
ATOM 4519 C C . ARG B 1 256 ? 9.663 -27.842 64.179 1.00 33.28 256 ARG B C 1
ATOM 4520 O O . ARG B 1 256 ? 8.592 -27.964 63.514 1.00 30.69 256 ARG B O 1
ATOM 4528 N N . ASP B 1 257 ? 9.910 -28.468 65.330 1.00 31.37 257 ASP B N 1
ATOM 4529 C CA . ASP B 1 257 ? 9.031 -29.457 65.888 1.00 31.69 257 ASP B CA 1
ATOM 4530 C C . ASP B 1 257 ? 7.578 -28.959 66.026 1.00 29.69 257 ASP B C 1
ATOM 4531 O O . ASP B 1 257 ? 7.339 -27.871 66.524 1.00 29.31 257 ASP B O 1
ATOM 4536 N N . PRO B 1 258 ? 6.588 -29.746 65.616 1.00 32.74 258 PRO B N 1
ATOM 4537 C CA . PRO B 1 258 ? 5.185 -29.291 65.854 1.00 31.78 258 PRO B CA 1
ATOM 4538 C C . PRO B 1 258 ? 4.797 -28.943 67.286 1.00 30.77 258 PRO B C 1
ATOM 4539 O O . PRO B 1 258 ? 3.918 -28.086 67.514 1.00 33.07 258 PRO B O 1
ATOM 4543 N N . THR B 1 259 ? 5.443 -29.571 68.248 1.00 28.50 259 THR B N 1
ATOM 4544 C CA . THR B 1 259 ? 5.130 -29.319 69.648 1.00 31.18 259 THR B CA 1
ATOM 4545 C C . THR B 1 259 ? 5.495 -27.921 70.164 1.00 31.10 259 THR B C 1
ATOM 4546 O O . THR B 1 259 ? 5.063 -27.547 71.253 1.00 32.07 259 THR B O 1
ATOM 4550 N N . GLU B 1 260 ? 6.237 -27.122 69.397 1.00 29.04 260 GLU B N 1
ATOM 4551 C CA . GLU B 1 260 ? 6.391 -25.693 69.745 1.00 27.59 260 GLU B CA 1
ATOM 4552 C C . GLU B 1 260 ? 5.101 -24.936 69.472 1.00 27.78 260 GLU B C 1
ATOM 4553 O O . GLU B 1 260 ? 4.883 -23.881 70.039 1.00 22.36 260 GLU B O 1
ATOM 4559 N N . VAL B 1 261 ? 4.249 -25.473 68.587 1.00 26.92 261 VAL B N 1
ATOM 4560 C CA . VAL B 1 261 ? 3.038 -24.778 68.228 1.00 28.49 261 VAL B CA 1
ATOM 4561 C C . VAL B 1 261 ? 1.900 -25.169 69.196 1.00 29.63 261 VAL B C 1
ATOM 4562 O O . VAL B 1 261 ? 1.242 -24.276 69.786 1.00 26.55 261 VAL B O 1
ATOM 4566 N N . ILE B 1 262 ? 1.649 -26.481 69.263 1.00 27.90 262 ILE B N 1
ATOM 4567 C CA . ILE B 1 262 ? 0.723 -27.093 70.189 1.00 29.66 262 ILE B CA 1
ATOM 4568 C C . ILE B 1 262 ? 1.534 -27.977 71.182 1.00 28.51 262 ILE B C 1
ATOM 4569 O O . ILE B 1 262 ? 2.124 -28.920 70.732 1.00 27.38 262 ILE B O 1
ATOM 4574 N N . PRO B 1 263 ? 1.474 -27.743 72.509 1.00 32.03 263 PRO B N 1
ATOM 4575 C CA . PRO B 1 263 ? 2.229 -28.603 73.461 1.00 36.96 263 PRO B CA 1
ATOM 4576 C C . PRO B 1 263 ? 1.863 -30.090 73.365 1.00 36.87 263 PRO B C 1
ATOM 4577 O O . PRO B 1 263 ? 0.769 -30.440 72.918 1.00 32.60 263 PRO B O 1
ATOM 4581 N N . GLU B 1 264 ? 2.862 -30.915 73.645 1.00 40.75 264 GLU B N 1
ATOM 4582 C CA . GLU B 1 264 ?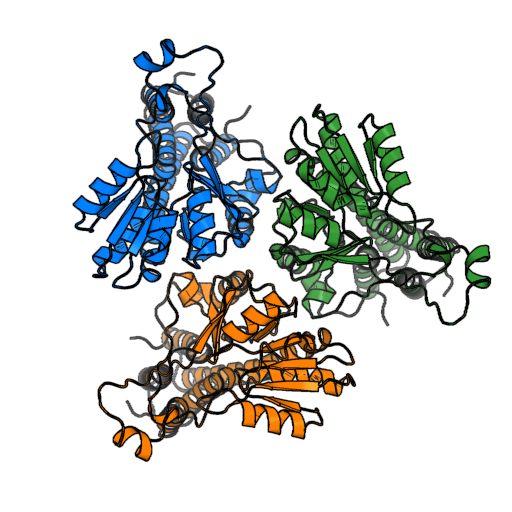 2.856 -32.381 73.483 1.00 46.07 264 GLU B CA 1
ATOM 4583 C C . GLU B 1 264 ? 1.561 -33.066 74.029 1.00 41.45 264 GLU B C 1
ATOM 4584 O O . GLU B 1 264 ? 0.897 -33.827 73.309 1.00 39.63 264 GLU B O 1
ATOM 4590 N N . GLU B 1 265 ? 1.216 -32.737 75.266 1.00 40.90 265 GLU B N 1
ATOM 4591 C CA . GLU B 1 265 ? -0.000 -33.183 75.956 1.00 50.25 265 GLU B CA 1
ATOM 4592 C C . GLU B 1 265 ? -1.264 -32.986 75.120 1.00 46.07 265 GLU B C 1
ATOM 4593 O O . GLU B 1 265 ? -2.046 -33.922 74.964 1.00 46.97 265 GLU B O 1
ATOM 4599 N N . GLU B 1 266 ? -1.466 -31.774 74.597 1.00 41.79 266 GLU B N 1
ATOM 4600 C CA . GLU B 1 266 ? -2.644 -31.486 73.739 1.00 41.01 266 GLU B CA 1
ATOM 4601 C C . GLU B 1 266 ? -2.554 -32.197 72.389 1.00 37.04 266 GLU B C 1
ATOM 4602 O O . GLU B 1 266 ? -3.529 -32.768 71.919 1.00 41.89 266 GLU B O 1
ATOM 4608 N N . LEU B 1 267 ? -1.363 -32.201 71.806 1.00 35.74 267 LEU B N 1
ATOM 4609 C CA . LEU B 1 267 ? -1.153 -32.631 70.438 1.00 39.68 267 LEU B CA 1
ATOM 4610 C C . LEU B 1 267 ? -1.370 -34.111 70.294 1.00 42.00 267 LEU B C 1
ATOM 4611 O O . LEU B 1 267 ? -1.905 -34.561 69.280 1.00 37.94 267 LEU B O 1
ATOM 4616 N N . ARG B 1 268 ? -0.992 -34.870 71.319 1.00 45.03 268 ARG B N 1
ATOM 4617 C CA . ARG B 1 268 ? -1.195 -36.323 71.273 1.00 48.64 268 ARG B CA 1
ATOM 4618 C C . ARG B 1 268 ? -2.682 -36.716 71.325 1.00 45.37 268 ARG B C 1
ATOM 4619 O O . ARG B 1 268 ? -3.006 -37.790 70.830 1.00 44.08 268 ARG B O 1
ATOM 4627 N N . THR B 1 269 ? -3.554 -35.838 71.859 1.00 40.91 269 THR B N 1
ATOM 4628 C CA . THR B 1 269 ? -5.008 -36.023 71.805 1.00 42.15 269 THR B CA 1
ATOM 4629 C C . THR B 1 269 ? -5.644 -35.704 70.430 1.00 44.29 269 THR B C 1
ATOM 4630 O O . THR B 1 269 ? -6.812 -36.038 70.215 1.00 43.75 269 THR B O 1
ATOM 4634 N N . TRP B 1 270 ? -4.907 -35.051 69.521 1.00 38.83 270 TRP B N 1
ATOM 4635 C CA . TRP B 1 270 ? -5.484 -34.594 68.242 1.00 37.74 270 TRP B CA 1
ATOM 4636 C C . TRP B 1 270 ? -5.492 -35.735 67.250 1.00 38.52 270 TRP B C 1
ATOM 4637 O O . TRP B 1 270 ? -4.573 -36.545 67.279 1.00 44.30 270 TRP B O 1
ATOM 4648 N N . PRO B 1 271 ? -6.481 -35.761 66.314 1.00 37.97 271 PRO B N 1
ATOM 4649 C CA . PRO B 1 271 ? -6.477 -36.839 65.331 1.00 38.01 271 PRO B CA 1
ATOM 4650 C C . PRO B 1 271 ? -5.404 -36.696 64.288 1.00 40.02 271 PRO B C 1
ATOM 4651 O O . PRO B 1 271 ? -4.903 -35.584 64.043 1.00 43.73 271 PRO B O 1
ATOM 4655 N N . LYS B 1 272 ? -5.096 -37.805 63.642 1.00 38.35 272 LYS B N 1
ATOM 4656 C CA . LYS B 1 272 ? -3.979 -37.860 62.753 1.00 46.42 272 LYS B CA 1
ATOM 4657 C C . LYS B 1 272 ? -4.201 -37.093 61.428 1.00 43.87 272 LYS B C 1
ATOM 4658 O O . LYS B 1 272 ? -3.244 -36.866 60.743 1.00 40.64 272 LYS B O 1
ATOM 4664 N N . ASN B 1 273 ? -5.435 -36.713 61.063 1.00 36.91 273 ASN B N 1
ATOM 4665 C CA . ASN B 1 273 ? -5.621 -35.966 59.812 1.00 37.76 273 ASN B CA 1
ATOM 4666 C C . ASN B 1 273 ? -5.417 -34.452 60.030 1.00 32.87 273 ASN B C 1
ATOM 4667 O O . ASN B 1 273 ? -5.727 -33.681 59.161 1.00 35.48 273 ASN B O 1
ATOM 4672 N N . ILE B 1 274 ? -4.933 -34.045 61.204 1.00 33.70 274 ILE B N 1
ATOM 4673 C CA . ILE B 1 274 ? -4.346 -32.716 61.416 1.00 31.35 274 ILE B CA 1
ATOM 4674 C C . ILE B 1 274 ? -2.786 -32.812 61.407 1.00 32.14 274 ILE B C 1
ATOM 4675 O O . ILE B 1 274 ? -2.192 -33.584 62.170 1.00 33.33 274 ILE B O 1
ATOM 4680 N N . GLU B 1 275 ? -2.136 -32.051 60.520 1.00 31.80 275 GLU B N 1
ATOM 4681 C CA . GLU B 1 275 ? -0.681 -31.899 60.513 1.00 35.38 275 GLU B CA 1
ATOM 4682 C C . GLU B 1 275 ? -0.396 -30.516 60.985 1.00 34.05 275 GLU B C 1
ATOM 4683 O O . GLU B 1 275 ? -1.053 -29.572 60.486 1.00 32.37 275 GLU B O 1
ATOM 4689 N N . VAL B 1 276 ? 0.585 -30.356 61.889 1.00 29.12 276 VAL B N 1
ATOM 4690 C CA . VAL B 1 276 ? 1.014 -29.036 62.307 1.00 28.01 276 VAL B CA 1
ATOM 4691 C C . VAL B 1 276 ? 2.261 -28.701 61.518 1.00 28.90 276 VAL B C 1
ATOM 4692 O O . VAL B 1 276 ? 3.219 -29.458 61.561 1.00 26.88 276 VAL B O 1
ATOM 4696 N N . TRP B 1 277 ? 2.287 -27.538 60.867 1.00 27.69 277 TRP B N 1
ATOM 4697 C CA . TRP B 1 277 ? 3.477 -27.075 60.115 1.00 28.24 277 TRP B CA 1
ATOM 4698 C C . TRP B 1 277 ? 4.132 -25.850 60.776 1.00 25.32 277 TRP B C 1
ATOM 4699 O O . TRP B 1 277 ? 3.474 -24.875 61.062 1.00 29.11 277 TRP B O 1
ATOM 4710 N N . ASN B 1 278 ? 5.432 -25.910 61.015 1.00 22.72 278 ASN B N 1
ATOM 4711 C CA . ASN B 1 278 ? 6.106 -24.921 61.859 1.00 23.92 278 ASN B CA 1
ATOM 4712 C C . ASN B 1 278 ? 7.379 -24.381 61.222 1.00 23.94 278 ASN B C 1
ATOM 4713 O O . ASN B 1 278 ? 8.467 -24.634 61.683 1.00 25.58 278 ASN B O 1
ATOM 4718 N N . PRO B 1 279 ? 7.231 -23.620 60.141 1.00 24.80 279 PRO B N 1
ATOM 4719 C CA . PRO B 1 279 ? 8.376 -22.961 59.539 1.00 21.93 279 PRO B CA 1
ATOM 4720 C C . PRO B 1 279 ? 8.887 -21.866 60.434 1.00 22.12 279 PRO B C 1
ATOM 4721 O O . PRO B 1 279 ? 8.089 -21.048 60.934 1.00 21.21 279 PRO B O 1
ATOM 4725 N N . ALA B 1 280 ? 10.189 -21.797 60.628 1.00 19.18 280 ALA B N 1
ATOM 4726 C CA . ALA B 1 280 ? 10.713 -20.819 61.602 1.00 21.49 280 ALA B CA 1
ATOM 4727 C C . ALA B 1 280 ? 11.081 -19.503 60.941 1.00 22.33 280 ALA B C 1
ATOM 4728 O O . ALA B 1 280 ? 11.333 -18.511 61.614 1.00 22.42 280 ALA B O 1
ATOM 4730 N N . PHE B 1 281 ? 11.133 -19.489 59.609 1.00 23.83 281 PHE B N 1
ATOM 4731 C CA . PHE B 1 281 ? 11.538 -18.272 58.806 1.00 24.44 281 PHE B CA 1
ATOM 4732 C C . PHE B 1 281 ? 10.668 -18.096 57.551 1.00 23.87 281 PHE B C 1
ATOM 4733 O O . PHE B 1 281 ? 10.038 -19.048 57.120 1.00 23.36 281 PHE B O 1
ATOM 4741 N N . ASP B 1 282 ? 10.632 -16.878 57.023 1.00 20.54 282 ASP B N 1
ATOM 4742 C CA . ASP B 1 282 ? 10.107 -16.615 55.728 1.00 22.24 282 ASP B CA 1
ATOM 4743 C C . ASP B 1 282 ? 10.994 -15.654 54.954 1.00 22.41 282 ASP B C 1
ATOM 4744 O O . ASP B 1 282 ? 11.941 -15.090 55.498 1.00 20.26 282 ASP B O 1
ATOM 4749 N N . VAL B 1 283 ? 10.665 -15.491 53.676 1.00 22.66 283 VAL B N 1
ATOM 4750 C CA . VAL B 1 283 ? 11.399 -14.666 52.714 1.00 21.41 283 VAL B CA 1
ATOM 4751 C C . VAL B 1 283 ? 10.646 -13.392 52.392 1.00 20.44 283 VAL B C 1
ATOM 4752 O O . VAL B 1 283 ? 9.524 -13.441 51.932 1.00 22.36 283 VAL B O 1
ATOM 4756 N N . THR B 1 284 ? 11.271 -12.253 52.632 1.00 20.37 284 THR B N 1
ATOM 4757 C CA . THR B 1 284 ? 10.748 -10.955 52.314 1.00 22.84 284 THR B CA 1
ATOM 4758 C C . THR B 1 284 ? 11.451 -10.482 51.058 1.00 24.29 284 THR B C 1
ATOM 4759 O O . THR B 1 284 ? 12.654 -10.328 51.058 1.00 23.08 284 THR B O 1
ATOM 4763 N N . PRO B 1 285 ? 10.695 -10.209 49.991 1.00 27.28 285 PRO B N 1
ATOM 4764 C CA . PRO B 1 285 ? 11.386 -9.756 48.739 1.00 26.23 285 PRO B CA 1
ATOM 4765 C C . PRO B 1 285 ? 11.883 -8.337 48.858 1.00 24.89 285 PRO B C 1
ATOM 4766 O O . PRO B 1 285 ? 11.369 -7.619 49.659 1.00 25.91 285 PRO B O 1
ATOM 4770 N N . PRO B 1 286 ? 12.925 -7.958 48.106 1.00 24.56 286 PRO B N 1
ATOM 4771 C CA . PRO B 1 286 ? 13.551 -6.641 48.235 1.00 24.07 286 PRO B CA 1
ATOM 4772 C C . PRO B 1 286 ? 12.636 -5.473 47.915 1.00 25.62 286 PRO B C 1
ATOM 4773 O O . PRO B 1 286 ? 12.813 -4.382 48.442 1.00 23.64 286 PRO B O 1
ATOM 4777 N N . GLU B 1 287 ? 11.604 -5.659 47.095 1.00 27.88 287 GLU B N 1
ATOM 4778 C CA . GLU B 1 287 ? 10.703 -4.519 46.855 1.00 27.20 287 GLU B CA 1
ATOM 4779 C C . GLU B 1 287 ? 9.973 -4.042 48.153 1.00 25.65 287 GLU B C 1
ATOM 4780 O O . GLU B 1 287 ? 9.426 -2.928 48.170 1.00 28.84 287 GLU B O 1
ATOM 4786 N N . TYR B 1 288 ? 9.942 -4.865 49.224 1.00 23.29 288 TYR B N 1
ATOM 4787 C CA . TYR B 1 288 ? 9.290 -4.446 50.483 1.00 24.12 288 TYR B CA 1
ATOM 4788 C C . TYR B 1 288 ? 10.288 -3.956 51.542 1.00 24.15 288 TYR B C 1
ATOM 4789 O O . TYR B 1 288 ? 9.919 -3.683 52.657 1.00 27.47 288 TYR B O 1
ATOM 4798 N N . ILE B 1 289 ? 11.537 -3.787 51.172 1.00 24.85 289 ILE B N 1
ATOM 4799 C CA . ILE B 1 289 ? 12.593 -3.311 52.117 1.00 24.02 289 ILE B CA 1
ATOM 4800 C C . ILE B 1 289 ? 13.098 -1.994 51.575 1.00 25.57 289 ILE B C 1
ATOM 4801 O O . ILE B 1 289 ? 13.484 -1.952 50.403 1.00 28.40 289 ILE B O 1
ATOM 4806 N N . ASP B 1 290 ? 13.050 -0.935 52.382 1.00 23.25 290 ASP B N 1
ATOM 4807 C CA . ASP B 1 290 ? 13.676 0.350 52.010 1.00 27.16 290 ASP B CA 1
ATOM 4808 C C . ASP B 1 290 ? 15.223 0.397 52.181 1.00 26.37 290 ASP B C 1
ATOM 4809 O O . ASP B 1 290 ? 15.910 0.792 51.213 1.00 26.02 290 ASP B O 1
ATOM 4814 N N . VAL B 1 291 ? 15.764 -0.044 53.328 1.00 20.73 291 VAL B N 1
ATOM 4815 C CA . VAL B 1 291 ? 17.254 -0.063 53.543 1.00 23.91 291 VAL B CA 1
ATOM 4816 C C . VAL B 1 291 ? 17.648 -1.196 54.428 1.00 24.09 291 VAL B C 1
ATOM 4817 O O . VAL B 1 291 ? 16.832 -1.708 55.220 1.00 22.70 291 VAL B O 1
ATOM 4821 N N . ILE B 1 292 ? 18.877 -1.639 54.213 1.00 24.16 292 ILE B N 1
ATOM 4822 C CA . ILE B 1 292 ? 19.541 -2.530 55.095 1.00 25.74 292 ILE B CA 1
ATOM 4823 C C . ILE B 1 292 ? 20.627 -1.642 55.748 1.00 26.43 292 ILE B C 1
ATOM 4824 O O . ILE B 1 292 ? 21.332 -0.918 55.044 1.00 26.45 292 ILE B O 1
ATOM 4829 N N . ILE B 1 293 ? 20.723 -1.706 57.071 1.00 26.22 293 ILE B N 1
ATOM 4830 C CA . ILE B 1 293 ? 21.665 -0.943 57.868 1.00 26.75 293 ILE B CA 1
ATOM 4831 C C . ILE B 1 293 ? 22.725 -1.959 58.270 1.00 25.21 293 ILE B C 1
ATOM 4832 O O . ILE B 1 293 ? 22.456 -2.878 59.078 1.00 24.30 293 ILE B O 1
ATOM 4837 N N . THR B 1 294 ? 23.900 -1.832 57.665 1.00 24.34 294 THR B N 1
ATOM 4838 C CA . THR B 1 294 ? 25.044 -2.657 58.021 1.00 26.85 294 THR B CA 1
ATOM 4839 C C . THR B 1 294 ? 26.045 -1.795 58.796 1.00 25.91 294 THR B C 1
ATOM 4840 O O . THR B 1 294 ? 25.908 -0.587 58.889 1.00 24.26 294 THR B O 1
ATOM 4844 N N . GLU B 1 295 ? 27.081 -2.447 59.310 1.00 27.35 295 GLU B N 1
ATOM 4845 C CA . GLU B 1 295 ? 28.116 -1.763 60.036 1.00 27.91 295 GLU B CA 1
ATOM 4846 C C . GLU B 1 295 ? 28.923 -0.950 59.065 1.00 28.25 295 GLU B C 1
ATOM 4847 O O . GLU B 1 295 ? 29.659 -0.108 59.518 1.00 29.42 295 GLU B O 1
ATOM 4853 N N . ARG B 1 296 ? 28.754 -1.130 57.743 1.00 29.34 296 ARG B N 1
ATOM 4854 C CA . ARG B 1 296 ? 29.439 -0.209 56.772 1.00 33.42 296 ARG B CA 1
ATOM 4855 C C . ARG B 1 296 ? 28.563 0.877 56.217 1.00 33.16 296 ARG B C 1
ATOM 4856 O O . ARG B 1 296 ? 29.018 1.682 55.437 1.00 31.59 296 ARG B O 1
ATOM 4864 N N . GLY B 1 297 ? 27.319 0.936 56.657 1.00 28.33 297 GLY B N 1
ATOM 4865 C CA . GLY B 1 297 ? 26.434 1.964 56.183 1.00 28.45 297 GLY B CA 1
ATOM 4866 C C . GLY B 1 297 ? 25.109 1.388 55.702 1.00 27.53 297 GLY B C 1
ATOM 4867 O O . GLY B 1 297 ? 24.808 0.180 55.732 1.00 28.58 297 GLY B O 1
ATOM 4868 N N . ILE B 1 298 ? 24.328 2.320 55.275 1.00 26.37 298 ILE B N 1
ATOM 4869 C CA . ILE B 1 298 ? 23.032 2.104 54.739 1.00 30.67 298 ILE B CA 1
ATOM 4870 C C . ILE B 1 298 ? 23.142 1.775 53.269 1.00 29.21 298 ILE B C 1
ATOM 4871 O O . ILE B 1 298 ? 23.889 2.415 52.565 1.00 30.54 298 ILE B O 1
ATOM 4876 N N . ILE B 1 299 ? 22.443 0.717 52.855 1.00 24.72 299 ILE B N 1
ATOM 4877 C CA . ILE B 1 299 ? 22.356 0.335 51.465 1.00 25.57 299 ILE B CA 1
ATOM 4878 C C . ILE B 1 299 ? 20.879 0.042 51.072 1.00 26.14 299 ILE B C 1
ATOM 4879 O O . ILE B 1 299 ? 20.141 -0.444 51.882 1.00 23.08 299 ILE B O 1
ATOM 4884 N N . PRO B 1 300 ? 20.517 0.252 49.804 1.00 25.53 300 PRO B N 1
ATOM 4885 C CA . PRO B 1 300 ? 19.290 -0.360 49.274 1.00 26.49 300 PRO B CA 1
ATOM 4886 C C . PRO B 1 300 ? 19.501 -1.827 49.239 1.00 25.11 300 PRO B C 1
ATOM 4887 O O . PRO B 1 300 ? 20.640 -2.245 49.128 1.00 24.78 300 PRO B O 1
ATOM 4891 N N . PRO B 1 301 ? 18.438 -2.629 49.348 1.00 23.79 301 PRO B N 1
ATOM 4892 C CA . PRO B 1 301 ? 18.666 -4.105 49.405 1.00 24.27 301 PRO B CA 1
ATOM 4893 C C . PRO B 1 301 ? 19.308 -4.710 48.171 1.00 26.53 301 PRO B C 1
ATOM 4894 O O . PRO B 1 301 ? 19.987 -5.756 48.270 1.00 24.55 301 PRO B O 1
ATOM 4898 N N . TYR B 1 302 ? 19.061 -4.063 47.032 1.00 27.44 302 TYR B N 1
ATOM 4899 C CA . TYR B 1 302 ? 19.714 -4.442 45.757 1.00 31.89 302 TYR B CA 1
ATOM 4900 C C . TYR B 1 302 ? 21.255 -4.310 45.729 1.00 32.02 302 TYR B C 1
ATOM 4901 O O . TYR B 1 302 ? 21.892 -4.808 44.792 1.00 33.99 302 TYR B O 1
ATOM 4910 N N . ALA B 1 303 ? 21.847 -3.708 46.758 1.00 29.63 303 ALA B N 1
ATOM 4911 C CA . ALA B 1 303 ? 23.308 -3.688 46.889 1.00 29.16 303 ALA B CA 1
ATOM 4912 C C . ALA B 1 303 ? 23.832 -4.769 47.764 1.00 27.85 303 ALA B C 1
ATOM 4913 O O . ALA B 1 303 ? 25.033 -4.829 48.014 1.00 29.95 303 ALA B O 1
ATOM 4915 N N . ALA B 1 304 ? 22.972 -5.696 48.172 1.00 28.26 304 ALA B N 1
ATOM 4916 C CA . ALA B 1 304 ? 23.429 -6.859 48.868 1.00 28.95 304 ALA B CA 1
ATOM 4917 C C . ALA B 1 304 ? 24.498 -7.603 48.064 1.00 30.65 304 ALA B C 1
ATOM 4918 O O . ALA B 1 304 ? 25.445 -8.135 48.611 1.00 28.84 304 ALA B O 1
ATOM 4920 N N . ILE B 1 305 ? 24.340 -7.633 46.753 1.00 30.80 305 ILE B N 1
ATOM 4921 C CA . ILE B 1 305 ? 25.309 -8.317 45.872 1.00 31.57 305 ILE B CA 1
ATOM 4922 C C . ILE B 1 305 ? 26.717 -7.713 45.984 1.00 29.89 305 ILE B C 1
ATOM 4923 O O . ILE B 1 305 ? 27.668 -8.440 45.925 1.00 29.16 305 ILE B O 1
ATOM 4928 N N . ASP B 1 306 ? 26.808 -6.412 46.193 1.00 30.40 306 ASP B N 1
ATOM 4929 C CA . ASP B 1 306 ? 28.090 -5.698 46.314 1.00 35.37 306 ASP B CA 1
ATOM 4930 C C . ASP B 1 306 ? 28.816 -6.065 47.614 1.00 35.70 306 ASP B C 1
ATOM 4931 O O . ASP B 1 306 ? 29.995 -6.235 47.603 1.00 34.43 306 ASP B O 1
ATOM 4936 N N . ILE B 1 307 ? 28.092 -6.188 48.724 1.00 36.15 307 ILE B N 1
ATOM 4937 C CA . ILE B 1 307 ? 28.635 -6.683 49.994 1.00 35.44 307 ILE B CA 1
ATOM 4938 C C . ILE B 1 307 ? 29.133 -8.126 49.766 1.00 34.38 307 ILE B C 1
ATOM 4939 O O . ILE B 1 307 ? 30.219 -8.506 50.177 1.00 35.35 307 ILE B O 1
ATOM 4944 N N . LEU B 1 308 ? 28.320 -8.963 49.156 1.00 33.15 308 LEU B N 1
ATOM 4945 C CA . LEU B 1 308 ? 28.769 -10.329 48.883 1.00 34.41 308 LEU B CA 1
ATOM 4946 C C . LEU B 1 308 ? 30.033 -10.448 48.023 1.00 37.05 308 LEU B C 1
ATOM 4947 O O . LEU B 1 308 ? 30.872 -11.312 48.309 1.00 37.11 308 LEU B O 1
ATOM 4952 N N . LYS B 1 309 ? 30.129 -9.614 46.978 1.00 37.95 309 LYS B N 1
ATOM 4953 C CA . LYS B 1 309 ? 31.228 -9.647 45.993 1.00 43.88 309 LYS B CA 1
ATOM 4954 C C . LYS B 1 309 ? 32.509 -9.275 46.675 1.00 41.58 309 LYS B C 1
ATOM 4955 O O . LYS B 1 309 ? 33.421 -10.063 46.691 1.00 47.32 309 LYS B O 1
ATOM 4961 N N . GLU B 1 310 ? 32.544 -8.106 47.276 1.00 42.86 310 GLU B N 1
ATOM 4962 C CA . GLU B 1 310 ? 33.739 -7.611 47.926 1.00 48.89 310 GLU B CA 1
ATOM 4963 C C . GLU B 1 310 ? 34.180 -8.420 49.182 1.00 49.82 310 GLU B C 1
ATOM 4964 O O . GLU B 1 310 ? 35.365 -8.597 49.364 1.00 50.49 310 GLU B O 1
ATOM 4970 N N . GLU B 1 311 ? 33.268 -8.951 50.006 1.00 47.19 311 GLU B N 1
ATOM 4971 C CA . GLU B 1 311 ? 33.662 -9.762 51.202 1.00 48.56 311 GLU B CA 1
ATOM 4972 C C . GLU B 1 311 ? 33.752 -11.269 51.026 1.00 48.08 311 GLU B C 1
ATOM 4973 O O . GLU B 1 311 ? 34.546 -11.890 51.665 1.00 46.67 311 GLU B O 1
ATOM 4979 N N . PHE B 1 312 ? 32.894 -11.887 50.216 1.00 51.09 312 PHE B N 1
ATOM 4980 C CA . PHE B 1 312 ? 32.771 -13.343 50.240 1.00 44.87 312 PHE B CA 1
ATOM 4981 C C . PHE B 1 312 ? 33.048 -14.036 48.911 1.00 46.55 312 PHE B C 1
ATOM 4982 O O . PHE B 1 312 ? 33.292 -15.239 48.900 1.00 46.65 312 PHE B O 1
ATOM 4990 N N . GLY B 1 313 ? 32.939 -13.305 47.798 1.00 50.75 313 GLY B N 1
ATOM 4991 C CA . GLY B 1 313 ? 33.011 -13.884 46.469 1.00 52.50 313 GLY B CA 1
ATOM 4992 C C . GLY B 1 313 ? 34.239 -14.769 46.281 1.00 57.25 313 GLY B C 1
ATOM 4993 O O . GLY B 1 313 ? 34.114 -15.881 45.731 1.00 53.91 313 GLY B O 1
ATOM 4994 N N . TRP B 1 314 ? 35.390 -14.285 46.798 1.00 52.54 314 TRP B N 1
ATOM 4995 C CA . TRP B 1 314 ? 36.697 -14.949 46.710 1.00 54.91 314 TRP B CA 1
ATOM 4996 C C . TRP B 1 314 ? 36.636 -16.452 47.073 1.00 52.74 314 TRP B C 1
ATOM 4997 O O . TRP B 1 314 ? 37.257 -17.274 46.391 1.00 52.90 314 TRP B O 1
ATOM 5008 N N . ALA B 1 315 ? 35.834 -16.800 48.096 1.00 48.88 315 ALA B N 1
ATOM 5009 C CA . ALA B 1 315 ? 35.780 -18.178 48.667 1.00 47.75 315 ALA B CA 1
ATOM 5010 C C . ALA B 1 315 ? 34.989 -19.226 47.887 1.00 48.46 315 ALA B C 1
ATOM 5011 O O . ALA B 1 315 ? 35.073 -20.439 48.210 1.00 42.87 315 ALA B O 1
ATOM 5013 N N . LEU B 1 316 ? 34.234 -18.768 46.883 1.00 51.45 316 LEU B N 1
ATOM 5014 C CA . LEU B 1 316 ? 33.255 -19.619 46.179 1.00 58.23 316 LEU B CA 1
ATOM 5015 C C . LEU B 1 316 ? 33.881 -20.695 45.261 1.00 59.57 316 LEU B C 1
ATOM 5016 O O . LEU B 1 316 ? 33.280 -21.755 45.060 1.00 50.14 316 LEU B O 1
ATOM 5021 N N . LYS B 1 317 ? 35.084 -20.431 44.737 1.00 60.27 317 LYS B N 1
ATOM 5022 C CA . LYS B 1 317 ? 35.824 -21.444 43.974 1.00 64.98 317 LYS B CA 1
ATOM 5023 C C . LYS B 1 317 ? 36.410 -22.575 44.847 1.00 66.10 317 LYS B C 1
ATOM 5024 O O . LYS B 1 317 ? 36.732 -23.631 44.306 1.00 67.11 317 LYS B O 1
ATOM 5030 N N . TYR B 1 318 ? 36.518 -22.366 46.173 1.00 58.23 318 TYR B N 1
ATOM 5031 C CA . TYR B 1 318 ? 36.989 -23.393 47.107 1.00 58.48 318 TYR B CA 1
ATOM 5032 C C . TYR B 1 318 ? 35.835 -24.146 47.746 1.00 56.81 318 TYR B C 1
ATOM 5033 O O . TYR B 1 318 ? 34.716 -23.633 47.852 1.00 67.80 318 TYR B O 1
ATOM 5042 N N . LYS B 1 319 ? 36.121 -25.368 48.189 1.00 55.10 319 LYS B N 1
ATOM 5043 C CA . LYS B 1 319 ? 35.202 -26.100 49.068 1.00 57.94 319 LYS B CA 1
ATOM 5044 C C . LYS B 1 319 ? 35.174 -25.446 50.492 1.00 50.94 319 LYS B C 1
ATOM 5045 O O . LYS B 1 319 ? 35.949 -24.507 50.776 1.00 41.88 319 LYS B O 1
ATOM 5051 N N . GLU B 1 320 ? 34.227 -25.875 51.342 1.00 46.89 320 GLU B N 1
ATOM 5052 C CA . GLU B 1 320 ? 34.143 -25.398 52.738 1.00 46.03 320 GLU B CA 1
ATOM 5053 C C . GLU B 1 320 ? 35.464 -25.693 53.504 1.00 46.89 320 GLU B C 1
ATOM 5054 O O . GLU B 1 320 ? 35.992 -26.826 53.436 1.00 43.73 320 GLU B O 1
ATOM 5060 N N . PRO B 1 321 ? 35.976 -24.702 54.263 1.00 43.08 321 PRO B N 1
ATOM 5061 C CA . PRO B 1 321 ? 37.251 -24.926 54.932 1.00 43.42 321 PRO B CA 1
ATOM 5062 C C . PRO B 1 321 ? 37.251 -26.024 55.979 1.00 45.16 321 PRO B C 1
ATOM 5063 O O . PRO B 1 321 ? 38.291 -26.326 56.487 1.00 50.67 321 PRO B O 1
ATOM 5067 N N . TRP B 1 322 ? 36.113 -26.632 56.289 1.00 47.25 322 TRP B N 1
ATOM 5068 C CA . TRP B 1 322 ? 36.080 -27.747 57.225 1.00 44.56 322 TRP B CA 1
ATOM 5069 C C . TRP B 1 322 ? 35.921 -29.063 56.492 1.00 44.02 322 TRP B C 1
ATOM 5070 O O . TRP B 1 322 ? 35.913 -30.106 57.142 1.00 43.28 322 TRP B O 1
ATOM 5081 N N . GLU B 1 323 ? 35.786 -29.041 55.170 1.00 47.45 323 GLU B N 1
ATOM 5082 C CA . GLU B 1 323 ? 35.488 -30.283 54.416 1.00 64.89 323 GLU B CA 1
ATOM 5083 C C . GLU B 1 323 ? 36.785 -31.038 54.058 1.00 66.40 323 GLU B C 1
ATOM 5084 O O . GLU B 1 323 ? 37.827 -30.399 53.872 1.00 62.83 323 GLU B O 1
ATOM 5090 N N . ASP B 1 324 ? 36.736 -32.371 53.971 1.00 69.21 324 ASP B N 1
ATOM 5091 C CA . ASP B 1 324 ? 37.981 -33.173 53.716 1.00 78.75 324 ASP B CA 1
ATOM 5092 C C . ASP B 1 324 ? 38.655 -32.948 52.350 1.00 74.13 324 ASP B C 1
ATOM 5093 O O . ASP B 1 324 ? 38.003 -32.567 51.378 1.00 75.62 324 ASP B O 1
ATOM 5098 N N . ALA C 1 3 ? 37.732 36.708 62.706 1.00 59.33 3 ALA C N 1
ATOM 5099 C CA . ALA C 1 3 ? 38.267 36.720 61.310 1.00 56.98 3 ALA C CA 1
ATOM 5100 C C . ALA C 1 3 ? 37.793 37.893 60.458 1.00 51.36 3 ALA C C 1
ATOM 5101 O O . ALA C 1 3 ? 36.717 38.446 60.672 1.00 49.48 3 ALA C O 1
ATOM 5103 N N . MET C 1 4 ? 38.637 38.258 59.498 1.00 52.02 4 MET C N 1
ATOM 5104 C CA . MET C 1 4 ? 38.392 39.356 58.546 1.00 56.60 4 MET C CA 1
ATOM 5105 C C . MET C 1 4 ? 37.814 38.740 57.254 1.00 48.96 4 MET C C 1
ATOM 5106 O O . MET C 1 4 ? 38.542 38.219 56.401 1.00 45.79 4 MET C O 1
ATOM 5111 N N . ILE C 1 5 ? 36.501 38.806 57.135 1.00 43.16 5 ILE C N 1
ATOM 5112 C CA . ILE C 1 5 ? 35.755 38.139 56.078 1.00 42.06 5 ILE C CA 1
ATOM 5113 C C . ILE C 1 5 ? 35.407 39.221 55.121 1.00 36.34 5 ILE C C 1
ATOM 5114 O O . ILE C 1 5 ? 34.911 40.249 55.523 1.00 41.31 5 ILE C O 1
ATOM 5119 N N . VAL C 1 6 ? 35.680 39.001 53.860 1.00 37.44 6 VAL C N 1
ATOM 5120 C CA . VAL C 1 6 ? 35.341 39.984 52.859 1.00 41.97 6 VAL C CA 1
ATOM 5121 C C . VAL C 1 6 ? 33.838 40.094 52.609 1.00 49.77 6 VAL C C 1
ATOM 5122 O O . VAL C 1 6 ? 33.044 39.203 52.928 1.00 45.62 6 VAL C O 1
ATOM 5126 N N . LYS C 1 7 ? 33.502 41.248 52.054 1.00 53.77 7 LYS C N 1
ATOM 5127 C CA . LYS C 1 7 ? 32.173 41.704 51.818 1.00 54.13 7 LYS C CA 1
ATOM 5128 C C . LYS C 1 7 ? 31.449 40.677 50.950 1.00 49.85 7 LYS C C 1
ATOM 5129 O O . LYS C 1 7 ? 30.307 40.304 51.227 1.00 45.47 7 LYS C O 1
ATOM 5135 N N . GLU C 1 8 ? 32.150 40.191 49.936 1.00 42.10 8 GLU C N 1
ATOM 5136 C CA . GLU C 1 8 ? 31.594 39.249 48.984 1.00 42.22 8 GLU C CA 1
ATOM 5137 C C . GLU C 1 8 ? 31.067 37.911 49.552 1.00 40.07 8 GLU C C 1
ATOM 5138 O O . GLU C 1 8 ? 30.177 37.321 48.932 1.00 37.85 8 GLU C O 1
ATOM 5144 N N . VAL C 1 9 ? 31.654 37.440 50.657 1.00 35.26 9 VAL C N 1
ATOM 5145 C CA . VAL C 1 9 ? 31.191 36.284 51.376 1.00 35.57 9 VAL C CA 1
ATOM 5146 C C . VAL C 1 9 ? 29.816 36.586 51.988 1.00 37.88 9 VAL C C 1
ATOM 5147 O O . VAL C 1 9 ? 28.857 35.796 51.759 1.00 38.54 9 VAL C O 1
ATOM 5151 N N . TYR C 1 10 ? 29.699 37.718 52.700 1.00 36.95 10 TYR C N 1
ATOM 5152 C CA . TYR C 1 10 ? 28.458 38.132 53.336 1.00 39.84 10 TYR C CA 1
ATOM 5153 C C . TYR C 1 10 ? 27.340 38.338 52.335 1.00 42.26 10 TYR C C 1
ATOM 5154 O O . TYR C 1 10 ? 26.215 37.898 52.615 1.00 38.88 10 TYR C O 1
ATOM 5163 N N . GLU C 1 11 ? 27.653 38.985 51.216 1.00 39.51 11 GLU C N 1
ATOM 5164 C CA . GLU C 1 11 ? 26.684 39.256 50.162 1.00 47.45 11 GLU C CA 1
ATOM 5165 C C . GLU C 1 11 ? 26.250 37.946 49.473 1.00 43.83 11 GLU C C 1
ATOM 5166 O O . GLU C 1 11 ? 25.094 37.780 49.172 1.00 37.99 11 GLU C O 1
ATOM 5172 N N . THR C 1 12 ? 27.193 37.059 49.177 1.00 38.98 12 THR C N 1
ATOM 5173 C CA . THR C 1 12 ? 26.837 35.773 48.578 1.00 38.97 12 THR C CA 1
ATOM 5174 C C . THR C 1 12 ? 25.887 35.035 49.526 1.00 37.09 12 THR C C 1
ATOM 5175 O O . THR C 1 12 ? 24.822 34.608 49.111 1.00 31.81 12 THR C O 1
ATOM 5179 N N . ALA C 1 13 ? 26.241 34.979 50.793 1.00 34.12 13 ALA C N 1
ATOM 5180 C CA . ALA C 1 13 ? 25.444 34.282 51.748 1.00 35.13 13 ALA C CA 1
ATOM 5181 C C . ALA C 1 13 ? 24.012 34.880 51.814 1.00 39.05 13 ALA C C 1
ATOM 5182 O O . ALA C 1 13 ? 23.036 34.108 51.954 1.00 34.26 13 ALA C O 1
ATOM 5184 N N . GLU C 1 14 ? 23.901 36.207 51.737 1.00 36.50 14 GLU C N 1
ATOM 5185 C CA . GLU C 1 14 ? 22.609 36.885 51.825 1.00 43.38 14 GLU C CA 1
ATOM 5186 C C . GLU C 1 14 ? 21.782 36.553 50.624 1.00 37.47 14 GLU C C 1
ATOM 5187 O O . GLU C 1 14 ? 20.623 36.329 50.746 1.00 30.66 14 GLU C O 1
ATOM 5193 N N . LYS C 1 15 ? 22.418 36.541 49.477 1.00 36.83 15 LYS C N 1
ATOM 5194 C CA . LYS C 1 15 ? 21.756 36.230 48.240 1.00 37.98 15 LYS C CA 1
ATOM 5195 C C . LYS C 1 15 ? 21.325 34.793 48.104 1.00 35.41 15 LYS C C 1
ATOM 5196 O O . LYS C 1 15 ? 20.376 34.509 47.411 1.00 37.91 15 LYS C O 1
ATOM 5202 N N . ILE C 1 16 ? 22.078 33.891 48.702 1.00 31.17 16 ILE C N 1
ATOM 5203 C CA . ILE C 1 16 ? 21.692 32.512 48.775 1.00 32.65 16 ILE C CA 1
ATOM 5204 C C . ILE C 1 16 ? 20.449 32.395 49.674 1.00 30.80 16 ILE C C 1
ATOM 5205 O O . ILE C 1 16 ? 19.482 31.799 49.253 1.00 31.36 16 ILE C O 1
ATOM 5210 N N . LYS C 1 17 ? 20.458 33.024 50.834 1.00 34.87 17 LYS C N 1
ATOM 5211 C CA . LYS C 1 17 ? 19.311 32.996 51.767 1.00 39.27 17 LYS C CA 1
ATOM 5212 C C . LYS C 1 17 ? 18.025 33.557 51.196 1.00 37.16 17 LYS C C 1
ATOM 5213 O O . LYS C 1 17 ? 16.976 32.971 51.403 1.00 33.32 17 LYS C O 1
ATOM 5219 N N . SER C 1 18 ? 18.089 34.712 50.533 1.00 32.63 18 SER C N 1
ATOM 5220 C CA . SER C 1 18 ? 16.894 35.336 49.960 1.00 34.26 18 SER C CA 1
ATOM 5221 C C . SER C 1 18 ? 16.487 34.739 48.567 1.00 32.96 18 SER C C 1
ATOM 5222 O O . SER C 1 18 ? 15.573 35.196 47.939 1.00 35.47 18 SER C O 1
ATOM 5225 N N . MET C 1 19 ? 17.298 33.839 48.022 1.00 36.75 19 MET C N 1
ATOM 5226 C CA . MET C 1 19 ? 17.053 33.166 46.744 1.00 37.87 19 MET C CA 1
ATOM 5227 C C . MET C 1 19 ? 17.192 34.027 45.521 1.00 37.58 19 MET C C 1
ATOM 5228 O O . MET C 1 19 ? 16.685 33.691 44.458 1.00 37.94 19 MET C O 1
ATOM 5233 N N . GLU C 1 20 ? 17.906 35.130 45.639 1.00 39.42 20 GLU C N 1
ATOM 5234 C CA . GLU C 1 20 ? 18.361 35.850 44.450 1.00 44.14 20 GLU C CA 1
ATOM 5235 C C . GLU C 1 20 ? 19.424 35.029 43.688 1.00 35.83 20 GLU C C 1
ATOM 5236 O O . GLU C 1 20 ? 19.547 35.122 42.465 1.00 37.01 20 GLU C O 1
ATOM 5242 N N . ILE C 1 21 ? 20.175 34.189 44.415 1.00 35.23 21 ILE C N 1
ATOM 5243 C CA . ILE C 1 21 ? 21.009 33.131 43.803 1.00 35.09 21 ILE C CA 1
ATOM 5244 C C . ILE C 1 21 ? 20.294 31.818 44.177 1.00 34.50 21 ILE C C 1
ATOM 5245 O O . ILE C 1 21 ? 20.131 31.505 45.363 1.00 33.83 21 ILE C O 1
ATOM 5250 N N . ARG C 1 22 ? 19.874 31.046 43.183 1.00 33.88 22 ARG C N 1
ATOM 5251 C CA . ARG C 1 22 ? 19.082 29.837 43.458 1.00 30.82 22 ARG C CA 1
ATOM 5252 C C . ARG C 1 22 ? 19.351 28.787 42.448 1.00 28.41 22 ARG C C 1
ATOM 5253 O O . ARG C 1 22 ? 20.028 29.028 41.437 1.00 32.60 22 ARG C O 1
ATOM 5261 N N . GLY C 1 23 ? 18.852 27.600 42.728 1.00 29.72 23 GLY C N 1
ATOM 5262 C CA . GLY C 1 23 ? 19.195 26.384 41.959 1.00 28.68 23 GLY C CA 1
ATOM 5263 C C . GLY C 1 23 ? 20.433 25.796 42.588 1.00 28.54 23 GLY C C 1
ATOM 5264 O O . GLY C 1 23 ? 21.398 26.512 42.918 1.00 26.89 23 GLY C O 1
ATOM 5265 N N . ALA C 1 24 ? 20.397 24.502 42.824 1.00 28.58 24 ALA C N 1
ATOM 5266 C CA . ALA C 1 24 ? 21.475 23.820 43.543 1.00 28.87 24 ALA C CA 1
ATOM 5267 C C . ALA C 1 24 ? 22.922 23.925 42.923 1.00 28.75 24 ALA C C 1
ATOM 5268 O O . ALA C 1 24 ? 23.881 24.147 43.670 1.00 25.58 24 ALA C O 1
ATOM 5270 N N . GLY C 1 25 ? 23.064 23.681 41.633 1.00 25.97 25 GLY C N 1
ATOM 5271 C CA . GLY C 1 25 ? 24.345 23.886 40.915 1.00 29.82 25 GLY C CA 1
ATOM 5272 C C . GLY C 1 25 ? 24.894 25.292 41.073 1.00 31.16 25 GLY C C 1
ATOM 5273 O O . GLY C 1 25 ? 26.046 25.493 41.448 1.00 33.58 25 GLY C O 1
ATOM 5274 N N . ARG C 1 26 ? 24.046 26.265 40.815 1.00 29.64 26 ARG C N 1
ATOM 5275 C CA . ARG C 1 26 ? 24.430 27.644 40.871 1.00 31.96 26 ARG C CA 1
ATOM 5276 C C . ARG C 1 26 ? 24.836 28.139 42.289 1.00 33.47 26 ARG C C 1
ATOM 5277 O O . ARG C 1 26 ? 25.819 28.897 42.425 1.00 30.89 26 ARG C O 1
ATOM 5285 N N . ILE C 1 27 ? 24.082 27.719 43.302 1.00 26.97 27 ILE C N 1
ATOM 5286 C CA . ILE C 1 27 ? 24.399 27.954 44.686 1.00 30.31 27 ILE C CA 1
ATOM 5287 C C . ILE C 1 27 ? 25.771 27.418 45.050 1.00 31.59 27 ILE C C 1
ATOM 5288 O O . ILE C 1 27 ? 26.523 28.075 45.746 1.00 32.07 27 ILE C O 1
ATOM 5293 N N . ALA C 1 28 ? 26.089 26.226 44.570 1.00 28.42 28 ALA C N 1
ATOM 5294 C CA . ALA C 1 28 ? 27.352 25.643 44.825 1.00 29.43 28 ALA C CA 1
ATOM 5295 C C . ALA C 1 28 ? 28.522 26.426 44.195 1.00 30.01 28 ALA C C 1
ATOM 5296 O O . ALA C 1 28 ? 29.584 26.588 44.817 1.00 30.33 28 ALA C O 1
ATOM 5298 N N . ARG C 1 29 ? 28.355 26.787 42.941 1.00 28.29 29 ARG C N 1
ATOM 5299 C CA . ARG C 1 29 ? 29.348 27.593 42.229 1.00 29.50 29 ARG C CA 1
ATOM 5300 C C . ARG C 1 29 ? 29.505 28.950 42.901 1.00 31.77 29 ARG C C 1
ATOM 5301 O O . ARG C 1 29 ? 30.612 29.433 42.955 1.00 33.59 29 ARG C O 1
ATOM 5309 N N . ALA C 1 30 ? 28.419 29.542 43.414 1.00 31.25 30 ALA C N 1
ATOM 5310 C CA . ALA C 1 30 ? 28.483 30.828 44.073 1.00 31.73 30 ALA C CA 1
ATOM 5311 C C . ALA C 1 30 ? 29.255 30.694 45.412 1.00 35.59 30 ALA C C 1
ATOM 5312 O O . ALA C 1 30 ? 29.943 31.621 45.804 1.00 31.33 30 ALA C O 1
ATOM 5314 N N . ALA C 1 31 ? 29.121 29.554 46.103 1.00 33.95 31 ALA C N 1
ATOM 5315 C CA . ALA C 1 31 ? 29.874 29.317 47.300 1.00 32.87 31 ALA C CA 1
ATOM 5316 C C . ALA C 1 31 ? 31.368 29.177 46.977 1.00 35.20 31 ALA C C 1
ATOM 5317 O O . ALA C 1 31 ? 32.191 29.769 47.666 1.00 35.52 31 ALA C O 1
ATOM 5319 N N . ALA C 1 32 ? 31.715 28.348 46.001 1.00 31.55 32 ALA C N 1
ATOM 5320 C CA . ALA C 1 32 ? 33.107 28.192 45.565 1.00 35.41 32 ALA C CA 1
ATOM 5321 C C . ALA C 1 32 ? 33.717 29.541 45.204 1.00 37.43 32 ALA C C 1
ATOM 5322 O O . ALA C 1 32 ? 34.825 29.856 45.631 1.00 38.83 32 ALA C O 1
ATOM 5324 N N . GLN C 1 33 ? 32.969 30.312 44.426 1.00 33.65 33 GLN C N 1
ATOM 5325 C CA . GLN C 1 33 ? 33.328 31.642 43.996 1.00 35.69 33 GLN C CA 1
ATOM 5326 C C . GLN C 1 33 ? 33.579 32.572 45.194 1.00 41.34 33 GLN C C 1
ATOM 5327 O O . GLN C 1 33 ? 34.565 33.304 45.198 1.00 38.61 33 GLN C O 1
ATOM 5333 N N . ALA C 1 34 ? 32.696 32.538 46.198 1.00 36.55 34 ALA C N 1
ATOM 5334 C CA . ALA C 1 34 ? 32.876 33.308 47.391 1.00 35.98 34 ALA C CA 1
ATOM 5335 C C . ALA C 1 34 ? 34.149 32.908 48.141 1.00 37.20 34 ALA C C 1
ATOM 5336 O O . ALA C 1 34 ? 34.837 33.796 48.602 1.00 38.00 34 ALA C O 1
ATOM 5338 N N . LEU C 1 35 ? 34.458 31.617 48.277 1.00 33.00 35 LEU C N 1
ATOM 5339 C CA . LEU C 1 35 ? 35.713 31.206 48.891 1.00 36.39 35 LEU C CA 1
ATOM 5340 C C . LEU C 1 35 ? 36.941 31.683 48.107 1.00 39.30 35 LEU C C 1
ATOM 5341 O O . LEU C 1 35 ? 37.930 32.074 48.732 1.00 40.78 35 LEU C O 1
ATOM 5346 N N . MET C 1 36 ? 36.857 31.635 46.772 1.00 36.84 36 MET C N 1
ATOM 5347 C CA . MET C 1 36 ? 37.905 32.077 45.886 1.00 37.51 36 MET C CA 1
ATOM 5348 C C . MET C 1 36 ? 38.270 33.542 46.181 1.00 42.63 36 MET C C 1
ATOM 5349 O O . MET C 1 36 ? 39.436 33.874 46.330 1.00 42.22 36 MET C O 1
ATOM 5354 N N . ILE C 1 37 ? 37.259 34.375 46.293 1.00 41.09 37 ILE C N 1
ATOM 5355 C CA . ILE C 1 37 ? 37.409 35.777 46.561 1.00 42.11 37 ILE C CA 1
ATOM 5356 C C . ILE C 1 37 ? 37.889 36.095 47.985 1.00 42.52 37 ILE C C 1
ATOM 5357 O O . ILE C 1 37 ? 38.637 37.043 48.172 1.00 38.52 37 ILE C O 1
ATOM 5362 N N . GLN C 1 38 ? 37.476 35.329 48.984 1.00 38.10 38 GLN C N 1
ATOM 5363 C CA . GLN C 1 38 ? 38.025 35.482 50.310 1.00 36.66 38 GLN C CA 1
ATOM 5364 C C . GLN C 1 38 ? 39.541 35.278 50.265 1.00 43.39 38 GLN C C 1
ATOM 5365 O O . GLN C 1 38 ? 40.269 35.981 50.965 1.00 38.53 38 GLN C O 1
ATOM 5371 N N . ALA C 1 39 ? 39.973 34.306 49.469 1.00 37.90 39 ALA C N 1
ATOM 5372 C CA . ALA C 1 39 ? 41.351 33.954 49.345 1.00 40.58 39 ALA C CA 1
ATOM 5373 C C . ALA C 1 39 ? 42.105 35.046 48.551 1.00 43.44 39 ALA C C 1
ATOM 5374 O O . ALA C 1 39 ? 43.189 35.448 48.977 1.00 41.88 39 ALA C O 1
ATOM 5376 N N . GLU C 1 40 ? 41.523 35.553 47.468 1.00 40.67 40 GLU C N 1
ATOM 5377 C CA . GLU C 1 40 ? 42.209 36.525 46.608 1.00 45.69 40 GLU C CA 1
ATOM 5378 C C . GLU C 1 40 ? 42.517 37.758 47.425 1.00 50.45 40 GLU C C 1
ATOM 5379 O O . GLU C 1 40 ? 43.645 38.228 47.398 1.00 53.00 40 GLU C O 1
ATOM 5385 N N . LYS C 1 41 ? 41.522 38.221 48.197 1.00 44.64 41 LYS C N 1
ATOM 5386 C CA . LYS C 1 41 ? 41.554 39.490 48.882 1.00 40.74 41 LYS C CA 1
ATOM 5387 C C . LYS C 1 41 ? 41.998 39.477 50.319 1.00 40.33 41 LYS C C 1
ATOM 5388 O O . LYS C 1 41 ? 42.033 40.526 50.949 1.00 40.98 41 LYS C O 1
ATOM 5394 N N . SER C 1 42 ? 42.351 38.310 50.861 1.00 38.70 42 SER C N 1
ATOM 5395 C CA . SER C 1 42 ? 42.686 38.218 52.291 1.00 42.19 42 SER C CA 1
ATOM 5396 C C . SER C 1 42 ? 43.901 39.135 52.489 1.00 47.52 42 SER C C 1
ATOM 5397 O O . SER C 1 42 ? 44.791 39.178 51.640 1.00 44.21 42 SER C O 1
ATOM 5400 N N . LYS C 1 43 ? 43.906 39.874 53.582 1.00 51.20 43 LYS C N 1
ATOM 5401 C CA . LYS C 1 43 ? 45.070 40.635 53.980 1.00 56.62 43 LYS C CA 1
ATOM 5402 C C . LYS C 1 43 ? 45.784 39.883 55.098 1.00 57.69 43 LYS C C 1
ATOM 5403 O O . LYS C 1 43 ? 46.557 40.473 55.855 1.00 64.47 43 LYS C O 1
ATOM 5409 N N . ALA C 1 44 ? 45.514 38.579 55.225 1.00 57.77 44 ALA C N 1
ATOM 5410 C CA . ALA C 1 44 ? 46.278 37.713 56.147 1.00 59.05 44 ALA C CA 1
ATOM 5411 C C . ALA C 1 44 ? 47.784 37.586 55.783 1.00 57.35 44 ALA C C 1
ATOM 5412 O O . ALA C 1 44 ? 48.169 37.617 54.606 1.00 53.11 44 ALA C O 1
ATOM 5414 N N . LYS C 1 45 ? 48.600 37.418 56.819 1.00 53.08 45 LYS C N 1
ATOM 5415 C CA . LYS C 1 45 ? 50.066 37.450 56.695 1.00 60.10 45 LYS C CA 1
ATOM 5416 C C . LYS C 1 45 ? 50.693 36.095 56.914 1.00 58.22 45 LYS C C 1
ATOM 5417 O O . LYS C 1 45 ? 51.769 35.816 56.384 1.00 59.75 45 LYS C O 1
ATOM 5423 N N . GLU C 1 46 ? 50.037 35.271 57.717 1.00 54.80 46 GLU C N 1
ATOM 5424 C CA . GLU C 1 46 ? 50.472 33.916 57.974 1.00 62.71 46 GLU C CA 1
ATOM 5425 C C . GLU C 1 46 ? 49.466 32.901 57.379 1.00 60.61 46 GLU C C 1
ATOM 5426 O O . GLU C 1 46 ? 48.272 33.191 57.308 1.00 54.60 46 GLU C O 1
ATOM 5432 N N . PRO C 1 47 ? 49.932 31.697 57.005 1.00 61.70 47 PRO C N 1
ATOM 5433 C CA . PRO C 1 47 ? 48.991 30.612 56.639 1.00 60.13 47 PRO C CA 1
ATOM 5434 C C . PRO C 1 47 ? 47.805 30.345 57.629 1.00 59.06 47 PRO C C 1
ATOM 5435 O O . PRO C 1 47 ? 46.695 30.019 57.208 1.00 55.09 47 PRO C O 1
ATOM 5439 N N . GLU C 1 48 ? 48.048 30.479 58.922 1.00 56.08 48 GLU C N 1
ATOM 5440 C CA . GLU C 1 48 ? 47.037 30.207 59.926 1.00 60.25 48 GLU C CA 1
ATOM 5441 C C . GLU C 1 48 ? 45.865 31.225 59.963 1.00 54.56 48 GLU C C 1
ATOM 5442 O O . GLU C 1 48 ? 44.751 30.863 60.409 1.00 48.10 48 GLU C O 1
ATOM 5448 N N . GLU C 1 49 ? 46.122 32.458 59.514 1.00 48.33 49 GLU C N 1
ATOM 5449 C CA . GLU C 1 49 ? 45.131 33.541 59.503 1.00 51.70 49 GLU C CA 1
ATOM 5450 C C . GLU C 1 49 ? 44.267 33.345 58.291 1.00 47.09 49 GLU C C 1
ATOM 5451 O O . GLU C 1 49 ? 43.083 33.559 58.390 1.00 51.66 49 GLU C O 1
ATOM 5457 N N . LEU C 1 50 ? 44.847 32.997 57.141 1.00 45.71 50 LEU C N 1
ATOM 5458 C CA . LEU C 1 50 ? 44.021 32.679 55.946 1.00 45.05 50 LEU C CA 1
ATOM 5459 C C . LEU C 1 50 ? 43.179 31.438 56.230 1.00 42.13 50 LEU C C 1
ATOM 5460 O O . LEU C 1 50 ? 41.970 31.423 55.983 1.00 43.08 50 LEU C O 1
ATOM 5465 N N . TRP C 1 51 ? 43.816 30.400 56.772 1.00 44.51 51 TRP C N 1
ATOM 5466 C CA . TRP C 1 51 ? 43.110 29.163 57.087 1.00 45.87 51 TRP C CA 1
ATOM 5467 C C . TRP C 1 51 ? 41.889 29.416 57.975 1.00 47.47 51 TRP C C 1
ATOM 5468 O O . TRP C 1 51 ? 40.799 28.943 57.674 1.00 40.65 51 TRP C O 1
ATOM 5479 N N . ASN C 1 52 ? 42.076 30.188 59.039 1.00 47.66 52 ASN C N 1
ATOM 5480 C CA . ASN C 1 52 ? 40.979 30.565 59.919 1.00 46.49 52 ASN C CA 1
ATOM 5481 C C . ASN C 1 52 ? 39.874 31.369 59.181 1.00 45.70 52 ASN C C 1
ATOM 5482 O O . ASN C 1 52 ? 38.686 31.141 59.441 1.00 38.87 52 ASN C O 1
ATOM 5487 N N . GLU C 1 53 ? 40.264 32.266 58.277 1.00 37.20 53 GLU C N 1
ATOM 5488 C CA . GLU C 1 53 ? 39.319 33.003 57.467 1.00 39.77 53 GLU C CA 1
ATOM 5489 C C . GLU C 1 53 ? 38.491 32.084 56.541 1.00 42.65 53 GLU C C 1
ATOM 5490 O O . GLU C 1 53 ? 37.312 32.360 56.299 1.00 42.20 53 GLU C O 1
ATOM 5496 N N . LEU C 1 54 ? 39.144 31.088 55.941 1.00 36.04 54 LEU C N 1
ATOM 5497 C CA . LEU C 1 54 ? 38.484 30.182 55.033 1.00 38.33 54 LEU C CA 1
ATOM 5498 C C . LEU C 1 54 ? 37.544 29.228 55.771 1.00 40.15 54 LEU C C 1
ATOM 5499 O O . LEU C 1 54 ? 36.446 28.934 55.259 1.00 38.45 54 LEU C O 1
ATOM 5504 N N . LYS C 1 55 ? 37.937 28.770 56.958 1.00 38.35 55 LYS C N 1
ATOM 5505 C CA . LYS C 1 55 ? 37.024 28.034 57.801 1.00 41.47 55 LYS C CA 1
ATOM 5506 C C . LYS C 1 55 ? 35.792 28.835 58.146 1.00 43.23 55 LYS C C 1
ATOM 5507 O O . LYS C 1 55 ? 34.681 28.290 58.086 1.00 38.15 55 LYS C O 1
ATOM 5513 N N . VAL C 1 56 ? 35.987 30.104 58.535 1.00 38.95 56 VAL C N 1
ATOM 5514 C CA . VAL C 1 56 ? 34.890 30.947 59.003 1.00 37.15 56 VAL C CA 1
ATOM 5515 C C . VAL C 1 56 ? 33.951 31.287 57.843 1.00 34.09 56 VAL C C 1
ATOM 5516 O O . VAL C 1 56 ? 32.755 31.216 58.016 1.00 33.22 56 VAL C O 1
ATOM 5520 N N . ALA C 1 57 ? 34.507 31.647 56.702 1.00 34.03 57 ALA C N 1
ATOM 5521 C CA . ALA C 1 57 ? 33.757 31.862 55.474 1.00 34.56 57 ALA C CA 1
ATOM 5522 C C . ALA C 1 57 ? 32.924 30.640 55.055 1.00 35.49 57 ALA C C 1
ATOM 5523 O O . ALA C 1 57 ? 31.763 30.784 54.669 1.00 31.70 57 ALA C O 1
ATOM 5525 N N . SER C 1 58 ? 33.547 29.468 55.095 1.00 31.35 58 SER C N 1
ATOM 5526 C CA . SER C 1 58 ? 32.859 28.213 54.839 1.00 35.32 58 SER C CA 1
ATOM 5527 C C . SER C 1 58 ? 31.642 28.045 55.747 1.00 39.31 58 SER C C 1
ATOM 5528 O O . SER C 1 58 ? 30.603 27.705 55.247 1.00 37.93 58 SER C O 1
ATOM 5531 N N . LYS C 1 59 ? 31.778 28.306 57.048 1.00 38.94 59 LYS C N 1
ATOM 5532 C CA . LYS C 1 59 ? 30.677 28.193 58.002 1.00 38.22 59 LYS C CA 1
ATOM 5533 C C . LYS C 1 59 ? 29.574 29.180 57.679 1.00 38.06 59 LYS C C 1
ATOM 5534 O O . LYS C 1 59 ? 28.396 28.837 57.730 1.00 33.54 59 LYS C O 1
ATOM 5540 N N . ILE C 1 60 ? 29.939 30.396 57.324 1.00 34.11 60 ILE C N 1
ATOM 5541 C CA . ILE C 1 60 ? 28.958 31.375 56.918 1.00 37.05 60 ILE C CA 1
ATOM 5542 C C . ILE C 1 60 ? 28.118 30.863 55.728 1.00 40.60 60 ILE C C 1
ATOM 5543 O O . ILE C 1 60 ? 26.882 30.989 55.710 1.00 40.06 60 ILE C O 1
ATOM 5548 N N . LEU C 1 61 ? 28.803 30.283 54.753 1.00 38.32 61 LEU C N 1
ATOM 5549 C CA . LEU C 1 61 ? 28.186 29.831 53.532 1.00 36.18 61 LEU C CA 1
ATOM 5550 C C . LEU C 1 61 ? 27.343 28.566 53.754 1.00 35.47 61 LEU C C 1
ATOM 5551 O O . LEU C 1 61 ? 26.269 28.448 53.193 1.00 33.33 61 LEU C O 1
ATOM 5556 N N . TYR C 1 62 ? 27.844 27.633 54.547 1.00 32.04 62 TYR C N 1
ATOM 5557 C CA . TYR C 1 62 ? 27.110 26.433 54.895 1.00 32.67 62 TYR C CA 1
ATOM 5558 C C . TYR C 1 62 ? 25.771 26.674 55.619 1.00 36.54 62 TYR C C 1
ATOM 5559 O O . TYR C 1 62 ? 24.820 25.915 55.414 1.00 32.83 62 TYR C O 1
ATOM 5568 N N . ASN C 1 63 ? 25.716 27.727 56.444 1.00 38.06 63 ASN C N 1
ATOM 5569 C CA . ASN C 1 63 ? 24.536 28.071 57.237 1.00 41.40 63 ASN C CA 1
ATOM 5570 C C . ASN C 1 63 ? 23.447 28.867 56.522 1.00 41.06 63 ASN C C 1
ATOM 5571 O O . ASN C 1 63 ? 22.560 29.331 57.156 1.00 50.65 63 ASN C O 1
ATOM 5576 N N . THR C 1 64 ? 23.501 28.971 55.199 1.00 42.77 64 THR C N 1
ATOM 5577 C CA . THR C 1 64 ? 22.501 29.699 54.419 1.00 40.21 64 THR C CA 1
ATOM 5578 C C . THR C 1 64 ? 21.226 28.812 54.216 1.00 37.69 64 THR C C 1
ATOM 5579 O O . THR C 1 64 ? 20.238 29.032 54.880 1.00 34.37 64 THR C O 1
ATOM 5583 N N . ARG C 1 65 ? 21.304 27.808 53.339 1.00 34.38 65 ARG C N 1
ATOM 5584 C CA . ARG C 1 65 ? 20.194 26.899 53.020 1.00 33.21 65 ARG C CA 1
ATOM 5585 C C . ARG C 1 65 ? 20.622 25.471 53.208 1.00 32.56 65 ARG C C 1
ATOM 5586 O O . ARG C 1 65 ? 21.666 25.086 52.670 1.00 36.90 65 ARG C O 1
ATOM 5594 N N . PRO C 1 66 ? 19.813 24.667 53.940 1.00 30.05 66 PRO C N 1
ATOM 5595 C CA . PRO C 1 66 ? 20.316 23.363 54.361 1.00 31.48 66 PRO C CA 1
ATOM 5596 C C . PRO C 1 66 ? 20.131 22.226 53.356 1.00 35.32 66 PRO C C 1
ATOM 5597 O O . PRO C 1 66 ? 20.840 21.265 53.451 1.00 30.95 66 PRO C O 1
ATOM 5601 N N . THR C 1 67 ? 19.200 22.311 52.405 1.00 32.46 67 THR C N 1
ATOM 5602 C CA . THR C 1 67 ? 18.725 21.080 51.783 1.00 29.99 67 THR C CA 1
ATOM 5603 C C . THR C 1 67 ? 19.567 20.610 50.597 1.00 31.56 67 THR C C 1
ATOM 5604 O O . THR C 1 67 ? 19.733 19.402 50.370 1.00 33.49 67 THR C O 1
ATOM 5608 N N . ALA C 1 68 ? 20.062 21.534 49.804 1.00 29.27 68 ALA C N 1
ATOM 5609 C CA . ALA C 1 68 ? 20.849 21.118 48.670 1.00 30.32 68 ALA C CA 1
ATOM 5610 C C . ALA C 1 68 ? 22.312 20.816 49.109 1.00 30.81 68 ALA C C 1
ATOM 5611 O O . ALA C 1 68 ? 23.030 21.704 49.567 1.00 30.01 68 ALA C O 1
ATOM 5613 N N . VAL C 1 69 ? 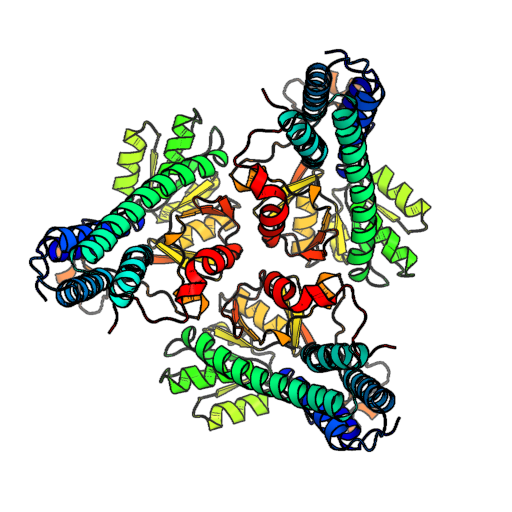22.708 19.544 48.999 1.00 30.88 69 VAL C N 1
ATOM 5614 C CA . VAL C 1 69 ? 24.015 19.076 49.448 1.00 30.31 69 VAL C CA 1
ATOM 5615 C C . VAL C 1 69 ? 25.126 19.562 48.519 1.00 30.32 69 VAL C C 1
ATOM 5616 O O . VAL C 1 69 ? 26.283 19.446 48.865 1.00 31.10 69 VAL C O 1
ATOM 5620 N N . SER C 1 70 ? 24.759 20.084 47.352 1.00 31.68 70 SER C N 1
ATOM 5621 C CA . SER C 1 70 ? 25.687 20.719 46.430 1.00 31.14 70 SER C CA 1
ATOM 5622 C C . SER C 1 70 ? 26.527 21.784 47.112 1.00 31.59 70 SER C C 1
ATOM 5623 O O . SER C 1 70 ? 27.678 21.908 46.786 1.00 31.11 70 SER C O 1
ATOM 5626 N N . LEU C 1 71 ? 25.910 22.591 47.980 1.00 30.74 71 LEU C N 1
ATOM 5627 C CA . LEU C 1 71 ? 26.576 23.682 48.680 1.00 30.80 71 LEU C CA 1
ATOM 5628 C C . LEU C 1 71 ? 27.726 23.169 49.590 1.00 29.82 71 LEU C C 1
ATOM 5629 O O . LEU C 1 71 ? 28.874 23.506 49.336 1.00 29.03 71 LEU C O 1
ATOM 5634 N N . PRO C 1 72 ? 27.434 22.295 50.557 1.00 28.95 72 PRO C N 1
ATOM 5635 C CA . PRO C 1 72 ? 28.565 21.711 51.277 1.00 29.43 72 PRO C CA 1
ATOM 5636 C C . PRO C 1 72 ? 29.504 20.823 50.486 1.00 30.65 72 PRO C C 1
ATOM 5637 O O . PRO C 1 72 ? 30.660 20.664 50.932 1.00 26.11 72 PRO C O 1
ATOM 5641 N N . ASN C 1 73 ? 29.040 20.162 49.412 1.00 28.68 73 ASN C N 1
ATOM 5642 C CA . ASN C 1 73 ? 29.990 19.387 48.616 1.00 28.59 73 ASN C CA 1
ATOM 5643 C C . ASN C 1 73 ? 31.010 20.322 47.918 1.00 28.50 73 ASN C C 1
ATOM 5644 O O . ASN C 1 73 ? 32.166 19.927 47.714 1.00 29.46 73 ASN C O 1
ATOM 5649 N N . ALA C 1 74 ? 30.578 21.506 47.499 1.00 26.29 74 ALA C N 1
ATOM 5650 C CA . ALA C 1 74 ? 31.498 22.485 46.929 1.00 29.11 74 ALA C CA 1
ATOM 5651 C C . ALA C 1 74 ? 32.535 23.011 47.984 1.00 30.06 74 ALA C C 1
ATOM 5652 O O . ALA C 1 74 ? 33.715 23.055 47.722 1.00 33.16 74 ALA C O 1
ATOM 5654 N N . LEU C 1 75 ? 32.060 23.381 49.162 1.00 28.82 75 LEU C N 1
ATOM 5655 C CA . LEU C 1 75 ? 32.899 23.857 50.216 1.00 29.72 75 LEU C CA 1
ATOM 5656 C C . LEU C 1 75 ? 33.880 22.734 50.596 1.00 32.73 75 LEU C C 1
ATOM 5657 O O . LEU C 1 75 ? 35.006 23.033 50.886 1.00 35.27 75 LEU C O 1
ATOM 5662 N N . ARG C 1 76 ? 33.465 21.463 50.576 1.00 30.88 76 ARG C N 1
ATOM 5663 C CA . ARG C 1 76 ? 34.358 20.374 50.878 1.00 32.22 76 ARG C CA 1
ATOM 5664 C C . ARG C 1 76 ? 35.387 20.193 49.817 1.00 31.90 76 ARG C C 1
ATOM 5665 O O . ARG C 1 76 ? 36.507 19.818 50.107 1.00 33.18 76 ARG C O 1
ATOM 5673 N N . TYR C 1 77 ? 34.968 20.298 48.574 1.00 30.76 77 TYR C N 1
ATOM 5674 C CA . TYR C 1 77 ? 35.864 20.100 47.461 1.00 32.55 77 TYR C CA 1
ATOM 5675 C C . TYR C 1 77 ? 37.108 21.062 47.664 1.00 36.26 77 TYR C C 1
ATOM 5676 O O . TYR C 1 77 ? 38.260 20.625 47.607 1.00 32.47 77 TYR C O 1
ATOM 5685 N N . VAL C 1 78 ? 36.809 22.332 47.936 1.00 33.66 78 VAL C N 1
ATOM 5686 C CA . VAL C 1 78 ? 37.808 23.382 48.253 1.00 34.45 78 VAL C CA 1
ATOM 5687 C C . VAL C 1 78 ? 38.538 23.058 49.557 1.00 33.10 78 VAL C C 1
ATOM 5688 O O . VAL C 1 78 ? 39.733 22.876 49.551 1.00 35.55 78 VAL C O 1
ATOM 5692 N N . MET C 1 79 ? 37.811 22.835 50.625 1.00 31.90 79 MET C N 1
ATOM 5693 C CA . MET C 1 79 ? 38.393 22.872 51.905 1.00 33.87 79 MET C CA 1
ATOM 5694 C C . MET C 1 79 ? 39.173 21.661 52.286 1.00 37.01 79 MET C C 1
ATOM 5695 O O . MET C 1 79 ? 40.069 21.802 53.100 1.00 37.01 79 MET C O 1
ATOM 5700 N N . HIS C 1 80 ? 38.832 20.486 51.769 1.00 35.54 80 HIS C N 1
ATOM 5701 C CA . HIS C 1 80 ? 39.688 19.308 51.887 1.00 38.62 80 HIS C CA 1
ATOM 5702 C C . HIS C 1 80 ? 41.103 19.557 51.369 1.00 38.32 80 HIS C C 1
ATOM 5703 O O . HIS C 1 80 ? 42.075 19.085 51.972 1.00 36.67 80 HIS C O 1
ATOM 5710 N N . ARG C 1 81 ? 41.164 20.220 50.221 1.00 36.14 81 ARG C N 1
ATOM 5711 C CA . ARG C 1 81 ? 42.419 20.498 49.510 1.00 41.41 81 ARG C CA 1
ATOM 5712 C C . ARG C 1 81 ? 43.260 21.584 50.207 1.00 40.59 81 ARG C C 1
ATOM 5713 O O . ARG C 1 81 ? 44.476 21.471 50.273 1.00 43.51 81 ARG C O 1
ATOM 5721 N N . VAL C 1 82 ? 42.558 22.600 50.710 1.00 39.86 82 VAL C N 1
ATOM 5722 C CA . VAL C 1 82 ? 43.114 23.647 51.506 1.00 38.49 82 VAL C CA 1
ATOM 5723 C C . VAL C 1 82 ? 43.591 23.063 52.823 1.00 39.87 82 VAL C C 1
ATOM 5724 O O . VAL C 1 82 ? 44.736 23.297 53.212 1.00 41.99 82 VAL C O 1
ATOM 5728 N N . LYS C 1 83 ? 42.761 22.287 53.504 1.00 36.99 83 LYS C N 1
ATOM 5729 C CA . LYS C 1 83 ? 43.175 21.629 54.755 1.00 40.73 83 LYS C CA 1
ATOM 5730 C C . LYS C 1 83 ? 44.456 20.784 54.604 1.00 49.76 83 LYS C C 1
ATOM 5731 O O . LYS C 1 83 ? 45.321 20.809 55.487 1.00 53.28 83 LYS C O 1
ATOM 5737 N N . ALA C 1 84 ? 44.555 20.019 53.520 1.00 49.64 84 ALA C N 1
ATOM 5738 C CA . ALA C 1 84 ? 45.682 19.119 53.340 1.00 44.68 84 ALA C CA 1
ATOM 5739 C C . ALA C 1 84 ? 46.953 19.931 53.076 1.00 52.13 84 ALA C C 1
ATOM 5740 O O . ALA C 1 84 ? 48.023 19.567 53.582 1.00 55.33 84 ALA C O 1
ATOM 5742 N N . ALA C 1 85 ? 46.835 21.006 52.291 1.00 46.63 85 ALA C N 1
ATOM 5743 C CA . ALA C 1 85 ? 47.958 21.867 52.021 1.00 45.79 85 ALA C CA 1
ATOM 5744 C C . ALA C 1 85 ? 48.399 22.542 53.348 1.00 50.15 85 ALA C C 1
ATOM 5745 O O . ALA C 1 85 ? 49.581 22.429 53.724 1.00 53.76 85 ALA C O 1
ATOM 5747 N N . TYR C 1 86 ? 47.467 23.147 54.100 1.00 52.70 86 TYR C N 1
ATOM 5748 C CA . TYR C 1 86 ? 47.822 23.832 55.374 1.00 51.04 86 TYR C CA 1
ATOM 5749 C C . TYR C 1 86 ? 48.537 22.878 56.332 1.00 55.63 86 TYR C C 1
ATOM 5750 O O . TYR C 1 86 ? 49.626 23.207 56.816 1.00 62.25 86 TYR C O 1
ATOM 5759 N N . LEU C 1 87 ? 47.948 21.703 56.561 1.00 52.72 87 LEU C N 1
ATOM 5760 C CA . LEU C 1 87 ? 48.483 20.711 57.490 1.00 55.61 87 LEU C CA 1
ATOM 5761 C C . LEU C 1 87 ? 49.798 20.089 56.970 1.00 57.96 87 LEU C C 1
ATOM 5762 O O . LEU C 1 87 ? 50.594 19.596 57.764 1.00 57.69 87 LEU C O 1
ATOM 5767 N N . GLY C 1 88 ? 50.025 20.123 55.659 1.00 51.73 88 GLY C N 1
ATOM 5768 C CA . GLY C 1 88 ? 51.269 19.667 55.089 1.00 55.37 88 GLY C CA 1
ATOM 5769 C C . GLY C 1 88 ? 52.353 20.723 55.161 1.00 59.80 88 GLY C C 1
ATOM 5770 O O . GLY C 1 88 ? 53.372 20.553 54.532 1.00 58.50 88 GLY C O 1
ATOM 5771 N N . GLY C 1 89 ? 52.125 21.819 55.894 1.00 61.86 89 GLY C N 1
ATOM 5772 C CA . GLY C 1 89 ? 53.089 22.908 56.054 1.00 60.66 89 GLY C CA 1
ATOM 5773 C C . GLY C 1 89 ? 53.116 23.962 54.959 1.00 57.94 89 GLY C C 1
ATOM 5774 O O . GLY C 1 89 ? 54.113 24.672 54.798 1.00 56.68 89 GLY C O 1
ATOM 5775 N N . ALA C 1 90 ? 52.040 24.098 54.199 1.00 55.51 90 ALA C N 1
ATOM 5776 C CA . ALA C 1 90 ? 52.020 25.095 53.117 1.00 55.58 90 ALA C CA 1
ATOM 5777 C C . ALA C 1 90 ? 52.288 26.509 53.642 1.00 49.45 90 ALA C C 1
ATOM 5778 O O . ALA C 1 90 ? 51.792 26.900 54.726 1.00 50.41 90 ALA C O 1
ATOM 5780 N N . ASP C 1 91 ? 53.005 27.298 52.855 1.00 53.21 91 ASP C N 1
ATOM 5781 C CA . ASP C 1 91 ? 53.195 28.715 53.182 1.00 54.79 91 ASP C CA 1
ATOM 5782 C C . ASP C 1 91 ? 51.971 29.505 52.731 1.00 55.24 91 ASP C C 1
ATOM 5783 O O . ASP C 1 91 ? 51.040 28.929 52.209 1.00 53.54 91 ASP C O 1
ATOM 5788 N N . LEU C 1 92 ? 51.976 30.811 52.940 1.00 48.90 92 LEU C N 1
ATOM 5789 C CA . LEU C 1 92 ? 50.828 31.632 52.649 1.00 53.94 92 LEU C CA 1
ATOM 5790 C C . LEU C 1 92 ? 50.383 31.594 51.176 1.00 54.03 92 LEU C C 1
ATOM 5791 O O . LEU C 1 92 ? 49.185 31.467 50.905 1.00 50.35 92 LEU C O 1
ATOM 5796 N N . GLU C 1 93 ? 51.296 31.784 50.240 1.00 51.85 93 GLU C N 1
ATOM 5797 C CA . GLU C 1 93 ? 50.887 31.949 48.836 1.00 57.79 93 GLU C CA 1
ATOM 5798 C C . GLU C 1 93 ? 50.458 30.586 48.214 1.00 55.77 93 GLU C C 1
ATOM 5799 O O . GLU C 1 93 ? 49.592 30.506 47.332 1.00 50.07 93 GLU C O 1
ATOM 5805 N N . THR C 1 94 ? 51.087 29.537 48.707 1.00 50.25 94 THR C N 1
ATOM 5806 C CA . THR C 1 94 ? 50.707 28.197 48.390 1.00 53.72 94 THR C CA 1
ATOM 5807 C C . THR C 1 94 ? 49.256 27.896 48.869 1.00 51.82 94 THR C C 1
ATOM 5808 O O . THR C 1 94 ? 48.451 27.382 48.106 1.00 43.35 94 THR C O 1
ATOM 5812 N N . LEU C 1 95 ? 48.946 28.249 50.103 1.00 48.58 95 LEU C N 1
ATOM 5813 C CA . LEU C 1 95 ? 47.631 28.001 50.678 1.00 49.88 95 LEU C CA 1
ATOM 5814 C C . LEU C 1 95 ? 46.557 28.759 49.933 1.00 49.24 95 LEU C C 1
ATOM 5815 O O . LEU C 1 95 ? 45.529 28.177 49.630 1.00 49.17 95 LEU C O 1
ATOM 5820 N N . ARG C 1 96 ? 46.838 30.032 49.629 1.00 43.96 96 ARG C N 1
ATOM 5821 C CA . ARG C 1 96 ? 45.966 30.920 48.867 1.00 42.30 96 ARG C CA 1
ATOM 5822 C C . ARG C 1 96 ? 45.596 30.325 47.535 1.00 47.93 96 ARG C C 1
ATOM 5823 O O . ARG C 1 96 ? 44.437 30.389 47.116 1.00 45.43 96 ARG C O 1
ATOM 5831 N N . PHE C 1 97 ? 46.613 29.811 46.852 1.00 46.82 97 PHE C N 1
ATOM 5832 C CA . PHE C 1 97 ? 46.455 29.350 45.522 1.00 45.27 97 PHE C CA 1
ATOM 5833 C C . PHE C 1 97 ? 45.744 27.997 45.481 1.00 37.36 97 PHE C C 1
ATOM 5834 O O . PHE C 1 97 ? 45.077 27.733 44.536 1.00 42.87 97 PHE C O 1
ATOM 5842 N N . THR C 1 98 ? 45.990 27.128 46.440 1.00 33.90 98 THR C N 1
ATOM 5843 C CA . THR C 1 98 ? 45.250 25.921 46.601 1.00 41.42 98 THR C CA 1
ATOM 5844 C C . THR C 1 98 ? 43.734 26.217 46.680 1.00 41.35 98 THR C C 1
ATOM 5845 O O . THR C 1 98 ? 42.949 25.553 46.006 1.00 40.60 98 THR C O 1
ATOM 5849 N N . ALA C 1 99 ? 43.361 27.222 47.472 1.00 39.03 99 ALA C N 1
ATOM 5850 C CA . ALA C 1 99 ? 41.970 27.659 47.614 1.00 41.23 99 ALA C CA 1
ATOM 5851 C C . ALA C 1 99 ? 41.403 28.216 46.313 1.00 40.97 99 ALA C C 1
ATOM 5852 O O . ALA C 1 99 ? 40.336 27.788 45.884 1.00 38.16 99 ALA C O 1
ATOM 5854 N N . ILE C 1 100 ? 42.129 29.153 45.696 1.00 41.26 100 ILE C N 1
ATOM 5855 C CA . ILE C 1 100 ? 41.697 29.792 44.461 1.00 42.33 100 ILE C CA 1
ATOM 5856 C C . ILE C 1 100 ? 41.549 28.729 43.344 1.00 46.08 100 ILE C C 1
ATOM 5857 O O . ILE C 1 100 ? 40.568 28.698 42.602 1.00 42.12 100 ILE C O 1
ATOM 5862 N N . ASN C 1 101 ? 42.507 27.837 43.258 1.00 40.01 101 ASN C N 1
ATOM 5863 C CA . ASN C 1 101 ? 42.541 26.926 42.128 1.00 42.72 101 ASN C CA 1
ATOM 5864 C C . ASN C 1 101 ? 41.490 25.820 42.302 1.00 40.70 101 ASN C C 1
ATOM 5865 O O . ASN C 1 101 ? 40.862 25.470 41.339 1.00 41.16 101 ASN C O 1
ATOM 5870 N N . SER C 1 102 ? 41.344 25.299 43.521 1.00 37.91 102 SER C N 1
ATOM 5871 C CA . SER C 1 102 ? 40.275 24.390 43.876 1.00 41.33 102 SER C CA 1
ATOM 5872 C C . SER C 1 102 ? 38.892 24.918 43.577 1.00 37.03 102 SER C C 1
ATOM 5873 O O . SER C 1 102 ? 38.075 24.164 43.093 1.00 40.59 102 SER C O 1
ATOM 5876 N N . ALA C 1 103 ? 38.644 26.177 43.885 1.00 36.41 103 ALA C N 1
ATOM 5877 C CA . ALA C 1 103 ? 37.379 26.823 43.597 1.00 39.24 103 ALA C CA 1
ATOM 5878 C C . ALA C 1 103 ? 37.141 26.816 42.093 1.00 44.63 103 ALA C C 1
ATOM 5879 O O . ALA C 1 103 ? 36.139 26.268 41.612 1.00 41.39 103 ALA C O 1
ATOM 5881 N N . LYS C 1 104 ? 38.087 27.386 41.356 1.00 43.21 104 LYS C N 1
ATOM 5882 C CA . LYS C 1 104 ? 38.009 27.424 39.905 1.00 45.49 104 LYS C CA 1
ATOM 5883 C C . LYS C 1 104 ? 37.760 26.070 39.281 1.00 35.75 104 LYS C C 1
ATOM 5884 O O . LYS C 1 104 ? 37.017 25.990 38.324 1.00 33.17 104 LYS C O 1
ATOM 5890 N N . GLU C 1 105 ? 38.430 25.060 39.797 1.00 33.06 105 GLU C N 1
ATOM 5891 C CA . GLU C 1 105 ? 38.334 23.685 39.318 1.00 40.60 105 GLU C CA 1
ATOM 5892 C C . GLU C 1 105 ? 36.869 23.124 39.543 1.00 37.45 105 GLU C C 1
ATOM 5893 O O . GLU C 1 105 ? 36.344 22.417 38.696 1.00 31.47 105 GLU C O 1
ATOM 5899 N N . PHE C 1 106 ? 36.282 23.419 40.708 1.00 33.05 106 PHE C N 1
ATOM 5900 C CA . PHE C 1 106 ? 34.929 22.954 41.024 1.00 36.36 106 PHE C CA 1
ATOM 5901 C C . PHE C 1 106 ? 34.003 23.649 40.037 1.00 33.02 106 PHE C C 1
ATOM 5902 O O . PHE C 1 106 ? 33.190 23.011 39.401 1.00 34.96 106 PHE C O 1
ATOM 5910 N N . ILE C 1 107 ? 34.188 24.948 39.907 1.00 32.31 107 ILE C N 1
ATOM 5911 C CA . ILE C 1 107 ? 33.374 25.748 39.033 1.00 34.79 107 ILE C CA 1
ATOM 5912 C C . ILE C 1 107 ? 33.429 25.243 37.595 1.00 37.67 107 ILE C C 1
ATOM 5913 O O . ILE C 1 107 ? 32.374 25.079 36.960 1.00 35.49 107 ILE C O 1
ATOM 5918 N N . TYR C 1 108 ? 34.628 24.952 37.088 1.00 37.92 108 TYR C N 1
ATOM 5919 C CA . TYR C 1 108 ? 34.766 24.453 35.714 1.00 37.23 108 TYR C CA 1
ATOM 5920 C C . TYR C 1 108 ? 34.140 23.061 35.530 1.00 32.04 108 TYR C C 1
ATOM 5921 O O . TYR C 1 108 ? 33.519 22.804 34.534 1.00 32.91 108 TYR C O 1
ATOM 5930 N N . ASN C 1 109 ? 34.406 22.156 36.440 1.00 31.63 109 ASN C N 1
ATOM 5931 C CA . ASN C 1 109 ? 33.845 20.821 36.368 1.00 36.40 109 ASN C CA 1
ATOM 5932 C C . ASN C 1 109 ? 32.302 20.799 36.460 1.00 32.85 109 ASN C C 1
ATOM 5933 O O . ASN C 1 109 ? 31.699 19.954 35.841 1.00 30.76 109 ASN C O 1
ATOM 5938 N N . SER C 1 110 ? 31.737 21.725 37.236 1.00 29.99 110 SER C N 1
ATOM 5939 C CA . SER C 1 110 ? 30.293 21.921 37.343 1.00 32.16 110 SER C CA 1
ATOM 5940 C C . SER C 1 110 ? 29.704 22.278 35.980 1.00 33.13 110 SER C C 1
ATOM 5941 O O . SER C 1 110 ? 28.847 21.532 35.488 1.00 31.07 110 SER C O 1
ATOM 5944 N N . GLU C 1 111 ? 30.243 23.316 35.331 1.00 34.38 111 GLU C N 1
ATOM 5945 C CA . GLU C 1 111 ? 29.859 23.685 33.957 1.00 38.34 111 GLU C CA 1
ATOM 5946 C C . GLU C 1 111 ? 29.943 22.499 32.969 1.00 37.73 111 GLU C C 1
ATOM 5947 O O . GLU C 1 111 ? 29.018 22.267 32.159 1.00 33.81 111 GLU C O 1
ATOM 5953 N N . LYS C 1 112 ? 31.064 21.784 33.003 1.00 34.36 112 LYS C N 1
ATOM 5954 C CA . LYS C 1 112 ? 31.274 20.695 32.096 1.00 37.41 112 LYS C CA 1
ATOM 5955 C C . LYS C 1 112 ? 30.314 19.511 32.412 1.00 36.84 112 LYS C C 1
ATOM 5956 O O . LYS C 1 112 ? 29.896 18.800 31.491 1.00 34.43 112 LYS C O 1
ATOM 5962 N N . ALA C 1 113 ? 30.012 19.276 33.694 1.00 31.56 113 ALA C N 1
ATOM 5963 C CA . ALA C 1 113 ? 29.140 18.156 34.091 1.00 28.72 113 ALA C CA 1
ATOM 5964 C C . ALA C 1 113 ? 27.741 18.384 33.502 1.00 26.33 113 ALA C C 1
ATOM 5965 O O . ALA C 1 113 ? 27.172 17.498 32.908 1.00 28.04 113 ALA C O 1
ATOM 5967 N N . ILE C 1 114 ? 27.290 19.617 33.539 1.00 26.51 114 ILE C N 1
ATOM 5968 C CA . ILE C 1 114 ? 25.964 20.013 33.077 1.00 32.69 114 ILE C CA 1
ATOM 5969 C C . ILE C 1 114 ? 25.806 19.895 31.573 1.00 36.36 114 ILE C C 1
ATOM 5970 O O . ILE C 1 114 ? 24.769 19.468 31.092 1.00 34.34 114 ILE C O 1
ATOM 5975 N N . GLU C 1 115 ? 26.850 20.288 30.852 1.00 37.78 115 GLU C N 1
ATOM 5976 C CA . GLU C 1 115 ? 26.935 20.108 29.429 1.00 40.21 115 GLU C CA 1
ATOM 5977 C C . GLU C 1 115 ? 26.908 18.613 29.117 1.00 31.33 115 GLU C C 1
ATOM 5978 O O . GLU C 1 115 ? 26.174 18.173 28.242 1.00 30.08 115 GLU C O 1
ATOM 5984 N N . ARG C 1 116 ? 27.674 17.807 29.811 1.00 29.72 116 ARG C N 1
ATOM 5985 C CA . ARG C 1 116 ? 27.670 16.343 29.519 1.00 34.21 116 ARG C CA 1
ATOM 5986 C C . ARG C 1 116 ? 26.298 15.593 29.852 1.00 33.03 116 ARG C C 1
ATOM 5987 O O . ARG C 1 116 ? 25.898 14.629 29.200 1.00 28.82 116 ARG C O 1
ATOM 5995 N N . ILE C 1 117 ? 25.631 16.051 30.902 1.00 27.63 117 ILE C N 1
ATOM 5996 C CA . ILE C 1 117 ? 24.330 15.561 31.326 1.00 30.42 117 ILE C CA 1
ATOM 5997 C C . ILE C 1 117 ? 23.325 15.858 30.218 1.00 29.77 117 ILE C C 1
ATOM 5998 O O . ILE C 1 117 ? 22.568 14.998 29.826 1.00 27.73 117 ILE C O 1
ATOM 6003 N N . GLY C 1 118 ? 23.395 17.056 29.699 1.00 28.59 118 GLY C N 1
ATOM 6004 C CA . GLY C 1 118 ? 22.750 17.420 28.447 1.00 28.47 118 GLY C CA 1
ATOM 6005 C C . GLY C 1 118 ? 22.888 16.445 27.313 1.00 28.10 118 GLY C C 1
ATOM 6006 O O . GLY C 1 118 ? 21.904 15.941 26.791 1.00 30.34 118 GLY C O 1
ATOM 6007 N N . GLU C 1 119 ? 24.110 16.118 26.965 1.00 30.59 119 GLU C N 1
ATOM 6008 C CA . GLU C 1 119 ? 24.385 15.215 25.877 1.00 32.25 119 GLU C CA 1
ATOM 6009 C C . GLU C 1 119 ? 23.940 13.801 26.138 1.00 30.05 119 GLU C C 1
ATOM 6010 O O . GLU C 1 119 ? 23.483 13.117 25.211 1.00 29.23 119 GLU C O 1
ATOM 6016 N N . ILE C 1 120 ? 24.123 13.330 27.353 1.00 28.71 120 ILE C N 1
ATOM 6017 C CA . ILE C 1 120 ? 23.730 11.964 27.696 1.00 29.65 120 ILE C CA 1
ATOM 6018 C C . ILE C 1 120 ? 22.186 11.839 27.734 1.00 27.98 120 ILE C C 1
ATOM 6019 O O . ILE C 1 120 ? 21.629 10.915 27.149 1.00 28.24 120 ILE C O 1
ATOM 6024 N N . GLY C 1 121 ? 21.532 12.806 28.372 1.00 27.16 121 GLY C N 1
ATOM 6025 C CA . GLY C 1 121 ? 20.093 12.818 28.567 1.00 27.54 121 GLY C CA 1
ATOM 6026 C C . GLY C 1 121 ? 19.325 13.019 27.266 1.00 28.46 121 GLY C C 1
ATOM 6027 O O . GLY C 1 121 ? 18.272 12.451 27.078 1.00 27.08 121 GLY C O 1
ATOM 6028 N N . ALA C 1 122 ? 19.862 13.823 26.361 1.00 27.17 122 ALA C N 1
ATOM 6029 C CA . ALA C 1 122 ? 19.233 14.049 25.079 1.00 26.62 122 ALA C CA 1
ATOM 6030 C C . ALA C 1 122 ? 19.075 12.827 24.229 1.00 27.96 122 ALA C C 1
ATOM 6031 O O . ALA C 1 122 ? 18.108 12.761 23.425 1.00 27.38 122 ALA C O 1
ATOM 6033 N N . LYS C 1 123 ? 19.943 11.834 24.400 1.00 27.57 123 LYS C N 1
ATOM 6034 C CA . LYS C 1 123 ? 19.774 10.568 23.684 1.00 29.17 123 LYS C CA 1
ATOM 6035 C C . LYS C 1 123 ? 18.545 9.748 24.034 1.00 32.17 123 LYS C C 1
ATOM 6036 O O . LYS C 1 123 ? 18.171 8.851 23.284 1.00 32.07 123 LYS C O 1
ATOM 6042 N N . ARG C 1 124 ? 17.966 10.040 25.189 1.00 33.97 124 ARG C N 1
ATOM 6043 C CA . ARG C 1 124 ? 16.775 9.424 25.650 1.00 36.55 124 ARG C CA 1
ATOM 6044 C C . ARG C 1 124 ? 15.556 10.147 25.187 1.00 35.21 124 ARG C C 1
ATOM 6045 O O . ARG C 1 124 ? 14.500 9.698 25.465 1.00 36.26 124 ARG C O 1
ATOM 6053 N N . ILE C 1 125 ? 15.686 11.330 24.620 1.00 33.73 125 ILE C N 1
ATOM 6054 C CA . ILE C 1 125 ? 14.538 12.118 24.177 1.00 33.23 125 ILE C CA 1
ATOM 6055 C C . ILE C 1 125 ? 14.376 11.772 22.725 1.00 34.21 125 ILE C C 1
ATOM 6056 O O . ILE C 1 125 ? 15.357 11.655 21.988 1.00 32.84 125 ILE C O 1
ATOM 6061 N N . GLU C 1 126 ? 13.137 11.570 22.307 1.00 34.85 126 GLU C N 1
ATOM 6062 C CA . GLU C 1 126 ? 12.825 11.076 20.946 1.00 35.94 126 GLU C CA 1
ATOM 6063 C C . GLU C 1 126 ? 12.024 12.122 20.211 1.00 35.09 126 GLU C C 1
ATOM 6064 O O . GLU C 1 126 ? 11.303 12.920 20.836 1.00 30.72 126 GLU C O 1
ATOM 6070 N N . ASP C 1 127 ? 12.149 12.146 18.881 1.00 36.11 127 ASP C N 1
ATOM 6071 C CA . ASP C 1 127 ? 11.405 13.142 18.053 1.00 34.12 127 ASP C CA 1
ATOM 6072 C C . ASP C 1 127 ? 9.909 13.046 18.389 1.00 31.85 127 ASP C C 1
ATOM 6073 O O . ASP C 1 127 ? 9.385 11.965 18.613 1.00 33.71 127 ASP C O 1
ATOM 6078 N N . GLY C 1 128 ? 9.267 14.183 18.540 1.00 31.10 128 GLY C N 1
ATOM 6079 C CA . GLY C 1 128 ? 7.821 14.233 18.855 1.00 32.81 128 GLY C CA 1
ATOM 6080 C C . GLY C 1 128 ? 7.447 14.242 20.351 1.00 32.67 128 GLY C C 1
ATOM 6081 O O . GLY C 1 128 ? 6.305 14.472 20.699 1.00 34.56 128 GLY C O 1
ATOM 6082 N N . ASP C 1 129 ? 8.418 13.988 21.228 1.00 31.15 129 ASP C N 1
ATOM 6083 C CA . ASP C 1 129 ? 8.198 13.862 22.677 1.00 28.01 129 ASP C CA 1
ATOM 6084 C C . ASP C 1 129 ? 7.610 15.104 23.324 1.00 27.43 129 ASP C C 1
ATOM 6085 O O . ASP C 1 129 ? 7.990 16.265 23.014 1.00 29.79 129 ASP C O 1
ATOM 6090 N N . ILE C 1 130 ? 6.633 14.853 24.197 1.00 25.42 130 ILE C N 1
ATOM 6091 C CA . ILE C 1 130 ? 6.135 15.849 25.087 1.00 27.45 130 ILE C CA 1
ATOM 6092 C C . ILE C 1 130 ? 6.833 15.528 26.415 1.00 28.38 130 ILE C C 1
ATOM 6093 O O . ILE C 1 130 ? 6.811 14.383 26.898 1.00 27.08 130 ILE C O 1
ATOM 6098 N N . ILE C 1 131 ? 7.489 16.531 26.991 1.00 26.30 131 ILE C N 1
ATOM 6099 C CA . ILE C 1 131 ? 8.283 16.326 28.180 1.00 24.89 131 ILE C CA 1
ATOM 6100 C C . ILE C 1 131 ? 7.661 17.182 29.244 1.00 23.05 131 ILE C C 1
ATOM 6101 O O . ILE C 1 131 ? 7.453 18.327 29.013 1.00 23.40 131 ILE C O 1
ATOM 6106 N N . MET C 1 132 ? 7.428 16.644 30.426 1.00 22.66 132 MET C N 1
ATOM 6107 C CA . MET C 1 132 ? 6.983 17.487 31.528 1.00 22.51 132 MET C CA 1
ATOM 6108 C C . MET C 1 132 ? 8.166 17.749 32.463 1.00 22.34 132 MET C C 1
ATOM 6109 O O . MET C 1 132 ? 8.952 16.880 32.677 1.00 25.20 132 MET C O 1
ATOM 6114 N N . THR C 1 133 ? 8.249 18.934 33.028 1.00 21.46 133 THR C N 1
ATOM 6115 C CA . THR C 1 133 ? 9.283 19.291 33.991 1.00 26.46 133 THR C CA 1
ATOM 6116 C C . THR C 1 133 ? 8.678 20.060 35.159 1.00 27.64 133 THR C C 1
ATOM 6117 O O . THR C 1 133 ? 7.473 20.350 35.188 1.00 27.57 133 THR C O 1
ATOM 6121 N N . HIS C 1 134 ? 9.532 20.382 36.128 1.00 27.84 134 HIS C N 1
ATOM 6122 C CA . HIS C 1 134 ? 9.097 21.045 37.367 1.00 26.11 134 HIS C CA 1
ATOM 6123 C C . HIS C 1 134 ? 10.243 21.920 37.860 1.00 25.33 134 HIS C C 1
ATOM 6124 O O . HIS C 1 134 ? 11.400 21.607 37.623 1.00 25.99 134 HIS C O 1
ATOM 6131 N N . CYS C 1 135 ? 9.902 23.018 38.508 1.00 24.49 135 CYS C N 1
ATOM 6132 C CA . CYS C 1 135 ? 10.858 23.982 38.987 1.00 27.86 135 CYS C CA 1
ATOM 6133 C C . CYS C 1 135 ? 11.695 24.508 37.804 1.00 26.99 135 CYS C C 1
ATOM 6134 O O . CYS C 1 135 ? 11.239 24.528 36.647 1.00 26.87 135 CYS C O 1
ATOM 6137 N N . HIS C 1 136 ? 12.931 24.907 38.117 1.00 28.77 136 HIS C N 1
ATOM 6138 C CA . HIS C 1 136 ? 13.899 25.300 37.135 1.00 27.33 136 HIS C CA 1
ATOM 6139 C C . HIS C 1 136 ? 15.235 24.706 37.507 1.00 27.04 136 HIS C C 1
ATOM 6140 O O . HIS C 1 136 ? 15.865 25.092 38.525 1.00 29.61 136 HIS C O 1
ATOM 6147 N N . SER C 1 137 ? 15.648 23.753 36.683 1.00 24.75 137 SER C N 1
ATOM 6148 C CA . SER C 1 137 ? 16.849 22.992 36.874 1.00 24.59 137 SER C CA 1
ATOM 6149 C C . SER C 1 137 ? 17.652 23.185 35.642 1.00 26.85 137 SER C C 1
ATOM 6150 O O . SER C 1 137 ? 17.170 22.867 34.539 1.00 27.53 137 SER C O 1
ATOM 6153 N N . LYS C 1 138 ? 18.876 23.709 35.812 1.00 27.96 138 LYS C N 1
ATOM 6154 C CA . LYS C 1 138 ? 19.828 23.822 34.688 1.00 29.46 138 LYS C CA 1
ATOM 6155 C C . LYS C 1 138 ? 20.220 22.485 34.156 1.00 24.13 138 LYS C C 1
ATOM 6156 O O . LYS C 1 138 ? 20.423 22.369 32.971 1.00 26.55 138 LYS C O 1
ATOM 6162 N N . ALA C 1 139 ? 20.336 21.456 34.969 1.00 25.00 139 ALA C N 1
ATOM 6163 C CA . ALA C 1 139 ? 20.674 20.120 34.411 1.00 25.82 139 ALA C CA 1
ATOM 6164 C C . ALA C 1 139 ? 19.538 19.567 33.531 1.00 27.03 139 ALA C C 1
ATOM 6165 O O . ALA C 1 139 ? 19.764 19.095 32.409 1.00 23.53 139 ALA C O 1
ATOM 6167 N N . ALA C 1 140 ? 18.299 19.687 34.002 1.00 28.77 140 ALA C N 1
ATOM 6168 C CA . ALA C 1 140 ? 17.139 19.245 33.197 1.00 26.38 140 ALA C CA 1
ATOM 6169 C C . ALA C 1 140 ? 16.999 20.055 31.873 1.00 25.42 140 ALA C C 1
ATOM 6170 O O . ALA C 1 140 ? 16.737 19.494 30.802 1.00 24.71 140 ALA C O 1
ATOM 6172 N N . ILE C 1 141 ? 17.086 21.376 31.985 1.00 26.05 141 ILE C N 1
ATOM 6173 C CA . ILE C 1 141 ? 17.086 22.278 30.837 1.00 27.94 141 ILE C CA 1
ATOM 6174 C C . ILE C 1 141 ? 18.189 21.925 29.824 1.00 29.18 141 ILE C C 1
ATOM 6175 O O . ILE C 1 141 ? 17.927 21.940 28.633 1.00 30.30 141 ILE C O 1
ATOM 6180 N N . SER C 1 142 ? 19.393 21.595 30.303 1.00 28.39 142 SER C N 1
ATOM 6181 C CA . SER C 1 142 ? 20.503 21.201 29.438 1.00 28.03 142 SER C CA 1
ATOM 6182 C C . SER C 1 142 ? 20.080 20.037 28.537 1.00 27.86 142 SER C C 1
ATOM 6183 O O . SER C 1 142 ? 20.437 19.965 27.344 1.00 25.20 142 SER C O 1
ATOM 6186 N N . VAL C 1 143 ? 19.306 19.122 29.106 1.00 27.68 143 VAL C N 1
ATOM 6187 C CA . VAL C 1 143 ? 18.821 17.933 28.371 1.00 28.71 143 VAL C CA 1
ATOM 6188 C C . VAL C 1 143 ? 17.838 18.318 27.287 1.00 28.34 143 VAL C C 1
ATOM 6189 O O . VAL C 1 143 ? 17.962 17.879 26.155 1.00 29.74 143 VAL C O 1
ATOM 6193 N N . MET C 1 144 ? 16.893 19.161 27.645 1.00 29.60 144 MET C N 1
ATOM 6194 C CA . MET C 1 144 ? 15.836 19.584 26.723 1.00 32.46 144 MET C CA 1
ATOM 6195 C C . MET C 1 144 ? 16.420 20.466 25.617 1.00 32.05 144 MET C C 1
ATOM 6196 O O . MET C 1 144 ? 16.127 20.266 24.459 1.00 30.71 144 MET C O 1
ATOM 6201 N N . LYS C 1 145 ? 17.315 21.376 25.969 1.00 31.26 145 LYS C N 1
ATOM 6202 C CA . LYS C 1 145 ? 17.998 22.257 24.974 1.00 35.00 145 LYS C CA 1
ATOM 6203 C C . LYS C 1 145 ? 18.795 21.449 23.939 1.00 33.65 145 LYS C C 1
ATOM 6204 O O . LYS C 1 145 ? 18.653 21.589 22.694 1.00 34.64 145 LYS C O 1
ATOM 6210 N N . LYS C 1 146 ? 19.577 20.527 24.441 1.00 30.57 146 LYS C N 1
ATOM 6211 C CA . LYS C 1 146 ? 20.348 19.681 23.556 1.00 33.06 146 LYS C CA 1
ATOM 6212 C C . LYS C 1 146 ? 19.480 18.847 22.607 1.00 32.24 146 LYS C C 1
ATOM 6213 O O . LYS C 1 146 ? 19.826 18.707 21.443 1.00 30.07 146 LYS C O 1
ATOM 6219 N N . ALA C 1 147 ? 18.409 18.223 23.105 1.00 29.87 147 ALA C N 1
ATOM 6220 C CA . ALA C 1 147 ? 17.550 17.424 22.237 1.00 30.35 147 ALA C CA 1
ATOM 6221 C C . ALA C 1 147 ? 16.924 18.317 21.133 1.00 29.69 147 ALA C C 1
ATOM 6222 O O . ALA C 1 147 ? 16.858 17.905 19.989 1.00 30.65 147 ALA C O 1
ATOM 6224 N N . PHE C 1 148 ? 16.504 19.527 21.481 1.00 29.76 148 PHE C N 1
ATOM 6225 C CA . PHE C 1 148 ? 15.995 20.482 20.500 1.00 37.42 148 PHE C CA 1
ATOM 6226 C C . PHE C 1 148 ? 17.085 20.890 19.460 1.00 39.35 148 PHE C C 1
ATOM 6227 O O . PHE C 1 148 ? 16.805 20.998 18.292 1.00 34.52 148 PHE C O 1
ATOM 6235 N N . GLU C 1 149 ? 18.323 21.071 19.917 1.00 42.35 149 GLU C N 1
ATOM 6236 C CA . GLU C 1 149 ? 19.441 21.379 19.025 1.00 44.52 149 GLU C CA 1
ATOM 6237 C C . GLU C 1 149 ? 19.723 20.237 18.093 1.00 39.88 149 GLU C C 1
ATOM 6238 O O . GLU C 1 149 ? 20.192 20.460 17.030 1.00 42.00 149 GLU C O 1
ATOM 6244 N N . GLN C 1 150 ? 19.427 19.016 18.488 1.00 38.00 150 GLN C N 1
ATOM 6245 C CA . GLN C 1 150 ? 19.603 17.897 17.597 1.00 39.54 150 GLN C CA 1
ATOM 6246 C C . GLN C 1 150 ? 18.514 17.771 16.531 1.00 37.22 150 GLN C C 1
ATOM 6247 O O . GLN C 1 150 ? 18.535 16.826 15.775 1.00 40.08 150 GLN C O 1
ATOM 6253 N N . GLY C 1 151 ? 17.551 18.673 16.486 1.00 39.24 151 GLY C N 1
ATOM 6254 C CA . GLY C 1 151 ? 16.495 18.607 15.479 1.00 42.88 151 GLY C CA 1
ATOM 6255 C C . GLY C 1 151 ? 15.209 17.911 15.914 1.00 42.23 151 GLY C C 1
ATOM 6256 O O . GLY C 1 151 ? 14.259 17.885 15.155 1.00 44.79 151 GLY C O 1
ATOM 6257 N N . LYS C 1 152 ? 15.153 17.397 17.143 1.00 39.90 152 LYS C N 1
ATOM 6258 C CA . LYS C 1 152 ? 13.968 16.696 17.633 1.00 36.59 152 LYS C CA 1
ATOM 6259 C C . LYS C 1 152 ? 12.855 17.713 17.919 1.00 40.99 152 LYS C C 1
ATOM 6260 O O . LYS C 1 152 ? 13.079 18.747 18.592 1.00 41.76 152 LYS C O 1
ATOM 6266 N N . ASN C 1 153 ? 11.654 17.465 17.410 1.00 39.37 153 ASN C N 1
ATOM 6267 C CA . ASN C 1 153 ? 10.558 18.419 17.655 1.00 42.99 153 ASN C CA 1
ATOM 6268 C C . ASN C 1 153 ? 9.885 17.967 18.952 1.00 40.55 153 ASN C C 1
ATOM 6269 O O . ASN C 1 153 ? 9.216 16.947 18.993 1.00 42.09 153 ASN C O 1
ATOM 6274 N N . ILE C 1 154 ? 10.171 18.693 20.023 1.00 39.38 154 ILE C N 1
ATOM 6275 C CA . ILE C 1 154 ? 9.655 18.409 21.355 1.00 36.92 154 ILE C CA 1
ATOM 6276 C C . ILE C 1 154 ? 8.783 19.568 21.781 1.00 34.04 154 ILE C C 1
ATOM 6277 O O . ILE C 1 154 ? 8.908 20.697 21.266 1.00 32.61 154 ILE C O 1
ATOM 6282 N N . LYS C 1 155 ? 7.945 19.321 22.772 1.00 31.68 155 LYS C N 1
ATOM 6283 C CA . LYS C 1 155 ? 7.329 20.403 23.522 1.00 31.29 155 LYS C CA 1
ATOM 6284 C C . LYS C 1 155 ? 7.527 20.129 24.963 1.00 27.74 155 LYS C C 1
ATOM 6285 O O . LYS C 1 155 ? 7.569 18.970 25.374 1.00 26.41 155 LYS C O 1
ATOM 6291 N N . VAL C 1 156 ? 7.555 21.183 25.761 1.00 25.54 156 VAL C N 1
ATOM 6292 C CA . VAL C 1 156 ? 7.748 21.012 27.168 1.00 26.37 156 VAL C CA 1
ATOM 6293 C C . VAL C 1 156 ? 6.568 21.571 27.915 1.00 27.13 156 VAL C C 1
ATOM 6294 O O . VAL C 1 156 ? 6.155 22.734 27.714 1.00 28.64 156 VAL C O 1
ATOM 6298 N N . ILE C 1 157 ? 6.000 20.707 28.750 1.00 24.46 157 ILE C N 1
ATOM 6299 C CA . ILE C 1 157 ? 5.065 21.118 29.762 1.00 25.38 157 ILE C CA 1
ATOM 6300 C C . ILE C 1 157 ? 5.831 21.575 31.032 1.00 24.99 157 ILE C C 1
ATOM 6301 O O . ILE C 1 157 ? 6.603 20.827 31.660 1.00 31.58 157 ILE C O 1
ATOM 6306 N N . VAL C 1 158 ? 5.650 22.838 31.360 1.00 26.01 158 VAL C N 1
ATOM 6307 C CA . VAL C 1 158 ? 6.253 23.503 32.470 1.00 25.52 158 VAL C CA 1
ATOM 6308 C C . VAL C 1 158 ? 5.236 23.766 33.533 1.00 26.39 158 VAL C C 1
ATOM 6309 O O . VAL C 1 158 ? 4.219 24.460 33.296 1.00 24.87 158 VAL C O 1
ATOM 6313 N N . THR C 1 159 ? 5.505 23.245 34.721 1.00 26.01 159 THR C N 1
ATOM 6314 C CA . THR C 1 159 ? 4.608 23.519 35.846 1.00 28.65 159 THR C CA 1
ATOM 6315 C C . THR C 1 159 ? 5.040 24.787 36.540 1.00 29.04 159 THR C C 1
ATOM 6316 O O . THR C 1 159 ? 6.237 25.094 36.654 1.00 32.02 159 THR C O 1
ATOM 6320 N N . GLU C 1 160 ? 4.088 25.534 37.049 1.00 29.11 160 GLU C N 1
ATOM 6321 C CA . GLU C 1 160 ? 4.418 26.843 37.543 1.00 29.95 160 GLU C CA 1
ATOM 6322 C C . GLU C 1 160 ? 5.331 26.884 38.775 1.00 29.97 160 GLU C C 1
ATOM 6323 O O . GLU C 1 160 ? 6.058 27.870 38.971 1.00 30.26 160 GLU C O 1
ATOM 6329 N N . THR C 1 161 ? 5.270 25.833 39.589 1.00 25.92 161 THR C N 1
ATOM 6330 C CA . THR C 1 161 ? 6.070 25.682 40.779 1.00 25.90 161 THR C CA 1
ATOM 6331 C C . THR C 1 161 ? 5.858 26.757 41.844 1.00 28.23 161 THR C C 1
ATOM 6332 O O . THR C 1 161 ? 6.711 27.628 42.064 1.00 28.82 161 THR C O 1
ATOM 6336 N N . ARG C 1 162 ? 4.685 26.718 42.461 1.00 27.44 162 ARG C N 1
ATOM 6337 C CA . ARG C 1 162 ? 4.435 27.482 43.650 1.00 29.68 162 ARG C CA 1
ATOM 6338 C C . ARG C 1 162 ? 5.386 27.027 44.790 1.00 30.29 162 ARG C C 1
ATOM 6339 O O . ARG C 1 162 ? 5.791 25.859 44.810 1.00 28.41 162 ARG C O 1
ATOM 6347 N N . PRO C 1 163 ? 5.696 27.904 45.758 1.00 29.00 163 PRO C N 1
ATOM 6348 C CA . PRO C 1 163 ? 5.206 29.302 45.865 1.00 30.02 163 PRO C CA 1
ATOM 6349 C C . PRO C 1 163 ? 6.040 30.385 45.157 1.00 31.32 163 PRO C C 1
ATOM 6350 O O . PRO C 1 163 ? 5.549 31.495 44.965 1.00 32.02 163 PRO C O 1
ATOM 6354 N N . LYS C 1 164 ? 7.246 30.039 44.725 1.00 30.36 164 LYS C N 1
ATOM 6355 C CA . LYS C 1 164 ? 8.214 31.020 44.227 1.00 34.32 164 LYS C CA 1
ATOM 6356 C C . LYS C 1 164 ? 8.194 31.171 42.718 1.00 34.57 164 LYS C C 1
ATOM 6357 O O . LYS C 1 164 ? 8.905 32.000 42.180 1.00 35.84 164 LYS C O 1
ATOM 6363 N N . TRP C 1 165 ? 7.347 30.411 42.025 1.00 31.25 165 TRP C N 1
ATOM 6364 C CA . TRP C 1 165 ? 7.139 30.616 40.583 1.00 29.88 165 TRP C CA 1
ATOM 6365 C C . TRP C 1 165 ? 8.359 30.333 39.727 1.00 26.86 165 TRP C C 1
ATOM 6366 O O . TRP C 1 165 ? 8.509 30.892 38.665 1.00 27.87 165 TRP C O 1
ATOM 6377 N N . GLN C 1 166 ? 9.170 29.380 40.112 1.00 29.68 166 GLN C N 1
ATOM 6378 C CA . GLN C 1 166 ? 10.354 29.025 39.305 1.00 28.71 166 GLN C CA 1
ATOM 6379 C C . GLN C 1 166 ? 10.010 28.624 37.900 1.00 27.54 166 GLN C C 1
ATOM 6380 O O . GLN C 1 166 ? 10.858 28.737 36.956 1.00 25.29 166 GLN C O 1
ATOM 6386 N N . GLY C 1 167 ? 8.804 28.089 37.722 1.00 25.24 167 GLY C N 1
ATOM 6387 C CA . GLY C 1 167 ? 8.369 27.687 36.398 1.00 26.99 167 GLY C CA 1
ATOM 6388 C C . GLY C 1 167 ? 8.305 28.818 35.386 1.00 27.51 167 GLY C C 1
ATOM 6389 O O . GLY C 1 167 ? 8.444 28.594 34.175 1.00 27.96 167 GLY C O 1
ATOM 6390 N N . LYS C 1 168 ? 8.135 30.038 35.863 1.00 28.55 168 LYS C N 1
ATOM 6391 C CA . LYS C 1 168 ? 8.173 31.166 34.934 1.00 33.19 168 LYS C CA 1
ATOM 6392 C C . LYS C 1 168 ? 9.554 31.326 34.348 1.00 30.72 168 LYS C C 1
ATOM 6393 O O . LYS C 1 168 ? 9.665 31.671 33.192 1.00 32.40 168 LYS C O 1
ATOM 6399 N N . ILE C 1 169 ? 10.598 31.018 35.121 1.00 34.08 169 ILE C N 1
ATOM 6400 C CA . ILE C 1 169 ? 11.990 31.181 34.687 1.00 28.06 169 ILE C CA 1
ATOM 6401 C C . ILE C 1 169 ? 12.223 30.156 33.581 1.00 30.18 169 ILE C C 1
ATOM 6402 O O . ILE C 1 169 ? 12.743 30.451 32.497 1.00 33.90 169 ILE C O 1
ATOM 6407 N N . THR C 1 170 ? 11.785 28.934 33.842 1.00 26.57 170 THR C N 1
ATOM 6408 C CA . THR C 1 170 ? 11.923 27.841 32.910 1.00 24.83 170 THR C CA 1
ATOM 6409 C C . THR C 1 170 ? 11.150 28.060 31.602 1.00 26.01 170 THR C C 1
ATOM 6410 O O . THR C 1 170 ? 11.655 27.816 30.522 1.00 24.10 170 THR C O 1
ATOM 6414 N N . ALA C 1 171 ? 9.921 28.534 31.706 1.00 25.12 171 ALA C N 1
ATOM 6415 C CA . ALA C 1 171 ? 9.123 28.751 30.509 1.00 27.82 171 ALA C CA 1
ATOM 6416 C C . ALA C 1 171 ? 9.739 29.797 29.598 1.00 28.95 171 ALA C C 1
ATOM 6417 O O . ALA C 1 171 ? 9.780 29.605 28.360 1.00 27.39 171 ALA C O 1
ATOM 6419 N N . LYS C 1 172 ? 10.229 30.882 30.212 1.00 30.94 172 LYS C N 1
ATOM 6420 C CA . LYS C 1 172 ? 10.857 31.958 29.442 1.00 34.79 172 LYS C CA 1
ATOM 6421 C C . LYS C 1 172 ? 12.162 31.495 28.845 1.00 33.27 172 LYS C C 1
ATOM 6422 O O . LYS C 1 172 ? 12.423 31.748 27.676 1.00 36.71 172 LYS C O 1
ATOM 6428 N N . GLU C 1 173 ? 12.955 30.762 29.610 1.00 35.46 173 GLU C N 1
ATOM 6429 C CA . GLU C 1 173 ? 14.252 30.302 29.108 1.00 33.46 173 GLU C CA 1
ATOM 6430 C C . GLU C 1 173 ? 14.056 29.328 27.979 1.00 32.46 173 GLU C C 1
ATOM 6431 O O . GLU C 1 173 ? 14.646 29.504 26.923 1.00 32.50 173 GLU C O 1
ATOM 6437 N N . LEU C 1 174 ? 13.199 28.322 28.147 1.00 33.17 174 LEU C N 1
ATOM 6438 C CA . LEU C 1 174 ? 13.007 27.314 27.058 1.00 30.81 174 LEU C CA 1
ATOM 6439 C C . LEU C 1 174 ? 12.420 27.968 25.764 1.00 30.90 174 LEU C C 1
ATOM 6440 O O . LEU C 1 174 ? 12.860 27.667 24.661 1.00 32.44 174 LEU C O 1
ATOM 6445 N N . ALA C 1 175 ? 11.422 28.828 25.910 1.00 30.89 175 ALA C N 1
ATOM 6446 C CA . ALA C 1 175 ? 10.892 29.610 24.779 1.00 36.11 175 ALA C CA 1
ATOM 6447 C C . ALA C 1 175 ? 11.964 30.478 24.077 1.00 35.84 175 ALA C C 1
ATOM 6448 O O . ALA C 1 175 ? 11.933 30.613 22.893 1.00 34.50 175 ALA C O 1
ATOM 6450 N N . SER C 1 176 ? 12.923 31.001 24.815 1.00 39.76 176 SER C N 1
ATOM 6451 C CA . SER C 1 176 ? 14.003 31.771 24.222 1.00 41.60 176 SER C CA 1
ATOM 6452 C C . SER C 1 176 ? 14.902 30.886 23.353 1.00 40.01 176 SER C C 1
ATOM 6453 O O . SER C 1 176 ? 15.466 31.376 22.392 1.00 37.14 176 SER C O 1
ATOM 6456 N N . TYR C 1 177 ? 14.998 29.583 23.616 1.00 35.41 177 TYR C N 1
ATOM 6457 C CA . TYR C 1 177 ? 15.776 28.725 22.713 1.00 35.63 177 TYR C CA 1
ATOM 6458 C C . TYR C 1 177 ? 14.959 28.266 21.519 1.00 36.26 177 TYR C C 1
ATOM 6459 O O . TYR C 1 177 ? 15.453 27.464 20.722 1.00 43.24 177 TYR C O 1
ATOM 6468 N N . GLY C 1 178 ? 13.721 28.735 21.373 1.00 35.54 178 GLY C N 1
ATOM 6469 C CA . GLY C 1 178 ? 12.845 28.220 20.321 1.00 37.26 178 GLY C CA 1
ATOM 6470 C C . GLY C 1 178 ? 12.011 26.980 20.637 1.00 37.75 178 GLY C C 1
ATOM 6471 O O . GLY C 1 178 ? 11.364 26.449 19.732 1.00 36.83 178 GLY C O 1
ATOM 6472 N N . ILE C 1 179 ? 12.019 26.514 21.896 1.00 36.77 179 ILE C N 1
ATOM 6473 C CA . ILE C 1 179 ? 11.249 25.311 22.283 1.00 37.21 179 ILE C CA 1
ATOM 6474 C C . ILE C 1 179 ? 9.822 25.736 22.599 1.00 34.70 179 ILE C C 1
ATOM 6475 O O . ILE C 1 179 ? 9.635 26.621 23.408 1.00 40.17 179 ILE C O 1
ATOM 6480 N N . PRO C 1 180 ? 8.816 25.112 21.972 1.00 33.31 180 PRO C N 1
ATOM 6481 C CA . PRO C 1 180 ? 7.418 25.383 22.324 1.00 33.79 180 PRO C CA 1
ATOM 6482 C C . PRO C 1 180 ? 7.139 24.920 23.761 1.00 33.17 180 PRO C C 1
ATOM 6483 O O . PRO C 1 180 ? 7.532 23.789 24.127 1.00 26.92 180 PRO C O 1
ATOM 6487 N N . VAL C 1 181 ? 6.482 25.778 24.536 1.00 29.03 181 VAL C N 1
ATOM 6488 C CA . VAL C 1 181 ? 6.161 25.531 25.931 1.00 29.79 181 VAL C CA 1
ATOM 6489 C C . VAL C 1 181 ? 4.629 25.577 26.152 1.00 29.32 181 VAL C C 1
ATOM 6490 O O . VAL C 1 181 ? 3.927 26.451 25.633 1.00 29.15 181 VAL C O 1
ATOM 6494 N N . ILE C 1 182 ? 4.160 24.640 26.959 1.00 29.36 182 ILE C N 1
ATOM 6495 C CA . ILE C 1 182 ? 2.816 24.640 27.527 1.00 29.12 182 ILE C CA 1
ATOM 6496 C C . ILE C 1 182 ? 3.012 24.845 29.000 1.00 29.73 182 ILE C C 1
ATOM 6497 O O . ILE C 1 182 ? 3.728 24.064 29.614 1.00 31.55 182 ILE C O 1
ATOM 6502 N N . TYR C 1 183 ? 2.412 25.884 29.566 1.00 25.05 183 TYR C N 1
ATOM 6503 C CA . TYR C 1 183 ? 2.547 26.236 30.970 1.00 25.50 183 TYR C CA 1
ATOM 6504 C C . TYR C 1 183 ? 1.260 25.934 31.720 1.00 27.27 183 TYR C C 1
ATOM 6505 O O . TYR C 1 183 ? 0.170 26.326 31.272 1.00 25.61 183 TYR C O 1
ATOM 6514 N N . ILE C 1 184 ? 1.383 25.247 32.867 1.00 27.51 184 ILE C N 1
ATOM 6515 C CA . ILE C 1 184 ? 0.244 24.773 33.636 1.00 23.14 184 ILE C CA 1
ATOM 6516 C C . ILE C 1 184 ? 0.455 24.980 35.106 1.00 24.50 184 ILE C C 1
ATOM 6517 O O . ILE C 1 184 ? 1.593 25.090 35.591 1.00 23.35 184 ILE C O 1
ATOM 6522 N N . VAL C 1 185 ? -0.630 25.026 35.862 1.00 24.75 185 VAL C N 1
ATOM 6523 C CA . VAL C 1 185 ? -0.483 24.948 37.308 1.00 26.76 185 VAL C CA 1
ATOM 6524 C C . VAL C 1 185 ? -0.041 23.548 37.745 1.00 27.11 185 VAL C C 1
ATOM 6525 O O . VAL C 1 185 ? -0.233 22.572 37.029 1.00 30.92 185 VAL C O 1
ATOM 6529 N N . ASP C 1 186 ? 0.586 23.463 38.915 1.00 27.98 186 ASP C N 1
ATOM 6530 C CA . ASP C 1 186 ? 1.125 22.172 39.447 1.00 33.27 186 ASP C CA 1
ATOM 6531 C C . ASP C 1 186 ? 0.020 21.066 39.556 1.00 31.44 186 ASP C C 1
ATOM 6532 O O . ASP C 1 186 ? 0.193 19.885 39.157 1.00 30.06 186 ASP C O 1
ATOM 6537 N N . SER C 1 187 ? -1.112 21.495 40.121 1.00 28.62 187 SER C N 1
ATOM 6538 C CA . SER C 1 187 ? -2.345 20.690 40.230 1.00 29.95 187 SER C CA 1
ATOM 6539 C C . SER C 1 187 ? -2.814 20.010 38.964 1.00 26.65 187 SER C C 1
ATOM 6540 O O . SER C 1 187 ? -3.492 18.994 39.085 1.00 27.74 187 SER C O 1
ATOM 6543 N N . ALA C 1 188 ? -2.434 20.531 37.780 1.00 23.94 188 ALA C N 1
ATOM 6544 C CA . ALA C 1 188 ? -2.845 19.938 36.506 1.00 24.03 188 ALA C CA 1
ATOM 6545 C C . ALA C 1 188 ? -1.925 18.826 35.986 1.00 22.39 188 ALA C C 1
ATOM 6546 O O . ALA C 1 188 ? -2.168 18.243 34.904 1.00 21.74 188 ALA C O 1
ATOM 6548 N N . ALA C 1 189 ? -0.907 18.495 36.770 1.00 22.55 189 ALA C N 1
ATOM 6549 C CA . ALA C 1 189 ? 0.077 17.489 36.316 1.00 24.06 189 ALA C CA 1
ATOM 6550 C C . ALA C 1 189 ? -0.524 16.097 36.037 1.00 24.12 189 ALA C C 1
ATOM 6551 O O . ALA C 1 189 ? -0.089 15.486 35.070 1.00 26.46 189 ALA C O 1
ATOM 6553 N N . ARG C 1 190 ? -1.461 15.599 36.851 1.00 20.66 190 ARG C N 1
ATOM 6554 C CA . ARG C 1 190 ? -2.091 14.295 36.549 1.00 23.55 190 ARG C CA 1
ATOM 6555 C C . ARG C 1 190 ? -2.943 14.370 35.253 1.00 23.50 190 ARG C C 1
ATOM 6556 O O . ARG C 1 190 ? -2.830 13.551 34.357 1.00 20.96 190 ARG C O 1
ATOM 6564 N N . HIS C 1 191 ? -3.732 15.415 35.154 1.00 25.52 191 HIS C N 1
ATOM 6565 C CA . HIS C 1 191 ? -4.581 15.669 33.999 1.00 28.19 191 HIS C CA 1
ATOM 6566 C C . HIS C 1 191 ? -3.779 15.588 32.636 1.00 26.76 191 HIS C C 1
ATOM 6567 O O . HIS C 1 191 ? -4.257 15.042 31.678 1.00 25.27 191 HIS C O 1
ATOM 6574 N N . TYR C 1 192 ? -2.541 16.069 32.611 1.00 26.50 192 TYR C N 1
ATOM 6575 C CA . TYR C 1 192 ? -1.746 16.115 31.398 1.00 24.44 192 TYR C CA 1
ATOM 6576 C C . TYR C 1 192 ? -0.718 15.012 31.320 1.00 23.27 192 TYR C C 1
ATOM 6577 O O . TYR C 1 192 ? 0.102 14.974 30.397 1.00 22.42 192 TYR C O 1
ATOM 6586 N N . MET C 1 193 ? -0.789 14.060 32.219 1.00 22.50 193 MET C N 1
ATOM 6587 C CA . MET C 1 193 ? 0.230 13.035 32.265 1.00 24.24 193 MET C CA 1
ATOM 6588 C C . MET C 1 193 ? -0.027 12.037 31.169 1.00 28.21 193 MET C C 1
ATOM 6589 O O . MET C 1 193 ? 0.945 11.419 30.685 1.00 25.39 193 MET C O 1
ATOM 6594 N N . LYS C 1 194 ? -1.296 11.875 30.745 1.00 27.93 194 LYS C N 1
ATOM 6595 C CA . LYS C 1 194 ? -1.623 10.988 29.638 1.00 31.37 194 LYS C CA 1
ATOM 6596 C C . LYS C 1 194 ? -0.939 11.398 28.343 1.00 26.80 194 LYS C C 1
ATOM 6597 O O . LYS C 1 194 ? -0.502 10.564 27.583 1.00 26.39 194 LYS C O 1
ATOM 6603 N N . MET C 1 195 ? -0.867 12.672 28.072 1.00 29.12 195 MET C N 1
ATOM 6604 C CA . MET C 1 195 ? -0.205 13.159 26.859 1.00 31.54 195 MET C CA 1
ATOM 6605 C C . MET C 1 195 ? 1.317 13.309 26.949 1.00 27.94 195 MET C C 1
ATOM 6606 O O . MET C 1 195 ? 1.955 13.578 25.931 1.00 27.55 195 MET C O 1
ATOM 6611 N N . THR C 1 196 ? 1.874 13.198 28.153 1.00 26.66 196 THR C N 1
ATOM 6612 C CA . THR C 1 196 ? 3.325 13.294 28.406 1.00 24.41 196 THR C CA 1
ATOM 6613 C C . THR C 1 196 ? 4.052 12.019 28.075 1.00 25.59 196 THR C C 1
ATOM 6614 O O . THR C 1 196 ? 3.591 10.945 28.426 1.00 29.87 196 THR C O 1
ATOM 6618 N N . ASP C 1 197 ? 5.162 12.113 27.369 1.00 25.93 197 ASP C N 1
ATOM 6619 C CA . ASP C 1 197 ? 6.019 10.956 27.093 1.00 27.40 197 ASP C CA 1
ATOM 6620 C C . ASP C 1 197 ? 7.142 10.756 28.085 1.00 28.33 197 ASP C C 1
ATOM 6621 O O . ASP C 1 197 ? 7.528 9.600 28.318 1.00 26.84 197 ASP C O 1
ATOM 6626 N N . LYS C 1 198 ? 7.678 11.861 28.661 1.00 24.84 198 LYS C N 1
ATOM 6627 C CA . LYS C 1 198 ? 8.798 11.768 29.575 1.00 25.91 198 LYS C CA 1
ATOM 6628 C C . LYS C 1 198 ? 8.717 12.861 30.602 1.00 24.05 198 LYS C C 1
ATOM 6629 O O . LYS C 1 198 ? 8.290 14.000 30.301 1.00 23.91 198 LYS C O 1
ATOM 6635 N N . VAL C 1 199 ? 9.235 12.574 31.785 1.00 21.82 199 VAL C N 1
ATOM 6636 C CA . VAL C 1 199 ? 9.353 13.579 32.821 1.00 23.62 199 VAL C CA 1
ATOM 6637 C C . VAL C 1 199 ? 10.846 13.789 33.092 1.00 24.69 199 VAL C C 1
ATOM 6638 O O . VAL C 1 199 ? 11.570 12.829 33.295 1.00 24.87 199 VAL C O 1
ATOM 6642 N N . VAL C 1 200 ? 11.309 15.029 33.048 1.00 24.84 200 VAL C N 1
ATOM 6643 C CA . VAL C 1 200 ? 12.751 15.349 33.268 1.00 25.33 200 VAL C CA 1
ATOM 6644 C C . VAL C 1 200 ? 12.840 16.450 34.295 1.00 25.30 200 VAL C C 1
ATOM 6645 O O . VAL C 1 200 ? 12.330 17.559 34.067 1.00 23.34 200 VAL C O 1
ATOM 6649 N N . MET C 1 201 ? 13.427 16.102 35.436 1.00 24.56 201 MET C N 1
ATOM 6650 C CA . MET C 1 201 ? 13.579 16.990 36.554 1.00 27.13 201 MET C CA 1
ATOM 6651 C C . MET C 1 201 ? 14.991 16.975 37.076 1.00 28.04 201 MET C C 1
ATOM 6652 O O . MET C 1 201 ? 15.788 16.106 36.697 1.00 24.25 201 MET C O 1
ATOM 6657 N N . GLY C 1 202 ? 15.281 17.987 37.914 1.00 25.55 202 GLY C N 1
ATOM 6658 C CA . GLY C 1 202 ? 16.577 18.116 38.585 1.00 27.13 202 GLY C CA 1
ATOM 6659 C C . GLY C 1 202 ? 16.590 17.486 39.980 1.00 29.16 202 GLY C C 1
ATOM 6660 O O . GLY C 1 202 ? 15.667 16.751 40.382 1.00 23.28 202 GLY C O 1
ATOM 6661 N N . ALA C 1 203 ? 17.646 17.807 40.735 1.00 26.79 203 ALA C N 1
ATOM 6662 C CA . ALA C 1 203 ? 17.788 17.343 42.091 1.00 26.62 203 ALA C CA 1
ATOM 6663 C C . ALA C 1 203 ? 18.588 18.318 42.964 1.00 28.79 203 ALA C C 1
ATOM 6664 O O . ALA C 1 203 ? 19.564 18.931 42.512 1.00 25.42 203 ALA C O 1
ATOM 6666 N N . ASP C 1 204 ? 18.204 18.403 44.227 1.00 27.42 204 ASP C N 1
ATOM 6667 C CA . ASP C 1 204 ? 19.015 19.099 45.239 1.00 29.82 204 ASP C CA 1
ATOM 6668 C C . ASP C 1 204 ? 19.928 18.189 46.052 1.00 28.58 204 ASP C C 1
ATOM 6669 O O . ASP C 1 204 ? 21.060 18.557 46.314 1.00 28.61 204 ASP C O 1
ATOM 6674 N N . SER C 1 205 ? 19.436 17.016 46.447 1.00 26.41 205 SER C N 1
ATOM 6675 C CA . SER C 1 205 ? 20.219 15.995 47.140 1.00 25.54 205 SER C CA 1
ATOM 6676 C C . SER C 1 205 ? 19.704 14.646 46.693 1.00 26.21 205 SER C C 1
ATOM 6677 O O . SER C 1 205 ? 18.471 14.474 46.488 1.00 25.62 205 SER C O 1
ATOM 6680 N N . ILE C 1 206 ? 20.601 13.697 46.529 1.00 23.01 206 ILE C N 1
ATOM 6681 C CA . ILE C 1 206 ? 20.237 12.313 46.255 1.00 23.11 206 ILE C CA 1
ATOM 6682 C C . ILE C 1 206 ? 20.885 11.504 47.356 1.00 25.72 206 ILE C C 1
ATOM 6683 O O . ILE C 1 206 ? 22.065 11.672 47.644 1.00 27.47 206 ILE C O 1
ATOM 6688 N N . THR C 1 207 ? 20.116 10.608 47.955 1.00 27.51 207 THR C N 1
ATOM 6689 C CA . THR C 1 207 ? 20.532 9.871 49.107 1.00 27.84 207 THR C CA 1
ATOM 6690 C C . THR C 1 207 ? 21.097 8.473 48.743 1.00 26.11 207 THR C C 1
ATOM 6691 O O . THR C 1 207 ? 20.911 7.955 47.659 1.00 29.38 207 THR C O 1
ATOM 6695 N N . ALA C 1 208 ? 21.741 7.861 49.710 1.00 25.21 208 ALA C N 1
ATOM 6696 C CA . ALA C 1 208 ? 22.319 6.534 49.590 1.00 29.34 208 ALA C CA 1
ATOM 6697 C C . ALA C 1 208 ? 21.383 5.416 49.110 1.00 29.32 208 ALA C C 1
ATOM 6698 O O . ALA C 1 208 ? 21.815 4.453 48.459 1.00 31.23 208 ALA C O 1
ATOM 6700 N N . ASN C 1 209 ? 20.122 5.509 49.451 1.00 30.85 209 ASN C N 1
ATOM 6701 C CA . ASN C 1 209 ? 19.207 4.489 49.039 1.00 35.98 209 ASN C CA 1
ATOM 6702 C C . ASN C 1 209 ? 18.452 4.847 47.768 1.00 31.35 209 ASN C C 1
ATOM 6703 O O . ASN C 1 209 ? 17.584 4.120 47.379 1.00 35.26 209 ASN C O 1
ATOM 6708 N N . GLY C 1 210 ? 18.800 5.944 47.116 1.00 27.30 210 GLY C N 1
ATOM 6709 C CA . GLY C 1 210 ? 18.235 6.292 45.827 1.00 31.11 210 GLY C CA 1
ATOM 6710 C C . GLY C 1 210 ? 17.138 7.342 45.802 1.00 28.39 210 GLY C C 1
ATOM 6711 O O . GLY C 1 210 ? 16.728 7.719 44.756 1.00 27.87 210 GLY C O 1
ATOM 6712 N N . ALA C 1 211 ? 16.762 7.877 46.954 1.00 25.42 211 ALA C N 1
ATOM 6713 C CA . ALA C 1 211 ? 15.746 8.879 47.056 1.00 26.39 211 ALA C CA 1
ATOM 6714 C C . ALA C 1 211 ? 16.298 10.215 46.537 1.00 26.68 211 ALA C C 1
ATOM 6715 O O . ALA C 1 211 ? 17.519 10.531 46.692 1.00 25.04 211 ALA C O 1
ATOM 6717 N N . VAL C 1 212 ? 15.398 10.963 45.901 1.00 24.13 212 VAL C N 1
ATOM 6718 C CA . VAL C 1 212 ? 15.695 12.262 45.341 1.00 23.69 212 VAL C CA 1
ATOM 6719 C C . VAL C 1 212 ? 14.961 13.356 46.088 1.00 23.28 212 VAL C C 1
ATOM 6720 O O . VAL C 1 212 ? 13.724 13.320 46.195 1.00 26.19 212 VAL C O 1
ATOM 6724 N N . ILE C 1 213 ? 15.689 14.337 46.560 1.00 24.43 213 ILE C N 1
ATOM 6725 C CA . ILE C 1 213 ? 15.113 15.467 47.259 1.00 28.45 213 ILE C CA 1
ATOM 6726 C C . ILE C 1 213 ? 15.173 16.578 46.244 1.00 27.70 213 ILE C C 1
ATOM 6727 O O . ILE C 1 213 ? 16.228 16.892 45.678 1.00 26.71 213 ILE C O 1
ATOM 6732 N N . ASN C 1 214 ? 14.020 17.161 45.991 1.00 24.75 214 ASN C N 1
ATOM 6733 C CA . ASN C 1 214 ? 13.893 18.176 44.950 1.00 25.51 214 ASN C CA 1
ATOM 6734 C C . ASN C 1 214 ? 12.687 19.074 45.313 1.00 23.27 214 ASN C C 1
ATOM 6735 O O . ASN C 1 214 ? 11.985 18.808 46.280 1.00 21.45 214 ASN C O 1
ATOM 6740 N N . LYS C 1 215 ? 12.527 20.176 44.614 1.00 21.92 215 LYS C N 1
ATOM 6741 C CA . LYS C 1 215 ? 11.467 21.174 44.846 1.00 22.77 215 LYS C CA 1
ATOM 6742 C C . LYS C 1 215 ? 10.142 20.534 45.181 1.00 21.96 215 LYS C C 1
ATOM 6743 O O . LYS C 1 215 ? 9.745 19.599 44.497 1.00 22.18 215 LYS C O 1
ATOM 6749 N N . ILE C 1 216 ? 9.504 21.062 46.237 1.00 24.24 216 ILE C N 1
ATOM 6750 C CA . ILE C 1 216 ? 8.133 20.717 46.665 1.00 23.94 216 ILE C CA 1
ATOM 6751 C C . ILE C 1 216 ? 7.255 20.451 45.427 1.00 22.54 216 ILE C C 1
ATOM 6752 O O . ILE C 1 216 ? 7.117 21.296 44.563 1.00 19.94 216 ILE C O 1
ATOM 6757 N N . GLY C 1 217 ? 6.728 19.235 45.361 1.00 23.69 217 GLY C N 1
ATOM 6758 C CA . GLY C 1 217 ? 5.845 18.794 44.274 1.00 25.09 217 GLY C CA 1
ATOM 6759 C C . GLY C 1 217 ? 6.412 17.747 43.345 1.00 23.58 217 GLY C C 1
ATOM 6760 O O . GLY C 1 217 ? 5.660 17.063 42.636 1.00 22.38 217 GLY C O 1
ATOM 6761 N N . THR C 1 218 ? 7.737 17.632 43.323 1.00 21.89 218 THR C N 1
ATOM 6762 C CA . THR C 1 218 ? 8.409 16.660 42.479 1.00 22.22 218 THR C CA 1
ATOM 6763 C C . THR C 1 218 ? 7.878 15.295 42.686 1.00 21.74 218 THR C C 1
ATOM 6764 O O . THR C 1 218 ? 7.650 14.571 41.737 1.00 23.30 218 THR C O 1
ATOM 6768 N N . SER C 1 219 ? 7.716 14.932 43.939 1.00 22.28 219 SER C N 1
ATOM 6769 C CA . SER C 1 219 ? 7.250 13.585 44.287 1.00 23.17 219 SER C CA 1
ATOM 6770 C C . SER C 1 219 ? 5.847 13.261 43.815 1.00 22.38 219 SER C C 1
ATOM 6771 O O . SER C 1 219 ? 5.570 12.110 43.531 1.00 20.94 219 SER C O 1
ATOM 6774 N N . LEU C 1 220 ? 4.966 14.254 43.760 1.00 24.59 220 LEU C N 1
ATOM 6775 C CA . LEU C 1 220 ? 3.632 14.040 43.197 1.00 27.09 220 LEU C CA 1
ATOM 6776 C C . LEU C 1 220 ? 3.687 13.785 41.712 1.00 24.85 220 LEU C C 1
ATOM 6777 O O . LEU C 1 220 ? 2.925 12.995 41.206 1.00 23.82 220 LEU C O 1
ATOM 6782 N N . ILE C 1 221 ? 4.515 14.571 41.025 1.00 24.35 221 ILE C N 1
ATOM 6783 C CA . ILE C 1 221 ? 4.726 14.418 39.611 1.00 22.55 221 ILE C CA 1
ATOM 6784 C C . ILE C 1 221 ? 5.267 13.061 39.315 1.00 23.60 221 ILE C C 1
ATOM 6785 O O . ILE C 1 221 ? 4.768 12.370 38.394 1.00 24.03 221 ILE C O 1
ATOM 6790 N N . ALA C 1 222 ? 6.254 12.631 40.102 1.00 23.07 222 ALA C N 1
ATOM 6791 C CA . ALA C 1 222 ? 6.813 11.305 39.907 1.00 21.14 222 ALA C CA 1
ATOM 6792 C C . ALA C 1 222 ? 5.815 10.159 40.146 1.00 19.92 222 ALA C C 1
ATOM 6793 O O . ALA C 1 222 ? 5.822 9.175 39.413 1.00 20.19 222 ALA C O 1
ATOM 6795 N N . LEU C 1 223 ? 5.036 10.260 41.209 1.00 21.34 223 LEU C N 1
ATOM 6796 C CA . LEU C 1 223 ? 4.021 9.280 41.569 1.00 22.18 223 LEU C CA 1
ATOM 6797 C C . LEU C 1 223 ? 3.018 9.048 40.398 1.00 20.89 223 LEU C C 1
ATOM 6798 O O . LEU C 1 223 ? 2.776 7.918 39.979 1.00 17.68 223 LEU C O 1
ATOM 6803 N N . THR C 1 224 ? 2.495 10.137 39.843 1.00 19.90 224 THR C N 1
ATOM 6804 C CA . THR C 1 224 ? 1.499 9.996 38.762 1.00 23.79 224 THR C CA 1
ATOM 6805 C C . THR C 1 224 ? 2.159 9.635 37.439 1.00 22.38 224 THR C C 1
ATOM 6806 O O . THR C 1 224 ? 1.548 8.944 36.644 1.00 21.10 224 THR C O 1
ATOM 6810 N N . ALA C 1 225 ? 3.437 9.993 37.276 1.00 21.43 225 ALA C N 1
ATOM 6811 C CA . ALA C 1 225 ? 4.217 9.468 36.168 1.00 21.72 225 ALA C CA 1
ATOM 6812 C C . ALA C 1 225 ? 4.358 7.961 36.210 1.00 22.97 225 ALA C C 1
ATOM 6813 O O . ALA C 1 225 ? 4.102 7.272 35.194 1.00 20.54 225 ALA C O 1
ATOM 6815 N N . LYS C 1 226 ? 4.720 7.438 37.367 1.00 24.26 226 LYS C N 1
ATOM 6816 C CA . LYS C 1 226 ? 4.811 6.020 37.529 1.00 25.90 226 LYS C CA 1
ATOM 6817 C C . LYS C 1 226 ? 3.459 5.396 37.320 1.00 24.46 226 LYS C C 1
ATOM 6818 O O . LYS C 1 226 ? 3.352 4.389 36.622 1.00 22.89 226 LYS C O 1
ATOM 6824 N N . GLU C 1 227 ? 2.436 5.972 37.949 1.00 23.68 227 GLU C N 1
ATOM 6825 C CA . GLU C 1 227 ? 1.068 5.537 37.696 1.00 24.29 227 GLU C CA 1
ATOM 6826 C C . GLU C 1 227 ? 0.746 5.342 36.208 1.00 23.15 227 GLU C C 1
ATOM 6827 O O . GLU C 1 227 ? 0.123 4.396 35.851 1.00 23.04 227 GLU C O 1
ATOM 6833 N N . HIS C 1 228 ? 1.220 6.257 35.378 1.00 21.95 228 HIS C N 1
ATOM 6834 C CA . HIS C 1 228 ? 0.932 6.248 33.947 1.00 24.58 228 HIS C CA 1
ATOM 6835 C C . HIS C 1 228 ? 2.034 5.631 33.089 1.00 23.88 228 HIS C C 1
ATOM 6836 O O . HIS C 1 228 ? 1.970 5.731 31.826 1.00 29.39 228 HIS C O 1
ATOM 6843 N N . ARG C 1 229 ? 3.013 4.986 33.729 1.00 23.06 229 ARG C N 1
ATOM 6844 C CA . ARG C 1 229 ? 4.164 4.431 33.022 1.00 23.63 229 ARG C CA 1
ATOM 6845 C C . ARG C 1 229 ? 4.909 5.408 32.123 1.00 23.80 229 ARG C C 1
ATOM 6846 O O . ARG C 1 229 ? 5.255 5.067 31.029 1.00 26.08 229 ARG C O 1
ATOM 6854 N N . VAL C 1 230 ? 5.056 6.629 32.586 1.00 22.98 230 VAL C N 1
ATOM 6855 C 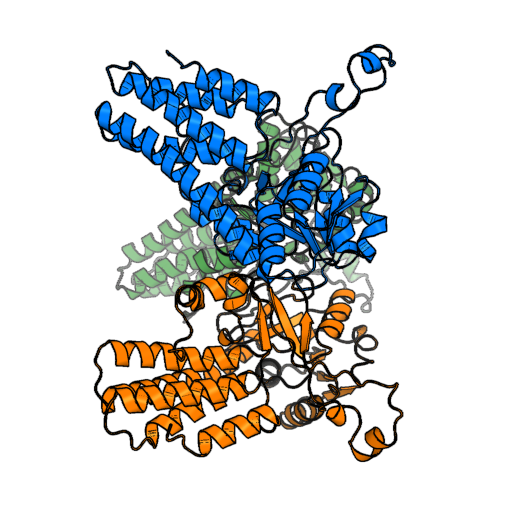CA . VAL C 1 230 ? 5.798 7.684 31.939 1.00 23.61 230 VAL C CA 1
ATOM 6856 C C . VAL C 1 230 ? 7.177 7.672 32.614 1.00 24.58 230 VAL C C 1
ATOM 6857 O O . VAL C 1 230 ? 7.271 7.762 33.822 1.00 26.11 230 VAL C O 1
ATOM 6861 N N . TRP C 1 231 ? 8.208 7.602 31.811 1.00 24.44 231 TRP C N 1
ATOM 6862 C CA . TRP C 1 231 ? 9.626 7.623 32.268 1.00 27.73 231 TRP C CA 1
ATOM 6863 C C . TRP C 1 231 ? 9.941 8.823 33.153 1.00 25.26 231 TRP C C 1
ATOM 6864 O O . TRP C 1 231 ? 9.677 9.981 32.779 1.00 27.80 231 TRP C O 1
ATOM 6875 N N . VAL C 1 232 ? 10.514 8.587 34.314 1.00 24.49 232 VAL C N 1
ATOM 6876 C CA . VAL C 1 232 ? 10.967 9.685 35.180 1.00 25.97 232 VAL C CA 1
ATOM 6877 C C . VAL C 1 232 ? 12.491 9.656 35.207 1.00 24.43 232 VAL C C 1
ATOM 6878 O O . VAL C 1 232 ? 13.123 8.696 35.715 1.00 22.27 232 VAL C O 1
ATOM 6882 N N . MET C 1 233 ? 13.044 10.721 34.655 1.00 25.79 233 MET C N 1
ATOM 6883 C CA . MET C 1 233 ? 14.491 10.951 34.568 1.00 26.75 233 MET C CA 1
ATOM 6884 C C . MET C 1 233 ? 14.913 12.144 35.388 1.00 25.10 233 MET C C 1
ATOM 6885 O O . MET C 1 233 ? 14.392 13.290 35.230 1.00 25.03 233 MET C O 1
ATOM 6890 N N . ILE C 1 234 ? 15.901 11.902 36.219 1.00 23.62 234 ILE C N 1
ATOM 6891 C CA . ILE C 1 234 ? 16.391 12.908 37.084 1.00 25.57 234 ILE C CA 1
ATOM 6892 C C . ILE C 1 234 ? 17.817 13.259 36.531 1.00 27.13 234 ILE C C 1
ATOM 6893 O O . ILE C 1 234 ? 18.699 12.394 36.419 1.00 27.01 234 ILE C O 1
ATOM 6898 N N . ALA C 1 235 ? 18.003 14.523 36.194 1.00 26.75 235 ALA C N 1
ATOM 6899 C CA . ALA C 1 235 ? 19.283 15.076 35.715 1.00 27.96 235 ALA C CA 1
ATOM 6900 C C . ALA C 1 235 ? 20.073 15.704 36.864 1.00 26.21 235 ALA C C 1
ATOM 6901 O O . ALA C 1 235 ? 19.660 16.688 37.449 1.00 29.02 235 ALA C O 1
ATOM 6903 N N . ALA C 1 236 ? 21.170 15.054 37.242 1.00 27.49 236 ALA C N 1
ATOM 6904 C CA . ALA C 1 236 ? 21.893 15.419 38.474 1.00 29.09 236 ALA C CA 1
ATOM 6905 C C . ALA C 1 236 ? 23.414 15.173 38.420 1.00 28.92 236 ALA C C 1
ATOM 6906 O O . ALA C 1 236 ? 23.870 14.052 38.155 1.00 27.37 236 ALA C O 1
ATOM 6908 N N . GLU C 1 237 ? 24.166 16.231 38.698 1.00 25.00 237 GLU C N 1
ATOM 6909 C CA . GLU C 1 237 ? 25.619 16.135 38.845 1.00 27.60 237 GLU C CA 1
ATOM 6910 C C . GLU C 1 237 ? 26.001 15.276 40.051 1.00 28.37 237 GLU C C 1
ATOM 6911 O O . GLU C 1 237 ? 25.255 15.235 41.056 1.00 28.59 237 GLU C O 1
ATOM 6917 N N . THR C 1 238 ? 27.176 14.635 39.976 1.00 25.56 238 THR C N 1
ATOM 6918 C CA . THR C 1 238 ? 27.708 13.838 41.091 1.00 29.65 238 THR C CA 1
ATOM 6919 C C . THR C 1 238 ? 27.728 14.560 42.468 1.00 26.48 238 THR C C 1
ATOM 6920 O O . THR C 1 238 ? 27.507 13.926 43.482 1.00 25.33 238 THR C O 1
ATOM 6924 N N . TYR C 1 239 ? 27.906 15.887 42.476 1.00 24.60 239 TYR C N 1
ATOM 6925 C CA . TYR C 1 239 ? 27.905 16.659 43.692 1.00 24.45 239 TYR C CA 1
ATOM 6926 C C . TYR C 1 239 ? 26.491 16.915 44.244 1.00 24.39 239 TYR C C 1
ATOM 6927 O O . TYR C 1 239 ? 26.377 17.589 45.279 1.00 21.96 239 TYR C O 1
ATOM 6936 N N . LYS C 1 240 ? 25.449 16.325 43.626 1.00 22.74 240 LYS C N 1
ATOM 6937 C CA . LYS C 1 240 ? 24.127 16.298 44.230 1.00 23.80 240 LYS C CA 1
ATOM 6938 C C . LYS C 1 240 ? 23.903 15.073 45.124 1.00 24.14 240 LYS C C 1
ATOM 6939 O O . LYS C 1 240 ? 22.902 14.990 45.808 1.00 26.21 240 LYS C O 1
ATOM 6945 N N . PHE C 1 241 ? 24.829 14.133 45.125 1.00 22.80 241 PHE C N 1
ATOM 6946 C CA . PHE C 1 241 ? 24.745 12.959 45.960 1.00 25.47 241 PHE C CA 1
ATOM 6947 C C . PHE C 1 241 ? 25.252 13.285 47.378 1.00 26.22 241 PHE C C 1
ATOM 6948 O O . PHE C 1 241 ? 26.193 14.059 47.539 1.00 27.28 241 PHE C O 1
ATOM 6956 N N . HIS C 1 242 ? 24.590 12.715 48.382 1.00 25.05 242 HIS C N 1
ATOM 6957 C CA . HIS C 1 242 ? 24.637 13.201 49.719 1.00 25.97 242 HIS C CA 1
ATOM 6958 C C . HIS C 1 242 ? 25.413 12.224 50.615 1.00 26.91 242 HIS C C 1
ATOM 6959 O O . HIS C 1 242 ? 24.848 11.246 51.086 1.00 26.51 242 HIS C O 1
ATOM 6966 N N . PRO C 1 243 ? 26.726 12.523 50.894 1.00 28.82 243 PRO C N 1
ATOM 6967 C CA . PRO C 1 243 ? 27.595 11.514 51.586 1.00 29.63 243 PRO C CA 1
ATOM 6968 C C . PRO C 1 243 ? 27.110 11.151 52.980 1.00 28.20 243 PRO C C 1
ATOM 6969 O O . PRO C 1 243 ? 27.131 9.974 53.353 1.00 28.22 243 PRO C O 1
ATOM 6973 N N . ALA C 1 244 ? 26.605 12.121 53.731 1.00 26.41 244 ALA C N 1
ATOM 6974 C CA . ALA C 1 244 ? 26.227 11.829 55.094 1.00 26.58 244 ALA C CA 1
ATOM 6975 C C . ALA C 1 244 ? 25.065 10.762 55.195 1.00 27.20 244 ALA C C 1
ATOM 6976 O O . ALA C 1 244 ? 24.960 10.083 56.191 1.00 24.15 244 ALA C O 1
ATOM 6978 N N . THR C 1 245 ? 24.257 10.574 54.143 1.00 25.89 245 THR C N 1
ATOM 6979 C CA . THR C 1 245 ? 23.147 9.614 54.188 1.00 25.99 245 THR C CA 1
ATOM 6980 C C . THR C 1 245 ? 23.639 8.157 54.219 1.00 28.22 245 THR C C 1
ATOM 6981 O O . THR C 1 245 ? 22.953 7.283 54.730 1.00 27.48 245 THR C O 1
ATOM 6985 N N . MET C 1 246 ? 24.865 7.923 53.752 1.00 29.97 246 MET C N 1
ATOM 6986 C CA . MET C 1 246 ? 25.499 6.602 53.832 1.00 31.44 246 MET C CA 1
ATOM 6987 C C . MET C 1 246 ? 25.662 6.158 55.291 1.00 28.42 246 MET C C 1
ATOM 6988 O O . MET C 1 246 ? 25.673 4.967 55.548 1.00 24.92 246 MET C O 1
ATOM 6993 N N . LEU C 1 247 ? 25.766 7.111 56.236 1.00 26.94 247 LEU C N 1
ATOM 6994 C CA . LEU C 1 247 ? 25.916 6.771 57.635 1.00 29.91 247 LEU C CA 1
ATOM 6995 C C . LEU C 1 247 ? 24.680 7.130 58.431 1.00 30.16 247 LEU C C 1
ATOM 6996 O O . LEU C 1 247 ? 24.747 7.225 59.648 1.00 28.80 247 LEU C O 1
ATOM 7001 N N . GLY C 1 248 ? 23.530 7.196 57.748 1.00 26.96 248 GLY C N 1
ATOM 7002 C CA . GLY C 1 248 ? 22.227 7.340 58.381 1.00 26.86 248 GLY C CA 1
ATOM 7003 C C . GLY C 1 248 ? 21.683 8.743 58.463 1.00 28.07 248 GLY C C 1
ATOM 7004 O O . GLY C 1 248 ? 20.571 8.922 58.926 1.00 29.79 248 GLY C O 1
ATOM 7005 N N . GLN C 1 249 ? 22.440 9.757 58.049 1.00 29.68 249 GLN C N 1
ATOM 7006 C CA . GLN C 1 249 ? 21.971 11.144 58.224 1.00 32.98 249 GLN C CA 1
ATOM 7007 C C . GLN C 1 249 ? 20.616 11.281 57.495 1.00 32.51 249 GLN C C 1
ATOM 7008 O O . GLN C 1 249 ? 20.446 10.744 56.403 1.00 30.82 249 GLN C O 1
ATOM 7014 N N . LEU C 1 250 ? 19.668 11.970 58.091 1.00 32.78 250 LEU C N 1
ATOM 7015 C CA . LEU C 1 250 ? 18.446 12.408 57.385 1.00 38.23 250 LEU C CA 1
ATOM 7016 C C . LEU C 1 250 ? 18.694 13.765 56.724 1.00 37.60 250 LEU C C 1
ATOM 7017 O O . LEU C 1 250 ? 19.462 14.563 57.227 1.00 36.96 250 LEU C O 1
ATOM 7022 N N . VAL C 1 251 ? 18.089 14.008 55.578 1.00 32.96 251 VAL C N 1
ATOM 7023 C CA . VAL C 1 251 ? 18.239 15.299 54.936 1.00 32.88 251 VAL C CA 1
ATOM 7024 C C . VAL C 1 251 ? 17.194 16.213 55.560 1.00 32.47 251 VAL C C 1
ATOM 7025 O O . VAL C 1 251 ? 16.033 15.850 55.624 1.00 32.13 251 VAL C O 1
ATOM 7029 N N . GLU C 1 252 ? 17.608 17.370 56.016 1.00 29.15 252 GLU C N 1
ATOM 7030 C CA . GLU C 1 252 ? 16.697 18.387 56.492 1.00 34.31 252 GLU C CA 1
ATOM 7031 C C . GLU C 1 252 ? 15.948 19.041 55.319 1.00 32.78 252 GLU C C 1
ATOM 7032 O O . GLU C 1 252 ? 16.561 19.550 54.384 1.00 34.17 252 GLU C O 1
ATOM 7038 N N . ILE C 1 253 ? 14.627 19.052 55.414 1.00 32.70 253 ILE C N 1
ATOM 7039 C CA . ILE C 1 253 ? 13.762 19.822 54.498 1.00 32.52 253 ILE C CA 1
ATOM 7040 C C . ILE C 1 253 ? 13.695 21.308 54.906 1.00 31.78 253 ILE C C 1
ATOM 7041 O O . ILE C 1 253 ? 13.107 21.639 55.904 1.00 27.48 253 ILE C O 1
ATOM 7046 N N . GLU C 1 254 ? 14.238 22.232 54.121 1.00 31.56 254 GLU C N 1
ATOM 7047 C CA . GLU C 1 254 ? 14.083 23.617 54.488 1.00 29.01 254 GLU C CA 1
ATOM 7048 C C . GLU C 1 254 ? 12.593 24.088 54.519 1.00 30.24 254 GLU C C 1
ATOM 7049 O O . GLU C 1 254 ? 11.842 23.839 53.566 1.00 29.01 254 GLU C O 1
ATOM 7055 N N . MET C 1 255 ? 12.197 24.768 55.614 1.00 29.67 255 MET C N 1
ATOM 7056 C CA . MET C 1 255 ? 10.902 25.464 55.762 1.00 30.21 255 MET C CA 1
ATOM 7057 C C . MET C 1 255 ? 11.168 26.970 55.604 1.00 33.80 255 MET C C 1
ATOM 7058 O O . MET C 1 255 ? 11.958 27.541 56.356 1.00 35.12 255 MET C O 1
ATOM 7063 N N . ARG C 1 256 ? 10.542 27.587 54.606 1.00 29.59 256 ARG C N 1
ATOM 7064 C CA . ARG C 1 256 ? 10.787 28.973 54.280 1.00 30.18 256 ARG C CA 1
ATOM 7065 C C . ARG C 1 256 ? 9.622 29.824 54.741 1.00 31.21 256 ARG C C 1
ATOM 7066 O O . ARG C 1 256 ? 8.575 29.314 55.266 1.00 29.26 256 ARG C O 1
ATOM 7074 N N . ASP C 1 257 ? 9.847 31.119 54.653 1.00 37.03 257 ASP C N 1
ATOM 7075 C CA . ASP C 1 257 ? 8.941 32.089 55.244 1.00 38.31 257 ASP C CA 1
ATOM 7076 C C . ASP C 1 257 ? 7.496 31.977 54.711 1.00 35.74 257 ASP C C 1
ATOM 7077 O O . ASP C 1 257 ? 7.290 31.925 53.508 1.00 31.38 257 ASP C O 1
ATOM 7082 N N . PRO C 1 258 ? 6.495 31.945 55.615 1.00 34.58 258 PRO C N 1
ATOM 7083 C CA . PRO C 1 258 ? 5.109 31.906 55.101 1.00 40.20 258 PRO C CA 1
ATOM 7084 C C . PRO C 1 258 ? 4.717 33.027 54.092 1.00 38.17 258 PRO C C 1
ATOM 7085 O O . PRO C 1 258 ? 3.876 32.809 53.218 1.00 36.82 258 PRO C O 1
ATOM 7089 N N . THR C 1 259 ? 5.345 34.189 54.169 1.00 36.22 259 THR C N 1
ATOM 7090 C CA . THR C 1 259 ? 5.031 35.282 53.237 1.00 39.27 259 THR C CA 1
ATOM 7091 C C . THR C 1 259 ? 5.439 35.034 51.811 1.00 36.58 259 THR C C 1
ATOM 7092 O O . THR C 1 259 ? 5.073 35.808 50.931 1.00 39.18 259 THR C O 1
ATOM 7096 N N . GLU C 1 260 ? 6.173 33.969 51.537 1.00 35.48 260 GLU C N 1
ATOM 7097 C CA . GLU C 1 260 ? 6.334 33.560 50.109 1.00 34.55 260 GLU C CA 1
ATOM 7098 C C . GLU C 1 260 ? 5.044 32.954 49.556 1.00 31.04 260 GLU C C 1
ATOM 7099 O O . GLU C 1 260 ? 4.846 32.972 48.382 1.00 30.29 260 GLU C O 1
ATOM 7105 N N . VAL C 1 261 ? 4.202 32.406 50.428 1.00 30.45 261 VAL C N 1
ATOM 7106 C CA . VAL C 1 261 ? 2.952 31.804 50.040 1.00 32.02 261 VAL C CA 1
ATOM 7107 C C . VAL C 1 261 ? 1.866 32.924 50.016 1.00 33.11 261 VAL C C 1
ATOM 7108 O O . VAL C 1 261 ? 1.191 33.150 49.022 1.00 35.53 261 VAL C O 1
ATOM 7112 N N . ILE C 1 262 ? 1.717 33.611 51.122 1.00 34.33 262 ILE C N 1
ATOM 7113 C CA . ILE C 1 262 ? 0.710 34.621 51.278 1.00 36.12 262 ILE C CA 1
ATOM 7114 C C . ILE C 1 262 ? 1.451 35.897 51.598 1.00 35.75 262 ILE C C 1
ATOM 7115 O O . ILE C 1 262 ? 2.002 35.941 52.679 1.00 29.50 262 ILE C O 1
ATOM 7120 N N . PRO C 1 263 ? 1.471 36.905 50.687 1.00 35.68 263 PRO C N 1
ATOM 7121 C CA . PRO C 1 263 ? 2.177 38.177 50.905 1.00 40.29 263 PRO C CA 1
ATOM 7122 C C . PRO C 1 263 ? 1.832 38.841 52.281 1.00 43.73 263 PRO C C 1
ATOM 7123 O O . PRO C 1 263 ? 0.667 38.748 52.727 1.00 39.73 263 PRO C O 1
ATOM 7127 N N . GLU C 1 264 ? 2.825 39.455 52.934 1.00 39.36 264 GLU C N 1
ATOM 7128 C CA . GLU C 1 264 ? 2.683 40.102 54.251 1.00 45.78 264 GLU C CA 1
ATOM 7129 C C . GLU C 1 264 ? 1.446 41.001 54.387 1.00 43.69 264 GLU C C 1
ATOM 7130 O O . GLU C 1 264 ? 0.718 40.909 55.384 1.00 41.49 264 GLU C O 1
ATOM 7136 N N . GLU C 1 265 ? 1.212 41.830 53.376 1.00 47.23 265 GLU C N 1
ATOM 7137 C CA . GLU C 1 265 ? -0.001 42.665 53.299 1.00 55.38 265 GLU C CA 1
ATOM 7138 C C . GLU C 1 265 ? -1.276 41.897 53.571 1.00 51.26 265 GLU C C 1
ATOM 7139 O O . GLU C 1 265 ? -2.113 42.330 54.366 1.00 52.96 265 GLU C O 1
ATOM 7145 N N . GLU C 1 266 ? -1.427 40.761 52.886 1.00 48.61 266 GLU C N 1
ATOM 7146 C CA . GLU C 1 266 ? -2.586 39.892 53.059 1.00 43.50 266 GLU C CA 1
ATOM 7147 C C . GLU C 1 266 ? -2.463 39.076 54.331 1.00 37.76 266 GLU C C 1
ATOM 7148 O O . GLU C 1 266 ? -3.392 39.000 55.151 1.00 43.94 266 GLU C O 1
ATOM 7154 N N . LEU C 1 267 ? -1.304 38.498 54.573 1.00 37.62 267 LEU C N 1
ATOM 7155 C CA . LEU C 1 267 ? -1.182 37.576 55.729 1.00 37.09 267 LEU C CA 1
ATOM 7156 C C . LEU C 1 267 ? -1.431 38.224 57.081 1.00 40.76 267 LEU C C 1
ATOM 7157 O O . LEU C 1 267 ? -1.948 37.571 57.992 1.00 38.66 267 LEU C O 1
ATOM 7162 N N . ARG C 1 268 ? -1.029 39.483 57.266 1.00 41.71 268 ARG C N 1
ATOM 7163 C CA . ARG C 1 268 ? -1.232 40.087 58.600 1.00 46.30 268 ARG C CA 1
ATOM 7164 C C . ARG C 1 268 ? -2.713 40.314 58.907 1.00 46.19 268 ARG C C 1
ATOM 7165 O O . ARG C 1 268 ? -3.086 40.387 60.059 1.00 53.45 268 ARG C O 1
ATOM 7173 N N . THR C 1 269 ? -3.573 40.374 57.887 1.00 46.41 269 THR C N 1
ATOM 7174 C CA . THR C 1 269 ? -5.012 40.449 58.134 1.00 46.66 269 THR C CA 1
ATOM 7175 C C . THR C 1 269 ? -5.658 39.098 58.549 1.00 47.06 269 THR C C 1
ATOM 7176 O O . THR C 1 269 ? -6.797 39.080 58.985 1.00 47.25 269 THR C O 1
ATOM 7180 N N . TRP C 1 270 ? -4.943 37.982 58.420 1.00 45.73 270 TRP C N 1
ATOM 7181 C CA . TRP C 1 270 ? -5.533 36.678 58.675 1.00 46.04 270 TRP C CA 1
ATOM 7182 C C . TRP C 1 270 ? -5.512 36.386 60.138 1.00 45.96 270 TRP C C 1
ATOM 7183 O O . TRP C 1 270 ? -4.605 36.815 60.829 1.00 48.04 270 TRP C O 1
ATOM 7194 N N . PRO C 1 271 ? -6.479 35.584 60.596 1.00 46.97 271 PRO C N 1
ATOM 7195 C CA . PRO C 1 271 ? -6.538 35.209 62.001 1.00 45.30 271 PRO C CA 1
ATOM 7196 C C . PRO C 1 271 ? -5.392 34.302 62.446 1.00 52.69 271 PRO C C 1
ATOM 7197 O O . PRO C 1 271 ? -4.776 33.594 61.628 1.00 51.42 271 PRO C O 1
ATOM 7201 N N . LYS C 1 272 ? -5.136 34.339 63.747 1.00 50.66 272 LYS C N 1
ATOM 7202 C CA . LYS C 1 272 ? -4.070 33.578 64.360 1.00 56.50 272 LYS C CA 1
ATOM 7203 C C . LYS C 1 272 ? -4.197 32.093 64.164 1.00 46.82 272 LYS C C 1
ATOM 7204 O O . LYS C 1 272 ? -3.194 31.440 64.071 1.00 49.73 272 LYS C O 1
ATOM 7210 N N . ASN C 1 273 ? -5.418 31.559 64.140 1.00 37.87 273 ASN C N 1
ATOM 7211 C CA . ASN C 1 273 ? -5.602 30.111 64.078 1.00 37.99 273 ASN C CA 1
ATOM 7212 C C . ASN C 1 273 ? -5.398 29.517 62.646 1.00 37.53 273 ASN C C 1
ATOM 7213 O O . ASN C 1 273 ? -5.646 28.326 62.443 1.00 39.17 273 ASN C O 1
ATOM 7218 N N . ILE C 1 274 ? -4.949 30.328 61.675 1.00 34.44 274 ILE C N 1
ATOM 7219 C CA . ILE C 1 274 ? -4.394 29.816 60.425 1.00 36.11 274 ILE C CA 1
ATOM 7220 C C . ILE C 1 274 ? -2.831 29.844 60.471 1.00 39.91 274 ILE C C 1
ATOM 7221 O O . ILE C 1 274 ? -2.239 30.912 60.565 1.00 43.46 274 ILE C O 1
ATOM 7226 N N . GLU C 1 275 ? -2.180 28.688 60.364 1.00 38.75 275 GLU C N 1
ATOM 7227 C CA . GLU C 1 275 ? -0.717 28.630 60.139 1.00 39.94 275 GLU C CA 1
ATOM 7228 C C . GLU C 1 275 ? -0.435 28.285 58.670 1.00 35.53 275 GLU C C 1
ATOM 7229 O O . GLU C 1 275 ? -1.020 27.362 58.145 1.00 29.66 275 GLU C O 1
ATOM 7235 N N . VAL C 1 276 ? 0.491 28.989 58.041 1.00 30.37 276 VAL C N 1
ATOM 7236 C CA . VAL C 1 276 ? 0.974 28.677 56.701 1.00 30.89 276 VAL C CA 1
ATOM 7237 C C . VAL C 1 276 ? 2.287 27.887 56.813 1.00 32.97 276 VAL C C 1
ATOM 7238 O O . VAL C 1 276 ? 3.199 28.333 57.504 1.00 31.76 276 VAL C O 1
ATOM 7242 N N . TRP C 1 277 ? 2.351 26.687 56.212 1.00 30.85 277 TRP C N 1
ATOM 7243 C CA . TRP C 1 277 ? 3.569 25.859 56.182 1.00 29.17 277 TRP C CA 1
ATOM 7244 C C . TRP C 1 277 ? 4.122 25.864 54.780 1.00 28.17 277 TRP C C 1
ATOM 7245 O O . TRP C 1 277 ? 3.400 25.628 53.828 1.00 28.92 277 TRP C O 1
ATOM 7256 N N . ASN C 1 278 ? 5.406 26.140 54.655 1.00 25.42 278 ASN C N 1
ATOM 7257 C CA . ASN C 1 278 ? 6.048 26.349 53.399 1.00 26.56 278 ASN C CA 1
ATOM 7258 C C . ASN C 1 278 ? 7.357 25.532 53.240 1.00 27.35 278 ASN C C 1
ATOM 7259 O O . ASN C 1 278 ? 8.430 26.112 53.240 1.00 26.93 278 ASN C O 1
ATOM 7264 N N . PRO C 1 279 ? 7.234 24.199 53.023 1.00 27.80 279 PRO C N 1
ATOM 7265 C CA . PRO C 1 279 ? 8.350 23.320 52.732 1.00 23.22 279 PRO C CA 1
ATOM 7266 C C . PRO C 1 279 ? 8.774 23.520 51.333 1.00 24.65 279 PRO C C 1
ATOM 7267 O O . PRO C 1 279 ? 7.944 23.660 50.431 1.00 23.53 279 PRO C O 1
ATOM 7271 N N . ALA C 1 280 ? 10.085 23.667 51.139 1.00 23.32 280 ALA C N 1
ATOM 7272 C CA . ALA C 1 280 ? 10.612 24.021 49.863 1.00 23.37 280 ALA C CA 1
ATOM 7273 C C . ALA C 1 280 ? 11.005 22.773 49.088 1.00 21.55 280 ALA C C 1
ATOM 7274 O O . ALA C 1 280 ? 11.304 22.877 47.899 1.00 21.61 280 ALA C O 1
ATOM 7276 N N . PHE C 1 281 ? 11.035 21.615 49.737 1.00 21.44 281 PHE C N 1
ATOM 7277 C CA . PHE C 1 281 ? 11.431 20.370 49.074 1.00 22.70 281 PHE C CA 1
ATOM 7278 C C . PHE C 1 281 ? 10.591 19.213 49.522 1.00 22.42 281 PHE C C 1
ATOM 7279 O O . PHE C 1 281 ? 9.978 19.266 50.555 1.00 23.97 281 PHE C O 1
ATOM 7287 N N . ASP C 1 282 ? 10.555 18.170 48.725 1.00 24.06 282 ASP C N 1
ATOM 7288 C CA . ASP C 1 282 ? 9.981 16.910 49.150 1.00 26.81 282 ASP C CA 1
ATOM 7289 C C . ASP C 1 282 ? 10.860 15.756 48.734 1.00 25.48 282 ASP C C 1
ATOM 7290 O O . ASP C 1 282 ? 11.847 15.978 48.034 1.00 23.77 282 ASP C O 1
ATOM 7295 N N . VAL C 1 283 ? 10.542 14.561 49.234 1.00 25.02 283 VAL C N 1
ATOM 7296 C CA . VAL C 1 283 ? 11.318 13.366 49.018 1.00 26.46 283 VAL C CA 1
ATOM 7297 C C . VAL C 1 283 ? 10.572 12.483 48.049 1.00 25.16 283 VAL C C 1
ATOM 7298 O O . VAL C 1 283 ? 9.419 12.133 48.319 1.00 26.59 283 VAL C O 1
ATOM 7302 N N . THR C 1 284 ? 11.222 12.080 46.955 1.00 24.23 284 THR C N 1
ATOM 7303 C CA . THR C 1 284 ? 10.683 11.115 45.946 1.00 23.37 284 THR C CA 1
ATOM 7304 C C . THR C 1 284 ? 11.406 9.788 46.133 1.00 23.92 284 THR C C 1
ATOM 7305 O O . THR C 1 284 ? 12.600 9.705 46.031 1.00 25.94 284 THR C O 1
ATOM 7309 N N . PRO C 1 285 ? 10.670 8.733 46.438 1.00 27.10 285 PRO C N 1
ATOM 7310 C CA . PRO C 1 285 ? 11.344 7.474 46.614 1.00 26.95 285 PRO C CA 1
ATOM 7311 C C . PRO C 1 285 ? 11.806 6.874 45.280 1.00 25.24 285 PRO C C 1
ATOM 7312 O O . PRO C 1 285 ? 11.336 7.276 44.206 1.00 21.78 285 PRO C O 1
ATOM 7316 N N . PRO C 1 286 ? 12.826 6.017 45.356 1.00 24.66 286 PRO C N 1
ATOM 7317 C CA . PRO C 1 286 ? 13.475 5.522 44.188 1.00 26.08 286 PRO C CA 1
ATOM 7318 C C . PRO C 1 286 ? 12.597 4.669 43.331 1.00 25.67 286 PRO C C 1
ATOM 7319 O O . PRO C 1 286 ? 12.816 4.575 42.142 1.00 22.74 286 PRO C O 1
ATOM 7323 N N . GLU C 1 287 ? 11.608 4.020 43.917 1.00 27.96 287 GLU C N 1
ATOM 7324 C CA . GLU C 1 287 ? 10.663 3.224 43.112 1.00 28.01 287 GLU C CA 1
ATOM 7325 C C . GLU C 1 287 ? 9.950 4.069 42.078 1.00 24.31 287 GLU C C 1
ATOM 7326 O O . GLU C 1 287 ? 9.458 3.506 41.159 1.00 24.81 287 GLU C O 1
ATOM 7332 N N . TYR C 1 288 ? 9.842 5.396 42.231 1.00 22.25 288 TYR C N 1
ATOM 7333 C CA . TYR C 1 288 ? 9.241 6.211 41.201 1.00 25.10 288 TYR C CA 1
ATOM 7334 C C . TYR C 1 288 ? 10.254 6.893 40.293 1.00 26.19 288 TYR C C 1
ATOM 7335 O O . TYR C 1 288 ? 9.908 7.755 39.531 1.00 30.86 288 TYR C O 1
ATOM 7344 N N . ILE C 1 289 ? 11.495 6.470 40.291 1.00 25.50 289 ILE C N 1
ATOM 7345 C CA . ILE C 1 289 ? 12.463 7.125 39.398 1.00 26.17 289 ILE C CA 1
ATOM 7346 C C . ILE C 1 289 ? 13.001 6.022 38.533 1.00 26.40 289 ILE C C 1
ATOM 7347 O O . ILE C 1 289 ? 13.422 4.966 39.051 1.00 28.71 289 ILE C O 1
ATOM 7352 N N . ASP C 1 290 ? 13.055 6.261 37.240 1.00 26.07 290 ASP C N 1
ATOM 7353 C CA . ASP C 1 290 ? 13.600 5.244 36.304 1.00 27.49 290 ASP C CA 1
ATOM 7354 C C . ASP C 1 290 ? 15.097 5.359 36.142 1.00 24.52 290 ASP C C 1
ATOM 7355 O O . ASP C 1 290 ? 15.765 4.354 36.210 1.00 25.81 290 ASP C O 1
ATOM 7360 N N . VAL C 1 291 ? 15.621 6.570 35.919 1.00 24.25 291 VAL C N 1
ATOM 7361 C CA . VAL C 1 291 ? 17.065 6.794 35.842 1.00 25.67 291 VAL C CA 1
ATOM 7362 C C . VAL C 1 291 ? 17.522 8.124 36.438 1.00 24.46 291 VAL C C 1
ATOM 7363 O O . VAL C 1 291 ? 16.752 9.087 36.504 1.00 23.16 291 VAL C O 1
ATOM 7367 N N . ILE C 1 292 ? 18.776 8.124 36.900 1.00 23.79 292 ILE C N 1
ATOM 7368 C CA . ILE C 1 292 ? 19.530 9.349 37.162 1.00 25.08 292 ILE C CA 1
ATOM 7369 C C . ILE C 1 292 ? 20.578 9.491 36.049 1.00 23.74 292 ILE C C 1
ATOM 7370 O O . ILE C 1 292 ? 21.285 8.562 35.743 1.00 21.08 292 ILE C O 1
ATOM 7375 N N . ILE C 1 293 ? 20.577 10.646 35.418 1.00 24.47 293 ILE C N 1
ATOM 7376 C CA . ILE C 1 293 ? 21.565 11.045 34.459 1.00 26.53 293 ILE C CA 1
ATOM 7377 C C . ILE C 1 293 ? 22.613 11.945 35.141 1.00 27.03 293 ILE C C 1
ATOM 7378 O O . ILE C 1 293 ? 22.334 13.082 35.540 1.00 29.63 293 ILE C O 1
ATOM 7383 N N . THR C 1 294 ? 23.799 11.374 35.316 1.00 28.82 294 THR C N 1
ATOM 7384 C CA . THR C 1 294 ? 24.986 12.049 35.818 1.00 30.20 294 THR C CA 1
ATOM 7385 C C . THR C 1 294 ? 25.940 12.236 34.650 1.00 29.84 294 THR C C 1
ATOM 7386 O O . THR C 1 294 ? 25.789 11.602 33.555 1.00 27.52 294 THR C O 1
ATOM 7390 N N . GLU C 1 295 ? 26.948 13.055 34.918 1.00 30.71 295 GLU C N 1
ATOM 7391 C CA . GLU C 1 295 ? 28.047 13.306 33.965 1.00 31.80 295 GLU C CA 1
ATOM 7392 C C . GLU C 1 295 ? 28.877 12.059 33.729 1.00 31.21 295 GLU C C 1
ATOM 7393 O O . GLU C 1 295 ? 29.676 12.038 32.840 1.00 36.48 295 GLU C O 1
ATOM 7399 N N . ARG C 1 296 ? 28.681 10.991 34.489 1.00 32.54 296 ARG C N 1
ATOM 7400 C CA . ARG C 1 296 ? 29.369 9.742 34.148 1.00 38.78 296 ARG C CA 1
ATOM 7401 C C . ARG C 1 296 ? 28.465 8.656 33.592 1.00 35.57 296 ARG C C 1
ATOM 7402 O O . ARG C 1 296 ? 28.918 7.586 33.343 1.00 33.89 296 ARG C O 1
ATOM 7410 N N . GLY C 1 297 ? 27.201 8.946 33.353 1.00 37.01 297 GLY C N 1
ATOM 7411 C CA . GLY C 1 297 ? 26.301 7.941 32.829 1.00 35.10 297 GLY C CA 1
ATOM 7412 C C . GLY C 1 297 ? 24.953 7.931 33.477 1.00 32.33 297 GLY C C 1
ATOM 7413 O O . GLY C 1 297 ? 24.625 8.765 34.347 1.00 36.98 297 GLY C O 1
ATOM 7414 N N . ILE C 1 298 ? 24.192 6.992 32.974 1.00 30.31 298 ILE C N 1
ATOM 7415 C CA . ILE C 1 298 ? 22.857 6.703 33.348 1.00 34.82 298 ILE C CA 1
ATOM 7416 C C . ILE C 1 298 ? 23.015 5.661 34.404 1.00 33.89 298 ILE C C 1
ATOM 7417 O O . ILE C 1 298 ? 23.729 4.681 34.213 1.00 29.93 298 ILE C O 1
ATOM 7422 N N . ILE C 1 299 ? 22.313 5.831 35.512 1.00 30.55 299 ILE C N 1
ATOM 7423 C CA . ILE C 1 299 ? 22.245 4.744 36.505 1.00 26.86 299 ILE C CA 1
ATOM 7424 C C . ILE C 1 299 ? 20.786 4.555 36.924 1.00 25.67 299 ILE C C 1
ATOM 7425 O O . ILE C 1 299 ? 20.045 5.502 36.909 1.00 21.65 299 ILE C O 1
ATOM 7430 N N . PRO C 1 300 ? 20.409 3.377 37.400 1.00 25.42 300 PRO C N 1
ATOM 7431 C CA . PRO C 1 300 ? 19.219 3.268 38.215 1.00 26.91 300 PRO C CA 1
ATOM 7432 C C . PRO C 1 300 ? 19.407 4.002 39.544 1.00 28.72 300 PRO C C 1
ATOM 7433 O O . PRO C 1 300 ? 20.532 4.128 40.014 1.00 28.25 300 PRO C O 1
ATOM 7437 N N . PRO C 1 301 ? 18.320 4.473 40.160 1.00 28.90 301 PRO C N 1
ATOM 7438 C CA . PRO C 1 301 ? 18.471 5.183 41.425 1.00 30.61 301 PRO C CA 1
ATOM 7439 C C . PRO C 1 301 ? 19.136 4.362 42.555 1.00 29.11 301 PRO C C 1
ATOM 7440 O O . PRO C 1 301 ? 19.856 4.932 43.397 1.00 27.87 301 PRO C O 1
ATOM 7444 N N . TYR C 1 302 ? 19.011 3.048 42.496 1.00 27.10 302 TYR C N 1
ATOM 7445 C CA . TYR C 1 302 ? 19.628 2.183 43.466 1.00 31.35 302 TYR C CA 1
ATOM 7446 C C . TYR C 1 302 ? 21.141 2.076 43.345 1.00 33.18 302 TYR C C 1
ATOM 7447 O O . TYR C 1 302 ? 21.763 1.453 44.193 1.00 42.33 302 TYR C O 1
ATOM 7456 N N . ALA C 1 303 ? 21.737 2.707 42.331 1.00 30.95 303 ALA C N 1
ATOM 7457 C CA . ALA C 1 303 ? 23.210 2.759 42.210 1.00 31.12 303 ALA C CA 1
ATOM 7458 C C . ALA C 1 303 ? 23.744 4.060 42.760 1.00 31.44 303 ALA C C 1
ATOM 7459 O O . ALA C 1 303 ? 24.931 4.316 42.648 1.00 30.02 303 ALA C O 1
ATOM 7461 N N . ALA C 1 304 ? 22.893 4.905 43.353 1.00 26.99 304 ALA C N 1
ATOM 7462 C CA . ALA C 1 304 ? 23.402 6.101 43.970 1.00 28.84 304 ALA C CA 1
ATOM 7463 C C . ALA C 1 304 ? 24.523 5.793 44.998 1.00 28.85 304 ALA C C 1
ATOM 7464 O O . ALA C 1 304 ? 25.502 6.556 45.178 1.00 30.59 304 ALA C O 1
ATOM 7466 N N . ILE C 1 305 ? 24.336 4.692 45.692 1.00 27.12 305 ILE C N 1
ATOM 7467 C CA . ILE C 1 305 ? 25.245 4.242 46.729 1.00 31.13 305 ILE C CA 1
ATOM 7468 C C . ILE C 1 305 ? 26.667 4.060 46.169 1.00 31.98 305 ILE C C 1
ATOM 7469 O O . ILE C 1 305 ? 27.640 4.358 46.872 1.00 29.62 305 ILE C O 1
ATOM 7474 N N . ASP C 1 306 ? 26.769 3.595 44.922 1.00 34.74 306 ASP C N 1
ATOM 7475 C CA . ASP C 1 306 ? 28.055 3.398 44.186 1.00 39.76 306 ASP C CA 1
ATOM 7476 C C . ASP C 1 306 ? 28.699 4.735 43.812 1.00 37.63 306 ASP C C 1
ATOM 7477 O O . ASP C 1 306 ? 29.880 4.912 43.984 1.00 33.93 306 ASP C O 1
ATOM 7482 N N . ILE C 1 307 ? 27.932 5.699 43.338 1.00 35.46 307 ILE C N 1
ATOM 7483 C CA . ILE C 1 307 ? 28.471 7.035 43.155 1.00 36.63 307 ILE C CA 1
ATOM 7484 C C . ILE C 1 307 ? 29.091 7.522 44.490 1.00 35.62 307 ILE C C 1
ATOM 7485 O O . ILE C 1 307 ? 30.195 8.057 44.531 1.00 32.31 307 ILE C O 1
ATOM 7490 N N . LEU C 1 308 ? 28.345 7.368 45.568 1.00 34.82 308 LEU C N 1
ATOM 7491 C CA . LEU C 1 308 ? 28.803 7.834 46.887 1.00 39.17 308 LEU C CA 1
ATOM 7492 C C . LEU C 1 308 ? 30.030 7.130 47.428 1.00 38.86 308 LEU C C 1
ATOM 7493 O O . LEU C 1 308 ? 30.830 7.782 48.060 1.00 38.04 308 LEU C O 1
ATOM 7498 N N . LYS C 1 309 ? 30.095 5.813 47.265 1.00 39.23 309 LYS C N 1
ATOM 7499 C CA . LYS C 1 309 ? 31.214 4.997 47.742 1.00 44.94 309 LYS C CA 1
ATOM 7500 C C . LYS C 1 309 ? 32.467 5.322 46.961 1.00 50.64 309 LYS C C 1
ATOM 7501 O O . LYS C 1 309 ? 33.537 5.410 47.545 1.00 48.86 309 LYS C O 1
ATOM 7507 N N . GLU C 1 310 ? 32.329 5.486 45.652 1.00 51.44 310 GLU C N 1
ATOM 7508 C CA . GLU C 1 310 ? 33.429 5.876 44.793 1.00 56.69 310 GLU C CA 1
ATOM 7509 C C . GLU C 1 310 ? 33.967 7.256 45.098 1.00 58.03 310 GLU C C 1
ATOM 7510 O O . GLU C 1 310 ? 35.180 7.408 45.271 1.00 58.59 310 GLU C O 1
ATOM 7516 N N . GLU C 1 311 ? 33.073 8.247 45.180 1.00 51.74 311 GLU C N 1
ATOM 7517 C CA . GLU C 1 311 ? 33.483 9.634 45.194 1.00 48.88 311 GLU C CA 1
ATOM 7518 C C . GLU C 1 311 ? 33.653 10.218 46.556 1.00 45.03 311 GLU C C 1
ATOM 7519 O O . GLU C 1 311 ? 34.369 11.153 46.678 1.00 37.85 311 GLU C O 1
ATOM 7525 N N . PHE C 1 312 ? 32.928 9.753 47.560 1.00 46.50 312 PHE C N 1
ATOM 7526 C CA . PHE C 1 312 ? 32.846 10.495 48.857 1.00 46.34 312 PHE C CA 1
ATOM 7527 C C . PHE C 1 312 ? 33.067 9.701 50.151 1.00 43.39 312 PHE C C 1
ATOM 7528 O O . PHE C 1 312 ? 33.145 10.319 51.229 1.00 46.46 312 PHE C O 1
ATOM 7536 N N . GLY C 1 313 ? 33.059 8.367 50.063 1.00 50.47 313 GLY C N 1
ATOM 7537 C CA . GLY C 1 313 ? 33.121 7.465 51.228 1.00 60.01 313 GLY C CA 1
ATOM 7538 C C . GLY C 1 313 ? 34.379 7.740 52.049 1.00 62.18 313 GLY C C 1
ATOM 7539 O O . GLY C 1 313 ? 34.300 7.997 53.259 1.00 53.97 313 GLY C O 1
ATOM 7540 N N . TRP C 1 314 ? 35.514 7.753 51.354 1.00 59.02 314 TRP C N 1
ATOM 7541 C CA . TRP C 1 314 ? 36.814 8.172 51.908 1.00 63.43 314 TRP C CA 1
ATOM 7542 C C . TRP C 1 314 ? 36.782 9.285 53.027 1.00 64.55 314 TRP C C 1
ATOM 7543 O O . TRP C 1 314 ? 37.465 9.154 54.063 1.00 64.52 314 TRP C O 1
ATOM 7554 N N . ALA C 1 315 ? 35.988 10.342 52.810 1.00 52.56 315 ALA C N 1
ATOM 7555 C CA . ALA C 1 315 ? 35.947 11.533 53.672 1.00 52.83 315 ALA C CA 1
ATOM 7556 C C . ALA C 1 315 ? 35.132 11.380 54.965 1.00 57.93 315 ALA C C 1
ATOM 7557 O O . ALA C 1 315 ? 35.264 12.217 55.901 1.00 51.12 315 ALA C O 1
ATOM 7559 N N . LEU C 1 316 ? 34.305 10.329 55.025 1.00 65.62 316 LEU C N 1
ATOM 7560 C CA . LEU C 1 316 ? 33.361 10.131 56.137 1.00 70.76 316 LEU C CA 1
ATOM 7561 C C . LEU C 1 316 ? 33.990 9.815 57.488 1.00 74.93 316 LEU C C 1
ATOM 7562 O O . LEU C 1 316 ? 33.429 10.215 58.506 1.00 72.98 316 LEU C O 1
ATOM 7567 N N . LYS C 1 317 ? 35.130 9.114 57.497 1.00 79.36 317 LYS C N 1
ATOM 7568 C CA . LYS C 1 317 ? 35.928 8.936 58.740 1.00 80.42 317 LYS C CA 1
ATOM 7569 C C . LYS C 1 317 ? 36.386 10.267 59.400 1.00 76.56 317 LYS C C 1
ATOM 7570 O O . LYS C 1 317 ? 36.474 10.316 60.630 1.00 73.86 317 LYS C O 1
ATOM 7576 N N . TYR C 1 318 ? 36.629 11.322 58.591 1.00 73.34 318 TYR C N 1
ATOM 7577 C CA . TYR C 1 318 ? 37.112 12.659 59.058 1.00 73.43 318 TYR C CA 1
ATOM 7578 C C . TYR C 1 318 ? 36.006 13.676 59.391 1.00 67.52 318 TYR C C 1
ATOM 7579 O O . TYR C 1 318 ? 34.896 13.605 58.866 1.00 67.24 318 TYR C O 1
ATOM 7588 N N . LYS C 1 319 ? 36.327 14.643 60.246 1.00 63.81 319 LYS C N 1
ATOM 7589 C CA . LYS C 1 319 ? 35.406 15.775 60.492 1.00 68.84 319 LYS C CA 1
ATOM 7590 C C . LYS C 1 319 ? 35.266 16.678 59.245 1.00 55.71 319 LYS C C 1
ATOM 7591 O O . LYS C 1 319 ? 36.056 16.565 58.284 1.00 46.60 319 LYS C O 1
ATOM 7597 N N . GLU C 1 320 ? 34.269 17.565 59.241 1.00 52.29 320 GLU C N 1
ATOM 7598 C CA . GLU C 1 320 ? 34.143 18.492 58.102 1.00 52.53 320 GLU C CA 1
ATOM 7599 C C . GLU C 1 320 ? 35.460 19.235 58.004 1.00 52.08 320 GLU C C 1
ATOM 7600 O O . GLU C 1 320 ? 36.020 19.603 59.035 1.00 50.23 320 GLU C O 1
ATOM 7606 N N . PRO C 1 321 ? 35.960 19.457 56.779 1.00 53.22 321 PRO C N 1
ATOM 7607 C CA . PRO C 1 321 ? 37.227 20.144 56.619 1.00 52.95 321 PRO C CA 1
ATOM 7608 C C . PRO C 1 321 ? 37.278 21.588 57.104 1.00 48.14 321 PRO C C 1
ATOM 7609 O O . PRO C 1 321 ? 38.345 22.105 57.306 1.00 54.37 321 PRO C O 1
ATOM 7613 N N . TRP C 1 322 ? 36.156 22.225 57.324 1.00 51.15 322 TRP C N 1
ATOM 7614 C CA . TRP C 1 322 ? 36.145 23.563 57.953 1.00 49.91 322 TRP C CA 1
ATOM 7615 C C . TRP C 1 322 ? 35.920 23.554 59.475 1.00 49.22 322 TRP C C 1
ATOM 7616 O O . TRP C 1 322 ? 35.755 24.627 60.061 1.00 49.55 322 TRP C O 1
ATOM 7627 N N . GLU C 1 323 ? 35.867 22.395 60.135 1.00 53.05 323 GLU C N 1
ATOM 7628 C CA . GLU C 1 323 ? 35.617 22.412 61.597 1.00 63.75 323 GLU C CA 1
ATOM 7629 C C . GLU C 1 323 ? 36.929 22.400 62.386 1.00 71.49 323 GLU C C 1
ATOM 7630 O O . GLU C 1 323 ? 37.978 22.056 61.834 1.00 67.26 323 GLU C O 1
ATOM 7636 N N . ASP C 1 324 ? 36.835 22.843 63.651 1.00 82.21 324 ASP C N 1
ATOM 7637 C CA . ASP C 1 324 ? 37.971 23.034 64.572 1.00 87.10 324 ASP C CA 1
ATOM 7638 C C . ASP C 1 324 ? 38.078 21.837 65.521 1.00 90.34 324 ASP C C 1
ATOM 7639 O O . ASP C 1 324 ? 38.857 20.918 65.296 1.00 86.87 324 ASP C O 1
#

InterPro domains:
  IPR000649 Initiation factor 2B-related [PF01008] (20-301)
  IPR00525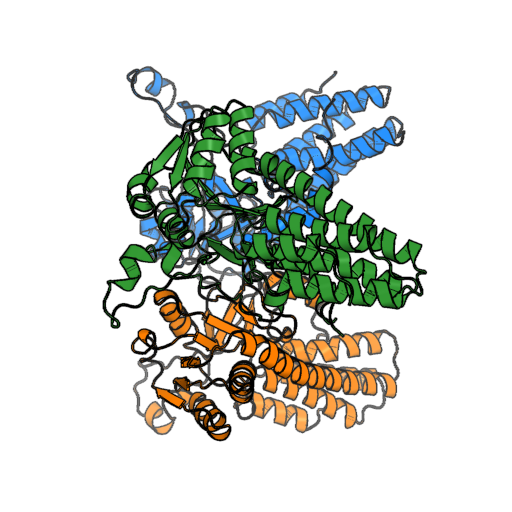0 Ribose-1,5-bisphosphate isomerase [MF_02230] (7-318)
  IPR005250 Ribose-1,5-bisphosphate isomerase [TIGR00511] (8-314)
  IPR011559 Initiation factor 2B alpha/beta/delta [TIGR00524] (7-301)
  IPR027363 Methylthioribose-1-phosphate isomerase, N-terminal [G3DSA:1.20.120.420] (11-111)
  IPR037171 NagB/RpiA transferase-like [SSF100950] (5-313)
  IPR042529 Initiation factor 2B-like, C-terminal [G3DSA:3.40.50.10470] (112-301)

CATH classification: 1.20.120.420 (+1 more: 3.40.50.10470)